Protein AF-0000000082329386 (afdb_homodimer)

Radius of gyration: 29.48 Å; Cα contacts (8 Å, |Δi|>4): 2049; chains: 2; bounding box: 59×84×79 Å

Organism: NCBI:txid2816475

Sequence (930 aa):
MNWPTAAGSDSRPDPDSEYWDERQETRPPGERRDEIIEKIGEQVRYAYDNSEFYREFYSDVDVDPRNITSFEEFEQLPILSSDDIKQEQKEHPPFGRFLCIDEEDIARIYGTSGTTGRPKVFGIGQDDWDRIGEWHAQILWSVGLRPDDRVIITSPFIQYLGSWGALAGVDHLGCTTFPFGAGMEGQTEQAVEWIADLQPDALYGTPSYALYLGETAEERGHDPAEDFDFKVMFFSGEPGASVPSTRRQIETMFDCEVVDQGSMAEMTPWMSNSGCRHLENGMHVWNDIVYTELLDPDTEESLEYGAEGVPTYTHLERTSQPMIRYWSGDITTWERHDETDCECGRTYPTLPKGIYGRADDMLVIRGKNIFPSQIEDQLHALDDYGDEFRIVVEREGALDSLQLVVEVADDAETGPDEFHDLVRQEIKSEVGVTPDVTVVKQGELDRTQFKADRVKDKRELAIDVMNWPTAAGSDSRPDPDSEYWDERQETRPPGERRDEIIEKIGEQVRYAYDNSEFYREFYSDVDVDPRNITSFEEFEQLPILSSDDIKQEQKEHPPFGRFLCIDEEDIARIYGTSGTTGRPKVFGIGQDDWDRIGEWHAQILWSVGLRPDDRVIITSPFIQYLGSWGALAGVDHLGCTTFPFGAGMEGQTEQAVEWIADLQPDALYGTPSYALYLGETAEERGHDPAEDFDFKVMFFSGEPGASVPSTRRQIETMFDCEVVDQGSMAEMTPWMSNSGCRHLENGMHVWNDIVYTELLDPDTEESLEYGAEGVPTYTHLERTSQPMIRYWSGDITTWERHDETDCECGRTYPTLPKGIYGRADDMLVIRGKNIFPSQIEDQLHALDDYGDEFRIVVEREGALDSLQLVVEVADDAETGPDEFHDLVRQEIKSEVGVTPDVTVVKQGELDRTQFKADRVKDKRELAIDV

InterPro domains:
  IPR000873 AMP-dependent synthetase/ligase domain [PF00501] (84-309)
  IPR020845 AMP-binding, conserved site [PS00455] (109-120)
  IPR028154 AMP-dependent ligase, C-terminal [PF14535] (367-459)
  IPR042099 ANL, N-terminal domain [G3DSA:3.40.50.12780] (14-358)
  IPR045851 AMP-binding enzyme domain superfamily [G3DSA:3.30.300.30] (359-461)

Secondary structure (DSSP, 8-state):
--SSPP--------TT-S-SSHHHHHS-HHHHHHHHHHHHHHHHHHHHHH-HHHHHHTTT-SS-GGG--SHHHHTTSPPB-HHHHHHHHHHSTTTGGG--S-GGGEEEEEE---TTSSPPEEEEEHHHHHHHHHHHHHHHHHHT--TT-EEEE-S-SSS-HHHHHHHHHHHHHT-EEE-----STTHHHHHHHHHHHH--SEEEE-HHHHHHHHHHHHHTT--HHHH---SEEEE-SSTTTTSHHHHHHHHHHHTSEEEEB---TTSSSGGGEE--SS-SSSEEE-TTTEEEEEE-TTT--B--TT-EEEEEEEESS-SSS---SEE--EEEE-B-GGGS--TT-----EETT---EETTT-EEETTEEE-HHHHHHHHHTSTTEEEEEEEEEEEETTEEEEEEEEEEPTT-SS-HHHHHHHHHHHHHHHHSS--EEEEEETT-SPP-SSS---EEE--------/--SSPP--------TT-S-SSHHHHHS-HHHHHHHHHHHHHHHHHHHHHH-HHHHHHTTT-SS-GGG--SHHHHTTSPPB-HHHHHHHHHHSTTTGGG--S-GGGEEEEEE---TTSSPPEEEEEHHHHHHHHHHHHHHHHHHT--TT-EEEE-S-SSS-HHHHHHHHHHHHHT-EEE-----STTHHHHHHHHHHHH--SEEEE-HHHHHHHHHHHHHTT--HHHH---SEEEE-SSTTTTSHHHHHHHHHHHTSEEEEB---TTSSSGGGEE--SS-SSSEEE-TTTEEEEEE-TTT--B--TT-EEEEEEEESS-SSS---SEE--EEEE-B-GGGS--TT-----EETT---EETTT-EEETTEEE-HHHHHHHHHTSTTEEEEEEEEEEEETTEEEEEEEEEEPTT-SS-HHHHHHHHHHHHHHHHSS--EEEEEETT-SPP-SSS---EEE--------

pLDDT: mean 89.54, std 12.19, range [17.88, 98.75]

Structure (mmCIF, N/CA/C/O backbone):
data_AF-0000000082329386-model_v1
#
loop_
_entity.id
_entity.type
_entity.pdbx_description
1 polymer 'AMP-binding protein'
#
loop_
_atom_site.group_PDB
_atom_site.id
_atom_site.type_symbol
_atom_site.label_atom_id
_atom_site.label_alt_id
_atom_site.label_comp_id
_atom_site.label_asym_id
_atom_site.label_entity_id
_atom_site.label_seq_id
_atom_site.pdbx_PDB_ins_code
_atom_site.Cartn_x
_atom_site.Cartn_y
_atom_site.Cartn_z
_atom_site.occupancy
_atom_site.B_iso_or_equiv
_atom_site.auth_seq_id
_atom_site.auth_comp_id
_atom_site.auth_asym_id
_atom_site.auth_atom_id
_atom_site.pdbx_PDB_model_num
ATOM 1 N N . MET A 1 1 ? 6.578 -8.07 -35.188 1 68.69 1 MET A N 1
ATOM 2 C CA . MET A 1 1 ? 5.805 -7.992 -33.969 1 68.69 1 MET A CA 1
ATOM 3 C C . MET A 1 1 ? 6.309 -6.863 -33.062 1 68.69 1 MET A C 1
ATOM 5 O O . MET A 1 1 ? 7.508 -6.594 -33 1 68.69 1 MET A O 1
ATOM 9 N N . ASN A 1 2 ? 5.383 -6.09 -32.531 1 82.06 2 ASN A N 1
ATOM 10 C CA . ASN A 1 2 ? 5.727 -5.051 -31.578 1 82.06 2 ASN A CA 1
ATOM 11 C C . ASN A 1 2 ? 6.004 -5.637 -30.188 1 82.06 2 ASN A C 1
ATOM 13 O O . ASN A 1 2 ? 5.105 -6.191 -29.547 1 82.06 2 ASN A O 1
ATOM 17 N N . TRP A 1 3 ? 7.273 -5.797 -29.938 1 91.94 3 TRP A N 1
ATOM 18 C CA . TRP A 1 3 ? 7.699 -6.312 -28.625 1 91.94 3 TRP A CA 1
ATOM 19 C C . TRP A 1 3 ? 8.516 -5.273 -27.875 1 91.94 3 TRP A C 1
ATOM 21 O O . TRP A 1 3 ? 9.453 -4.691 -28.422 1 91.94 3 TRP A O 1
ATOM 31 N N . PRO A 1 4 ? 8.234 -5.027 -26.578 1 94 4 PRO A N 1
ATOM 32 C CA . PRO A 1 4 ? 7.043 -5.496 -25.859 1 94 4 PRO A CA 1
ATOM 33 C C . PRO A 1 4 ? 5.781 -4.734 -26.25 1 94 4 PRO A C 1
ATOM 35 O O . PRO A 1 4 ? 5.863 -3.684 -26.891 1 94 4 PRO A O 1
ATOM 38 N N . THR A 1 5 ? 4.691 -5.316 -25.922 1 86.25 5 THR A N 1
ATOM 39 C CA . THR A 1 5 ? 3.422 -4.637 -26.172 1 86.25 5 THR A CA 1
ATOM 40 C C . THR A 1 5 ? 3.381 -3.291 -25.453 1 86.25 5 THR A C 1
ATOM 42 O O . THR A 1 5 ? 3.842 -3.172 -24.312 1 86.25 5 THR A O 1
ATOM 45 N N . ALA A 1 6 ? 2.773 -2.311 -26.141 1 83.75 6 ALA A N 1
ATOM 46 C CA . ALA A 1 6 ? 2.65 -0.979 -25.547 1 83.75 6 ALA A CA 1
ATOM 47 C C . ALA A 1 6 ? 1.8 -1.014 -24.281 1 83.75 6 ALA A C 1
ATOM 49 O O . ALA A 1 6 ? 0.788 -1.716 -24.234 1 83.75 6 ALA A O 1
ATOM 50 N N . ALA A 1 7 ? 2.23 -0.249 -23.328 1 81 7 ALA A N 1
ATOM 51 C CA . ALA A 1 7 ? 1.56 -0.233 -22.031 1 81 7 ALA A CA 1
ATOM 52 C C . ALA A 1 7 ? 0.839 1.093 -21.797 1 81 7 ALA A C 1
ATOM 54 O O . ALA A 1 7 ? 1.077 2.066 -22.516 1 81 7 ALA A O 1
ATOM 55 N N . GLY A 1 8 ? -0.124 1.106 -20.875 1 75.5 8 GLY A N 1
ATOM 56 C CA . GLY A 1 8 ? -0.735 2.332 -20.391 1 75.5 8 GLY A CA 1
ATOM 57 C C . GLY A 1 8 ? -2.031 2.678 -21.094 1 75.5 8 GLY A C 1
ATOM 58 O O . GLY A 1 8 ? -2.461 3.832 -21.094 1 75.5 8 GLY A O 1
ATOM 59 N N . SER A 1 9 ? -2.607 1.682 -21.781 1 77.19 9 SER A N 1
ATOM 60 C CA . SER A 1 9 ? -3.904 1.929 -22.406 1 77.19 9 SER A CA 1
ATOM 61 C C . SER A 1 9 ? -5.008 2.037 -21.359 1 77.19 9 SER A C 1
ATOM 63 O O . SER A 1 9 ? -5.023 1.279 -20.391 1 77.19 9 SER A O 1
ATOM 65 N N . ASP A 1 10 ? -5.848 3.01 -21.5 1 78 10 ASP A N 1
ATOM 66 C CA . ASP A 1 10 ? -6.98 3.17 -20.594 1 78 10 ASP A CA 1
ATOM 67 C C . ASP A 1 10 ? -8.25 2.568 -21.188 1 78 10 ASP A C 1
ATOM 69 O O . ASP A 1 10 ? -9.344 2.744 -20.641 1 78 10 ASP A O 1
ATOM 73 N N . SER A 1 11 ? -8.047 1.836 -22.234 1 84.88 11 SER A N 1
ATOM 74 C CA . SER A 1 11 ? -9.219 1.261 -22.891 1 84.88 11 SER A CA 1
ATOM 75 C C . SER A 1 11 ? -9.703 0.019 -22.156 1 84.88 11 SER A C 1
ATOM 77 O O . SER A 1 11 ? -8.906 -0.787 -21.688 1 84.88 11 SER A O 1
ATOM 79 N N . ARG A 1 12 ? -11.016 -0.027 -22.016 1 91.38 12 ARG A N 1
ATOM 80 C CA . ARG A 1 12 ? -11.672 -1.176 -21.391 1 91.38 12 ARG A CA 1
ATOM 81 C C . ARG A 1 12 ? -12.781 -1.716 -22.297 1 91.38 12 ARG A C 1
ATOM 83 O O . ARG A 1 12 ? -13.398 -0.963 -23.047 1 91.38 12 ARG A O 1
ATOM 90 N N . PRO A 1 13 ? -13.008 -3 -22.156 1 95.06 13 PRO A N 1
ATOM 91 C CA . PRO A 1 13 ? -14.086 -3.568 -22.953 1 95.06 13 PRO A CA 1
ATOM 92 C C . PRO A 1 13 ? -15.477 -3.16 -22.453 1 95.06 13 PRO A C 1
ATOM 94 O O . PRO A 1 13 ? -15.594 -2.537 -21.406 1 95.06 13 PRO A O 1
ATOM 97 N N . ASP A 1 14 ? -16.484 -3.488 -23.359 1 95.25 14 ASP A N 1
ATOM 98 C CA . ASP A 1 14 ? -17.859 -3.404 -22.891 1 95.25 14 ASP A CA 1
ATOM 99 C C . ASP A 1 14 ? -18.062 -4.227 -21.625 1 95.25 14 ASP A C 1
ATOM 101 O O . ASP A 1 14 ? -17.656 -5.387 -21.562 1 95.25 14 ASP A O 1
ATOM 105 N N . PRO A 1 15 ? -18.641 -3.574 -20.656 1 94.31 15 PRO A N 1
ATOM 106 C CA . PRO A 1 15 ? -18.812 -4.266 -19.375 1 94.31 15 PRO A CA 1
ATOM 107 C C . PRO A 1 15 ? -19.578 -5.578 -19.516 1 94.31 15 PRO A C 1
ATOM 109 O O . PRO A 1 15 ? -19.438 -6.469 -18.672 1 94.31 15 PRO A O 1
ATOM 112 N N . ASP A 1 16 ? -20.344 -5.773 -20.531 1 96.06 16 ASP A N 1
ATOM 113 C CA . ASP A 1 16 ? -21.125 -6.984 -20.719 1 96.06 16 ASP A CA 1
ATOM 114 C C . ASP A 1 16 ? -20.328 -8.062 -21.438 1 96.06 16 ASP A C 1
ATOM 116 O O . ASP A 1 16 ? -20.766 -9.211 -21.531 1 96.06 16 ASP A O 1
ATOM 120 N N . SER A 1 17 ? -19.188 -7.688 -21.875 1 97.19 17 SER A N 1
ATOM 121 C CA . SER A 1 17 ? -18.359 -8.664 -22.578 1 97.19 17 SER A CA 1
ATOM 122 C C . SER A 1 17 ? -17.781 -9.695 -21.609 1 97.19 17 SER A C 1
ATOM 124 O O . SER A 1 17 ? -17.375 -9.359 -20.5 1 97.19 17 SER A O 1
ATOM 126 N N . GLU A 1 18 ? -17.766 -10.914 -22.078 1 97.06 18 GLU A N 1
ATOM 127 C CA . GLU A 1 18 ? -17.156 -11.992 -21.297 1 97.06 18 GLU A CA 1
ATOM 128 C C . GLU A 1 18 ? -15.633 -11.875 -21.266 1 97.06 18 GLU A C 1
ATOM 130 O O . GLU A 1 18 ? -14.984 -12.32 -20.328 1 97.06 18 GLU A O 1
ATOM 135 N N . TYR A 1 19 ? -15.156 -11.25 -22.344 1 97.88 19 TYR A N 1
ATOM 136 C CA . TYR A 1 19 ? -13.711 -11.234 -22.547 1 97.88 19 TYR A CA 1
ATOM 137 C C . TYR A 1 19 ? -13.18 -9.805 -22.547 1 97.88 19 TYR A C 1
ATOM 139 O O . TYR A 1 19 ? -13.883 -8.875 -22.938 1 97.88 19 TYR A O 1
ATOM 147 N N . TRP A 1 20 ? -11.961 -9.656 -22 1 97.12 20 TRP A N 1
ATOM 148 C CA . TRP A 1 20 ? -11.203 -8.422 -22.188 1 97.12 20 TRP A CA 1
ATOM 149 C C . TRP A 1 20 ? -10.727 -8.281 -23.625 1 97.12 20 TRP A C 1
ATOM 151 O O . TRP A 1 20 ? -10.906 -7.23 -24.25 1 97.12 20 TRP A O 1
ATOM 161 N N . ASP A 1 21 ? -10.141 -9.312 -24.125 1 95.94 21 ASP A N 1
ATOM 162 C CA . ASP A 1 21 ? -9.719 -9.5 -25.516 1 95.94 21 ASP A CA 1
ATOM 163 C C . ASP A 1 21 ? -10.117 -10.875 -26.031 1 95.94 21 ASP A C 1
ATOM 165 O O . ASP A 1 21 ? -9.367 -11.844 -25.875 1 95.94 21 ASP A O 1
ATOM 169 N N . GLU A 1 22 ? -11.211 -10.953 -26.688 1 96.94 22 GLU A N 1
ATOM 170 C CA . GLU A 1 22 ? -11.789 -12.227 -27.094 1 96.94 22 GLU A CA 1
ATOM 171 C C . GLU A 1 22 ? -10.844 -13 -28.016 1 96.94 22 GLU A C 1
ATOM 173 O O . GLU A 1 22 ? -10.664 -14.203 -27.859 1 96.94 22 GLU A O 1
ATOM 178 N N . ARG A 1 23 ? -10.258 -12.297 -28.953 1 96.25 23 ARG A N 1
ATOM 179 C CA . ARG A 1 23 ? -9.367 -12.961 -29.891 1 96.25 23 ARG A CA 1
ATOM 180 C C . ARG A 1 23 ? -8.195 -13.609 -29.172 1 96.25 23 ARG A C 1
ATOM 182 O O . ARG A 1 23 ? -7.852 -14.766 -29.438 1 96.25 23 ARG A O 1
ATOM 189 N N . GLN A 1 24 ? -7.617 -12.945 -28.281 1 96 24 GLN A N 1
ATOM 190 C CA . GLN A 1 24 ? -6.473 -13.461 -27.531 1 96 24 GLN A CA 1
ATOM 191 C C . GLN A 1 24 ? -6.887 -14.625 -26.625 1 96 24 GLN A C 1
ATOM 193 O O . GLN A 1 24 ? -6.207 -15.648 -26.578 1 96 24 GLN A O 1
ATOM 198 N N . GLU A 1 25 ? -7.965 -14.469 -25.953 1 97.56 25 GLU A N 1
ATOM 199 C CA . GLU A 1 25 ? -8.352 -15.391 -24.891 1 97.56 25 GLU A CA 1
ATOM 200 C C . GLU A 1 25 ? -8.93 -16.688 -25.453 1 97.56 25 GLU A C 1
ATOM 202 O O . GLU A 1 25 ? -8.883 -17.734 -24.797 1 97.56 25 GLU A O 1
ATOM 207 N N . THR A 1 26 ? -9.414 -16.656 -26.688 1 97 26 THR A N 1
ATOM 208 C CA . THR A 1 26 ? -10.125 -17.812 -27.203 1 97 26 THR A CA 1
ATOM 209 C C . THR A 1 26 ? -9.445 -18.375 -28.453 1 97 26 THR A C 1
ATOM 211 O O . THR A 1 26 ? -9.938 -19.312 -29.062 1 97 26 THR A O 1
ATOM 214 N N . ARG A 1 27 ? -8.336 -17.828 -28.828 1 96.75 27 ARG A N 1
ATOM 215 C CA . ARG A 1 27 ? -7.664 -18.312 -30.031 1 96.75 27 ARG A CA 1
ATOM 216 C C . ARG A 1 27 ? -7.285 -19.781 -29.891 1 96.75 27 ARG A C 1
ATOM 218 O O . ARG A 1 27 ? -7.105 -20.281 -28.781 1 96.75 27 ARG A O 1
ATOM 225 N N . PRO A 1 28 ? -7.133 -20.453 -31.078 1 95.81 28 PRO A N 1
ATOM 226 C CA . PRO A 1 28 ? -6.68 -21.844 -31.031 1 95.81 28 PRO A CA 1
ATOM 227 C C . PRO A 1 28 ? -5.293 -22 -30.406 1 95.81 28 PRO A C 1
ATOM 229 O O . PRO A 1 28 ? -4.414 -21.172 -30.656 1 95.81 28 PRO A O 1
ATOM 232 N N . PRO A 1 29 ? -5.105 -23.031 -29.609 1 95.44 29 PRO A N 1
ATOM 233 C CA . PRO A 1 29 ? -3.826 -23.234 -28.922 1 95.44 29 PRO A CA 1
ATOM 234 C C . PRO A 1 29 ? -2.633 -23.188 -29.875 1 95.44 29 PRO A C 1
ATOM 236 O O . PRO A 1 29 ? -1.564 -22.688 -29.5 1 95.44 29 PRO A O 1
ATOM 239 N N . GLY A 1 30 ? -2.793 -23.734 -31.062 1 95.88 30 GLY A N 1
ATOM 240 C CA . GLY A 1 30 ? -1.705 -23.703 -32.031 1 95.88 30 GLY A CA 1
ATOM 241 C C . GLY A 1 30 ? -1.262 -22.297 -32.375 1 95.88 30 GLY A C 1
ATOM 242 O O . GLY A 1 30 ? -0.063 -22.016 -32.438 1 95.88 30 GLY A O 1
ATOM 243 N N . GLU A 1 31 ? -2.205 -21.406 -32.688 1 96.88 31 GLU A N 1
ATOM 244 C CA . GLU A 1 31 ? -1.9 -20 -32.969 1 96.88 31 GLU A CA 1
ATOM 245 C C . GLU A 1 31 ? -1.211 -19.344 -31.781 1 96.88 31 GLU A C 1
ATOM 247 O O . GLU A 1 31 ? -0.285 -18.547 -31.969 1 96.88 31 GLU A O 1
ATOM 252 N N . ARG A 1 32 ? -1.668 -19.609 -30.609 1 97 32 ARG A N 1
ATOM 253 C CA . ARG A 1 32 ? -1.053 -19.078 -29.406 1 97 32 ARG A CA 1
ATOM 254 C C . ARG A 1 32 ? 0.399 -19.531 -29.281 1 97 32 ARG A C 1
ATOM 256 O O . ARG A 1 32 ? 1.274 -18.734 -28.938 1 97 32 ARG A O 1
ATOM 263 N N . ARG A 1 33 ? 0.634 -20.781 -29.547 1 96.81 33 ARG A N 1
ATOM 264 C CA . ARG A 1 33 ? 1.979 -21.344 -29.469 1 96.81 33 ARG A CA 1
ATOM 265 C C . ARG A 1 33 ? 2.932 -20.609 -30.422 1 96.81 33 ARG A C 1
ATOM 267 O O . ARG A 1 33 ? 4.086 -20.359 -30.062 1 96.81 33 ARG A O 1
ATOM 274 N N . ASP A 1 34 ? 2.426 -20.297 -31.578 1 97.19 34 ASP A N 1
ATOM 275 C CA . ASP A 1 34 ? 3.236 -19.562 -32.531 1 97.19 34 ASP A CA 1
ATOM 276 C C . ASP A 1 34 ? 3.635 -18.203 -32 1 97.19 34 ASP A C 1
ATOM 278 O O . ASP A 1 34 ? 4.781 -17.781 -32.156 1 97.19 34 ASP A O 1
ATOM 282 N N . GLU A 1 35 ? 2.709 -17.578 -31.406 1 96.5 35 GLU A N 1
ATOM 283 C CA . GLU A 1 35 ? 2.994 -16.266 -30.828 1 96.5 35 GLU A CA 1
ATOM 284 C C . GLU A 1 35 ? 3.941 -16.375 -29.641 1 96.5 35 GLU A C 1
ATOM 286 O O . GLU A 1 35 ? 4.824 -15.523 -29.469 1 96.5 35 GLU A O 1
ATOM 291 N N . ILE A 1 36 ? 3.748 -17.344 -28.844 1 98.12 36 ILE A N 1
ATOM 292 C CA . ILE A 1 36 ? 4.551 -17.547 -27.641 1 98.12 36 ILE A CA 1
ATOM 293 C C . ILE A 1 36 ? 6.02 -17.719 -28.031 1 98.12 36 ILE A C 1
ATOM 295 O O . ILE A 1 36 ? 6.902 -17.109 -27.438 1 98.12 36 ILE A O 1
ATOM 299 N N . ILE A 1 37 ? 6.289 -18.547 -29 1 98.38 37 ILE A N 1
ATOM 300 C CA . ILE A 1 37 ? 7.676 -18.812 -29.359 1 98.38 37 ILE A CA 1
ATOM 301 C C . ILE A 1 37 ? 8.32 -17.562 -29.922 1 98.38 37 ILE A C 1
ATOM 303 O O . ILE A 1 37 ? 9.508 -17.312 -29.719 1 98.38 37 ILE A O 1
ATOM 307 N N . GLU A 1 38 ? 7.543 -16.75 -30.656 1 98 38 GLU A N 1
ATOM 308 C CA . GLU A 1 38 ? 8.047 -15.469 -31.125 1 98 38 GLU A CA 1
ATOM 309 C C . GLU A 1 38 ? 8.422 -14.562 -29.953 1 98 38 GLU A C 1
ATOM 311 O O . GLU A 1 38 ? 9.5 -13.953 -29.953 1 98 38 GLU A O 1
ATOM 316 N N . LYS A 1 39 ? 7.574 -14.477 -28.984 1 98.19 39 LYS A N 1
ATOM 317 C CA . LYS A 1 39 ? 7.824 -13.656 -27.812 1 98.19 39 LYS A CA 1
ATOM 318 C C . LYS A 1 39 ? 9.008 -14.188 -27 1 98.19 39 LYS A C 1
ATOM 320 O O . LYS A 1 39 ? 9.797 -13.406 -26.453 1 98.19 39 LYS A O 1
ATOM 325 N N . ILE A 1 40 ? 9.102 -15.508 -26.922 1 98.56 40 ILE A N 1
ATOM 326 C CA . ILE A 1 40 ? 10.234 -16.125 -26.234 1 98.56 40 ILE A CA 1
ATOM 327 C C . ILE A 1 40 ? 11.531 -15.703 -26.906 1 98.56 40 ILE A C 1
ATOM 329 O O . ILE A 1 40 ? 12.484 -15.297 -26.234 1 98.56 40 ILE A O 1
ATOM 333 N N . GLY A 1 41 ? 11.539 -15.836 -28.203 1 98.62 41 GLY A N 1
ATOM 334 C CA . GLY A 1 41 ? 12.727 -15.422 -28.938 1 98.62 41 GLY A CA 1
ATOM 335 C C . GLY A 1 41 ? 13.125 -13.984 -28.656 1 98.62 41 GLY A C 1
ATOM 336 O O . GLY A 1 41 ? 14.305 -13.703 -28.406 1 98.62 41 GLY A O 1
ATOM 337 N N . GLU A 1 42 ? 12.164 -13.078 -28.672 1 98.5 42 GLU A N 1
ATOM 338 C CA . GLU A 1 42 ? 12.422 -11.672 -28.391 1 98.5 42 GLU A CA 1
ATOM 339 C C . GLU A 1 42 ? 12.914 -11.469 -26.969 1 98.5 42 GLU A C 1
ATOM 341 O O . GLU A 1 42 ? 13.867 -10.719 -26.734 1 98.5 42 GLU A O 1
ATOM 346 N N . GLN A 1 43 ? 12.305 -12.133 -26.031 1 98.5 43 GLN A N 1
ATOM 347 C CA . GLN A 1 43 ? 12.656 -12 -24.625 1 98.5 43 GLN A CA 1
ATOM 348 C C . GLN A 1 43 ? 14.07 -12.484 -24.359 1 98.5 43 GLN A C 1
ATOM 350 O O . GLN A 1 43 ? 14.852 -11.82 -23.672 1 98.5 43 GLN A O 1
ATOM 355 N N . VAL A 1 44 ? 14.391 -13.656 -24.859 1 98.69 44 VAL A N 1
ATOM 356 C CA . VAL A 1 44 ? 15.719 -14.234 -24.672 1 98.69 44 VAL A CA 1
ATOM 357 C C . VAL A 1 44 ? 16.766 -13.328 -25.312 1 98.69 44 VAL A C 1
ATOM 359 O O . VAL A 1 44 ? 17.797 -13.031 -24.688 1 98.69 44 VAL A O 1
ATOM 362 N N . ARG A 1 45 ? 16.516 -12.859 -26.5 1 98.44 45 ARG A N 1
ATOM 363 C CA . ARG A 1 45 ? 17.438 -11.961 -27.188 1 98.44 45 ARG A CA 1
ATOM 364 C C . ARG A 1 45 ? 17.656 -10.688 -26.375 1 98.44 45 ARG A C 1
ATOM 366 O O . ARG A 1 45 ? 18.797 -10.25 -26.172 1 98.44 45 ARG A O 1
ATOM 373 N N . TYR A 1 46 ? 16.562 -10.133 -25.953 1 98.31 46 TYR A N 1
ATOM 374 C CA . TYR A 1 46 ? 16.641 -8.891 -25.188 1 98.31 46 TYR A CA 1
ATOM 375 C C . TYR A 1 46 ? 17.469 -9.086 -23.922 1 98.31 46 TYR A C 1
ATOM 377 O O . TYR A 1 46 ? 18.344 -8.273 -23.609 1 98.31 46 TYR A O 1
ATOM 385 N N . ALA A 1 47 ? 17.156 -10.148 -23.156 1 98.25 47 ALA A N 1
ATOM 386 C CA . ALA A 1 47 ? 17.891 -10.43 -21.922 1 98.25 47 ALA A CA 1
ATOM 387 C C . ALA A 1 47 ? 19.375 -10.641 -22.203 1 98.25 47 ALA A C 1
ATOM 389 O O . ALA A 1 47 ? 20.234 -10.109 -21.5 1 98.25 47 ALA A O 1
ATOM 390 N N . TYR A 1 48 ? 19.656 -11.383 -23.219 1 98.25 48 TYR A N 1
ATOM 391 C CA . TYR A 1 48 ? 21.047 -11.656 -23.594 1 98.25 48 TYR A CA 1
ATOM 392 C C . TYR A 1 48 ? 21.781 -10.375 -23.953 1 98.25 48 TYR A C 1
ATOM 394 O O . TYR A 1 48 ? 22.938 -10.18 -23.547 1 98.25 48 TYR A O 1
ATOM 402 N N . ASP A 1 49 ? 21.172 -9.484 -24.641 1 98 49 ASP A N 1
ATOM 403 C CA . ASP A 1 49 ? 21.797 -8.258 -25.125 1 98 49 ASP A CA 1
ATOM 404 C C . ASP A 1 49 ? 21.984 -7.246 -24 1 98 49 ASP A C 1
ATOM 406 O O . ASP A 1 49 ? 22.875 -6.402 -24.047 1 98 49 ASP A O 1
ATOM 410 N N . ASN A 1 50 ? 21.172 -7.332 -22.953 1 97.88 50 ASN A N 1
ATOM 411 C CA . ASN A 1 50 ? 21.125 -6.207 -22.031 1 97.88 50 ASN A CA 1
ATOM 412 C C . ASN A 1 50 ? 21.547 -6.621 -20.625 1 97.88 50 ASN A C 1
ATOM 414 O O . ASN A 1 50 ? 21.672 -5.777 -19.734 1 97.88 50 ASN A O 1
ATOM 418 N N . SER A 1 51 ? 21.766 -7.883 -20.375 1 97.25 51 SER A N 1
ATOM 419 C CA . SER A 1 51 ? 22.141 -8.367 -19.047 1 97.25 51 SER A CA 1
ATOM 420 C C . SER A 1 51 ? 23.453 -9.156 -19.094 1 97.25 51 SER A C 1
ATOM 422 O O . SER A 1 51 ? 23.547 -10.148 -19.812 1 97.25 51 SER A O 1
ATOM 424 N N . GLU A 1 52 ? 24.422 -8.773 -18.25 1 97.06 52 GLU A N 1
ATOM 425 C CA . GLU A 1 52 ? 25.688 -9.5 -18.156 1 97.06 52 GLU A CA 1
ATOM 426 C C . GLU A 1 52 ? 25.469 -10.898 -17.562 1 97.06 52 GLU A C 1
ATOM 428 O O . GLU A 1 52 ? 26.172 -11.844 -17.922 1 97.06 52 GLU A O 1
ATOM 433 N N . PHE A 1 53 ? 24.5 -10.984 -16.734 1 97.69 53 PHE A N 1
ATOM 434 C CA . PHE A 1 53 ? 24.203 -12.281 -16.125 1 97.69 53 PHE A CA 1
ATOM 435 C C . PHE A 1 53 ? 23.812 -13.289 -17.203 1 97.69 53 PHE A C 1
ATOM 437 O O . PHE A 1 53 ? 24.391 -14.383 -17.266 1 97.69 53 PHE A O 1
ATOM 444 N N . TYR A 1 54 ? 22.875 -12.945 -18.062 1 98.06 54 TYR A N 1
ATOM 445 C CA . TYR A 1 54 ? 22.359 -13.891 -19.047 1 98.06 54 TYR A CA 1
ATOM 446 C C . TYR A 1 54 ? 23.406 -14.195 -20.109 1 98.06 54 TYR A C 1
ATOM 448 O O . TYR A 1 54 ? 23.469 -15.305 -20.641 1 98.06 54 TYR A O 1
ATOM 456 N N . ARG A 1 55 ? 24.25 -13.203 -20.375 1 97.88 55 ARG A N 1
ATOM 457 C CA . ARG A 1 55 ? 25.359 -13.484 -21.297 1 97.88 55 ARG A CA 1
ATOM 458 C C . ARG A 1 55 ? 26.25 -14.586 -20.75 1 97.88 55 ARG A C 1
ATOM 460 O O . ARG A 1 55 ? 26.656 -15.492 -21.469 1 97.88 55 ARG A O 1
ATOM 467 N N . GLU A 1 56 ? 26.562 -14.477 -19.469 1 97.5 56 GLU A N 1
ATOM 468 C CA . GLU A 1 56 ? 27.375 -15.5 -18.828 1 97.5 56 GLU A CA 1
ATOM 469 C C . GLU A 1 56 ? 26.594 -16.797 -18.641 1 97.5 56 GLU A C 1
ATOM 471 O O . GLU A 1 56 ? 27.125 -17.891 -18.891 1 97.5 56 GLU A O 1
ATOM 476 N N . PHE A 1 57 ? 25.344 -16.703 -18.266 1 97 57 PHE A N 1
ATOM 477 C CA . PHE A 1 57 ? 24.484 -17.844 -17.953 1 97 57 PHE A CA 1
ATOM 478 C C . PHE A 1 57 ? 24.297 -18.734 -19.188 1 97 57 PHE A C 1
ATOM 480 O O . PHE A 1 57 ? 24.172 -19.953 -19.062 1 97 57 PHE A O 1
ATOM 487 N N . TYR A 1 58 ? 24.328 -18.078 -20.391 1 97.62 58 TYR A N 1
ATOM 488 C CA . TYR A 1 58 ? 24.094 -18.797 -21.641 1 97.62 58 TYR A CA 1
ATOM 489 C C . TYR A 1 58 ? 25.391 -19.031 -22.406 1 97.62 58 TYR A C 1
ATOM 491 O O . TYR A 1 58 ? 25.375 -19.344 -23.594 1 97.62 58 TYR A O 1
ATOM 499 N N . SER A 1 59 ? 26.5 -18.906 -21.766 1 95.12 59 SER A N 1
ATOM 500 C CA . SER A 1 59 ? 27.797 -18.953 -22.422 1 95.12 59 SER A CA 1
ATOM 501 C C . SER A 1 59 ? 28.109 -20.359 -22.938 1 95.12 59 SER A C 1
ATOM 503 O O . SER A 1 59 ? 28.797 -20.516 -23.953 1 95.12 59 SER A O 1
ATOM 505 N N . ASP A 1 60 ? 27.609 -21.375 -22.25 1 93.44 60 ASP A N 1
ATOM 506 C CA . ASP A 1 60 ? 28.016 -22.75 -22.578 1 93.44 60 ASP A CA 1
ATOM 507 C C . ASP A 1 60 ? 26.859 -23.516 -23.203 1 93.44 60 ASP A C 1
ATOM 509 O O . ASP A 1 60 ? 26.844 -24.75 -23.172 1 93.44 60 ASP A O 1
ATOM 513 N N . VAL A 1 61 ? 25.922 -22.812 -23.781 1 95.69 61 VAL A N 1
ATOM 514 C CA . VAL A 1 61 ? 24.797 -23.516 -24.359 1 95.69 61 VAL A CA 1
ATOM 515 C C . VAL A 1 61 ? 25.047 -23.781 -25.844 1 95.69 61 VAL A C 1
ATOM 517 O O . VAL A 1 61 ? 25.797 -23.047 -26.5 1 95.69 61 VAL A O 1
ATOM 520 N N . ASP A 1 62 ? 24.406 -24.781 -26.438 1 95.38 62 ASP A N 1
ATOM 521 C CA . ASP A 1 62 ? 24.609 -25.203 -27.828 1 95.38 62 ASP A CA 1
ATOM 522 C C . ASP A 1 62 ? 23.734 -24.422 -28.781 1 95.38 62 ASP A C 1
ATOM 524 O O . ASP A 1 62 ? 23.859 -24.547 -30 1 95.38 62 ASP A O 1
ATOM 528 N N . VAL A 1 63 ? 22.859 -23.609 -28.328 1 97.69 63 VAL A N 1
ATOM 529 C CA . VAL A 1 63 ? 21.969 -22.828 -29.172 1 97.69 63 VAL A CA 1
ATOM 530 C C . VAL A 1 63 ? 22.359 -21.344 -29.109 1 97.69 63 VAL A C 1
ATOM 532 O O . VAL A 1 63 ? 23.094 -20.938 -28.203 1 97.69 63 VAL A O 1
ATOM 535 N N . ASP A 1 64 ? 21.891 -20.578 -30.141 1 97.88 64 ASP A N 1
ATOM 536 C CA . ASP A 1 64 ? 22.141 -19.141 -30.156 1 97.88 64 ASP A CA 1
ATOM 537 C C . ASP A 1 64 ? 21.031 -18.391 -29.406 1 97.88 64 ASP A C 1
ATOM 539 O O . ASP A 1 64 ? 19.922 -18.234 -29.922 1 97.88 64 ASP A O 1
ATOM 543 N N . PRO A 1 65 ? 21.344 -17.875 -28.25 1 98 65 PRO A N 1
ATOM 544 C CA . PRO A 1 65 ? 20.328 -17.172 -27.469 1 98 65 PRO A CA 1
ATOM 545 C C . PRO A 1 65 ? 19.719 -15.992 -28.219 1 98 65 PRO A C 1
ATOM 547 O O . PRO A 1 65 ? 18.594 -15.57 -27.922 1 98 65 PRO A O 1
ATOM 550 N N . ARG A 1 66 ? 20.328 -15.461 -29.234 1 97.69 66 ARG A N 1
ATOM 551 C CA . ARG A 1 66 ? 19.828 -14.305 -29.969 1 97.69 66 ARG A CA 1
ATOM 552 C C . ARG A 1 66 ? 18.859 -14.734 -31.062 1 97.69 66 ARG A C 1
ATOM 554 O O . ARG A 1 66 ? 18.203 -13.898 -31.688 1 97.69 66 ARG A O 1
ATOM 561 N N . ASN A 1 67 ? 18.766 -16.047 -31.203 1 97.38 67 ASN A N 1
ATOM 562 C CA . ASN A 1 67 ? 17.953 -16.531 -32.312 1 97.38 67 ASN A CA 1
ATOM 563 C C . ASN A 1 67 ? 17.234 -17.828 -31.938 1 97.38 67 ASN A C 1
ATOM 565 O O . ASN A 1 67 ? 17.359 -18.828 -32.656 1 97.38 67 ASN A O 1
ATOM 569 N N . ILE A 1 68 ? 16.5 -17.812 -30.891 1 98.5 68 ILE A N 1
ATOM 570 C CA . ILE A 1 68 ? 15.672 -18.938 -30.5 1 98.5 68 ILE A CA 1
ATOM 571 C C . ILE A 1 68 ? 14.375 -18.922 -31.312 1 98.5 68 ILE A C 1
ATOM 573 O O . ILE A 1 68 ? 13.586 -17.984 -31.219 1 98.5 68 ILE A O 1
ATOM 577 N N . THR A 1 69 ? 14.102 -20 -32.094 1 97.81 69 THR A N 1
ATOM 578 C CA . THR A 1 69 ? 12.953 -19.984 -33 1 97.81 69 THR A CA 1
ATOM 579 C C . THR A 1 69 ? 12.062 -21.203 -32.781 1 97.81 69 THR A C 1
ATOM 581 O O . THR A 1 69 ? 11.047 -21.375 -33.469 1 97.81 69 THR A O 1
ATOM 584 N N . SER A 1 70 ? 12.492 -22.062 -31.844 1 98.12 70 SER A N 1
ATOM 585 C CA . SER A 1 70 ? 11.695 -23.25 -31.547 1 98.12 70 SER A CA 1
ATOM 586 C C . SER A 1 70 ? 11.703 -23.562 -30.062 1 98.12 70 SER A C 1
ATOM 588 O O . SER A 1 70 ? 12.602 -23.141 -29.328 1 98.12 70 SER A O 1
ATOM 590 N N . PHE A 1 71 ? 10.672 -24.312 -29.688 1 97.81 71 PHE A N 1
ATOM 591 C CA . PHE A 1 71 ? 10.594 -24.719 -28.297 1 97.81 71 PHE A CA 1
ATOM 592 C C . PHE A 1 71 ? 11.711 -25.703 -27.953 1 97.81 71 PHE A C 1
ATOM 594 O O . PHE A 1 71 ? 12.219 -25.703 -26.828 1 97.81 71 PHE A O 1
ATOM 601 N N . GLU A 1 72 ? 12.125 -26.516 -28.891 1 96.94 72 GLU A N 1
ATOM 602 C CA . GLU A 1 72 ? 13.227 -27.453 -28.672 1 96.94 72 GLU A CA 1
ATOM 603 C C . GLU A 1 72 ? 14.523 -26.703 -28.344 1 96.94 72 GLU A C 1
ATOM 605 O O . GLU A 1 72 ? 15.266 -27.125 -27.453 1 96.94 72 GLU A O 1
ATOM 610 N N . GLU A 1 73 ? 14.797 -25.719 -29.094 1 98 73 GLU A N 1
ATOM 611 C CA . GLU A 1 73 ? 15.969 -24.891 -28.812 1 98 73 GLU A CA 1
ATOM 612 C C . GLU A 1 73 ? 15.852 -24.219 -27.453 1 98 73 GLU A C 1
ATOM 614 O O . GLU A 1 73 ? 16.812 -24.172 -26.688 1 98 73 GLU A O 1
ATOM 619 N N . PHE A 1 74 ? 14.664 -23.688 -27.25 1 98.25 74 PHE A N 1
ATOM 620 C CA . PHE A 1 74 ? 14.422 -22.984 -25.984 1 98.25 74 PHE A CA 1
ATOM 621 C C . PHE A 1 74 ? 14.695 -23.891 -24.797 1 98.25 74 PHE A C 1
ATOM 623 O O . PHE A 1 74 ? 15.289 -23.469 -23.797 1 98.25 74 PHE A O 1
ATOM 630 N N . GLU A 1 75 ? 14.273 -25.141 -24.859 1 97.38 75 GLU A N 1
ATOM 631 C CA . GLU A 1 75 ? 14.383 -26.094 -23.766 1 97.38 75 GLU A CA 1
ATOM 632 C C . GLU A 1 75 ? 15.836 -26.453 -23.484 1 97.38 75 GLU A C 1
ATOM 634 O O . GLU A 1 75 ? 16.141 -27.047 -22.453 1 97.38 75 GLU A O 1
ATOM 639 N N . GLN A 1 76 ? 16.734 -26.047 -24.344 1 96.75 76 GLN A N 1
ATOM 640 C CA . GLN A 1 76 ? 18.156 -26.297 -24.141 1 96.75 76 GLN A CA 1
ATOM 641 C C . GLN A 1 76 ? 18.797 -25.234 -23.25 1 96.75 76 GLN A C 1
ATOM 643 O O . GLN A 1 76 ? 19.922 -25.406 -22.781 1 96.75 76 GLN A O 1
ATOM 648 N N . LEU A 1 77 ? 18.109 -24.156 -23.094 1 98.25 77 LEU A N 1
ATOM 649 C CA . LEU A 1 77 ? 18.609 -23.125 -22.203 1 98.25 77 LEU A CA 1
ATOM 650 C C . LEU A 1 77 ? 18.578 -23.594 -20.75 1 98.25 77 LEU A C 1
ATOM 652 O O . LEU A 1 77 ? 17.688 -24.359 -20.359 1 98.25 77 LEU A O 1
ATOM 656 N N . PRO A 1 78 ? 19.531 -23.188 -19.969 1 97.5 78 PRO A N 1
ATOM 657 C CA . PRO A 1 78 ? 19.562 -23.609 -18.562 1 97.5 78 PRO A CA 1
ATOM 658 C C . PRO A 1 78 ? 18.375 -23.062 -17.766 1 97.5 78 PRO A C 1
ATOM 660 O O . PRO A 1 78 ? 17.781 -22.047 -18.141 1 97.5 78 PRO A O 1
ATOM 663 N N . ILE A 1 79 ? 18.047 -23.734 -16.688 1 97.88 79 ILE A N 1
ATOM 664 C CA . ILE A 1 79 ? 16.984 -23.359 -15.773 1 97.88 79 ILE A CA 1
ATOM 665 C C . ILE A 1 79 ? 17.516 -22.406 -14.711 1 97.88 79 ILE A C 1
ATOM 667 O O . ILE A 1 79 ? 18.578 -22.641 -14.141 1 97.88 79 ILE A O 1
ATOM 671 N N . LEU A 1 80 ? 16.812 -21.328 -14.57 1 97.75 80 LEU A N 1
ATOM 672 C CA . LEU A 1 80 ? 17.141 -20.344 -13.547 1 97.75 80 LEU A CA 1
ATOM 673 C C . LEU A 1 80 ? 16.531 -20.719 -12.203 1 97.75 80 LEU A C 1
ATOM 675 O O . LEU A 1 80 ? 15.344 -21.047 -12.125 1 97.75 80 LEU A O 1
ATOM 679 N N . SER A 1 81 ? 17.328 -20.688 -11.109 1 94.06 81 SER A N 1
ATOM 680 C CA . SER A 1 81 ? 16.844 -21.062 -9.781 1 94.06 81 SER A CA 1
ATOM 681 C C . SER A 1 81 ? 16.859 -19.859 -8.844 1 94.06 81 SER A C 1
ATOM 683 O O . SER A 1 81 ? 17.484 -18.828 -9.141 1 94.06 81 SER A O 1
ATOM 685 N N . SER A 1 82 ? 16.141 -20.031 -7.742 1 91.19 82 SER A N 1
ATOM 686 C CA . SER A 1 82 ? 16.156 -19.016 -6.688 1 91.19 82 SER A CA 1
ATOM 687 C C . SER A 1 82 ? 17.578 -18.781 -6.172 1 91.19 82 SER A C 1
ATOM 689 O O . SER A 1 82 ? 17.953 -17.656 -5.871 1 91.19 82 SER A O 1
ATOM 691 N N . ASP A 1 83 ? 18.344 -19.797 -6.078 1 88.56 83 ASP A N 1
ATOM 692 C CA . ASP A 1 83 ? 19.719 -19.703 -5.594 1 88.56 83 ASP A CA 1
ATOM 693 C C . ASP A 1 83 ? 20.578 -18.875 -6.551 1 88.56 83 ASP A C 1
ATOM 695 O O . ASP A 1 83 ? 21.484 -18.156 -6.121 1 88.56 83 ASP A O 1
ATOM 699 N N . ASP A 1 84 ? 20.328 -19.047 -7.805 1 93.38 84 ASP A N 1
ATOM 700 C CA . ASP A 1 84 ? 21.047 -18.25 -8.789 1 93.38 84 ASP A CA 1
ATOM 701 C C . ASP A 1 84 ? 20.828 -16.75 -8.547 1 93.38 84 ASP A C 1
ATOM 703 O O . ASP A 1 84 ? 21.766 -15.961 -8.602 1 93.38 84 ASP A O 1
ATOM 707 N N . ILE A 1 85 ? 19.594 -16.406 -8.266 1 93.38 85 ILE A N 1
ATOM 708 C CA . ILE A 1 85 ? 19.234 -15 -8.055 1 93.38 85 ILE A CA 1
ATOM 709 C C . ILE A 1 85 ? 19.906 -14.484 -6.781 1 93.38 85 ILE A C 1
ATOM 711 O O . ILE A 1 85 ? 20.547 -13.422 -6.793 1 93.38 85 ILE A O 1
ATOM 715 N N . LYS A 1 86 ? 19.766 -15.25 -5.75 1 89.88 86 LYS A N 1
ATOM 716 C CA . LYS A 1 86 ? 20.328 -14.852 -4.465 1 89.88 86 LYS A CA 1
ATOM 717 C C . LYS A 1 86 ? 21.844 -14.68 -4.555 1 89.88 86 LYS A C 1
ATOM 719 O O . LYS A 1 86 ? 22.391 -13.695 -4.059 1 89.88 86 LYS A O 1
ATOM 724 N N . GLN A 1 87 ? 22.516 -15.625 -5.176 1 91.06 87 GLN A N 1
ATOM 725 C CA . GLN A 1 87 ? 23.969 -15.57 -5.32 1 91.06 87 GLN A CA 1
ATOM 726 C C . GLN A 1 87 ? 24.391 -14.367 -6.164 1 91.06 87 GLN A C 1
ATOM 728 O O . GLN A 1 87 ? 25.328 -13.664 -5.816 1 91.06 87 GLN A O 1
ATOM 733 N N . GLU A 1 88 ? 23.688 -14.211 -7.211 1 93.81 88 GLU A N 1
ATOM 734 C CA . GLU A 1 88 ? 24.016 -13.094 -8.102 1 93.81 88 GLU A CA 1
ATOM 735 C C . GLU A 1 88 ? 23.859 -11.758 -7.375 1 93.81 88 GLU A C 1
ATOM 737 O O . GLU A 1 88 ? 24.703 -10.867 -7.535 1 93.81 88 GLU A O 1
ATOM 742 N N . GLN A 1 89 ? 22.828 -11.602 -6.613 1 93 89 GLN A N 1
ATOM 743 C CA . GLN A 1 89 ? 22.578 -10.344 -5.926 1 93 89 GLN A CA 1
ATOM 744 C C . GLN A 1 89 ? 23.516 -10.156 -4.738 1 93 89 GLN A C 1
ATOM 746 O O . GLN A 1 89 ? 23.812 -9.031 -4.344 1 93 89 GLN A O 1
ATOM 751 N N . LYS A 1 90 ? 23.922 -11.211 -4.207 1 89.38 90 LYS A N 1
ATOM 752 C CA . LYS A 1 90 ? 24.953 -11.141 -3.16 1 89.38 90 LYS A CA 1
ATOM 753 C C . LYS A 1 90 ? 26.266 -10.633 -3.717 1 89.38 90 LYS A C 1
ATOM 755 O O . LYS A 1 90 ? 26.938 -9.797 -3.094 1 89.38 90 LYS A O 1
ATOM 760 N N . GLU A 1 91 ? 26.609 -11.117 -4.871 1 93.12 91 GLU A N 1
ATOM 761 C CA . GLU A 1 91 ? 27.891 -10.789 -5.48 1 93.12 91 GLU A CA 1
ATOM 762 C C . GLU A 1 91 ? 27.859 -9.406 -6.129 1 93.12 91 GLU A C 1
ATOM 764 O O . GLU A 1 91 ? 28.875 -8.711 -6.184 1 93.12 91 GLU A O 1
ATOM 769 N N . HIS A 1 92 ? 26.688 -9.062 -6.594 1 94.38 92 HIS A N 1
ATOM 770 C CA . HIS A 1 92 ? 26.5 -7.793 -7.281 1 94.38 92 HIS A CA 1
ATOM 771 C C . HIS A 1 92 ? 25.266 -7.055 -6.758 1 94.38 92 HIS A C 1
ATOM 773 O O . HIS A 1 92 ? 24.312 -6.832 -7.496 1 94.38 92 HIS A O 1
ATOM 779 N N . PRO A 1 93 ? 25.375 -6.539 -5.547 1 90.62 93 PRO A N 1
ATOM 780 C CA . PRO A 1 93 ? 24.203 -5.875 -4.957 1 90.62 93 PRO A CA 1
ATOM 781 C C . PRO A 1 93 ? 23.875 -4.543 -5.625 1 90.62 93 PRO A C 1
ATOM 783 O O . PRO A 1 93 ? 24.766 -3.895 -6.184 1 90.62 93 PRO A O 1
ATOM 786 N N . PRO A 1 94 ? 22.641 -4.086 -5.617 1 91.5 94 PRO A N 1
ATOM 787 C CA . PRO A 1 94 ? 21.516 -4.75 -4.953 1 91.5 94 PRO A CA 1
ATOM 788 C C . PRO A 1 94 ? 20.719 -5.652 -5.898 1 91.5 94 PRO A C 1
ATOM 790 O O . PRO A 1 94 ? 20.016 -6.566 -5.445 1 91.5 94 PRO A O 1
ATOM 793 N N . PHE A 1 95 ? 20.766 -5.48 -7.203 1 93.75 95 PHE A N 1
ATOM 794 C CA . PHE A 1 95 ? 19.828 -6.117 -8.125 1 93.75 95 PHE A CA 1
ATOM 795 C C . PHE A 1 95 ? 20.5 -7.277 -8.859 1 93.75 95 PHE A C 1
ATOM 797 O O . PHE A 1 95 ? 19.844 -8.023 -9.586 1 93.75 95 PHE A O 1
ATOM 804 N N . GLY A 1 96 ? 21.812 -7.445 -8.664 1 92.19 96 GLY A N 1
ATOM 805 C CA . GLY A 1 96 ? 22.531 -8.375 -9.531 1 92.19 96 GLY A CA 1
ATOM 806 C C . GLY A 1 96 ? 22.719 -7.852 -10.938 1 92.19 96 GLY A C 1
ATOM 807 O O . GLY A 1 96 ? 22.391 -6.699 -11.227 1 92.19 96 GLY A O 1
ATOM 808 N N . ARG A 1 97 ? 23.328 -8.672 -11.773 1 94.88 97 ARG A N 1
ATOM 809 C CA . ARG A 1 97 ? 23.516 -8.289 -13.164 1 94.88 97 ARG A CA 1
ATOM 810 C C . ARG A 1 97 ? 22.344 -8.719 -14.023 1 94.88 97 ARG A C 1
ATOM 812 O O . ARG A 1 97 ? 22.484 -8.977 -15.219 1 94.88 97 ARG A O 1
ATOM 819 N N . PHE A 1 98 ? 21.031 -8.805 -13.281 1 90.94 98 PHE A N 1
ATOM 820 C CA . PHE A 1 98 ? 19.797 -9.219 -13.93 1 90.94 98 PHE A CA 1
ATOM 821 C C . PHE A 1 98 ? 19.125 -8.031 -14.602 1 90.94 98 PHE A C 1
ATOM 823 O O . PHE A 1 98 ? 18.25 -8.211 -15.469 1 90.94 98 PHE A O 1
ATOM 830 N N . LEU A 1 99 ? 19.422 -6.875 -14.07 1 94.25 99 LEU A N 1
ATOM 831 C CA . LEU A 1 99 ? 18.75 -5.688 -14.586 1 94.25 99 LEU A CA 1
ATOM 832 C C . LEU A 1 99 ? 19.094 -5.469 -16.062 1 94.25 99 LEU A C 1
ATOM 834 O O . LEU A 1 99 ? 20.266 -5.539 -16.438 1 94.25 99 LEU A O 1
ATOM 838 N N . CYS A 1 100 ? 18.078 -5.219 -16.828 1 97.25 100 CYS A N 1
ATOM 839 C CA . CYS A 1 100 ? 18.25 -4.977 -18.266 1 97.25 100 CYS A CA 1
ATOM 840 C C . CYS A 1 100 ? 17.984 -3.518 -18.609 1 97.25 100 CYS A C 1
ATOM 842 O O . CYS A 1 100 ? 17.906 -3.158 -19.781 1 97.25 100 CYS A O 1
ATOM 844 N N . ILE A 1 101 ? 17.75 -2.662 -17.625 1 96.44 101 ILE A N 1
ATOM 845 C CA . ILE A 1 101 ? 17.578 -1.221 -17.766 1 96.44 101 ILE A CA 1
ATOM 846 C C . ILE A 1 101 ? 18.531 -0.49 -16.828 1 96.44 101 ILE A C 1
ATOM 848 O O . ILE A 1 101 ? 19.156 -1.106 -15.969 1 96.44 101 ILE A O 1
ATOM 852 N N . ASP A 1 102 ? 18.688 0.757 -17.062 1 94.56 102 ASP A N 1
ATOM 853 C CA . ASP A 1 102 ? 19.484 1.549 -16.141 1 94.56 102 ASP A CA 1
ATOM 854 C C . ASP A 1 102 ? 18.797 1.671 -14.781 1 94.56 102 ASP A C 1
ATOM 856 O O . ASP A 1 102 ? 17.578 1.744 -14.711 1 94.56 102 ASP A O 1
ATOM 860 N N . GLU A 1 103 ? 19.578 1.656 -13.766 1 92.75 103 GLU A N 1
ATOM 861 C CA . GLU A 1 103 ? 19.016 1.735 -12.422 1 92.75 103 GLU A CA 1
ATOM 862 C C . GLU A 1 103 ? 18.141 2.973 -12.258 1 92.75 103 GLU A C 1
ATOM 864 O O . GLU A 1 103 ? 17.156 2.945 -11.523 1 92.75 103 GLU A O 1
ATOM 869 N N . GLU A 1 104 ? 18.438 4.051 -12.945 1 91.31 104 GLU A N 1
ATOM 870 C CA . GLU A 1 104 ? 17.688 5.297 -12.859 1 91.31 104 GLU A CA 1
ATOM 871 C C . GLU A 1 104 ? 16.312 5.152 -13.484 1 91.31 104 GLU A C 1
ATOM 873 O O . GLU A 1 104 ? 15.43 5.992 -13.266 1 91.31 104 GLU A O 1
ATOM 878 N N . ASP A 1 105 ? 16.141 4.055 -14.219 1 94.75 105 ASP A N 1
ATOM 879 C CA . ASP A 1 105 ? 14.883 3.844 -14.922 1 94.75 105 ASP A CA 1
ATOM 880 C C . ASP A 1 105 ? 13.961 2.922 -14.125 1 94.75 105 ASP A C 1
ATOM 882 O O . ASP A 1 105 ? 12.867 2.594 -14.578 1 94.75 105 ASP A O 1
ATOM 886 N N . ILE A 1 106 ? 14.414 2.549 -12.914 1 97.25 106 ILE A N 1
ATOM 887 C CA . ILE A 1 106 ? 13.57 1.74 -12.047 1 97.25 106 ILE A CA 1
ATOM 888 C C . ILE A 1 106 ? 12.484 2.615 -11.43 1 97.25 106 ILE A C 1
ATOM 890 O O . ILE A 1 106 ? 12.773 3.678 -10.875 1 97.25 106 ILE A O 1
ATOM 894 N N . ALA A 1 107 ? 11.25 2.203 -11.562 1 97.31 107 ALA A N 1
ATOM 895 C CA . ALA A 1 107 ? 10.125 2.92 -10.969 1 97.31 107 ALA A CA 1
ATOM 896 C C . ALA A 1 107 ? 9.773 2.363 -9.594 1 97.31 107 ALA A C 1
ATOM 898 O O . ALA A 1 107 ? 9.453 3.121 -8.68 1 97.31 107 ALA A O 1
ATOM 899 N N . ARG A 1 108 ? 9.828 1 -9.516 1 97.56 108 ARG A N 1
ATOM 900 C CA . ARG A 1 108 ? 9.438 0.32 -8.281 1 97.56 108 ARG A CA 1
ATOM 901 C C . ARG A 1 108 ? 10.492 -0.694 -7.855 1 97.56 108 ARG A C 1
ATOM 903 O O . ARG A 1 108 ? 11.047 -1.407 -8.695 1 97.56 108 ARG A O 1
ATOM 910 N N . ILE A 1 109 ? 10.695 -0.668 -6.574 1 97.12 109 ILE A N 1
ATOM 911 C CA . ILE A 1 109 ? 11.492 -1.732 -5.973 1 97.12 109 ILE A CA 1
ATOM 912 C C . ILE A 1 109 ? 10.609 -2.588 -5.066 1 97.12 109 ILE A C 1
ATOM 914 O O . ILE A 1 109 ? 9.812 -2.059 -4.289 1 97.12 109 ILE A O 1
ATOM 918 N N . TYR A 1 110 ? 10.664 -3.844 -5.219 1 94.81 110 TYR A N 1
ATOM 919 C CA . TYR A 1 110 ? 10.031 -4.824 -4.34 1 94.81 110 TYR A CA 1
ATOM 920 C C . TYR A 1 110 ? 11.016 -5.938 -3.979 1 94.81 110 TYR A C 1
ATOM 922 O O . TYR A 1 110 ? 12.156 -5.945 -4.449 1 94.81 110 TYR A O 1
ATOM 930 N N . GLY A 1 111 ? 10.547 -6.801 -3.131 1 89.88 111 GLY A N 1
ATOM 931 C CA . GLY A 1 111 ? 11.398 -7.922 -2.762 1 89.88 111 GLY A CA 1
ATOM 932 C C . GLY A 1 111 ? 10.672 -8.977 -1.945 1 89.88 111 GLY A C 1
ATOM 933 O O . GLY A 1 111 ? 9.469 -8.859 -1.695 1 89.88 111 GLY A O 1
ATOM 934 N N . THR A 1 112 ? 11.453 -9.977 -1.669 1 83 112 THR A N 1
ATOM 935 C CA . THR A 1 112 ? 10.914 -11.023 -0.812 1 83 112 THR A CA 1
ATOM 936 C C . THR A 1 112 ? 11.305 -10.789 0.645 1 83 112 THR A C 1
ATOM 938 O O . THR A 1 112 ? 12.164 -9.953 0.935 1 83 112 THR A O 1
ATOM 941 N N . SER A 1 113 ? 10.656 -11.305 1.635 1 67.69 113 SER A N 1
ATOM 942 C CA . SER A 1 113 ? 10.875 -11.07 3.059 1 67.69 113 SER A CA 1
ATOM 943 C C . SER A 1 113 ? 12.133 -11.773 3.551 1 67.69 113 SER A C 1
ATOM 945 O O . SER A 1 113 ? 12.656 -11.453 4.617 1 67.69 113 SER A O 1
ATOM 947 N N . GLY A 1 114 ? 12.82 -12.531 2.9 1 59.5 114 GLY A N 1
ATOM 948 C CA . GLY A 1 114 ? 14.086 -13.172 3.221 1 59.5 114 GLY A CA 1
ATOM 949 C C . GLY A 1 114 ? 14 -14.078 4.434 1 59.5 114 GLY A C 1
ATOM 950 O O . GLY A 1 114 ? 14.945 -14.156 5.223 1 59.5 114 GLY A O 1
ATOM 951 N N . THR A 1 115 ? 12.953 -14.742 4.84 1 49.22 115 THR A N 1
ATOM 952 C CA . THR A 1 115 ? 12.852 -15.602 6.016 1 49.22 115 THR A CA 1
ATOM 953 C C . THR A 1 115 ? 14.008 -16.594 6.055 1 49.22 115 THR A C 1
ATOM 955 O O . THR A 1 115 ? 14.469 -16.969 7.137 1 49.22 115 THR A O 1
ATOM 958 N N . THR A 1 116 ? 14.469 -17.047 4.922 1 45.56 116 THR A N 1
ATOM 959 C CA . THR A 1 116 ? 15.469 -18.094 4.883 1 45.56 116 THR A CA 1
ATOM 960 C C . THR A 1 116 ? 16.828 -17.547 4.473 1 45.56 116 THR A C 1
ATOM 962 O O . THR A 1 116 ? 17.766 -18.297 4.207 1 45.56 116 THR A O 1
ATOM 965 N N . GLY A 1 117 ? 16.969 -16.219 4.488 1 58.06 117 GLY A N 1
ATOM 966 C CA . GLY A 1 117 ? 18.219 -15.688 3.975 1 58.06 117 GLY A CA 1
ATOM 967 C C . GLY A 1 117 ? 18.109 -14.266 3.463 1 58.06 117 GLY A C 1
ATOM 968 O O . GLY A 1 117 ? 17.328 -13.469 3.994 1 58.06 117 GLY A O 1
ATOM 969 N N . ARG A 1 118 ? 19 -14.016 2.539 1 71.25 118 ARG A N 1
ATOM 970 C CA . ARG A 1 118 ? 19.016 -12.688 1.932 1 71.25 118 ARG A CA 1
ATOM 971 C C . ARG A 1 118 ? 17.781 -12.461 1.061 1 71.25 118 ARG A C 1
ATOM 973 O O . ARG A 1 118 ? 17.422 -13.328 0.261 1 71.25 118 ARG A O 1
ATOM 980 N N . PRO A 1 119 ? 17.125 -11.453 1.268 1 80.94 119 PRO A N 1
ATOM 981 C CA . PRO A 1 119 ? 15.953 -11.164 0.43 1 80.94 119 PRO A CA 1
ATOM 982 C C . PRO A 1 119 ? 16.328 -10.945 -1.036 1 80.94 119 PRO A C 1
ATOM 984 O O . PRO A 1 119 ? 17.438 -10.523 -1.341 1 80.94 119 PRO A O 1
ATOM 987 N N . LYS A 1 120 ? 15.461 -11.406 -1.957 1 90.25 120 LYS A N 1
ATOM 988 C CA . LYS A 1 120 ? 15.602 -11.078 -3.373 1 90.25 120 LYS A CA 1
ATOM 989 C C . LYS A 1 120 ? 15.086 -9.672 -3.664 1 90.25 120 LYS A C 1
ATOM 991 O O . LYS A 1 120 ? 14.07 -9.25 -3.111 1 90.25 120 LYS A O 1
ATOM 996 N N . VAL A 1 121 ? 15.758 -8.984 -4.504 1 93.88 121 VAL A N 1
ATOM 997 C CA . VAL A 1 121 ? 15.414 -7.609 -4.84 1 93.88 121 VAL A CA 1
ATOM 998 C C . VAL A 1 121 ? 14.914 -7.535 -6.277 1 93.88 121 VAL A C 1
ATOM 1000 O O . VAL A 1 121 ? 15.531 -8.086 -7.191 1 93.88 121 VAL A O 1
ATOM 1003 N N . PHE A 1 122 ? 13.789 -6.895 -6.484 1 94.62 122 PHE A N 1
ATOM 1004 C CA . PHE A 1 122 ? 13.211 -6.715 -7.809 1 94.62 122 PHE A CA 1
ATOM 1005 C C . PHE A 1 122 ? 13.203 -5.242 -8.203 1 94.62 122 PHE A C 1
ATOM 1007 O O . PHE A 1 122 ? 12.688 -4.398 -7.457 1 94.62 122 PHE A O 1
ATOM 1014 N N . GLY A 1 123 ? 13.844 -4.871 -9.312 1 96.81 123 GLY A N 1
ATOM 1015 C CA . GLY A 1 123 ? 13.727 -3.559 -9.93 1 96.81 123 GLY A CA 1
ATOM 1016 C C . GLY A 1 123 ? 12.82 -3.547 -11.141 1 96.81 123 GLY A C 1
ATOM 1017 O O . GLY A 1 123 ? 13.125 -4.172 -12.156 1 96.81 123 GLY A O 1
ATOM 1018 N N . ILE A 1 124 ? 11.727 -2.814 -11.039 1 97.38 124 ILE A N 1
ATOM 1019 C CA . ILE A 1 124 ? 10.711 -2.822 -12.086 1 97.38 124 ILE A CA 1
ATOM 1020 C C . ILE A 1 124 ? 10.586 -1.428 -12.695 1 97.38 124 ILE A C 1
ATOM 1022 O O . ILE A 1 124 ? 10.383 -0.446 -11.977 1 97.38 124 ILE A O 1
ATOM 1026 N N . GLY A 1 125 ? 10.688 -1.364 -14.023 1 96.94 125 GLY A N 1
ATOM 1027 C CA . GLY A 1 125 ? 10.5 -0.1 -14.711 1 96.94 125 GLY A CA 1
ATOM 1028 C C . GLY A 1 125 ? 9.039 0.295 -14.844 1 96.94 125 GLY A C 1
ATOM 1029 O O . GLY A 1 125 ? 8.148 -0.527 -14.625 1 96.94 125 GLY A O 1
ATOM 1030 N N . GLN A 1 126 ? 8.789 1.513 -15.195 1 95.19 126 GLN A N 1
ATOM 1031 C CA . GLN A 1 126 ? 7.43 2.039 -15.258 1 95.19 126 GLN A CA 1
ATOM 1032 C C . GLN A 1 126 ? 6.602 1.298 -16.297 1 95.19 126 GLN A C 1
ATOM 1034 O O . GLN A 1 126 ? 5.449 0.939 -16.047 1 95.19 126 GLN A O 1
ATOM 1039 N N . ASP A 1 127 ? 7.191 1.105 -17.453 1 95 127 ASP A N 1
ATOM 1040 C CA . ASP A 1 127 ? 6.457 0.414 -18.516 1 95 127 ASP A CA 1
ATOM 1041 C C . ASP A 1 127 ? 6.055 -0.99 -18.062 1 95 127 ASP A C 1
ATOM 1043 O O . ASP A 1 127 ? 4.941 -1.44 -18.359 1 95 127 ASP A O 1
ATOM 1047 N N . ASP A 1 128 ? 6.988 -1.653 -17.484 1 96.94 128 ASP A N 1
ATOM 1048 C CA . ASP A 1 128 ? 6.691 -2.99 -16.969 1 96.94 128 ASP A CA 1
ATOM 1049 C C . ASP A 1 128 ? 5.598 -2.947 -15.914 1 96.94 128 ASP A C 1
ATOM 1051 O O . ASP A 1 128 ? 4.699 -3.789 -15.906 1 96.94 128 ASP A O 1
ATOM 1055 N N . TRP A 1 129 ? 5.645 -1.956 -15.023 1 96.62 129 TRP A N 1
ATOM 1056 C CA . TRP A 1 129 ? 4.633 -1.847 -13.977 1 96.62 129 TRP A CA 1
ATOM 1057 C C . TRP A 1 129 ? 3.254 -1.588 -14.57 1 96.62 129 TRP A C 1
ATOM 1059 O O . TRP A 1 129 ? 2.258 -2.162 -14.125 1 96.62 129 TRP A O 1
ATOM 1069 N N . ASP A 1 130 ? 3.223 -0.77 -15.578 1 95.62 130 ASP A N 1
ATOM 1070 C CA . ASP A 1 130 ? 1.964 -0.505 -16.266 1 95.62 130 ASP A CA 1
ATOM 1071 C C . ASP A 1 130 ? 1.428 -1.771 -16.938 1 95.62 130 ASP A C 1
ATOM 1073 O O . ASP A 1 130 ? 0.231 -2.055 -16.875 1 95.62 130 ASP A O 1
ATOM 1077 N N . ARG A 1 131 ? 2.281 -2.514 -17.516 1 95.94 131 ARG A N 1
ATOM 1078 C CA . ARG A 1 131 ? 1.88 -3.75 -18.188 1 95.94 131 ARG A CA 1
ATOM 1079 C C . ARG A 1 131 ? 1.374 -4.773 -17.172 1 95.94 131 ARG A C 1
ATOM 1081 O O . ARG A 1 131 ? 0.422 -5.508 -17.453 1 95.94 131 ARG A O 1
ATOM 1088 N N . ILE A 1 132 ? 2.041 -4.816 -16.078 1 96.5 132 ILE A N 1
ATOM 1089 C CA . ILE A 1 132 ? 1.617 -5.715 -15.008 1 96.5 132 ILE A CA 1
ATOM 1090 C C . ILE A 1 132 ? 0.182 -5.395 -14.594 1 96.5 132 ILE A C 1
ATOM 1092 O O . ILE A 1 132 ? -0.658 -6.289 -14.492 1 96.5 132 ILE A O 1
ATOM 1096 N N . GLY A 1 133 ? -0.106 -4.117 -14.391 1 96.5 133 GLY A N 1
ATOM 1097 C CA . GLY A 1 133 ? -1.459 -3.709 -14.055 1 96.5 133 GLY A CA 1
ATOM 1098 C C . GLY A 1 133 ? -2.477 -4.066 -15.117 1 96.5 133 GLY A C 1
ATOM 1099 O O . GLY A 1 133 ? -3.572 -4.535 -14.805 1 96.5 133 GLY A O 1
ATOM 1100 N N . GLU A 1 134 ? -2.125 -3.914 -16.328 1 96.69 134 GLU A N 1
ATOM 1101 C CA . GLU A 1 134 ? -3.02 -4.195 -17.453 1 96.69 134 GLU A CA 1
ATOM 1102 C C . GLU A 1 134 ? -3.328 -5.688 -17.547 1 96.69 134 GLU A C 1
ATOM 1104 O O . GLU A 1 134 ? -4.48 -6.074 -17.75 1 96.69 134 GLU A O 1
ATOM 1109 N N . TRP A 1 135 ? -2.285 -6.477 -17.438 1 96.81 135 TRP A N 1
ATOM 1110 C CA . TRP A 1 135 ? -2.484 -7.922 -17.5 1 96.81 135 TRP A CA 1
ATOM 1111 C C . TRP A 1 135 ? -3.336 -8.398 -16.328 1 96.81 135 TRP A C 1
ATOM 1113 O O . TRP A 1 135 ? -4.23 -9.234 -16.5 1 96.81 135 TRP A O 1
ATOM 1123 N N . HIS A 1 136 ? -3.047 -7.898 -15.148 1 97.81 136 HIS A N 1
ATOM 1124 C CA . HIS A 1 136 ? -3.879 -8.258 -14.008 1 97.81 136 HIS A CA 1
ATOM 1125 C C . HIS A 1 136 ? -5.332 -7.852 -14.234 1 97.81 136 HIS A C 1
ATOM 1127 O O . HIS A 1 136 ? -6.25 -8.594 -13.891 1 97.81 136 HIS A O 1
ATOM 1133 N N . ALA A 1 137 ? -5.535 -6.676 -14.805 1 97.69 137 ALA A N 1
ATOM 1134 C CA . ALA A 1 137 ? -6.895 -6.223 -15.102 1 97.69 137 ALA A CA 1
ATOM 1135 C C . ALA A 1 137 ? -7.605 -7.191 -16.047 1 97.69 137 ALA A C 1
ATOM 1137 O O . ALA A 1 137 ? -8.766 -7.547 -15.812 1 97.69 137 ALA A O 1
ATOM 1138 N N . GLN A 1 138 ? -6.898 -7.621 -17.078 1 96.88 138 GLN A N 1
ATOM 1139 C CA . GLN A 1 138 ? -7.473 -8.57 -18.016 1 96.88 138 GLN A CA 1
ATOM 1140 C C . GLN A 1 138 ? -7.859 -9.875 -17.328 1 96.88 138 GLN A C 1
ATOM 1142 O O . GLN A 1 138 ? -8.945 -10.406 -17.562 1 96.88 138 GLN A O 1
ATOM 1147 N N . ILE A 1 139 ? -6.988 -10.344 -16.562 1 98.25 139 ILE A N 1
ATOM 1148 C CA . ILE A 1 139 ? -7.227 -11.609 -15.859 1 98.25 139 ILE A CA 1
ATOM 1149 C C . ILE A 1 139 ? -8.375 -11.438 -14.875 1 98.25 139 ILE A C 1
ATOM 1151 O O . ILE A 1 139 ? -9.25 -12.305 -14.773 1 98.25 139 ILE A O 1
ATOM 1155 N N . LEU A 1 140 ? -8.43 -10.312 -14.172 1 98.56 140 LEU A N 1
ATOM 1156 C CA . LEU A 1 140 ? -9.492 -10.047 -13.211 1 98.56 140 LEU A CA 1
ATOM 1157 C C . LEU A 1 140 ? -10.844 -9.906 -13.906 1 98.56 140 LEU A C 1
ATOM 1159 O O . LEU A 1 140 ? -11.883 -10.203 -13.32 1 98.56 140 LEU A O 1
ATOM 1163 N N . TRP A 1 141 ? -10.828 -9.461 -15.141 1 98.5 141 TRP A N 1
ATOM 1164 C CA . TRP A 1 141 ? -12.047 -9.445 -15.938 1 98.5 141 TRP A CA 1
ATOM 1165 C C . TRP A 1 141 ? -12.641 -10.844 -16.047 1 98.5 141 TRP A C 1
ATOM 1167 O O . TRP A 1 141 ? -13.859 -11.016 -15.961 1 98.5 141 TRP A O 1
ATOM 1177 N N . SER A 1 142 ? -11.82 -11.844 -16.234 1 98.25 142 SER A N 1
ATOM 1178 C CA . SER A 1 142 ? -12.281 -13.227 -16.328 1 98.25 142 SER A CA 1
ATOM 1179 C C . SER A 1 142 ? -12.852 -13.711 -14.992 1 98.25 142 SER A C 1
ATOM 1181 O O . SER A 1 142 ? -13.641 -14.656 -14.961 1 98.25 142 SER A O 1
ATOM 1183 N N . VAL A 1 143 ? -12.406 -13.133 -13.883 1 98 143 VAL A N 1
ATOM 1184 C CA . VAL A 1 143 ? -12.867 -13.453 -12.539 1 98 143 VAL A CA 1
ATOM 1185 C C . VAL A 1 143 ? -14.281 -12.898 -12.344 1 98 143 VAL A C 1
ATOM 1187 O O . VAL A 1 143 ? -15.008 -13.352 -11.453 1 98 143 VAL A O 1
ATOM 1190 N N . GLY A 1 144 ? -14.641 -11.906 -13.18 1 97.62 144 GLY A N 1
ATOM 1191 C CA . GLY A 1 144 ? -15.984 -11.344 -13.109 1 97.62 144 GLY A CA 1
ATOM 1192 C C . GLY A 1 144 ? -16 -9.898 -12.641 1 97.62 144 GLY A C 1
ATOM 1193 O O . GLY A 1 144 ? -17.062 -9.289 -12.531 1 97.62 144 GLY A O 1
ATOM 1194 N N . LEU A 1 145 ? -14.867 -9.32 -12.375 1 98.31 145 LEU A N 1
ATOM 1195 C CA . LEU A 1 145 ? -14.812 -7.926 -11.945 1 98.31 145 LEU A CA 1
ATOM 1196 C C . LEU A 1 145 ? -15.117 -6.984 -13.109 1 98.31 145 LEU A C 1
ATOM 1198 O O . LEU A 1 145 ? -14.797 -7.293 -14.258 1 98.31 145 LEU A O 1
ATOM 1202 N N . ARG A 1 146 ? -15.719 -5.926 -12.812 1 98.12 146 ARG A N 1
ATOM 1203 C CA . ARG A 1 146 ? -16.062 -4.852 -13.742 1 98.12 146 ARG A CA 1
ATOM 1204 C C . ARG A 1 146 ? -15.773 -3.486 -13.125 1 98.12 146 ARG A C 1
ATOM 1206 O O . ARG A 1 146 ? -15.594 -3.371 -11.906 1 98.12 146 ARG A O 1
ATOM 1213 N N . PRO A 1 147 ? -15.734 -2.434 -13.945 1 96.5 147 PRO A N 1
ATOM 1214 C CA . PRO A 1 147 ? -15.336 -1.109 -13.469 1 96.5 147 PRO A CA 1
ATOM 1215 C C . PRO A 1 147 ? -16.234 -0.595 -12.344 1 96.5 147 PRO A C 1
ATOM 1217 O O . PRO A 1 147 ? -15.781 0.167 -11.484 1 96.5 147 PRO A O 1
ATOM 1220 N N . ASP A 1 148 ? -17.422 -0.997 -12.242 1 96.25 148 ASP A N 1
ATOM 1221 C CA . ASP A 1 148 ? -18.359 -0.461 -11.258 1 96.25 148 ASP A CA 1
ATOM 1222 C C . ASP A 1 148 ? -18.297 -1.242 -9.953 1 96.25 148 ASP A C 1
ATOM 1224 O O . ASP A 1 148 ? -19.016 -0.931 -9 1 96.25 148 ASP A O 1
ATOM 1228 N N . ASP A 1 149 ? -17.438 -2.24 -9.883 1 97.75 149 ASP A N 1
ATOM 1229 C CA . ASP A 1 149 ? -17.312 -3.023 -8.656 1 97.75 149 ASP A CA 1
ATOM 1230 C C . ASP A 1 149 ? -16.469 -2.283 -7.621 1 97.75 149 ASP A C 1
ATOM 1232 O O . ASP A 1 149 ? -15.562 -1.524 -7.977 1 97.75 149 ASP A O 1
ATOM 1236 N N . ARG A 1 150 ? -16.781 -2.49 -6.344 1 98 150 ARG A N 1
ATOM 1237 C CA . ARG A 1 150 ? -15.969 -2.078 -5.203 1 98 150 ARG A CA 1
ATOM 1238 C C . ARG A 1 150 ? -15.125 -3.236 -4.676 1 98 150 ARG A C 1
ATOM 1240 O O . ARG A 1 150 ? -15.656 -4.309 -4.371 1 98 150 ARG A O 1
ATOM 1247 N N . VAL A 1 151 ? -13.828 -3.004 -4.59 1 98.69 151 VAL A N 1
ATOM 1248 C CA . VAL A 1 151 ? -12.93 -4.082 -4.191 1 98.69 151 VAL A CA 1
ATOM 1249 C C . VAL A 1 151 ? -12.172 -3.686 -2.926 1 98.69 151 VAL A C 1
ATOM 1251 O O . VAL A 1 151 ? -11.617 -2.59 -2.846 1 98.69 151 VAL A O 1
ATOM 1254 N N . ILE A 1 152 ? -12.18 -4.535 -1.911 1 98.56 152 ILE A N 1
ATOM 1255 C CA . ILE A 1 152 ? -11.375 -4.328 -0.712 1 98.56 152 ILE A CA 1
ATOM 1256 C C . ILE A 1 152 ? -10.18 -5.277 -0.726 1 98.56 152 ILE A C 1
ATOM 1258 O O . ILE A 1 152 ? -10.328 -6.473 -0.99 1 98.56 152 ILE A O 1
ATOM 1262 N N . ILE A 1 153 ? -9.008 -4.762 -0.538 1 98.25 153 ILE A N 1
ATOM 1263 C CA . ILE A 1 153 ? -7.789 -5.559 -0.447 1 98.25 153 ILE A CA 1
ATOM 1264 C C . ILE A 1 153 ? -7.375 -5.703 1.016 1 98.25 153 ILE A C 1
ATOM 1266 O O . ILE A 1 153 ? -7 -4.723 1.663 1 98.25 153 ILE A O 1
ATOM 1270 N N . THR A 1 154 ? -7.383 -6.93 1.518 1 96.44 154 THR A N 1
ATOM 1271 C CA . THR A 1 154 ? -7.227 -7.16 2.949 1 96.44 154 THR A CA 1
ATOM 1272 C C . THR A 1 154 ? -5.93 -7.914 3.236 1 96.44 154 THR A C 1
ATOM 1274 O O . THR A 1 154 ? -5.844 -8.664 4.211 1 96.44 154 THR A O 1
ATOM 1277 N N . SER A 1 155 ? -4.965 -7.801 2.391 1 93.5 155 SER A N 1
ATOM 1278 C CA . SER A 1 155 ? -3.623 -8.336 2.582 1 93.5 155 SER A CA 1
ATOM 1279 C C . SER A 1 155 ? -2.607 -7.227 2.811 1 93.5 155 SER A C 1
ATOM 1281 O O . SER A 1 155 ? -2.816 -6.09 2.377 1 93.5 155 SER A O 1
ATOM 1283 N N . PRO A 1 156 ? -1.518 -7.547 3.5 1 89.88 156 PRO A N 1
ATOM 1284 C CA . PRO A 1 156 ? -0.583 -6.48 3.861 1 89.88 156 PRO A CA 1
ATOM 1285 C C . PRO A 1 156 ? 0.11 -5.867 2.648 1 89.88 156 PRO A C 1
ATOM 1287 O O . PRO A 1 156 ? 0.433 -6.574 1.691 1 89.88 156 PRO A O 1
ATOM 1290 N N . PHE A 1 157 ? 0.288 -4.559 2.723 1 94.44 157 PHE A N 1
ATOM 1291 C CA . PHE A 1 157 ? 1.085 -3.834 1.74 1 94.44 157 PHE A CA 1
ATOM 1292 C C . PHE A 1 157 ? 2.504 -3.615 2.252 1 94.44 157 PHE A C 1
ATOM 1294 O O . PHE A 1 157 ? 2.855 -2.508 2.666 1 94.44 157 PHE A O 1
ATOM 1301 N N . ILE A 1 158 ? 3.326 -4.645 2.158 1 91.38 158 ILE A N 1
ATOM 1302 C CA . ILE A 1 158 ? 4.75 -4.688 2.479 1 91.38 158 ILE A CA 1
ATOM 1303 C C . ILE A 1 158 ? 5.512 -5.363 1.342 1 91.38 158 ILE A C 1
ATOM 1305 O O . ILE A 1 158 ? 5.25 -5.098 0.166 1 91.38 158 ILE A O 1
ATOM 1309 N N . GLN A 1 159 ? 6.484 -6.25 1.678 1 87.12 159 GLN A N 1
ATOM 1310 C CA . GLN A 1 159 ? 7.211 -6.969 0.638 1 87.12 159 GLN A CA 1
ATOM 1311 C C . GLN A 1 159 ? 6.395 -8.148 0.114 1 87.12 159 GLN A C 1
ATOM 1313 O O . GLN A 1 159 ? 6.934 -9.242 -0.089 1 87.12 159 GLN A O 1
ATOM 1318 N N . TYR A 1 160 ? 5.121 -8.062 0.147 1 85.75 160 TYR A N 1
ATOM 1319 C CA . TYR A 1 160 ? 4.168 -9 -0.434 1 85.75 160 TYR A CA 1
ATOM 1320 C C . TYR A 1 160 ? 3.58 -8.453 -1.729 1 85.75 160 TYR A C 1
ATOM 1322 O O . TYR A 1 160 ? 2.576 -7.738 -1.707 1 85.75 160 TYR A O 1
ATOM 1330 N N . LEU A 1 161 ? 4.117 -8.93 -2.846 1 93.19 161 LEU A N 1
ATOM 1331 C CA . LEU A 1 161 ? 3.766 -8.391 -4.156 1 93.19 161 LEU A CA 1
ATOM 1332 C C . LEU A 1 161 ? 2.316 -8.719 -4.504 1 93.19 161 LEU A C 1
ATOM 1334 O O . LEU A 1 161 ? 1.727 -8.086 -5.383 1 93.19 161 LEU A O 1
ATOM 1338 N N . GLY A 1 162 ? 1.779 -9.719 -3.846 1 94 162 GLY A N 1
ATOM 1339 C CA . GLY A 1 162 ? 0.383 -10.055 -4.07 1 94 162 GLY A CA 1
ATOM 1340 C C . GLY A 1 162 ? -0.546 -8.859 -3.945 1 94 162 GLY A C 1
ATOM 1341 O O . GLY A 1 162 ? -1.331 -8.578 -4.852 1 94 162 GLY A O 1
ATOM 1342 N N . SER A 1 163 ? -0.407 -8.125 -2.893 1 95.81 163 SER A N 1
ATOM 1343 C CA . SER A 1 163 ? -1.283 -6.988 -2.629 1 95.81 163 SER A CA 1
ATOM 1344 C C . SER A 1 163 ? -1.055 -5.871 -3.639 1 95.81 163 SER A C 1
ATOM 1346 O O . SER A 1 163 ? -2.008 -5.246 -4.109 1 95.81 163 SER A O 1
ATOM 1348 N N . TRP A 1 164 ? 0.177 -5.629 -3.947 1 97.25 164 TRP A N 1
ATOM 1349 C CA . TRP A 1 164 ? 0.523 -4.539 -4.855 1 97.25 164 TRP A CA 1
ATOM 1350 C C . TRP A 1 164 ? 0.044 -4.836 -6.27 1 97.25 164 TRP A C 1
ATOM 1352 O O . TRP A 1 164 ? -0.442 -3.943 -6.969 1 97.25 164 TRP A O 1
ATOM 1362 N N . GLY A 1 165 ? 0.239 -6.094 -6.68 1 97.25 165 GLY A N 1
ATOM 1363 C CA . GLY A 1 165 ? -0.282 -6.48 -7.98 1 97.25 165 GLY A CA 1
ATOM 1364 C C . GLY A 1 165 ? -1.796 -6.414 -8.062 1 97.25 165 GLY A C 1
ATOM 1365 O O . GLY A 1 165 ? -2.35 -5.977 -9.07 1 97.25 165 GLY A O 1
ATOM 1366 N N . ALA A 1 166 ? -2.447 -6.875 -6.973 1 98.19 166 ALA A N 1
ATOM 1367 C CA . ALA A 1 166 ? -3.904 -6.789 -6.926 1 98.19 166 ALA A CA 1
ATOM 1368 C C . ALA A 1 166 ? -4.371 -5.34 -7.043 1 98.19 166 ALA A C 1
ATOM 1370 O O . ALA A 1 166 ? -5.289 -5.035 -7.809 1 98.19 166 ALA A O 1
ATOM 1371 N N . LEU A 1 167 ? -3.711 -4.504 -6.328 1 98.44 167 LEU A N 1
ATOM 1372 C CA . LEU A 1 167 ? -4.055 -3.086 -6.371 1 98.44 167 LEU A CA 1
ATOM 1373 C C . LEU A 1 167 ? -3.857 -2.521 -7.773 1 98.44 167 LEU A C 1
ATOM 1375 O O . LEU A 1 167 ? -4.727 -1.817 -8.289 1 98.44 167 LEU A O 1
ATOM 1379 N N . ALA A 1 168 ? -2.723 -2.83 -8.398 1 97.25 168 ALA A N 1
ATOM 1380 C CA . ALA A 1 168 ? -2.432 -2.334 -9.742 1 97.25 168 ALA A CA 1
ATOM 1381 C C . ALA A 1 168 ? -3.486 -2.799 -10.742 1 97.25 168 ALA A C 1
ATOM 1383 O O . ALA A 1 168 ? -3.91 -2.031 -11.609 1 97.25 168 ALA A O 1
ATOM 1384 N N . GLY A 1 169 ? -3.879 -4.051 -10.617 1 97.62 169 GLY A N 1
ATOM 1385 C CA . GLY A 1 169 ? -4.879 -4.602 -11.523 1 97.62 169 GLY A CA 1
ATOM 1386 C C . GLY A 1 169 ? -6.25 -3.979 -11.344 1 97.62 169 GLY A C 1
ATOM 1387 O O . GLY A 1 169 ? -6.902 -3.607 -12.32 1 97.62 169 GLY A O 1
ATOM 1388 N N . VAL A 1 170 ? -6.707 -3.865 -10.094 1 98.12 170 VAL A N 1
ATOM 1389 C CA . VAL A 1 170 ? -8.023 -3.324 -9.789 1 98.12 170 VAL A CA 1
ATOM 1390 C C . VAL A 1 170 ? -8.094 -1.854 -10.195 1 98.12 170 VAL A C 1
ATOM 1392 O O . VAL A 1 170 ? -9.109 -1.394 -10.719 1 98.12 170 VAL A O 1
ATOM 1395 N N . ASP A 1 171 ? -7.016 -1.115 -9.953 1 96.38 171 ASP A N 1
ATOM 1396 C CA . ASP A 1 171 ? -6.949 0.283 -10.367 1 96.38 171 ASP A CA 1
ATOM 1397 C C . ASP A 1 171 ? -7.07 0.413 -11.883 1 96.38 171 ASP A C 1
ATOM 1399 O O . ASP A 1 171 ? -7.812 1.265 -12.383 1 96.38 171 ASP A O 1
ATOM 1403 N N . HIS A 1 172 ? -6.328 -0.432 -12.594 1 96.5 172 HIS A N 1
ATOM 1404 C CA . HIS A 1 172 ? -6.363 -0.366 -14.047 1 96.5 172 HIS A CA 1
ATOM 1405 C C . HIS A 1 172 ? -7.746 -0.737 -14.578 1 96.5 172 HIS A C 1
ATOM 1407 O O . HIS A 1 172 ? -8.188 -0.201 -15.602 1 96.5 172 HIS A O 1
ATOM 1413 N N . LEU A 1 173 ? -8.359 -1.648 -13.93 1 96.5 173 LEU A N 1
ATOM 1414 C CA . LEU A 1 173 ? -9.703 -2.072 -14.328 1 96.5 173 LEU A CA 1
ATOM 1415 C C . LEU A 1 173 ? -10.703 -0.939 -14.148 1 96.5 173 LEU A C 1
ATOM 1417 O O . LEU A 1 173 ? -11.758 -0.933 -14.781 1 96.5 173 LEU A O 1
ATOM 1421 N N . GLY A 1 174 ? -10.398 0.014 -13.258 1 95.31 174 GLY A N 1
ATOM 1422 C CA . GLY A 1 174 ? -11.266 1.159 -13.023 1 95.31 174 GLY A CA 1
ATOM 1423 C C . GLY A 1 174 ? -12.242 0.952 -11.875 1 95.31 174 GLY A C 1
ATOM 1424 O O . GLY A 1 174 ? -13.211 1.699 -11.734 1 95.31 174 GLY A O 1
ATOM 1425 N N . CYS A 1 175 ? -11.992 -0.064 -11.062 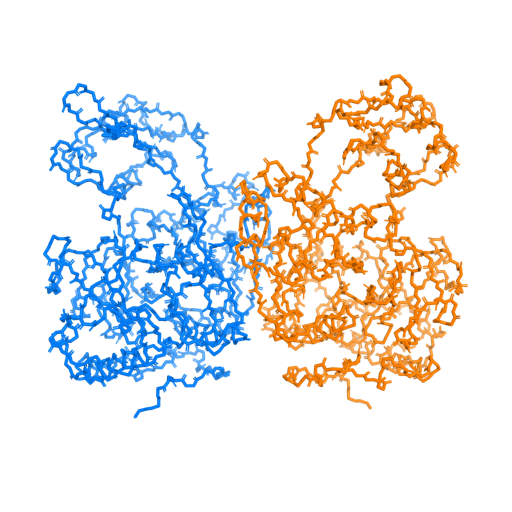1 97.56 175 CYS A N 1
ATOM 1426 C CA . CYS A 1 175 ? -12.836 -0.336 -9.906 1 97.56 175 CYS A CA 1
ATOM 1427 C C . CYS A 1 175 ? -12.648 0.726 -8.828 1 97.56 175 CYS A C 1
ATOM 1429 O O . CYS A 1 175 ? -11.68 1.482 -8.859 1 97.56 175 CYS A O 1
ATOM 1431 N N . THR A 1 176 ? -13.672 0.828 -7.953 1 98.06 176 THR A N 1
ATOM 1432 C CA . THR A 1 176 ? -13.453 1.48 -6.664 1 98.06 176 THR A CA 1
ATOM 1433 C C . THR A 1 176 ? -12.625 0.586 -5.742 1 98.06 176 THR A C 1
ATOM 1435 O O . THR A 1 176 ? -13.023 -0.546 -5.453 1 98.06 176 THR A O 1
ATOM 1438 N N . THR A 1 177 ? -11.523 1.093 -5.332 1 98.06 177 THR A N 1
ATOM 1439 C CA . THR A 1 177 ? -10.625 0.238 -4.559 1 98.06 177 THR A CA 1
ATOM 1440 C C . THR A 1 177 ? -10.469 0.77 -3.139 1 98.06 177 THR A C 1
ATOM 1442 O O . THR A 1 177 ? -10.32 1.977 -2.936 1 98.06 177 THR A O 1
ATOM 1445 N N . PHE A 1 178 ? -10.547 -0.084 -2.176 1 97.56 178 PHE A N 1
ATOM 1446 C CA . PHE A 1 178 ? -10.203 0.176 -0.782 1 97.56 178 PHE A CA 1
ATOM 1447 C C . PHE A 1 178 ? -8.992 -0.641 -0.363 1 97.56 178 PHE A C 1
ATOM 1449 O O . PHE A 1 178 ? -9.133 -1.745 0.167 1 97.56 178 PHE A O 1
ATOM 1456 N N . PRO A 1 179 ? -7.777 -0.075 -0.556 1 97.81 179 PRO A N 1
ATOM 1457 C CA . PRO A 1 179 ? -6.578 -0.774 -0.084 1 97.81 179 PRO A CA 1
ATOM 1458 C C . PRO A 1 179 ? -6.461 -0.778 1.438 1 97.81 179 PRO A C 1
ATOM 1460 O O . PRO A 1 179 ? -5.613 -0.073 1.996 1 97.81 179 PRO A O 1
ATOM 1463 N N . PHE A 1 180 ? -7.156 -1.664 2.045 1 95.81 180 PHE A N 1
ATOM 1464 C CA . PHE A 1 180 ? -7.348 -1.684 3.49 1 95.81 180 PHE A CA 1
ATOM 1465 C C . PHE A 1 180 ? -6.074 -2.139 4.195 1 95.81 180 PHE A C 1
ATOM 1467 O O . PHE A 1 180 ? -5.73 -1.619 5.262 1 95.81 180 PHE A O 1
ATOM 1474 N N . GLY A 1 181 ? -5.422 -3.143 3.664 1 92.06 181 GLY A N 1
ATOM 1475 C CA . GLY A 1 181 ? -4.199 -3.662 4.258 1 92.06 181 GLY A CA 1
ATOM 1476 C C . GLY A 1 181 ? -4.453 -4.633 5.395 1 92.06 181 GLY A C 1
ATOM 1477 O O . GLY A 1 181 ? -5.59 -5.066 5.605 1 92.06 181 GLY A O 1
ATOM 1478 N N . ALA A 1 182 ? -3.365 -5.125 6.062 1 85.38 182 ALA A N 1
ATOM 1479 C CA . ALA A 1 182 ? -3.42 -6.07 7.172 1 85.38 182 ALA A CA 1
ATOM 1480 C C . ALA A 1 182 ? -2.172 -5.969 8.039 1 85.38 182 ALA A C 1
ATOM 1482 O O . ALA A 1 182 ? -1.215 -5.273 7.688 1 85.38 182 ALA A O 1
ATOM 1483 N N . GLY A 1 183 ? -2.256 -6.617 9.195 1 71.5 183 GLY A N 1
ATOM 1484 C CA . GLY A 1 183 ? -1.041 -6.816 9.969 1 71.5 183 GLY A CA 1
ATOM 1485 C C . GLY A 1 183 ? -1.039 -6.066 11.281 1 71.5 183 GLY A C 1
ATOM 1486 O O . GLY A 1 183 ? -0.149 -6.262 12.117 1 71.5 183 GLY A O 1
ATOM 1487 N N . MET A 1 184 ? -2 -5.223 11.414 1 72.75 184 MET A N 1
ATOM 1488 C CA . MET A 1 184 ? -2.027 -4.449 12.648 1 72.75 184 MET A CA 1
ATOM 1489 C C . MET A 1 184 ? -3.061 -5.012 13.617 1 72.75 184 MET A C 1
ATOM 1491 O O . MET A 1 184 ? -4.043 -5.625 13.203 1 72.75 184 MET A O 1
ATOM 1495 N N . GLU A 1 185 ? -2.789 -4.805 14.805 1 69.31 185 GLU A N 1
ATOM 1496 C CA . GLU A 1 185 ? -3.734 -5.246 15.828 1 69.31 185 GLU A CA 1
ATOM 1497 C C . GLU A 1 185 ? -5.098 -4.59 15.641 1 69.31 185 GLU A C 1
ATOM 1499 O O . GLU A 1 185 ? -5.184 -3.391 15.375 1 69.31 185 GLU A O 1
ATOM 1504 N N . GLY A 1 186 ? -6.109 -5.43 15.781 1 75.62 186 GLY A N 1
ATOM 1505 C CA . GLY A 1 186 ? -7.461 -4.906 15.695 1 75.62 186 GLY A CA 1
ATOM 1506 C C . GLY A 1 186 ? -7.926 -4.672 14.273 1 75.62 186 GLY A C 1
ATOM 1507 O O . GLY A 1 186 ? -9.094 -4.348 14.039 1 75.62 186 GLY A O 1
ATOM 1508 N N . GLN A 1 187 ? -7.062 -4.898 13.398 1 82.38 187 GLN A N 1
ATOM 1509 C CA . GLN A 1 187 ? -7.352 -4.574 12.008 1 82.38 187 GLN A CA 1
ATOM 1510 C C . GLN A 1 187 ? -8.445 -5.477 11.453 1 82.38 187 GLN A C 1
ATOM 1512 O O . GLN A 1 187 ? -9.242 -5.051 10.609 1 82.38 187 GLN A O 1
ATOM 1517 N N . THR A 1 188 ? -8.484 -6.754 11.859 1 88 188 THR A N 1
ATOM 1518 C CA . THR A 1 188 ? -9.508 -7.656 11.344 1 88 188 THR A CA 1
ATOM 1519 C C . THR A 1 188 ? -10.898 -7.219 11.805 1 88 188 THR A C 1
ATOM 1521 O O . THR A 1 188 ? -11.852 -7.23 11.023 1 88 188 THR A O 1
ATOM 1524 N N . GLU A 1 189 ? -11.008 -6.867 13.086 1 86.94 189 GLU A N 1
ATOM 1525 C CA . GLU A 1 189 ? -12.281 -6.355 13.602 1 86.94 189 GLU A CA 1
ATOM 1526 C C . GLU A 1 189 ? -12.727 -5.113 12.836 1 86.94 189 GLU A C 1
ATOM 1528 O O . GLU A 1 189 ? -13.906 -4.961 12.516 1 86.94 189 GLU A O 1
ATOM 1533 N N . GLN A 1 190 ? -11.781 -4.285 12.578 1 88.69 190 GLN A N 1
ATOM 1534 C CA . GLN A 1 190 ? -12.078 -3.092 11.789 1 88.69 190 GLN A CA 1
ATOM 1535 C C . GLN A 1 190 ? -12.547 -3.465 10.383 1 88.69 190 GLN A C 1
ATOM 1537 O O . GLN A 1 190 ? -13.461 -2.838 9.844 1 88.69 190 GLN A O 1
ATOM 1542 N N . ALA A 1 191 ? -11.898 -4.457 9.797 1 93.44 191 ALA A N 1
ATOM 1543 C CA . ALA A 1 191 ? -12.281 -4.91 8.469 1 93.44 191 ALA A CA 1
ATOM 1544 C C . ALA A 1 191 ? -13.742 -5.352 8.438 1 93.44 191 ALA A C 1
ATOM 1546 O O . ALA A 1 191 ? -14.477 -5.027 7.5 1 93.44 191 ALA A O 1
ATOM 1547 N N . VAL A 1 192 ? -14.156 -6.07 9.453 1 93.31 192 VAL A N 1
ATOM 1548 C CA . VAL A 1 192 ? -15.531 -6.555 9.539 1 93.31 192 VAL A CA 1
ATOM 1549 C C . VAL A 1 192 ? -16.5 -5.375 9.508 1 93.31 192 VAL A C 1
ATOM 1551 O O . VAL A 1 192 ? -17.469 -5.379 8.75 1 93.31 192 VAL A O 1
ATOM 1554 N N . GLU A 1 193 ? -16.188 -4.359 10.266 1 89.62 193 GLU A N 1
ATOM 1555 C CA . GLU A 1 193 ? -17.062 -3.199 10.352 1 89.62 193 GLU A CA 1
ATOM 1556 C C . GLU A 1 193 ? -17.078 -2.426 9.039 1 89.62 193 GLU A C 1
ATOM 1558 O O . GLU A 1 193 ? -18.141 -1.986 8.586 1 89.62 193 GLU A O 1
ATOM 1563 N N . TRP A 1 194 ? -15.953 -2.219 8.477 1 93.56 194 TRP A N 1
ATOM 1564 C CA . TRP A 1 194 ? -15.859 -1.525 7.191 1 93.56 194 TRP A CA 1
ATOM 1565 C C . TRP A 1 194 ? -16.625 -2.277 6.113 1 93.56 194 TRP A C 1
ATOM 1567 O O . TRP A 1 194 ? -17.344 -1.666 5.305 1 93.56 194 TRP A O 1
ATOM 1577 N N . ILE A 1 195 ? -16.453 -3.574 6.074 1 96.38 195 ILE A N 1
ATOM 1578 C CA . ILE A 1 195 ? -17.125 -4.395 5.066 1 96.38 195 ILE A CA 1
ATOM 1579 C C . ILE A 1 195 ? -18.641 -4.301 5.238 1 96.38 195 ILE A C 1
ATOM 1581 O O . ILE A 1 195 ? -19.375 -4.164 4.258 1 96.38 195 ILE A O 1
ATOM 1585 N N . ALA A 1 196 ? -19.078 -4.375 6.461 1 93.62 196 ALA A N 1
ATOM 1586 C CA . ALA A 1 196 ? -20.5 -4.266 6.742 1 93.62 196 ALA A CA 1
ATOM 1587 C C . ALA A 1 196 ? -21.062 -2.922 6.266 1 93.62 196 ALA A C 1
ATOM 1589 O O . ALA A 1 196 ? -22.188 -2.846 5.777 1 93.62 196 ALA A O 1
ATOM 1590 N N . ASP A 1 197 ? -20.281 -1.876 6.379 1 90.81 197 ASP A N 1
ATOM 1591 C CA . ASP A 1 197 ? -20.719 -0.523 6.055 1 90.81 197 ASP A CA 1
ATOM 1592 C C . ASP A 1 197 ? -20.594 -0.251 4.555 1 90.81 197 ASP A C 1
ATOM 1594 O O . ASP A 1 197 ? -21.516 0.305 3.943 1 90.81 197 ASP A O 1
ATOM 1598 N N . LEU A 1 198 ? -19.5 -0.659 3.947 1 94.56 198 LEU A N 1
ATOM 1599 C CA . LEU A 1 198 ? -19.172 -0.28 2.578 1 94.56 198 LEU A CA 1
ATOM 1600 C C . LEU A 1 198 ? -19.766 -1.267 1.58 1 94.56 198 LEU A C 1
ATOM 1602 O O . LEU A 1 198 ? -19.922 -0.947 0.399 1 94.56 198 LEU A O 1
ATOM 1606 N N . GLN A 1 199 ? -19.953 -2.488 2.029 1 95.75 199 GLN A N 1
ATOM 1607 C CA . GLN A 1 199 ? -20.531 -3.541 1.205 1 95.75 199 GLN A CA 1
ATOM 1608 C C . GLN A 1 199 ? -19.75 -3.719 -0.093 1 95.75 199 GLN A C 1
ATOM 1610 O O . GLN A 1 199 ? -20.312 -3.611 -1.184 1 95.75 199 GLN A O 1
ATOM 1615 N N . PRO A 1 200 ? -18.469 -4.027 0.01 1 98 200 PRO A N 1
ATOM 1616 C CA . PRO A 1 200 ? -17.719 -4.27 -1.216 1 98 200 PRO A CA 1
ATOM 1617 C C . PRO A 1 200 ? -18.219 -5.48 -1.995 1 98 200 PRO A C 1
ATOM 1619 O O . PRO A 1 200 ? -18.766 -6.414 -1.404 1 98 200 PRO A O 1
ATOM 1622 N N . ASP A 1 201 ? -17.984 -5.445 -3.322 1 98.25 201 ASP A N 1
ATOM 1623 C CA . ASP A 1 201 ? -18.391 -6.52 -4.223 1 98.25 201 ASP A CA 1
ATOM 1624 C C . ASP A 1 201 ? -17.375 -7.656 -4.219 1 98.25 201 ASP A C 1
ATOM 1626 O O . ASP A 1 201 ? -17.719 -8.805 -4.5 1 98.25 201 ASP A O 1
ATOM 1630 N N . ALA A 1 202 ? -16.141 -7.336 -3.949 1 98.75 202 ALA A N 1
ATOM 1631 C CA . ALA A 1 202 ? -15.078 -8.336 -4.027 1 98.75 202 ALA A CA 1
ATOM 1632 C C . ALA A 1 202 ? -14.023 -8.102 -2.947 1 98.75 202 ALA A C 1
ATOM 1634 O O . ALA A 1 202 ? -13.859 -6.977 -2.471 1 98.75 202 ALA A O 1
ATOM 1635 N N . LEU A 1 203 ? -13.344 -9.18 -2.568 1 98.69 203 LEU A N 1
ATOM 1636 C CA . LEU A 1 203 ? -12.281 -9.148 -1.572 1 98.69 203 LEU A CA 1
ATOM 1637 C C . LEU A 1 203 ? -11.055 -9.906 -2.066 1 98.69 203 LEU A C 1
ATOM 1639 O O . LEU A 1 203 ? -11.172 -11.023 -2.576 1 98.69 203 LEU A O 1
ATOM 1643 N N . TYR A 1 204 ? -9.867 -9.258 -1.951 1 98.38 204 TYR A N 1
ATOM 1644 C CA . TYR A 1 204 ? -8.594 -9.938 -2.16 1 98.38 204 TYR A CA 1
ATOM 1645 C C . TYR A 1 204 ? -7.906 -10.227 -0.831 1 98.38 204 TYR A C 1
ATOM 1647 O O . TYR A 1 204 ? -7.859 -9.367 0.051 1 98.38 204 TYR A O 1
ATOM 1655 N N . GLY A 1 205 ? -7.336 -11.406 -0.725 1 95.44 205 GLY A N 1
ATOM 1656 C CA . GLY A 1 205 ? -6.578 -11.828 0.443 1 95.44 205 GLY A CA 1
ATOM 1657 C C . GLY A 1 205 ? -6.062 -13.25 0.338 1 95.44 205 GLY A C 1
ATOM 1658 O O . GLY A 1 205 ? -5.676 -13.695 -0.743 1 95.44 205 GLY A O 1
ATOM 1659 N N . THR A 1 206 ? -5.934 -13.883 1.495 1 90.81 206 THR A N 1
ATOM 1660 C CA . THR A 1 206 ? -5.582 -15.297 1.551 1 90.81 206 THR A CA 1
ATOM 1661 C C . THR A 1 206 ? -6.766 -16.125 2.039 1 90.81 206 THR A C 1
ATOM 1663 O O . THR A 1 206 ? -7.625 -15.633 2.77 1 90.81 206 THR A O 1
ATOM 1666 N N . PRO A 1 207 ? -6.793 -17.375 1.618 1 89 207 PRO A N 1
ATOM 1667 C CA . PRO A 1 207 ? -7.895 -18.219 2.08 1 89 207 PRO A CA 1
ATOM 1668 C C . PRO A 1 207 ? -7.969 -18.312 3.602 1 89 207 PRO A C 1
ATOM 1670 O O . PRO A 1 207 ? -9.055 -18.219 4.18 1 89 207 PRO A O 1
ATOM 1673 N N . SER A 1 208 ? -6.848 -18.484 4.254 1 81.75 208 SER A N 1
ATOM 1674 C CA . SER A 1 208 ? -6.832 -18.594 5.711 1 81.75 208 SER A CA 1
ATOM 1675 C C . SER A 1 208 ? -7.379 -17.328 6.363 1 81.75 208 SER A C 1
ATOM 1677 O O . SER A 1 208 ? -8.094 -17.406 7.363 1 81.75 208 SER A O 1
ATOM 1679 N N . TYR A 1 209 ? -7.043 -16.188 5.816 1 89.06 209 TYR A N 1
ATOM 1680 C CA . TYR A 1 209 ? -7.547 -14.938 6.379 1 89.06 209 TYR A CA 1
ATOM 1681 C C . TYR A 1 209 ? -9.047 -14.812 6.172 1 89.06 209 TYR A C 1
ATOM 1683 O O . TYR A 1 209 ? -9.758 -14.289 7.031 1 89.06 209 TYR A O 1
ATOM 1691 N N . ALA A 1 210 ? -9.5 -15.188 4.984 1 93 210 ALA A N 1
ATOM 1692 C CA . ALA A 1 210 ? -10.938 -15.117 4.715 1 93 210 ALA A CA 1
ATOM 1693 C C . ALA A 1 210 ? -11.727 -15.898 5.762 1 93 210 ALA A C 1
ATOM 1695 O O . ALA A 1 210 ? -12.758 -15.43 6.246 1 93 210 ALA A O 1
ATOM 1696 N N . LEU A 1 211 ? -11.219 -17.094 6.055 1 88.44 211 LEU A N 1
ATOM 1697 C CA . LEU A 1 211 ? -11.891 -17.906 7.07 1 88.44 211 LEU A CA 1
ATOM 1698 C C . LEU A 1 211 ? -11.844 -17.219 8.43 1 88.44 211 LEU A C 1
ATOM 1700 O O . LEU A 1 211 ? -12.852 -17.156 9.141 1 88.44 211 LEU A O 1
ATOM 1704 N N . TYR A 1 212 ? -10.719 -16.656 8.766 1 86.31 212 TYR A N 1
ATOM 1705 C CA . TYR A 1 212 ? -10.578 -15.93 10.023 1 86.31 212 TYR A CA 1
ATOM 1706 C C . TYR A 1 212 ? -11.492 -14.719 10.055 1 86.31 212 TYR A C 1
ATOM 1708 O O . TYR A 1 212 ? -12.102 -14.422 11.086 1 86.31 212 TYR A O 1
ATOM 1716 N N . LEU A 1 213 ? -11.57 -13.992 8.977 1 93.38 213 LEU A N 1
ATOM 1717 C CA . LEU A 1 213 ? -12.453 -12.836 8.844 1 93.38 213 LEU A CA 1
ATOM 1718 C C . LEU A 1 213 ? -13.906 -13.227 9.094 1 93.38 213 LEU A C 1
ATOM 1720 O O . LEU A 1 213 ? -14.633 -12.516 9.797 1 93.38 213 LEU A O 1
ATOM 1724 N N . GLY A 1 214 ? -14.359 -14.289 8.492 1 94.62 214 GLY A N 1
ATOM 1725 C CA . GLY A 1 214 ? -15.711 -14.781 8.695 1 94.62 214 GLY A CA 1
ATOM 1726 C C . GLY A 1 214 ? -16.016 -15.117 10.141 1 94.62 214 GLY A C 1
ATOM 1727 O O . GLY A 1 214 ? -17.078 -14.75 10.664 1 94.62 214 GLY A O 1
ATOM 1728 N N . GLU A 1 215 ? -15.062 -15.812 10.75 1 87.5 215 GLU A N 1
ATOM 1729 C CA . GLU A 1 215 ? -15.219 -16.156 12.156 1 87.5 215 GLU A CA 1
ATOM 1730 C C . GLU A 1 215 ? -15.328 -14.906 13.023 1 87.5 215 GLU A C 1
ATOM 1732 O O . GLU A 1 215 ? -16.172 -14.836 13.922 1 87.5 215 GLU A O 1
ATOM 1737 N N . THR A 1 216 ? -14.438 -13.984 12.719 1 89.69 216 THR A N 1
ATOM 1738 C CA . THR A 1 216 ? -14.461 -12.719 13.453 1 89.69 216 THR A CA 1
ATOM 1739 C C . THR A 1 216 ? -15.797 -12 13.25 1 89.69 216 THR A C 1
ATOM 1741 O O . THR A 1 216 ? -16.344 -11.414 14.18 1 89.69 216 THR A O 1
ATOM 1744 N N . ALA A 1 217 ? -16.312 -12.008 12.07 1 95.56 217 ALA A N 1
ATOM 1745 C CA . ALA A 1 217 ? -17.609 -11.398 11.766 1 95.56 217 ALA A CA 1
ATOM 1746 C C . ALA A 1 217 ? -18.719 -12.031 12.594 1 95.56 217 ALA A C 1
ATOM 1748 O O . ALA A 1 217 ? -19.547 -11.32 13.18 1 95.56 217 ALA A O 1
ATOM 1749 N N . GLU A 1 218 ? -18.719 -13.312 12.68 1 92.88 218 GLU A N 1
ATOM 1750 C CA . GLU A 1 218 ? -19.719 -14.016 13.477 1 92.88 218 GLU A CA 1
ATOM 1751 C C . GLU A 1 218 ? -19.625 -13.648 14.953 1 92.88 218 GLU A C 1
ATOM 1753 O O . GLU A 1 218 ? -20.641 -13.43 15.617 1 92.88 218 GLU A O 1
ATOM 1758 N N . GLU A 1 219 ? -18.422 -13.602 15.367 1 88 219 GLU A N 1
ATOM 1759 C CA . GLU A 1 219 ? -18.188 -13.211 16.75 1 88 219 GLU A CA 1
ATOM 1760 C C . GLU A 1 219 ? -18.719 -11.812 17.031 1 88 219 GLU A C 1
ATOM 1762 O O . GLU A 1 219 ? -19.141 -11.508 18.156 1 88 219 GLU A O 1
ATOM 1767 N N . ARG A 1 220 ? -18.75 -11.016 16.031 1 91.25 220 ARG A N 1
ATOM 1768 C CA . ARG A 1 220 ? -19.172 -9.633 16.172 1 91.25 220 ARG A CA 1
ATOM 1769 C C . ARG A 1 220 ? -20.656 -9.477 15.852 1 91.25 220 ARG A C 1
ATOM 1771 O O . ARG A 1 220 ? -21.156 -8.359 15.758 1 91.25 220 ARG A O 1
ATOM 1778 N N . GLY A 1 221 ? -21.297 -10.586 15.602 1 94.31 221 GLY A N 1
ATOM 1779 C CA . GLY A 1 221 ? -22.75 -10.586 15.461 1 94.31 221 GLY A CA 1
ATOM 1780 C C . GLY A 1 221 ? -23.219 -10.453 14.023 1 94.31 221 GLY A C 1
ATOM 1781 O O . GLY A 1 221 ? -24.391 -10.172 13.773 1 94.31 221 GLY A O 1
ATOM 1782 N N . HIS A 1 222 ? -22.297 -10.609 13.109 1 96.25 222 HIS A N 1
ATOM 1783 C CA . HIS A 1 222 ? -22.656 -10.57 11.695 1 96.25 222 HIS A CA 1
ATOM 1784 C C . HIS A 1 222 ? -22.797 -11.977 11.117 1 96.25 222 HIS A C 1
ATOM 1786 O O . HIS A 1 222 ? -22.078 -12.891 11.547 1 96.25 222 HIS A O 1
ATOM 1792 N N . ASP A 1 223 ? -23.719 -12.133 10.273 1 97.31 223 ASP A N 1
ATOM 1793 C CA . ASP A 1 223 ? -23.734 -13.273 9.367 1 97.31 223 ASP A CA 1
ATOM 1794 C C . ASP A 1 223 ? -23.078 -12.922 8.031 1 97.31 223 ASP A C 1
ATOM 1796 O O . ASP A 1 223 ? -23.656 -12.203 7.223 1 97.31 223 ASP A O 1
ATOM 1800 N N . PRO A 1 224 ? -21.922 -13.422 7.777 1 97.5 224 PRO A N 1
ATOM 1801 C CA . PRO A 1 224 ? -21.172 -13 6.59 1 97.5 224 PRO A CA 1
ATOM 1802 C C . PRO A 1 224 ? -21.953 -13.227 5.293 1 97.5 224 PRO A C 1
ATOM 1804 O O . PRO A 1 224 ? -21.875 -12.414 4.371 1 97.5 224 PRO A O 1
ATOM 1807 N N . ALA A 1 225 ? -22.703 -14.32 5.203 1 96.88 225 ALA A N 1
ATOM 1808 C CA . ALA A 1 225 ? -23.453 -14.648 3.99 1 96.88 225 ALA A CA 1
ATOM 1809 C C . ALA A 1 225 ? -24.594 -13.664 3.77 1 96.88 225 ALA A C 1
ATOM 1811 O O . ALA A 1 225 ? -24.953 -13.367 2.627 1 96.88 225 ALA A O 1
ATOM 1812 N N . GLU A 1 226 ? -25.109 -13.133 4.801 1 96.56 226 GLU A N 1
ATOM 1813 C CA . GLU A 1 226 ? -26.281 -12.273 4.715 1 96.56 226 GLU A CA 1
ATOM 1814 C C . GLU A 1 226 ? -25.891 -10.797 4.789 1 96.56 226 GLU A C 1
ATOM 1816 O O . GLU A 1 226 ? -26.484 -9.961 4.105 1 96.56 226 GLU A O 1
ATOM 1821 N N . ASP A 1 227 ? -24.938 -10.625 5.672 1 96.56 227 ASP A N 1
ATOM 1822 C CA . ASP A 1 227 ? -24.641 -9.227 5.988 1 96.56 227 ASP A CA 1
ATOM 1823 C C . ASP A 1 227 ? -23.609 -8.656 5.027 1 96.56 227 ASP A C 1
ATOM 1825 O O . ASP A 1 227 ? -23.453 -7.434 4.922 1 96.56 227 ASP A O 1
ATOM 1829 N N . PHE A 1 228 ? -22.906 -9.617 4.438 1 96.19 228 PHE A N 1
ATOM 1830 C CA . PHE A 1 228 ? -21.891 -9.18 3.479 1 96.19 228 PHE A CA 1
ATOM 1831 C C . PHE A 1 228 ? -22.344 -9.469 2.051 1 96.19 228 PHE A C 1
ATOM 1833 O O . PHE A 1 228 ? -23.125 -10.391 1.815 1 96.19 228 PHE A O 1
ATOM 1840 N N . ASP A 1 229 ? -22.188 -8.656 1.038 1 93.38 229 ASP A N 1
ATOM 1841 C CA . ASP A 1 229 ? -22.688 -8.773 -0.33 1 93.38 229 ASP A CA 1
ATOM 1842 C C . ASP A 1 229 ? -21.531 -8.945 -1.317 1 93.38 229 ASP A C 1
ATOM 1844 O O . ASP A 1 229 ? -21.469 -8.25 -2.332 1 93.38 229 ASP A O 1
ATOM 1848 N N . PHE A 1 230 ? -20.672 -9.953 -0.939 1 98.06 230 PHE A N 1
ATOM 1849 C CA . PHE A 1 230 ? -19.562 -10.219 -1.857 1 98.06 230 PHE A CA 1
ATOM 1850 C C . PHE A 1 230 ? -20.047 -11.023 -3.062 1 98.06 230 PHE A C 1
ATOM 1852 O O . PHE A 1 230 ? -20.781 -11.992 -2.91 1 98.06 230 PHE A O 1
ATOM 1859 N N . LYS A 1 231 ? -19.641 -10.625 -4.238 1 98.06 231 LYS A N 1
ATOM 1860 C CA . LYS A 1 231 ? -19.828 -11.438 -5.441 1 98.06 231 LYS A CA 1
ATOM 1861 C C . LYS A 1 231 ? -18.703 -12.469 -5.578 1 98.06 231 LYS A C 1
ATOM 1863 O O . LYS A 1 231 ? -18.969 -13.617 -5.953 1 98.06 231 LYS A O 1
ATOM 1868 N N . VAL A 1 232 ? -17.516 -12.062 -5.277 1 98.38 232 VAL A N 1
ATOM 1869 C CA . VAL A 1 232 ? -16.359 -12.938 -5.504 1 98.38 232 VAL A CA 1
ATOM 1870 C C . VAL A 1 232 ? -15.25 -12.594 -4.516 1 98.38 232 VAL A C 1
ATOM 1872 O O . VAL A 1 232 ? -15.07 -11.43 -4.156 1 98.38 232 VAL A O 1
ATOM 1875 N N . MET A 1 233 ? -14.594 -13.586 -4.039 1 98.19 233 MET A N 1
ATOM 1876 C CA . MET A 1 233 ? -13.312 -13.461 -3.346 1 98.19 233 MET A CA 1
ATOM 1877 C C . MET A 1 233 ? -12.195 -14.117 -4.145 1 98.19 233 MET A C 1
ATOM 1879 O O . MET A 1 233 ? -12.359 -15.219 -4.668 1 98.19 233 MET A O 1
ATOM 1883 N N . PHE A 1 234 ? -11.109 -13.406 -4.352 1 98.06 234 PHE A N 1
ATOM 1884 C CA . PHE A 1 234 ? -9.984 -13.969 -5.086 1 98.06 234 PHE A CA 1
ATOM 1885 C C . PHE A 1 234 ? -8.719 -13.945 -4.238 1 98.06 234 PHE A C 1
ATOM 1887 O O . PHE A 1 234 ? -8.5 -13.008 -3.469 1 98.06 234 PHE A O 1
ATOM 1894 N N . PHE A 1 235 ? -7.953 -15.039 -4.305 1 95.81 235 PHE A N 1
ATOM 1895 C CA . PHE A 1 235 ? -6.938 -15.312 -3.295 1 95.81 235 PHE A CA 1
ATOM 1896 C C . PHE A 1 235 ? -5.602 -15.648 -3.947 1 95.81 235 PHE A C 1
ATOM 1898 O O . PHE A 1 235 ? -5.562 -16.156 -5.07 1 95.81 235 PHE A O 1
ATOM 1905 N N . SER A 1 236 ? -4.527 -15.336 -3.262 1 93.38 236 SER A N 1
ATOM 1906 C CA . SER A 1 236 ? -3.17 -15.781 -3.561 1 93.38 236 SER A CA 1
ATOM 1907 C C . SER A 1 236 ? -2.357 -15.969 -2.285 1 93.38 236 SER A C 1
ATOM 1909 O O . SER A 1 236 ? -2.885 -15.828 -1.18 1 93.38 236 SER A O 1
ATOM 1911 N N . GLY A 1 237 ? -1.139 -16.359 -2.408 1 84.94 237 GLY A N 1
ATOM 1912 C CA . GLY A 1 237 ? -0.188 -16.344 -1.309 1 84.94 237 GLY A CA 1
ATOM 1913 C C . GLY A 1 237 ? -0.068 -17.688 -0.604 1 84.94 237 GLY A C 1
ATOM 1914 O O . GLY A 1 237 ? 0.922 -17.938 0.082 1 84.94 237 GLY A O 1
ATOM 1915 N N . GLU A 1 238 ? -1.08 -18.5 -0.668 1 78.56 238 GLU A N 1
ATOM 1916 C CA . GLU A 1 238 ? -1.047 -19.844 -0.089 1 78.56 238 GLU A CA 1
ATOM 1917 C C . GLU A 1 238 ? -2.008 -20.781 -0.812 1 78.56 238 GLU A C 1
ATOM 1919 O O . GLU A 1 238 ? -2.963 -20.328 -1.449 1 78.56 238 GLU A O 1
ATOM 1924 N N . PRO A 1 239 ? -1.58 -22.047 -0.623 1 76 239 PRO A N 1
ATOM 1925 C CA . PRO A 1 239 ? -2.588 -22.984 -1.13 1 76 239 PRO A CA 1
ATOM 1926 C C . PRO A 1 239 ? -3.896 -22.922 -0.346 1 76 239 PRO A C 1
ATOM 1928 O O . PRO A 1 239 ? -3.904 -22.516 0.823 1 76 239 PRO A O 1
ATOM 1931 N N . GLY A 1 240 ? -5.086 -23.234 -0.991 1 68.44 240 GLY A N 1
ATOM 1932 C CA . GLY A 1 240 ? -6.336 -23.266 -0.255 1 68.44 240 GLY A CA 1
ATOM 1933 C C . GLY A 1 240 ? -7.551 -23.031 -1.132 1 68.44 240 GLY A C 1
ATOM 1934 O O . GLY A 1 240 ? -8.539 -23.766 -1.058 1 68.44 240 GLY A O 1
ATOM 1935 N N . ALA A 1 241 ? -7.375 -22.062 -1.896 1 83.94 241 ALA A N 1
ATOM 1936 C CA . ALA A 1 241 ? -8.539 -21.688 -2.686 1 83.94 241 ALA A CA 1
ATOM 1937 C C . ALA A 1 241 ? -8.844 -22.734 -3.754 1 83.94 241 ALA A C 1
ATOM 1939 O O . ALA A 1 241 ? -9.953 -22.797 -4.285 1 83.94 241 ALA A O 1
ATOM 1940 N N . SER A 1 242 ? -7.844 -23.516 -4.031 1 86.44 242 SER A N 1
ATOM 1941 C CA . SER A 1 242 ? -8.078 -24.625 -4.953 1 86.44 242 SER A CA 1
ATOM 1942 C C . SER A 1 242 ? -8.234 -25.938 -4.203 1 86.44 242 SER A C 1
ATOM 1944 O O . SER A 1 242 ? -8.359 -27 -4.82 1 86.44 242 SER A O 1
ATOM 1946 N N . VAL A 1 243 ? -8.086 -25.969 -2.914 1 80.5 243 VAL A N 1
ATOM 1947 C CA . VAL A 1 243 ? -8.461 -27.109 -2.09 1 80.5 243 VAL A CA 1
ATOM 1948 C C . VAL A 1 243 ? -9.977 -27.156 -1.944 1 80.5 243 VAL A C 1
ATOM 1950 O O . VAL A 1 243 ? -10.578 -26.281 -1.334 1 80.5 243 VAL A O 1
ATOM 1953 N N . PRO A 1 244 ? -10.562 -28.188 -2.434 1 84.69 244 PRO A N 1
ATOM 1954 C CA . PRO A 1 244 ? -12.023 -28.203 -2.547 1 84.69 244 PRO A CA 1
ATOM 1955 C C . PRO A 1 244 ? -12.719 -27.953 -1.213 1 84.69 244 PRO A C 1
ATOM 1957 O O . PRO A 1 244 ? -13.68 -27.188 -1.155 1 84.69 244 PRO A O 1
ATOM 1960 N N . SER A 1 245 ? -12.25 -28.562 -0.136 1 81.25 245 SER A N 1
ATOM 1961 C CA . SER A 1 245 ? -12.898 -28.391 1.162 1 81.25 245 SER A CA 1
ATOM 1962 C C . SER A 1 245 ? -12.797 -26.953 1.646 1 81.25 245 SER A C 1
ATOM 1964 O O . SER A 1 245 ? -13.781 -26.375 2.127 1 81.25 245 SER A O 1
ATOM 1966 N N . THR A 1 246 ? -11.641 -26.375 1.542 1 82.38 246 THR A N 1
ATOM 1967 C CA . THR A 1 246 ? -11.438 -25 1.95 1 82.38 246 THR A CA 1
ATOM 1968 C C . THR A 1 246 ? -12.266 -24.047 1.088 1 82.38 246 THR A C 1
ATOM 1970 O O . THR A 1 246 ? -12.891 -23.125 1.603 1 82.38 246 THR A O 1
ATOM 1973 N N . ARG A 1 247 ? -12.234 -24.266 -0.176 1 91.12 247 ARG A N 1
ATOM 1974 C CA . ARG A 1 247 ? -13.023 -23.469 -1.11 1 91.12 247 ARG A CA 1
ATOM 1975 C C . ARG A 1 247 ? -14.5 -23.484 -0.732 1 91.12 247 ARG A C 1
ATOM 1977 O O . ARG A 1 247 ? -15.133 -22.422 -0.642 1 91.12 247 ARG A O 1
ATOM 1984 N N . ARG A 1 248 ? -15.031 -24.641 -0.503 1 90.75 248 ARG A N 1
ATOM 1985 C CA . ARG A 1 248 ? -16.438 -24.781 -0.159 1 90.75 248 ARG A CA 1
ATOM 1986 C C . ARG A 1 248 ? -16.766 -24.062 1.147 1 90.75 248 ARG A C 1
ATOM 1988 O O . ARG A 1 248 ? -17.828 -23.469 1.287 1 90.75 248 ARG A O 1
ATOM 1995 N N . GLN A 1 249 ? -15.852 -24.203 2.098 1 88.38 249 GLN A N 1
ATOM 1996 C CA . GLN A 1 249 ? -16.047 -23.531 3.377 1 88.38 249 GLN A CA 1
ATOM 1997 C C . GLN A 1 249 ? -16.172 -22.016 3.191 1 88.38 249 GLN A C 1
ATOM 1999 O O . GLN A 1 249 ? -17.047 -21.391 3.783 1 88.38 249 GLN A O 1
ATOM 2004 N N . ILE A 1 250 ? -15.328 -21.453 2.381 1 93.75 250 ILE A N 1
ATOM 2005 C CA . ILE A 1 250 ? -15.344 -20.016 2.146 1 93.75 250 ILE A CA 1
ATOM 2006 C C . ILE A 1 250 ? -16.609 -19.641 1.376 1 93.75 250 ILE A C 1
ATOM 2008 O O . ILE A 1 250 ? -17.297 -18.672 1.728 1 93.75 250 ILE A O 1
ATOM 2012 N N . GLU A 1 251 ? -16.953 -20.391 0.344 1 96.5 251 GLU A N 1
ATOM 2013 C CA . GLU A 1 251 ? -18.141 -20.125 -0.458 1 96.5 251 GLU A CA 1
ATOM 2014 C C . GLU A 1 251 ? -19.406 -20.156 0.405 1 96.5 251 GLU A C 1
ATOM 2016 O O . GLU A 1 251 ? -20.297 -19.312 0.239 1 96.5 251 GLU A O 1
ATOM 2021 N N . THR A 1 252 ? -19.453 -21.094 1.303 1 95.69 252 THR A N 1
ATOM 2022 C CA . THR A 1 252 ? -20.609 -21.203 2.178 1 95.69 252 THR A CA 1
ATOM 2023 C C . THR A 1 252 ? -20.656 -20.078 3.191 1 95.69 252 THR A C 1
ATOM 2025 O O . THR A 1 252 ? -21.703 -19.484 3.432 1 95.69 252 THR A O 1
ATOM 2028 N N . MET A 1 253 ? -19.531 -19.797 3.764 1 95.38 253 MET A N 1
ATOM 2029 C CA . MET A 1 253 ? -19.422 -18.781 4.812 1 95.38 253 MET A CA 1
ATOM 2030 C C . MET A 1 253 ? -19.828 -17.406 4.289 1 95.38 253 MET A C 1
ATOM 2032 O O . MET A 1 253 ? -20.484 -16.641 4.996 1 95.38 253 MET A O 1
ATOM 2036 N N . PHE A 1 254 ? -19.5 -17.078 3.066 1 98.06 254 PHE A N 1
ATOM 2037 C CA . PHE A 1 254 ? -19.688 -15.719 2.559 1 98.06 254 PHE A CA 1
ATOM 2038 C C . PHE A 1 254 ? -20.719 -15.703 1.438 1 98.06 254 PHE A C 1
ATOM 2040 O O . PHE A 1 254 ? -21.094 -14.633 0.946 1 98.06 254 PHE A O 1
ATOM 2047 N N . ASP A 1 255 ? -21.203 -16.906 0.995 1 97.62 255 ASP A N 1
ATOM 2048 C CA . ASP A 1 255 ? -22.141 -17.016 -0.13 1 97.62 255 ASP A CA 1
ATOM 2049 C C . ASP A 1 255 ? -21.625 -16.25 -1.344 1 97.62 255 ASP A C 1
ATOM 2051 O O . ASP A 1 255 ? -22.312 -15.383 -1.876 1 97.62 255 ASP A O 1
ATOM 2055 N N . CYS A 1 256 ? -20.422 -16.578 -1.775 1 97.38 256 CYS A N 1
ATOM 2056 C CA . CYS A 1 256 ? -19.781 -15.891 -2.889 1 97.38 256 CYS A CA 1
ATOM 2057 C C . CYS A 1 256 ? -18.953 -16.875 -3.727 1 97.38 256 CYS A C 1
ATOM 2059 O O . CYS A 1 256 ? -18.812 -18.031 -3.357 1 97.38 256 CYS A O 1
ATOM 2061 N N . GLU A 1 257 ? -18.547 -16.438 -4.891 1 96.75 257 GLU A N 1
ATOM 2062 C CA . GLU A 1 257 ? -17.609 -17.219 -5.699 1 96.75 257 GLU A CA 1
ATOM 2063 C C . GLU A 1 257 ? -16.172 -17.078 -5.18 1 96.75 257 GLU A C 1
ATOM 2065 O O . GLU A 1 257 ? -15.82 -16.062 -4.586 1 96.75 257 GLU A O 1
ATOM 2070 N N . VAL A 1 258 ? -15.383 -18.109 -5.352 1 96.81 258 VAL A N 1
ATOM 2071 C CA . VAL A 1 258 ? -13.992 -18.141 -4.902 1 96.81 258 VAL A CA 1
ATOM 2072 C C . VAL A 1 258 ? -13.07 -18.406 -6.094 1 96.81 258 VAL A C 1
ATOM 2074 O O . VAL A 1 258 ? -13.32 -19.312 -6.887 1 96.81 258 VAL A O 1
ATOM 2077 N N . VAL A 1 259 ? -12.039 -17.609 -6.238 1 97.75 259 VAL A N 1
ATOM 2078 C CA . VAL A 1 259 ? -11.086 -17.766 -7.332 1 97.75 259 VAL A CA 1
ATOM 2079 C C . VAL A 1 259 ? -9.672 -17.875 -6.773 1 97.75 259 VAL A C 1
ATOM 2081 O O . VAL A 1 259 ? -9.258 -17.047 -5.957 1 97.75 259 VAL A O 1
ATOM 2084 N N . ASP A 1 260 ? -8.953 -18.859 -7.219 1 96.25 260 ASP A N 1
ATOM 2085 C CA . ASP A 1 260 ? -7.551 -19.062 -6.871 1 96.25 260 ASP A CA 1
ATOM 2086 C C . ASP A 1 260 ? -6.633 -18.453 -7.938 1 96.25 260 ASP A C 1
ATOM 2088 O O . ASP A 1 260 ? -6.906 -18.578 -9.133 1 96.25 260 ASP A O 1
ATOM 2092 N N . GLN A 1 261 ? -5.617 -17.797 -7.422 1 97 261 GLN A N 1
ATOM 2093 C CA . GLN A 1 261 ? -4.637 -17.188 -8.312 1 97 261 GLN A CA 1
ATOM 2094 C C . GLN A 1 261 ? -3.223 -17.328 -7.766 1 97 261 GLN A C 1
ATOM 2096 O O . GLN A 1 261 ? -3.033 -17.484 -6.555 1 97 261 GLN A O 1
ATOM 2101 N N . GLY A 1 262 ? -2.266 -17.312 -8.695 1 94 262 GLY A N 1
ATOM 2102 C CA . GLY A 1 262 ? -0.915 -17.172 -8.18 1 94 262 GLY A CA 1
ATOM 2103 C C . GLY A 1 262 ? 0.127 -17.875 -9.023 1 94 262 GLY A C 1
ATOM 2104 O O . GLY A 1 262 ? -0.166 -18.906 -9.648 1 94 262 GLY A O 1
ATOM 2105 N N . SER A 1 263 ? 1.288 -17.391 -8.992 1 93.5 263 SER A N 1
ATOM 2106 C CA . SER A 1 263 ? 2.521 -17.984 -9.492 1 93.5 263 SER A CA 1
ATOM 2107 C C . SER A 1 263 ? 3.676 -17.766 -8.523 1 93.5 263 SER A C 1
ATOM 2109 O O . SER A 1 263 ? 3.783 -18.469 -7.512 1 93.5 263 SER A O 1
ATOM 2111 N N . MET A 1 264 ? 4.477 -16.703 -8.836 1 90.56 264 MET A N 1
ATOM 2112 C CA . MET A 1 264 ? 5.594 -16.312 -7.98 1 90.56 264 MET A CA 1
ATOM 2113 C C . MET A 1 264 ? 5.754 -14.797 -7.941 1 90.56 264 MET A C 1
ATOM 2115 O O . MET A 1 264 ? 5.387 -14.102 -8.891 1 90.56 264 MET A O 1
ATOM 2119 N N . ALA A 1 265 ? 6.281 -14.383 -6.754 1 89.25 265 ALA A N 1
ATOM 2120 C CA . ALA A 1 265 ? 6.59 -12.953 -6.66 1 89.25 265 ALA A CA 1
ATOM 2121 C C . ALA A 1 265 ? 7.559 -12.531 -7.758 1 89.25 265 ALA A C 1
ATOM 2123 O O . ALA A 1 265 ? 7.461 -11.422 -8.281 1 89.25 265 ALA A O 1
ATOM 2124 N N . GLU A 1 266 ? 8.461 -13.43 -8.117 1 92 266 GLU A N 1
ATOM 2125 C CA . GLU A 1 266 ? 9.477 -13.156 -9.133 1 92 266 GLU A CA 1
ATOM 2126 C C . GLU A 1 266 ? 8.844 -12.992 -10.516 1 92 266 GLU A C 1
ATOM 2128 O O . GLU A 1 266 ? 9.43 -12.375 -11.406 1 92 266 GLU A O 1
ATOM 2133 N N . MET A 1 267 ? 7.629 -13.578 -10.539 1 92.38 267 MET A N 1
ATOM 2134 C CA . MET A 1 267 ? 6.957 -13.594 -11.836 1 92.38 267 MET A CA 1
ATOM 2135 C C . MET A 1 267 ? 5.789 -12.617 -11.859 1 92.38 267 MET A C 1
ATOM 2137 O O . MET A 1 267 ? 4.645 -13 -11.617 1 92.38 267 MET A O 1
ATOM 2141 N N . THR A 1 268 ? 5.992 -11.367 -12.07 1 86.12 268 THR A N 1
ATOM 2142 C CA . THR A 1 268 ? 4.914 -10.398 -12.234 1 86.12 268 THR A CA 1
ATOM 2143 C C . THR A 1 268 ? 4.656 -10.133 -13.719 1 86.12 268 THR A C 1
ATOM 2145 O O . THR A 1 268 ? 5.578 -9.805 -14.461 1 86.12 268 THR A O 1
ATOM 2148 N N . PRO A 1 269 ? 3.24 -10.211 -14.18 1 95.38 269 PRO A N 1
ATOM 2149 C CA . PRO A 1 269 ? 2.031 -10.398 -13.375 1 95.38 269 PRO A CA 1
ATOM 2150 C C . PRO A 1 269 ? 1.954 -11.781 -12.742 1 95.38 269 PRO A C 1
ATOM 2152 O O . PRO A 1 269 ? 2.008 -12.797 -13.445 1 95.38 269 PRO A O 1
ATOM 2155 N N . TRP A 1 270 ? 1.754 -11.727 -11.398 1 94.31 270 TRP A N 1
ATOM 2156 C CA . TRP A 1 270 ? 1.752 -12.977 -10.656 1 94.31 270 TRP A CA 1
ATOM 2157 C C . TRP A 1 270 ? 0.412 -13.695 -10.789 1 94.31 270 TRP A C 1
ATOM 2159 O O . TRP A 1 270 ? 0.293 -14.875 -10.453 1 94.31 270 TRP A O 1
ATOM 2169 N N . MET A 1 271 ? -0.603 -13.062 -11.344 1 96.94 271 MET A N 1
ATOM 2170 C CA . MET A 1 271 ? -1.923 -13.656 -11.539 1 96.94 271 MET A CA 1
ATOM 2171 C C . MET A 1 271 ? -1.94 -14.547 -12.773 1 96.94 271 MET A C 1
ATOM 2173 O O . MET A 1 271 ? -2.992 -15.062 -13.164 1 96.94 271 MET A O 1
ATOM 2177 N N . SER A 1 272 ? -0.858 -14.812 -13.414 1 97.19 272 SER A N 1
ATOM 2178 C CA . SER A 1 272 ? -0.823 -15.523 -14.688 1 97.19 272 SER A CA 1
ATOM 2179 C C . SER A 1 272 ? -1.412 -16.922 -14.562 1 97.19 272 SER A C 1
ATOM 2181 O O . SER A 1 272 ? -1.718 -17.562 -15.562 1 97.19 272 SER A O 1
ATOM 2183 N N . ASN A 1 273 ? -1.474 -17.484 -13.422 1 97.81 273 ASN A N 1
ATOM 2184 C CA . ASN A 1 273 ? -2.363 -18.594 -13.102 1 97.81 273 ASN A CA 1
ATOM 2185 C C . ASN A 1 273 ? -3.594 -18.125 -12.336 1 97.81 273 ASN A C 1
ATOM 2187 O O . ASN A 1 273 ? -3.471 -17.5 -11.273 1 97.81 273 ASN A O 1
ATOM 2191 N N . SER A 1 274 ? -4.727 -18.391 -12.922 1 98.25 274 SER A N 1
ATOM 2192 C CA . SER A 1 274 ? -5.922 -17.828 -12.289 1 98.25 274 SER A CA 1
ATOM 2193 C C . SER A 1 274 ? -7.16 -18.656 -12.641 1 98.25 274 SER A C 1
ATOM 2195 O O . SER A 1 274 ? -7.324 -19.094 -13.781 1 98.25 274 SER A O 1
ATOM 2197 N N . GLY A 1 275 ? -7.988 -18.859 -11.602 1 97.38 275 GLY A N 1
ATOM 2198 C CA . GLY A 1 275 ? -9.336 -19.281 -11.938 1 97.38 275 GLY A CA 1
ATOM 2199 C C . GLY A 1 275 ? -10.141 -18.219 -12.656 1 97.38 275 GLY A C 1
ATOM 2200 O O . GLY A 1 275 ? -9.617 -17.141 -12.953 1 97.38 275 GLY A O 1
ATOM 2201 N N . CYS A 1 276 ? -11.305 -18.531 -13.133 1 97.31 276 CYS A N 1
ATOM 2202 C CA . CYS A 1 276 ? -12.281 -17.594 -13.672 1 97.31 276 CYS A CA 1
ATOM 2203 C C . CYS A 1 276 ? -13.648 -17.797 -13.023 1 97.31 276 CYS A C 1
ATOM 2205 O O . CYS A 1 276 ? -13.812 -18.688 -12.188 1 97.31 276 CYS A O 1
ATOM 2207 N N . ARG A 1 277 ? -14.57 -17.016 -13.398 1 95.25 277 ARG A N 1
ATOM 2208 C CA . ARG A 1 277 ? -15.875 -17.047 -12.742 1 95.25 277 ARG A CA 1
ATOM 2209 C C . ARG A 1 277 ? -16.609 -18.344 -13.07 1 95.25 277 ARG A C 1
ATOM 2211 O O . ARG A 1 277 ? -17.594 -18.703 -12.406 1 95.25 277 ARG A O 1
ATOM 2218 N N . HIS A 1 278 ? -16.141 -19.078 -14.031 1 95.19 278 HIS A N 1
ATOM 2219 C CA . HIS A 1 278 ? -16.844 -20.266 -14.484 1 95.19 278 HIS A CA 1
ATOM 2220 C C . HIS A 1 278 ? -16.125 -21.547 -14.055 1 95.19 278 HIS A C 1
ATOM 2222 O O . HIS A 1 278 ? -16.703 -22.625 -14.07 1 95.19 278 HIS A O 1
ATOM 2228 N N . LEU A 1 279 ? -14.867 -21.422 -13.75 1 93.31 279 LEU A N 1
ATOM 2229 C CA . LEU A 1 279 ? -14.055 -22.594 -13.445 1 93.31 279 LEU A CA 1
ATOM 2230 C C . LEU A 1 279 ? -14.336 -23.094 -12.031 1 93.31 279 LEU A C 1
ATOM 2232 O O . LEU A 1 279 ? -14.164 -22.344 -11.062 1 93.31 279 LEU A O 1
ATOM 2236 N N . GLU A 1 280 ? -14.742 -24.266 -11.828 1 87.06 280 GLU A N 1
ATOM 2237 C CA . GLU A 1 280 ? -15.141 -24.812 -10.539 1 87.06 280 GLU A CA 1
ATOM 2238 C C . GLU A 1 280 ? -13.938 -25.016 -9.625 1 87.06 280 GLU A C 1
ATOM 2240 O O . GLU A 1 280 ? -14.047 -24.891 -8.406 1 87.06 280 GLU A O 1
ATOM 2245 N N . ASN A 1 281 ? -12.836 -25.422 -10.242 1 88.94 281 ASN A N 1
ATOM 2246 C CA . ASN A 1 281 ? -11.617 -25.641 -9.477 1 88.94 281 ASN A CA 1
ATOM 2247 C C . ASN A 1 281 ? -10.375 -25.406 -10.328 1 88.94 281 ASN A C 1
ATOM 2249 O O . ASN A 1 281 ? -10.414 -25.562 -11.555 1 88.94 281 ASN A O 1
ATOM 2253 N N . GLY A 1 282 ? -9.383 -24.984 -9.57 1 93.75 282 GLY A N 1
ATOM 2254 C CA . GLY A 1 282 ? -8.109 -24.859 -10.266 1 93.75 282 GLY A CA 1
ATOM 2255 C C . GLY A 1 282 ? -7.906 -23.5 -10.898 1 93.75 282 GLY A C 1
ATOM 2256 O O . GLY A 1 282 ? -8.422 -22.484 -10.406 1 93.75 282 GLY A O 1
ATOM 2257 N N . MET A 1 283 ? -7 -23.484 -11.93 1 96.88 283 MET A N 1
ATOM 2258 C CA . MET A 1 283 ? -6.562 -22.234 -12.539 1 96.88 283 MET A CA 1
ATOM 2259 C C . MET A 1 283 ? -6.34 -22.406 -14.031 1 96.88 283 MET A C 1
ATOM 2261 O O . MET A 1 283 ? -5.902 -23.469 -14.484 1 96.88 283 MET A O 1
ATOM 2265 N N . HIS A 1 284 ? -6.734 -21.422 -14.828 1 98 284 HIS A N 1
ATOM 2266 C CA . HIS A 1 284 ? -6.207 -21.297 -16.188 1 98 284 HIS A CA 1
ATOM 2267 C C . HIS A 1 284 ? -4.75 -20.844 -16.172 1 98 284 HIS A C 1
ATOM 2269 O O . HIS A 1 284 ? -4.352 -20.062 -15.312 1 98 284 HIS A O 1
ATOM 2275 N N . VAL A 1 285 ? -3.969 -21.344 -17.094 1 98.12 285 VAL A N 1
ATOM 2276 C CA . VAL A 1 285 ? -2.588 -20.906 -17.266 1 98.12 285 VAL A CA 1
ATOM 2277 C C . VAL A 1 285 ? -2.508 -19.922 -18.438 1 98.12 285 VAL A C 1
ATOM 2279 O O . VAL A 1 285 ? -2.545 -20.328 -19.594 1 98.12 285 VAL A O 1
ATOM 2282 N N . TRP A 1 286 ? -2.387 -18.656 -18.141 1 98 286 TRP A N 1
ATOM 2283 C CA . TRP A 1 286 ? -2.287 -17.641 -19.172 1 98 286 TRP A CA 1
ATOM 2284 C C . TRP A 1 286 ? -0.893 -17.625 -19.797 1 98 286 TRP A C 1
ATOM 2286 O O . TRP A 1 286 ? -0.134 -16.672 -19.609 1 98 286 TRP A O 1
ATOM 2296 N N . ASN A 1 287 ? -0.617 -18.578 -20.625 1 97.06 287 ASN A N 1
ATOM 2297 C CA . ASN A 1 287 ? 0.717 -18.922 -21.109 1 97.06 287 ASN A CA 1
ATOM 2298 C C . ASN A 1 287 ? 1.237 -17.891 -22.094 1 97.06 287 ASN A C 1
ATOM 2300 O O . ASN A 1 287 ? 2.438 -17.828 -22.375 1 97.06 287 ASN A O 1
ATOM 2304 N N . ASP A 1 288 ? 0.406 -17.078 -22.641 1 97.06 288 ASP A N 1
ATOM 2305 C CA . ASP A 1 288 ? 0.857 -16.047 -23.578 1 97.06 288 ASP A CA 1
ATOM 2306 C C . ASP A 1 288 ? 1.214 -14.758 -22.844 1 97.06 288 ASP A C 1
ATOM 2308 O O . ASP A 1 288 ? 1.675 -13.789 -23.453 1 97.06 288 ASP A O 1
ATOM 2312 N N . ILE A 1 289 ? 0.962 -14.711 -21.531 1 96.75 289 ILE A N 1
ATOM 2313 C CA . ILE A 1 289 ? 1.387 -13.609 -20.672 1 96.75 289 ILE A CA 1
ATOM 2314 C C . ILE A 1 289 ? 2.68 -13.984 -19.953 1 96.75 289 ILE A C 1
ATOM 2316 O O . ILE A 1 289 ? 3.686 -13.281 -20.062 1 96.75 289 ILE A O 1
ATOM 2320 N N . VAL A 1 290 ? 2.637 -15.078 -19.25 1 98.31 290 VAL A N 1
ATOM 2321 C CA . VAL A 1 290 ? 3.793 -15.766 -18.688 1 98.31 290 VAL A CA 1
ATOM 2322 C C . VAL A 1 290 ? 3.82 -17.219 -19.156 1 98.31 290 VAL A C 1
ATOM 2324 O O . VAL A 1 290 ? 2.891 -17.984 -18.891 1 98.31 290 VAL A O 1
ATOM 2327 N N . TYR A 1 291 ? 4.871 -17.5 -19.844 1 98.56 291 TYR A N 1
ATOM 2328 C CA . TYR A 1 291 ? 4.945 -18.859 -20.391 1 98.56 291 TYR A CA 1
ATOM 2329 C C . TYR A 1 291 ? 5.289 -19.859 -19.281 1 98.56 291 TYR A C 1
ATOM 2331 O O . TYR A 1 291 ? 6.176 -19.609 -18.469 1 98.56 291 TYR A O 1
ATOM 2339 N N . THR A 1 292 ? 4.586 -21 -19.297 1 98.12 292 THR A N 1
ATOM 2340 C CA . THR A 1 292 ? 4.762 -22.016 -18.266 1 98.12 292 THR A CA 1
ATOM 2341 C C . THR A 1 292 ? 5.172 -23.344 -18.891 1 98.12 292 THR A C 1
ATOM 2343 O O . THR A 1 292 ? 4.516 -23.828 -19.812 1 98.12 292 THR A O 1
ATOM 2346 N N . GLU A 1 293 ? 6.258 -23.875 -18.453 1 97.75 293 GLU A N 1
ATOM 2347 C CA . GLU A 1 293 ? 6.648 -25.266 -18.641 1 97.75 293 GLU A CA 1
ATOM 2348 C C . GLU A 1 293 ? 6.355 -26.094 -17.406 1 97.75 293 GLU A C 1
ATOM 2350 O O . GLU A 1 293 ? 6.438 -25.609 -16.281 1 97.75 293 GLU A O 1
ATOM 2355 N N . LEU A 1 294 ? 5.914 -27.25 -17.672 1 97.75 294 LEU A N 1
ATOM 2356 C CA . LEU A 1 294 ? 5.91 -28.203 -16.578 1 97.75 294 LEU A CA 1
ATOM 2357 C C . LEU A 1 294 ? 7.07 -29.188 -16.703 1 97.75 294 LEU A C 1
ATOM 2359 O O . LEU A 1 294 ? 7.16 -29.922 -17.688 1 97.75 294 LEU A O 1
ATOM 2363 N N . LEU A 1 295 ? 7.91 -29.203 -15.656 1 97.44 295 LEU A N 1
ATOM 2364 C CA . LEU A 1 295 ? 9.133 -29.984 -15.758 1 97.44 295 LEU A CA 1
ATOM 2365 C C . LEU A 1 295 ? 9.164 -31.078 -14.695 1 97.44 295 LEU A C 1
ATOM 2367 O O . LEU A 1 295 ? 8.609 -30.906 -13.609 1 97.44 295 LEU A O 1
ATOM 2371 N N . ASP A 1 296 ? 9.82 -32.094 -15.039 1 95.12 296 ASP A N 1
ATOM 2372 C CA . ASP A 1 296 ? 10.07 -33.156 -14.086 1 95.12 296 ASP A CA 1
ATOM 2373 C C . ASP A 1 296 ? 11.023 -32.719 -12.984 1 95.12 296 ASP A C 1
ATOM 2375 O O . ASP A 1 296 ? 12.062 -32.125 -13.258 1 95.12 296 ASP A O 1
ATOM 2379 N N . PRO A 1 297 ? 10.672 -32.938 -11.766 1 90.81 297 PRO A N 1
ATOM 2380 C CA . PRO A 1 297 ? 11.484 -32.438 -10.664 1 90.81 297 PRO A CA 1
ATOM 2381 C C . PRO A 1 297 ? 12.883 -33.062 -10.625 1 90.81 297 PRO A C 1
ATOM 2383 O O . PRO A 1 297 ? 13.82 -32.438 -10.094 1 90.81 297 PRO A O 1
ATOM 2386 N N . ASP A 1 298 ? 13.07 -34.25 -11.203 1 87.94 298 ASP A N 1
ATOM 2387 C CA . ASP A 1 298 ? 14.352 -34.938 -11.141 1 87.94 298 ASP A CA 1
ATOM 2388 C C . ASP A 1 298 ? 15.172 -34.719 -12.406 1 87.94 298 ASP A C 1
ATOM 2390 O O . ASP A 1 298 ? 16.359 -34.375 -12.336 1 87.94 298 ASP A O 1
ATOM 2394 N N . THR A 1 299 ? 14.5 -34.844 -13.539 1 93.5 299 THR A N 1
ATOM 2395 C CA . THR A 1 299 ? 15.242 -34.812 -14.797 1 93.5 299 THR A CA 1
ATOM 2396 C C . THR A 1 299 ? 15.203 -33.406 -15.406 1 93.5 299 THR A C 1
ATOM 2398 O O . THR A 1 299 ? 15.969 -33.094 -16.328 1 93.5 299 THR A O 1
ATOM 2401 N N . GLU A 1 300 ? 14.203 -32.562 -14.945 1 94.56 300 GLU A N 1
ATOM 2402 C CA . GLU A 1 300 ? 14 -31.219 -15.445 1 94.56 300 GLU A CA 1
ATOM 2403 C C . GLU A 1 300 ? 13.586 -31.234 -16.922 1 94.56 300 GLU A C 1
ATOM 2405 O O . GLU A 1 300 ? 13.773 -30.234 -17.625 1 94.56 300 GLU A O 1
ATOM 2410 N N . GLU A 1 301 ? 13.117 -32.375 -17.344 1 94.88 301 GLU A N 1
ATOM 2411 C CA . GLU A 1 301 ? 12.594 -32.469 -18.703 1 94.88 301 GLU A CA 1
ATOM 2412 C C . GLU A 1 301 ? 11.117 -32.094 -18.75 1 94.88 301 GLU A C 1
ATOM 2414 O O . GLU A 1 301 ? 10.398 -32.219 -17.766 1 94.88 301 GLU A O 1
ATOM 2419 N N . SER A 1 302 ? 10.75 -31.594 -19.922 1 96.25 302 SER A N 1
ATOM 2420 C CA . SER A 1 302 ? 9.359 -31.188 -20.125 1 96.25 302 SER A CA 1
ATOM 2421 C C . SER A 1 302 ? 8.414 -32.375 -19.969 1 96.25 302 SER A C 1
ATOM 2423 O O . SER A 1 302 ? 8.711 -33.469 -20.422 1 96.25 302 SER A O 1
ATOM 2425 N N . LEU A 1 303 ? 7.293 -32.094 -19.359 1 96.81 303 LEU A N 1
ATOM 2426 C CA . LEU A 1 303 ? 6.27 -33.094 -19.125 1 96.81 303 LEU A CA 1
ATOM 2427 C C . LEU A 1 303 ? 5.027 -32.812 -19.969 1 96.81 303 LEU A C 1
ATOM 2429 O O . LEU A 1 303 ? 4.68 -31.672 -20.188 1 96.81 303 LEU A O 1
ATOM 2433 N N . GLU A 1 304 ? 4.406 -33.875 -20.375 1 94.69 304 GLU A N 1
ATOM 2434 C CA . GLU A 1 304 ? 3.168 -33.75 -21.141 1 94.69 304 GLU A CA 1
ATOM 2435 C C . GLU A 1 304 ? 1.991 -33.438 -20.219 1 94.69 304 GLU A C 1
ATOM 2437 O O . GLU A 1 304 ? 2.09 -33.562 -19 1 94.69 304 GLU A O 1
ATOM 2442 N N . TYR A 1 305 ? 0.919 -32.906 -20.812 1 95.06 305 TYR A N 1
ATOM 2443 C CA . TYR A 1 305 ? -0.308 -32.688 -20.062 1 95.06 305 TYR A CA 1
ATOM 2444 C C . TYR A 1 305 ? -0.737 -33.969 -19.328 1 95.06 305 TYR A C 1
ATOM 2446 O O . TYR A 1 305 ? -0.583 -35.062 -19.859 1 95.06 305 TYR A O 1
ATOM 2454 N N . GLY A 1 306 ? -1.243 -33.781 -18.203 1 94.31 306 GLY A N 1
ATOM 2455 C CA . GLY A 1 306 ? -1.649 -34.875 -17.359 1 94.31 306 GLY A CA 1
ATOM 2456 C C . GLY A 1 306 ? -0.611 -35.25 -16.312 1 94.31 306 GLY A C 1
ATOM 2457 O O . GLY A 1 306 ? -0.925 -35.906 -15.32 1 94.31 306 GLY A O 1
ATOM 2458 N N . ALA A 1 307 ? 0.595 -34.812 -16.5 1 94.38 307 ALA A N 1
ATOM 2459 C CA . ALA A 1 307 ? 1.693 -35.156 -15.594 1 94.38 307 ALA A CA 1
ATOM 2460 C C . ALA A 1 307 ? 1.735 -34.188 -14.398 1 94.38 307 ALA A C 1
ATOM 2462 O O . ALA A 1 307 ? 1.112 -33.125 -14.43 1 94.38 307 ALA A O 1
ATOM 2463 N N . GLU A 1 308 ? 2.354 -34.656 -13.344 1 93.31 308 GLU A N 1
ATOM 2464 C CA . GLU A 1 308 ? 2.691 -33.844 -12.172 1 93.31 308 GLU A CA 1
ATOM 2465 C C . GLU A 1 308 ? 4.141 -33.375 -12.227 1 93.31 308 GLU A C 1
ATOM 2467 O O . GLU A 1 308 ? 5.039 -34.156 -12.547 1 93.31 308 GLU A O 1
ATOM 2472 N N . GLY A 1 309 ? 4.371 -32.156 -11.984 1 95.44 309 GLY A N 1
ATOM 2473 C CA . GLY A 1 309 ? 5.727 -31.625 -12.031 1 95.44 309 GLY A CA 1
ATOM 2474 C C . GLY A 1 309 ? 5.844 -30.219 -11.477 1 95.44 309 GLY A C 1
ATOM 2475 O O . GLY A 1 309 ? 5.027 -29.797 -10.656 1 95.44 309 GLY A O 1
ATOM 2476 N N . VAL A 1 310 ? 6.926 -29.562 -11.82 1 95.81 310 VAL A N 1
ATOM 2477 C CA . VAL A 1 310 ? 7.262 -28.25 -11.305 1 95.81 310 VAL A CA 1
ATOM 2478 C C . VAL A 1 310 ? 7.035 -27.188 -12.391 1 95.81 310 VAL A C 1
ATOM 2480 O O . VAL A 1 310 ? 7.727 -27.188 -13.414 1 95.81 310 VAL A O 1
ATOM 2483 N N . PRO A 1 311 ? 6.039 -26.328 -12.156 1 97.25 311 PRO A N 1
ATOM 2484 C CA . PRO A 1 311 ? 5.922 -25.234 -13.125 1 97.25 311 PRO A CA 1
ATOM 2485 C C . PRO A 1 311 ? 7.172 -24.359 -13.18 1 97.25 311 PRO A C 1
ATOM 2487 O O . PRO A 1 311 ? 7.719 -24 -12.141 1 97.25 311 PRO A O 1
ATOM 2490 N N . THR A 1 312 ? 7.648 -24.125 -14.305 1 98.12 312 THR A N 1
ATOM 2491 C CA . THR A 1 312 ? 8.789 -23.266 -14.617 1 98.12 312 THR A CA 1
ATOM 2492 C C . THR A 1 312 ? 8.367 -22.125 -15.547 1 98.12 312 THR A C 1
ATOM 2494 O O . THR A 1 312 ? 7.801 -22.375 -16.609 1 98.12 312 THR A O 1
ATOM 2497 N N . TYR A 1 313 ? 8.648 -20.922 -15.141 1 98.56 313 TYR A N 1
ATOM 2498 C CA . TYR A 1 313 ? 7.992 -19.766 -15.758 1 98.56 313 TYR A CA 1
ATOM 2499 C C . TYR A 1 313 ? 8.992 -18.938 -16.547 1 98.56 313 TYR A C 1
ATOM 2501 O O . TYR A 1 313 ? 10.156 -18.828 -16.172 1 98.56 313 TYR A O 1
ATOM 2509 N N . THR A 1 314 ? 8.539 -18.328 -17.609 1 98.75 314 THR A N 1
ATOM 2510 C CA . THR A 1 314 ? 9.305 -17.375 -18.422 1 98.75 314 THR A CA 1
ATOM 2511 C C . THR A 1 314 ? 8.492 -16.109 -18.672 1 98.75 314 THR A C 1
ATOM 2513 O O . THR A 1 314 ? 7.375 -16.188 -19.188 1 98.75 314 THR A O 1
ATOM 2516 N N . HIS A 1 315 ? 9.023 -14.969 -18.25 1 98.19 315 HIS A N 1
ATOM 2517 C CA . HIS A 1 315 ? 8.438 -13.719 -18.719 1 98.19 315 HIS A CA 1
ATOM 2518 C C . HIS A 1 315 ? 8.484 -13.625 -20.25 1 98.19 315 HIS A C 1
ATOM 2520 O O . HIS A 1 315 ? 9.5 -13.977 -20.859 1 98.19 315 HIS A O 1
ATOM 2526 N N . LEU A 1 316 ? 7.426 -13.07 -20.797 1 98.19 316 LEU A N 1
ATOM 2527 C CA . LEU A 1 316 ? 7.398 -12.938 -22.25 1 98.19 316 LEU A CA 1
ATOM 2528 C C . LEU A 1 316 ? 7.605 -11.484 -22.672 1 98.19 316 LEU A C 1
ATOM 2530 O O . LEU A 1 316 ? 7.988 -11.211 -23.812 1 98.19 316 LEU A O 1
ATOM 2534 N N . GLU A 1 317 ? 7.34 -10.57 -21.766 1 97 317 GLU A N 1
ATOM 2535 C CA . GLU A 1 317 ? 7.422 -9.156 -22.125 1 97 317 GLU A CA 1
ATOM 2536 C C . GLU A 1 317 ? 7.969 -8.32 -20.969 1 97 317 GLU A C 1
ATOM 2538 O O . GLU A 1 317 ? 7.445 -7.25 -20.672 1 97 317 GLU A O 1
ATOM 2543 N N . ARG A 1 318 ? 8.922 -8.789 -20.281 1 97.56 318 ARG A N 1
ATOM 2544 C CA . ARG A 1 318 ? 9.578 -8.07 -19.188 1 97.56 318 ARG A CA 1
ATOM 2545 C C . ARG A 1 318 ? 10.875 -7.426 -19.672 1 97.56 318 ARG A C 1
ATOM 2547 O O . ARG A 1 318 ? 11.781 -8.117 -20.141 1 97.56 318 ARG A O 1
ATOM 2554 N N . THR A 1 319 ? 11.008 -6.117 -19.469 1 97.31 319 THR A N 1
ATOM 2555 C CA . THR A 1 319 ? 12.188 -5.422 -19.953 1 97.31 319 THR A CA 1
ATOM 2556 C C . THR A 1 319 ? 13.109 -5.039 -18.797 1 97.31 319 THR A C 1
ATOM 2558 O O . THR A 1 319 ? 14.32 -4.879 -19 1 97.31 319 THR A O 1
ATOM 2561 N N . SER A 1 320 ? 12.609 -4.926 -17.578 1 97.44 320 SER A N 1
ATOM 2562 C CA . SER A 1 320 ? 13.43 -4.438 -16.469 1 97.44 320 SER A CA 1
ATOM 2563 C C . SER A 1 320 ? 14.305 -5.547 -15.898 1 97.44 320 SER A C 1
ATOM 2565 O O . SER A 1 320 ? 15.531 -5.465 -15.953 1 97.44 320 SER A O 1
ATOM 2567 N N . GLN A 1 321 ? 13.695 -6.551 -15.43 1 96.88 321 GLN A N 1
ATOM 2568 C CA . GLN A 1 321 ? 14.359 -7.684 -14.797 1 96.88 321 GLN A CA 1
ATOM 2569 C C . GLN A 1 321 ? 13.688 -9 -15.164 1 96.88 321 GLN A C 1
ATOM 2571 O O . GLN A 1 321 ? 13.016 -9.617 -14.336 1 96.88 321 GLN A O 1
ATOM 2576 N N . PRO A 1 322 ? 14.016 -9.547 -16.312 1 97.38 322 PRO A N 1
ATOM 2577 C CA . PRO A 1 322 ? 13.312 -10.734 -16.797 1 97.38 322 PRO A CA 1
ATOM 2578 C C . PRO A 1 322 ? 13.766 -12.016 -16.094 1 97.38 322 PRO A C 1
ATOM 2580 O O . PRO A 1 322 ? 14.953 -12.164 -15.781 1 97.38 322 PRO A O 1
ATOM 2583 N N . MET A 1 323 ? 12.898 -12.852 -15.844 1 97.62 323 MET A N 1
ATOM 2584 C CA . MET A 1 323 ? 13.125 -14.234 -15.43 1 97.62 323 MET A CA 1
ATOM 2585 C C . MET A 1 323 ? 12.773 -15.203 -16.562 1 97.62 323 MET A C 1
ATOM 2587 O O . MET A 1 323 ? 11.656 -15.172 -17.078 1 97.62 323 MET A O 1
ATOM 2591 N N . ILE A 1 324 ? 13.758 -15.984 -16.938 1 98.5 324 ILE A N 1
ATOM 2592 C CA . ILE A 1 324 ? 13.594 -16.922 -18.047 1 98.5 324 ILE A CA 1
ATOM 2593 C C . ILE A 1 324 ? 13.844 -18.344 -17.562 1 98.5 324 ILE A C 1
ATOM 2595 O O . ILE A 1 324 ? 14.914 -18.641 -17.031 1 98.5 324 ILE A O 1
ATOM 2599 N N . ARG A 1 325 ? 12.82 -19.188 -17.766 1 98.56 325 ARG A N 1
ATOM 2600 C CA . ARG A 1 325 ? 12.812 -20.562 -17.281 1 98.56 325 ARG A CA 1
ATOM 2601 C C . ARG A 1 325 ? 13.117 -20.609 -15.781 1 98.56 325 ARG A C 1
ATOM 2603 O O . ARG A 1 325 ? 14.023 -21.328 -15.352 1 98.56 325 ARG A O 1
ATOM 2610 N N . TYR A 1 326 ? 12.391 -19.875 -15.047 1 97.94 326 TYR A N 1
ATOM 2611 C CA . TYR A 1 326 ? 12.562 -19.766 -13.602 1 97.94 326 TYR A CA 1
ATOM 2612 C C . TYR A 1 326 ? 11.859 -20.922 -12.891 1 97.94 326 TYR A C 1
ATOM 2614 O O . TYR A 1 326 ? 10.641 -21.062 -12.977 1 97.94 326 TYR A O 1
ATOM 2622 N N . TRP A 1 327 ? 12.648 -21.656 -12.156 1 96.88 327 TRP A N 1
ATOM 2623 C CA . TRP A 1 327 ? 12.172 -22.797 -11.398 1 96.88 327 TRP A CA 1
ATOM 2624 C C . TRP A 1 327 ? 11.359 -22.344 -10.18 1 96.88 327 TRP A C 1
ATOM 2626 O O . TRP A 1 327 ? 11.883 -21.656 -9.305 1 96.88 327 TRP A O 1
ATOM 2636 N N . SER A 1 328 ? 10.094 -22.75 -10.141 1 94.88 328 SER A N 1
ATOM 2637 C CA . SER A 1 328 ? 9.234 -22.234 -9.07 1 94.88 328 SER A CA 1
ATOM 2638 C C . SER A 1 328 ? 9.438 -23.031 -7.781 1 94.88 328 SER A C 1
ATOM 2640 O O . SER A 1 328 ? 9.25 -22.5 -6.684 1 94.88 328 SER A O 1
ATOM 2642 N N . GLY A 1 329 ? 9.75 -24.281 -7.977 1 90.94 329 GLY A N 1
ATOM 2643 C CA . GLY A 1 329 ? 9.781 -25.188 -6.836 1 90.94 329 GLY A CA 1
ATOM 2644 C C . GLY A 1 329 ? 8.398 -25.594 -6.367 1 90.94 329 GLY A C 1
ATOM 2645 O O . GLY A 1 329 ? 8.266 -26.375 -5.422 1 90.94 329 GLY A O 1
ATOM 2646 N N . ASP A 1 330 ? 7.367 -25.188 -7.02 1 90.69 330 ASP A N 1
ATOM 2647 C CA . ASP A 1 330 ? 5.988 -25.562 -6.734 1 90.69 330 ASP A CA 1
ATOM 2648 C C . ASP A 1 330 ? 5.637 -26.891 -7.398 1 90.69 330 ASP A C 1
ATOM 2650 O O . ASP A 1 330 ? 6.34 -27.344 -8.305 1 90.69 330 ASP A O 1
ATOM 2654 N N . ILE A 1 331 ? 4.602 -27.484 -6.918 1 90.38 331 ILE A N 1
ATOM 2655 C CA . ILE A 1 331 ? 4.125 -28.734 -7.52 1 90.38 331 ILE A CA 1
ATOM 2656 C C . ILE A 1 331 ? 2.682 -28.562 -7.984 1 90.38 331 ILE A C 1
ATOM 2658 O O . ILE A 1 331 ? 1.856 -27.984 -7.262 1 90.38 331 ILE A O 1
ATOM 2662 N N . THR A 1 332 ? 2.422 -29.016 -9.188 1 93.62 332 THR A N 1
ATOM 2663 C CA . THR A 1 332 ? 1.071 -28.984 -9.742 1 93.62 332 THR A CA 1
ATOM 2664 C C . THR A 1 332 ? 0.892 -30.047 -10.812 1 93.62 332 THR A C 1
ATOM 2666 O O . THR A 1 332 ? 1.815 -30.812 -11.094 1 93.62 332 THR A O 1
ATOM 2669 N N . THR A 1 333 ? -0.295 -30.266 -11.266 1 94 333 THR A N 1
ATOM 2670 C CA . THR A 1 333 ? -0.636 -30.984 -12.484 1 94 333 THR A CA 1
ATOM 2671 C C . THR A 1 333 ? -1.26 -30.031 -13.516 1 94 333 THR A C 1
ATOM 2673 O O . THR A 1 333 ? -1.81 -29 -13.148 1 94 333 THR A O 1
ATOM 2676 N N . TRP A 1 334 ? -1.102 -30.312 -14.742 1 96.19 334 TRP A N 1
ATOM 2677 C CA . TRP A 1 334 ? -1.738 -29.453 -15.742 1 96.19 334 TRP A CA 1
ATOM 2678 C C . TRP A 1 334 ? -2.475 -30.297 -16.781 1 96.19 334 TRP A C 1
ATOM 2680 O O . TRP A 1 334 ? -2.199 -31.5 -16.938 1 96.19 334 TRP A O 1
ATOM 2690 N N . GLU A 1 335 ? -3.434 -29.734 -17.391 1 95.81 335 GLU A N 1
ATOM 2691 C CA . GLU A 1 335 ? -4.266 -30.359 -18.406 1 95.81 335 GLU A CA 1
ATOM 2692 C C . GLU A 1 335 ? -4.477 -29.422 -19.594 1 95.81 335 GLU A C 1
ATOM 2694 O O . GLU A 1 335 ? -4.363 -28.203 -19.453 1 95.81 335 GLU A O 1
ATOM 2699 N N . ARG A 1 336 ? -4.785 -30.062 -20.703 1 93.44 336 ARG A N 1
ATOM 2700 C CA . ARG A 1 336 ? -5.156 -29.281 -21.875 1 93.44 336 ARG A CA 1
ATOM 2701 C C . ARG A 1 336 ? -6.504 -28.594 -21.672 1 93.44 336 ARG A C 1
ATOM 2703 O O . ARG A 1 336 ? -7.324 -29.047 -20.875 1 93.44 336 ARG A O 1
ATOM 2710 N N . HIS A 1 337 ? -6.68 -27.5 -22.5 1 88 337 HIS A N 1
ATOM 2711 C CA . HIS A 1 337 ? -7.898 -26.719 -22.344 1 88 337 HIS A CA 1
ATOM 2712 C C . HIS A 1 337 ? -9.141 -27.578 -22.594 1 88 337 HIS A C 1
ATOM 2714 O O . HIS A 1 337 ? -10.195 -27.344 -22 1 88 337 HIS A O 1
ATOM 2720 N N . ASP A 1 338 ? -9.039 -28.547 -23.484 1 87.5 338 ASP A N 1
ATOM 2721 C CA . ASP A 1 338 ? -10.195 -29.344 -23.875 1 87.5 338 ASP A CA 1
ATOM 2722 C C . ASP A 1 338 ? -10.422 -30.5 -22.906 1 87.5 338 ASP A C 1
ATOM 2724 O O . ASP A 1 338 ? -11.367 -31.281 -23.062 1 87.5 338 ASP A O 1
ATOM 2728 N N . GLU A 1 339 ? -9.523 -30.562 -21.969 1 84.25 339 GLU A N 1
ATOM 2729 C CA . GLU A 1 339 ? -9.664 -31.609 -20.953 1 84.25 339 GLU A CA 1
ATOM 2730 C C . GLU A 1 339 ? -10.312 -31.078 -19.688 1 84.25 339 GLU A C 1
ATOM 2732 O O . GLU A 1 339 ? -10.648 -31.844 -18.781 1 84.25 339 GLU A O 1
ATOM 2737 N N . THR A 1 340 ? -10.367 -29.828 -19.562 1 80.88 340 THR A N 1
ATOM 2738 C CA . THR A 1 340 ? -11.031 -29.203 -18.438 1 80.88 340 THR A CA 1
ATOM 2739 C C . THR A 1 340 ? -12.344 -28.562 -18.875 1 80.88 340 THR A C 1
ATOM 2741 O O . THR A 1 340 ? -12.391 -27.844 -19.891 1 80.88 340 THR A O 1
ATOM 2744 N N . ASP A 1 341 ? -13.297 -28.844 -18.109 1 82.81 341 ASP A N 1
ATOM 2745 C CA . ASP A 1 341 ? -14.609 -28.297 -18.406 1 82.81 341 ASP A CA 1
ATOM 2746 C C . ASP A 1 341 ? -14.766 -26.891 -17.812 1 82.81 341 ASP A C 1
ATOM 2748 O O . ASP A 1 341 ? -14.836 -26.75 -16.578 1 82.81 341 ASP A O 1
ATOM 2752 N N . CYS A 1 342 ? -14.727 -25.906 -18.547 1 93.06 342 CYS A N 1
ATOM 2753 C CA . CYS A 1 342 ? -15.016 -24.531 -18.172 1 93.06 342 CYS A CA 1
ATOM 2754 C C . CYS A 1 342 ? -15.906 -23.859 -19.203 1 93.06 342 CYS A C 1
ATOM 2756 O O . CYS A 1 342 ? -15.609 -23.891 -20.406 1 93.06 342 CYS A O 1
ATOM 2758 N N . GLU A 1 343 ? -16.922 -23.219 -18.781 1 93.94 343 GLU A N 1
ATOM 2759 C CA . GLU A 1 343 ? -17.922 -22.641 -19.672 1 93.94 343 GLU A CA 1
ATOM 2760 C C . GLU A 1 343 ? -17.422 -21.328 -20.266 1 93.94 343 GLU A C 1
ATOM 2762 O O . GLU A 1 343 ? -18.062 -20.75 -21.141 1 93.94 343 GLU A O 1
ATOM 2767 N N . CYS A 1 344 ? -16.25 -20.906 -19.891 1 95.19 344 CYS A N 1
ATOM 2768 C CA . CYS A 1 344 ? -15.828 -19.562 -20.234 1 95.19 344 CYS A CA 1
ATOM 2769 C C . CYS A 1 344 ? -15.375 -19.484 -21.688 1 95.19 344 CYS A C 1
ATOM 2771 O O . CYS A 1 344 ? -15.297 -18.406 -22.266 1 95.19 344 CYS A O 1
ATOM 2773 N N . GLY A 1 345 ? -15.031 -20.578 -22.297 1 95.62 345 GLY A N 1
ATOM 2774 C CA . GLY A 1 345 ? -14.641 -20.578 -23.703 1 95.62 345 GLY A CA 1
ATOM 2775 C C . GLY A 1 345 ? -13.172 -20.281 -23.922 1 95.62 345 GLY A C 1
ATOM 2776 O O . GLY A 1 345 ? -12.68 -20.344 -25.047 1 95.62 345 GLY A O 1
ATOM 2777 N N . ARG A 1 346 ? -12.414 -20.016 -22.875 1 97.12 346 ARG A N 1
ATOM 2778 C CA . ARG A 1 346 ? -10.984 -19.734 -23.016 1 97.12 346 ARG A CA 1
ATOM 2779 C C . ARG A 1 346 ? -10.219 -21.016 -23.344 1 97.12 346 ARG A C 1
ATOM 2781 O O . ARG A 1 346 ? -10.547 -22.094 -22.844 1 97.12 346 ARG A O 1
ATOM 2788 N N . THR A 1 347 ? -9.117 -20.859 -24.109 1 97.38 347 THR A N 1
ATOM 2789 C CA . THR A 1 347 ? -8.438 -22.031 -24.641 1 97.38 347 THR A CA 1
ATOM 2790 C C . THR A 1 347 ? -7.078 -22.219 -23.969 1 97.38 347 THR A C 1
ATOM 2792 O O . THR A 1 347 ? -6.145 -22.734 -24.594 1 97.38 347 THR A O 1
ATOM 2795 N N . TYR A 1 348 ? -6.926 -21.75 -22.766 1 97.88 348 TYR A N 1
ATOM 2796 C CA . TYR A 1 348 ? -5.699 -21.922 -22 1 97.88 348 TYR A CA 1
ATOM 2797 C C . TYR A 1 348 ? -5.637 -23.297 -21.359 1 97.88 348 TYR A C 1
ATOM 2799 O O . TYR A 1 348 ? -6.668 -23.844 -20.953 1 97.88 348 TYR A O 1
ATOM 2807 N N . PRO A 1 349 ? -4.41 -23.891 -21.234 1 97.31 349 PRO A N 1
ATOM 2808 C CA . PRO A 1 349 ? -4.301 -25.047 -20.328 1 97.31 349 PRO A CA 1
ATOM 2809 C C . PRO A 1 349 ? -4.723 -24.719 -18.906 1 97.31 349 PRO A C 1
ATOM 2811 O O . PRO A 1 349 ? -4.91 -23.547 -18.562 1 97.31 349 PRO A O 1
ATOM 2814 N N . THR A 1 350 ? -4.895 -25.75 -18.109 1 97.12 350 THR A N 1
ATOM 2815 C CA . THR A 1 350 ? -5.363 -25.531 -16.75 1 97.12 350 THR A CA 1
ATOM 2816 C C . THR A 1 350 ? -4.504 -26.297 -15.742 1 97.12 350 THR A C 1
ATOM 2818 O O . THR A 1 350 ? -3.795 -27.234 -16.109 1 97.12 350 THR A O 1
ATOM 2821 N N . LEU A 1 351 ? -4.426 -25.781 -14.586 1 96.81 351 LEU A N 1
ATOM 2822 C CA . LEU A 1 351 ? -3.994 -26.484 -13.383 1 96.81 351 LEU A CA 1
ATOM 2823 C C . LEU A 1 351 ? -5.195 -26.906 -12.547 1 96.81 351 LEU A C 1
ATOM 2825 O O . LEU A 1 351 ? -5.613 -26.188 -11.633 1 96.81 351 LEU A O 1
ATOM 2829 N N . PRO A 1 352 ? -5.715 -28.078 -12.789 1 93.81 352 PRO A N 1
ATOM 2830 C CA . PRO A 1 352 ? -7.012 -28.453 -12.219 1 93.81 352 PRO A CA 1
ATOM 2831 C C . PRO A 1 352 ? -6.992 -28.5 -10.695 1 93.81 352 PRO A C 1
ATOM 2833 O O . PRO A 1 352 ? -8.031 -28.297 -10.055 1 93.81 352 PRO A O 1
ATOM 2836 N N . LYS A 1 353 ? -5.812 -28.703 -10.109 1 89.69 353 LYS A N 1
ATOM 2837 C CA . LYS A 1 353 ? -5.695 -28.781 -8.656 1 89.69 353 LYS A CA 1
ATOM 2838 C C . LYS A 1 353 ? -4.988 -27.531 -8.102 1 89.69 353 LYS A C 1
ATOM 2840 O O . LYS A 1 353 ? -4.594 -27.516 -6.934 1 89.69 353 LYS A O 1
ATOM 2845 N N . GLY A 1 354 ? -4.805 -26.547 -8.945 1 93.25 354 GLY A N 1
ATOM 2846 C CA . GLY A 1 354 ? -4 -25.406 -8.516 1 93.25 354 GLY A CA 1
ATOM 2847 C C . GLY A 1 354 ? -2.574 -25.797 -8.164 1 93.25 354 GLY A C 1
ATOM 2848 O O . GLY A 1 354 ? -2.051 -26.781 -8.664 1 93.25 354 GLY A O 1
ATOM 2849 N N . ILE A 1 355 ? -1.904 -24.891 -7.527 1 90.06 355 ILE A N 1
ATOM 2850 C CA . ILE A 1 355 ? -0.603 -25.172 -6.926 1 90.06 355 ILE A CA 1
ATOM 2851 C C . ILE A 1 355 ? -0.791 -25.734 -5.523 1 90.06 355 ILE A C 1
ATOM 2853 O O . ILE A 1 355 ? -1.352 -25.078 -4.648 1 90.06 355 ILE A O 1
ATOM 2857 N N . TYR A 1 356 ? -0.399 -26.891 -5.262 1 81.06 356 TYR A N 1
ATOM 2858 C CA . TYR A 1 356 ? -0.842 -27.5 -4.016 1 81.06 356 TYR A CA 1
ATOM 2859 C C . TYR A 1 356 ? 0.348 -27.875 -3.143 1 81.06 356 TYR A C 1
ATOM 2861 O O . TYR A 1 356 ? 0.174 -28.422 -2.045 1 81.06 356 TYR A O 1
ATOM 2869 N N . GLY A 1 357 ? 1.544 -27.531 -3.576 1 77 357 GLY A N 1
ATOM 2870 C CA . GLY A 1 357 ? 2.689 -27.781 -2.721 1 77 357 GLY A CA 1
ATOM 2871 C C . GLY A 1 357 ? 3.992 -27.25 -3.287 1 77 357 GLY A C 1
ATOM 2872 O O . GLY A 1 357 ? 4.016 -26.703 -4.391 1 77 357 GLY A O 1
ATOM 2873 N N . ARG A 1 358 ? 4.98 -27.25 -2.391 1 75.62 358 ARG A N 1
ATOM 2874 C CA . ARG A 1 358 ? 6.348 -26.938 -2.795 1 75.62 358 ARG A CA 1
ATOM 2875 C C . ARG A 1 358 ? 7.207 -28.203 -2.842 1 75.62 358 ARG A C 1
ATOM 2877 O O . ARG A 1 358 ? 7.062 -29.094 -1.999 1 75.62 358 ARG A O 1
ATOM 2884 N N . ALA A 1 359 ? 7.984 -28.125 -3.803 1 67.12 359 ALA A N 1
ATOM 2885 C CA . ALA A 1 359 ? 8.883 -29.266 -3.926 1 67.12 359 ALA A CA 1
ATOM 2886 C C . ALA A 1 359 ? 9.75 -29.422 -2.682 1 67.12 359 ALA A C 1
ATOM 2888 O O . ALA A 1 359 ? 10.008 -30.531 -2.227 1 67.12 359 ALA A O 1
ATOM 2889 N N . ASP A 1 360 ? 10.023 -28.156 -2.152 1 62.41 360 ASP A N 1
ATOM 2890 C CA . ASP A 1 360 ? 10.906 -28.156 -0.989 1 62.41 360 ASP A CA 1
ATOM 2891 C C . ASP A 1 360 ? 10.125 -28.422 0.295 1 62.41 360 ASP A C 1
ATOM 2893 O O . ASP A 1 360 ? 10.703 -28.797 1.316 1 62.41 360 ASP A O 1
ATOM 2897 N N . ASP A 1 361 ? 8.82 -28.141 0.216 1 62.44 361 ASP A N 1
ATOM 2898 C CA . ASP A 1 361 ? 8 -28.281 1.414 1 62.44 361 ASP A CA 1
ATOM 2899 C C . ASP A 1 361 ? 7.414 -29.688 1.511 1 62.44 361 ASP A C 1
ATOM 2901 O O . ASP A 1 361 ? 6.734 -30.016 2.486 1 62.44 361 ASP A O 1
ATOM 2905 N N . MET A 1 362 ? 7.609 -30.312 0.532 1 61.69 362 MET A N 1
ATOM 2906 C CA . MET A 1 362 ? 7.16 -31.703 0.52 1 61.69 362 MET A CA 1
ATOM 2907 C C . MET A 1 362 ? 7.836 -32.5 1.628 1 61.69 362 MET A C 1
ATOM 2909 O O . MET A 1 362 ? 9.055 -32.406 1.812 1 61.69 362 MET A O 1
ATOM 2913 N N . LEU A 1 363 ? 7.004 -32.906 2.533 1 67.69 363 LEU A N 1
ATOM 2914 C CA . LEU A 1 363 ? 7.523 -33.719 3.627 1 67.69 363 LEU A CA 1
ATOM 2915 C C . LEU A 1 363 ? 7.703 -35.188 3.188 1 67.69 363 LEU A C 1
ATOM 2917 O O . LEU A 1 363 ? 6.777 -35.781 2.643 1 67.69 363 LEU A O 1
ATOM 2921 N N . VAL A 1 364 ? 8.93 -35.625 3.156 1 64.19 364 VAL A N 1
ATOM 2922 C CA . VAL A 1 364 ? 9.172 -37.062 2.926 1 64.19 364 VAL A CA 1
ATOM 2923 C C . VAL A 1 364 ? 9.18 -37.812 4.258 1 64.19 364 VAL A C 1
ATOM 2925 O O . VAL A 1 364 ? 10.102 -37.625 5.066 1 64.19 364 VAL A O 1
ATOM 2928 N N . ILE A 1 365 ? 8.094 -38.438 4.496 1 73.06 365 ILE A N 1
ATOM 2929 C CA . ILE A 1 365 ? 7.961 -39.219 5.719 1 73.06 365 ILE A CA 1
ATOM 2930 C C . ILE A 1 365 ? 7.836 -40.688 5.375 1 73.06 365 ILE A C 1
ATOM 2932 O O . ILE A 1 365 ? 6.871 -41.094 4.73 1 73.06 365 ILE A O 1
ATOM 2936 N N . ARG A 1 366 ? 8.836 -41.469 5.871 1 70.62 366 ARG A N 1
ATOM 2937 C CA . ARG A 1 366 ? 8.867 -42.906 5.66 1 70.62 366 ARG A CA 1
ATOM 2938 C C . ARG A 1 366 ? 8.742 -43.25 4.176 1 70.62 366 ARG A C 1
ATOM 2940 O O . ARG A 1 366 ? 7.941 -44.125 3.795 1 70.62 366 ARG A O 1
ATOM 2947 N N . GLY A 1 367 ? 9.406 -42.5 3.369 1 63.84 367 GLY A N 1
ATOM 2948 C CA . GLY A 1 367 ? 9.484 -42.781 1.94 1 63.84 367 GLY A CA 1
ATOM 2949 C C . GLY A 1 367 ? 8.297 -42.219 1.169 1 63.84 367 GLY A C 1
ATOM 2950 O O . GLY A 1 367 ? 8.203 -42.406 -0.047 1 63.84 367 GLY A O 1
ATOM 2951 N N . LYS A 1 368 ? 7.391 -41.625 1.856 1 73.25 368 LYS A N 1
ATOM 2952 C CA . LYS A 1 368 ? 6.215 -41.062 1.204 1 73.25 368 LYS A CA 1
ATOM 2953 C C . LYS A 1 368 ? 6.305 -39.531 1.13 1 73.25 368 LYS A C 1
ATOM 2955 O O . LYS A 1 368 ? 6.75 -38.875 2.08 1 73.25 368 LYS A O 1
ATOM 2960 N N . ASN A 1 369 ? 5.945 -39.031 -0.064 1 71.44 369 ASN A N 1
ATOM 2961 C CA . ASN A 1 369 ? 5.871 -37.562 -0.259 1 71.44 369 ASN A CA 1
ATOM 2962 C C . ASN A 1 369 ? 4.527 -37 0.2 1 71.44 369 ASN A C 1
ATOM 2964 O O . ASN A 1 369 ? 3.48 -37.406 -0.323 1 71.44 369 ASN A O 1
ATOM 2968 N N . ILE A 1 370 ? 4.598 -36.219 1.173 1 76.81 370 ILE A N 1
ATOM 2969 C CA . ILE A 1 370 ? 3.383 -35.656 1.758 1 76.81 370 ILE A CA 1
ATOM 2970 C C . ILE A 1 370 ? 3.406 -34.125 1.645 1 76.81 370 ILE A C 1
ATOM 2972 O O . ILE A 1 370 ? 4.348 -33.5 2.105 1 76.81 370 ILE A O 1
ATOM 2976 N N . PHE A 1 371 ? 2.434 -33.656 0.954 1 76.62 371 PHE A N 1
ATOM 2977 C CA . PHE A 1 371 ? 2.291 -32.219 0.928 1 76.62 371 PHE A CA 1
ATOM 2978 C C . PHE A 1 371 ? 1.362 -31.734 2.039 1 76.62 371 PHE A C 1
ATOM 2980 O O . PHE A 1 371 ? 0.299 -32.312 2.258 1 76.62 371 PHE A O 1
ATOM 2987 N N . PRO A 1 372 ? 1.743 -30.625 2.707 1 79.69 372 PRO A N 1
ATOM 2988 C CA . PRO A 1 372 ? 0.889 -30.094 3.771 1 79.69 372 PRO A CA 1
ATOM 2989 C C . PRO A 1 372 ? -0.539 -29.828 3.303 1 79.69 372 PRO A C 1
ATOM 2991 O O . PRO A 1 372 ? -1.491 -30.031 4.062 1 79.69 372 PRO A O 1
ATOM 2994 N N . SER A 1 373 ? -0.776 -29.484 2.072 1 76.56 373 SER A N 1
ATOM 2995 C CA . SER A 1 373 ? -2.098 -29.172 1.537 1 76.56 373 SER A CA 1
ATOM 2996 C C . SER A 1 373 ? -2.986 -30.406 1.515 1 76.56 373 SER A C 1
ATOM 2998 O O . SER A 1 373 ? -4.211 -30.312 1.609 1 76.56 373 SER A O 1
ATOM 3000 N N . GLN A 1 374 ? -2.42 -31.531 1.308 1 78.12 374 GLN A N 1
ATOM 3001 C CA . GLN A 1 374 ? -3.166 -32.781 1.352 1 78.12 374 GLN A CA 1
ATOM 3002 C C . GLN A 1 374 ? -3.756 -33.031 2.738 1 78.12 374 GLN A C 1
ATOM 3004 O O . GLN A 1 374 ? -4.902 -33.469 2.865 1 78.12 374 GLN A O 1
ATOM 3009 N N . ILE A 1 375 ? -2.936 -32.656 3.721 1 83.06 375 ILE A N 1
ATOM 3010 C CA . ILE A 1 375 ? -3.385 -32.781 5.102 1 83.06 375 ILE A CA 1
ATOM 3011 C C . ILE A 1 375 ? -4.488 -31.766 5.375 1 83.06 375 ILE A C 1
ATOM 3013 O O . ILE A 1 375 ? -5.527 -32.094 5.953 1 83.06 375 ILE A O 1
ATOM 3017 N N . GLU A 1 376 ? -4.219 -30.625 4.898 1 81.44 376 GLU A N 1
ATOM 3018 C CA . GLU A 1 376 ? -5.191 -29.547 5.066 1 81.44 376 GLU A CA 1
ATOM 3019 C C . GLU A 1 376 ? -6.543 -29.938 4.473 1 81.44 376 GLU A C 1
ATOM 3021 O O . GLU A 1 376 ? -7.582 -29.75 5.109 1 81.44 376 GLU A O 1
ATOM 3026 N N . ASP A 1 377 ? -6.582 -30.453 3.293 1 81.5 377 ASP A N 1
ATOM 3027 C CA . ASP A 1 377 ? -7.801 -30.859 2.598 1 81.5 377 ASP A CA 1
ATOM 3028 C C . ASP A 1 377 ? -8.57 -31.906 3.393 1 81.5 377 ASP A C 1
ATOM 3030 O O . ASP A 1 377 ? -9.797 -31.828 3.527 1 81.5 377 ASP A O 1
ATOM 3034 N N . GLN A 1 378 ? -7.879 -32.875 3.898 1 84.31 378 GLN A N 1
ATOM 3035 C CA . GLN A 1 378 ? -8.516 -33.938 4.664 1 84.31 378 GLN A CA 1
ATOM 3036 C C . GLN A 1 378 ? -9.109 -33.406 5.961 1 84.31 378 GLN A C 1
ATOM 3038 O O . GLN A 1 378 ? -10.211 -33.812 6.359 1 84.31 378 GLN A O 1
ATOM 3043 N N . LEU A 1 379 ? -8.391 -32.531 6.609 1 88.88 379 LEU A N 1
ATOM 3044 C CA . LEU A 1 379 ? -8.867 -31.969 7.875 1 88.88 379 LEU A CA 1
ATOM 3045 C C . LEU A 1 379 ? -10.102 -31.094 7.652 1 88.88 379 LEU A C 1
ATOM 3047 O O . LEU A 1 379 ? -11.086 -31.203 8.398 1 88.88 379 LEU A O 1
ATOM 3051 N N . HIS A 1 380 ? -10.062 -30.328 6.652 1 86.31 380 HIS A N 1
ATOM 3052 C CA . HIS A 1 380 ? -11.172 -29.422 6.363 1 86.31 380 HIS A CA 1
ATOM 3053 C C . HIS A 1 380 ? -12.414 -30.188 5.93 1 86.31 380 HIS A C 1
ATOM 3055 O O . HIS A 1 380 ? -13.531 -29.656 6.004 1 86.31 380 HIS A O 1
ATOM 3061 N N . ALA A 1 381 ? -12.273 -31.375 5.477 1 84.62 381 ALA A N 1
ATOM 3062 C CA . ALA A 1 381 ? -13.398 -32.219 5.059 1 84.62 381 ALA A CA 1
ATOM 3063 C C . ALA A 1 381 ? -14.102 -32.844 6.266 1 84.62 381 ALA A C 1
ATOM 3065 O O . ALA A 1 381 ? -15.195 -33.406 6.137 1 84.62 381 ALA A O 1
ATOM 3066 N N . LEU A 1 382 ? -13.492 -32.719 7.43 1 88.31 382 LEU A N 1
ATOM 3067 C CA . LEU A 1 382 ? -14.07 -33.281 8.641 1 88.31 382 LEU A CA 1
ATOM 3068 C C . LEU A 1 382 ? -15.008 -32.312 9.32 1 88.31 382 LEU A C 1
ATOM 3070 O O . LEU A 1 382 ? -14.617 -31.156 9.594 1 88.31 382 LEU A O 1
ATOM 3074 N N . ASP A 1 383 ? -16.109 -32.719 9.641 1 86 383 ASP A N 1
ATOM 3075 C CA . ASP A 1 383 ? -17.141 -31.875 10.211 1 86 383 ASP A CA 1
ATOM 3076 C C . ASP A 1 383 ? -16.703 -31.297 11.555 1 86 383 ASP A C 1
ATOM 3078 O O . ASP A 1 383 ? -17 -30.141 11.867 1 86 383 ASP A O 1
ATOM 3082 N N . ASP A 1 384 ? -16 -32.031 12.32 1 90.44 384 ASP A N 1
ATOM 3083 C CA . ASP A 1 384 ? -15.68 -31.656 13.688 1 90.44 384 ASP A CA 1
ATOM 3084 C C . ASP A 1 384 ? -14.328 -30.953 13.766 1 90.44 384 ASP A C 1
ATOM 3086 O O . ASP A 1 384 ? -13.82 -30.688 14.859 1 90.44 384 ASP A O 1
ATOM 3090 N N . TYR A 1 385 ? -13.836 -30.688 12.555 1 90.62 385 TYR A N 1
ATOM 3091 C CA . TYR A 1 385 ? -12.57 -29.984 12.523 1 90.62 385 TYR A CA 1
ATOM 3092 C C . TYR A 1 385 ? -12.734 -28.547 13 1 90.62 385 TYR A C 1
ATOM 3094 O O . TYR A 1 385 ? -13.664 -27.844 12.578 1 90.62 385 TYR A O 1
ATOM 3102 N N . GLY A 1 386 ? -11.977 -28.109 13.875 1 83.62 386 GLY A N 1
ATOM 3103 C CA . GLY A 1 386 ? -12.062 -26.75 14.383 1 83.62 386 GLY A CA 1
ATOM 3104 C C . GLY A 1 386 ? -11.641 -25.703 13.367 1 83.62 386 GLY A C 1
ATOM 3105 O O . GLY A 1 386 ? -12.367 -25.438 12.406 1 83.62 386 GLY A O 1
ATOM 3106 N N . ASP A 1 387 ? -10.391 -25.156 13.258 1 78 387 ASP A N 1
ATOM 3107 C CA . ASP A 1 387 ? -10.039 -24.141 12.273 1 78 387 ASP A CA 1
ATOM 3108 C C . ASP A 1 387 ? -8.531 -24.125 12.016 1 78 387 ASP A C 1
ATOM 3110 O O . ASP A 1 387 ? -8.078 -23.562 11.016 1 78 387 ASP A O 1
ATOM 3114 N N . GLU A 1 388 ? -7.93 -24.703 12.953 1 85.75 388 GLU A N 1
ATOM 3115 C CA . GLU A 1 388 ? -6.48 -24.578 12.836 1 85.75 388 GLU A CA 1
ATOM 3116 C C . GLU A 1 388 ? -5.781 -25.906 13.094 1 85.75 388 GLU A C 1
ATOM 3118 O O . GLU A 1 388 ? -6.297 -26.75 13.828 1 85.75 388 GLU A O 1
ATOM 3123 N N . PHE A 1 389 ? -4.621 -26.156 12.469 1 88.12 389 PHE A N 1
ATOM 3124 C CA . PHE A 1 389 ? -3.762 -27.328 12.688 1 88.12 389 PHE A CA 1
ATOM 3125 C C . PHE A 1 389 ? -2.295 -26.938 12.516 1 88.12 389 PHE A C 1
ATOM 3127 O O . PHE A 1 389 ? -1.98 -25.859 12.016 1 88.12 389 PHE A O 1
ATOM 3134 N N . ARG A 1 390 ? -1.447 -27.766 13.078 1 89.62 390 ARG A N 1
ATOM 3135 C CA . ARG A 1 390 ? -0.002 -27.656 12.898 1 89.62 390 ARG A CA 1
ATOM 3136 C C . ARG A 1 390 ? 0.597 -29.016 12.523 1 89.62 390 ARG A C 1
ATOM 3138 O O . ARG A 1 390 ? 0.159 -30.047 13.023 1 89.62 390 ARG A O 1
ATOM 3145 N N . ILE A 1 391 ? 1.531 -28.922 11.625 1 86.94 391 ILE A N 1
ATOM 3146 C CA . ILE A 1 391 ? 2.291 -30.094 11.25 1 86.94 391 ILE A CA 1
ATOM 3147 C C . ILE A 1 391 ? 3.697 -30.016 11.836 1 86.94 391 ILE A C 1
ATOM 3149 O O . ILE A 1 391 ? 4.418 -29.047 11.617 1 86.94 391 ILE A O 1
ATOM 3153 N N . VAL A 1 392 ? 3.936 -30.938 12.617 1 83.88 392 VAL A N 1
ATOM 3154 C CA . VAL A 1 392 ? 5.285 -31.031 13.164 1 83.88 392 VAL A CA 1
ATOM 3155 C C . VAL A 1 392 ? 5.957 -32.312 12.664 1 83.88 392 VAL A C 1
ATOM 3157 O O . VAL A 1 392 ? 5.395 -33.406 12.781 1 83.88 392 VAL A O 1
ATOM 3160 N N . VAL A 1 393 ? 7.004 -32.125 12.039 1 79.69 393 VAL A N 1
ATOM 3161 C CA . VAL A 1 393 ? 7.77 -33.281 11.586 1 79.69 393 VAL A CA 1
ATOM 3162 C C . VAL A 1 393 ? 8.992 -33.469 12.477 1 79.69 393 VAL A C 1
ATOM 3164 O O . VAL A 1 393 ? 9.75 -32.531 12.719 1 79.69 393 VAL A O 1
ATOM 3167 N N . GLU A 1 394 ? 9.039 -34.562 13.078 1 76.25 394 GLU A N 1
ATOM 3168 C CA . GLU A 1 394 ? 10.156 -34.875 13.969 1 76.25 394 GLU A CA 1
ATOM 3169 C C . GLU A 1 394 ? 10.75 -36.25 13.656 1 76.25 394 GLU A C 1
ATOM 3171 O O . GLU A 1 394 ? 10.109 -37.094 13.016 1 76.25 394 GLU A O 1
ATOM 3176 N N . ARG A 1 395 ? 12.062 -36.375 13.914 1 67.62 395 ARG A N 1
ATOM 3177 C CA . ARG A 1 395 ? 12.742 -37.656 13.781 1 67.62 395 ARG A CA 1
ATOM 3178 C C . ARG A 1 395 ? 12.695 -38.438 15.094 1 67.62 395 ARG A C 1
ATOM 3180 O O . ARG A 1 395 ? 13.047 -37.938 16.141 1 67.62 395 ARG A O 1
ATOM 3187 N N . GLU A 1 396 ? 11.922 -39.469 15.156 1 59.25 396 GLU A N 1
ATOM 3188 C CA . GLU A 1 396 ? 11.906 -40.406 16.281 1 59.25 396 GLU A CA 1
ATOM 3189 C C . GLU A 1 396 ? 12.766 -41.625 16.016 1 59.25 396 GLU A C 1
ATOM 3191 O O . GLU A 1 396 ? 12.352 -42.531 15.289 1 59.25 396 GLU A O 1
ATOM 3196 N N . GLY A 1 397 ? 13.961 -41.719 16.578 1 57.28 397 GLY A N 1
ATOM 3197 C CA . GLY A 1 397 ? 14.914 -42.75 16.234 1 57.28 397 GLY A CA 1
ATOM 3198 C C . GLY A 1 397 ? 15.383 -42.688 14.797 1 57.28 397 GLY A C 1
ATOM 3199 O O . GLY A 1 397 ? 15.938 -41.656 14.367 1 57.28 397 GLY A O 1
ATOM 3200 N N . ALA A 1 398 ? 15.18 -43.875 13.992 1 56.91 398 ALA A N 1
ATOM 3201 C CA . ALA A 1 398 ? 15.625 -43.938 12.602 1 56.91 398 ALA A CA 1
ATOM 3202 C C . ALA A 1 398 ? 14.508 -43.5 11.656 1 56.91 398 ALA A C 1
ATOM 3204 O O . ALA A 1 398 ? 14.734 -43.344 10.453 1 56.91 398 ALA A O 1
ATOM 3205 N N . LEU A 1 399 ? 13.258 -43.219 12.258 1 63 399 LEU A N 1
ATOM 3206 C CA . LEU A 1 399 ? 12.133 -42.969 11.367 1 63 399 LEU A CA 1
ATOM 3207 C C . LEU A 1 399 ? 11.57 -41.562 11.57 1 63 399 LEU A C 1
ATOM 3209 O O . LEU A 1 399 ? 11.5 -41.094 12.703 1 63 399 LEU A O 1
ATOM 3213 N N . ASP A 1 400 ? 11.273 -40.906 10.539 1 75.12 400 ASP A N 1
ATOM 3214 C CA . ASP A 1 400 ? 10.57 -39.625 10.578 1 75.12 400 ASP A CA 1
ATOM 3215 C C . ASP A 1 400 ? 9.109 -39.812 10.984 1 75.12 400 ASP A C 1
ATOM 3217 O O . ASP A 1 400 ? 8.469 -40.781 10.578 1 75.12 400 ASP A O 1
ATOM 3221 N N . SER A 1 401 ? 8.734 -38.969 11.945 1 80.94 401 SER A N 1
ATOM 3222 C CA . SER A 1 401 ? 7.344 -39.031 12.383 1 80.94 401 SER A CA 1
ATOM 3223 C C . SER A 1 401 ? 6.594 -37.75 12.062 1 80.94 401 SER A C 1
ATOM 3225 O O . SER A 1 401 ? 7.188 -36.656 12.031 1 80.94 401 SER A O 1
ATOM 3227 N N . LEU A 1 402 ? 5.359 -37.906 11.695 1 85.75 402 LEU A N 1
ATOM 3228 C CA . LEU A 1 402 ? 4.438 -36.781 11.422 1 85.75 402 LEU A CA 1
ATOM 3229 C C . LEU A 1 402 ? 3.527 -36.531 12.617 1 85.75 402 LEU A C 1
ATOM 3231 O O . LEU A 1 402 ? 2.699 -37.375 12.969 1 85.75 402 LEU A O 1
ATOM 3235 N N . GLN A 1 403 ? 3.824 -35.406 13.25 1 88.69 403 GLN A N 1
ATOM 3236 C CA . GLN A 1 403 ? 2.934 -34.969 14.32 1 88.69 403 GLN A CA 1
ATOM 3237 C C . GLN A 1 403 ? 1.943 -33.938 13.828 1 88.69 403 GLN A C 1
ATOM 3239 O O . GLN A 1 403 ? 2.316 -33.031 13.086 1 88.69 403 GLN A O 1
ATOM 3244 N N . LEU A 1 404 ? 0.76 -34.219 14.141 1 92.12 404 LEU A N 1
ATOM 3245 C CA . LEU A 1 404 ? -0.313 -33.312 13.75 1 92.12 404 LEU A CA 1
ATOM 3246 C C . LEU A 1 404 ? -1.062 -32.812 14.984 1 92.12 404 LEU A C 1
ATOM 3248 O O . LEU A 1 404 ? -1.617 -33.594 15.75 1 92.12 404 LEU A O 1
ATOM 3252 N N . VAL A 1 405 ? -0.926 -31.531 15.172 1 92.06 405 VAL A N 1
ATOM 3253 C CA . VAL A 1 405 ? -1.741 -30.906 16.203 1 92.06 405 VAL A CA 1
ATOM 3254 C C . VAL A 1 405 ? -2.979 -30.266 15.57 1 92.06 405 VAL A C 1
ATOM 3256 O O . VAL A 1 405 ? -2.863 -29.391 14.711 1 92.06 405 VAL A O 1
ATOM 3259 N N . VAL A 1 406 ? -4.148 -30.734 15.984 1 93.81 406 VAL A N 1
ATOM 3260 C CA . VAL A 1 406 ? -5.367 -30.328 15.281 1 93.81 406 VAL A CA 1
ATOM 3261 C C . VAL A 1 406 ? -6.398 -29.828 16.297 1 93.81 406 VAL A C 1
ATOM 3263 O O . VAL A 1 406 ? -6.594 -30.438 17.344 1 93.81 406 VAL A O 1
ATOM 3266 N N . GLU A 1 407 ? -7.043 -28.781 15.891 1 91.81 407 GLU A N 1
ATOM 3267 C CA . GLU A 1 407 ? -8.133 -28.266 16.719 1 91.81 407 GLU A CA 1
ATOM 3268 C C . GLU A 1 407 ? -9.438 -29 16.438 1 91.81 407 GLU A C 1
ATOM 3270 O O . GLU A 1 407 ? -9.75 -29.297 15.281 1 91.81 407 GLU A O 1
ATOM 3275 N N . VAL A 1 408 ? -10.141 -29.328 17.516 1 92.88 408 VAL A N 1
ATOM 3276 C CA . VAL A 1 408 ? -11.5 -29.844 17.391 1 92.88 408 VAL A CA 1
ATOM 3277 C C . VAL A 1 408 ? -12.508 -28.734 17.703 1 92.88 408 VAL A C 1
ATOM 3279 O O . VAL A 1 408 ? -12.281 -27.906 18.594 1 92.88 408 VAL A O 1
ATOM 3282 N N . ALA A 1 409 ? -13.562 -28.75 16.922 1 91.5 409 ALA A N 1
ATOM 3283 C CA . ALA A 1 409 ? -14.586 -27.719 17.078 1 91.5 409 ALA A CA 1
ATOM 3284 C C . ALA A 1 409 ? -15.227 -27.781 18.453 1 91.5 409 ALA A C 1
ATOM 3286 O O . ALA A 1 409 ? -15.406 -28.859 19.016 1 91.5 409 ALA A O 1
ATOM 3287 N N . ASP A 1 410 ? -15.617 -26.641 19 1 87.94 410 ASP A N 1
ATOM 3288 C CA . ASP A 1 410 ? -16.25 -26.578 20.312 1 87.94 410 ASP A CA 1
ATOM 3289 C C . ASP A 1 410 ? -17.562 -27.328 20.344 1 87.94 410 ASP A C 1
ATOM 3291 O O . ASP A 1 410 ? -17.938 -27.922 21.359 1 87.94 410 ASP A O 1
ATOM 3295 N N . ASP A 1 411 ? -18.172 -27.328 19.266 1 86.31 411 ASP A N 1
ATOM 3296 C CA . ASP A 1 411 ? -19.484 -27.953 19.188 1 86.31 411 ASP A CA 1
ATOM 3297 C C . ASP A 1 411 ? -19.406 -29.328 18.531 1 86.31 411 ASP A C 1
ATOM 3299 O O . ASP A 1 411 ? -20.391 -29.812 17.953 1 86.31 411 ASP A O 1
ATOM 3303 N N . ALA A 1 412 ? -18.234 -29.891 18.562 1 89.38 412 ALA A N 1
ATOM 3304 C CA . ALA A 1 412 ? -18.031 -31.188 17.922 1 89.38 412 ALA A CA 1
ATOM 3305 C C . ALA A 1 412 ? -18.969 -32.25 18.531 1 89.38 412 ALA A C 1
ATOM 3307 O O . ALA A 1 412 ? -19.203 -32.25 19.75 1 89.38 412 ALA A O 1
ATOM 3308 N N . GLU A 1 413 ? -19.5 -33.031 17.719 1 85.25 413 GLU A N 1
ATOM 3309 C CA . GLU A 1 413 ? -20.375 -34.125 18.156 1 85.25 413 GLU A CA 1
ATOM 3310 C C . GLU A 1 413 ? -19.562 -35.312 18.656 1 85.25 413 GLU A C 1
ATOM 3312 O O . GLU A 1 413 ? -20.031 -36.062 19.516 1 85.25 413 GLU A O 1
ATOM 3317 N N . THR A 1 414 ? -18.422 -35.344 18.094 1 84.38 414 THR A N 1
ATOM 3318 C CA . THR A 1 414 ? -17.578 -36.469 18.484 1 84.38 414 THR A CA 1
ATOM 3319 C C . THR A 1 414 ? -16.625 -36.062 19.609 1 84.38 414 THR A C 1
ATOM 3321 O O . THR A 1 414 ? -16.188 -34.906 19.672 1 84.38 414 THR A O 1
ATOM 3324 N N . GLY A 1 415 ? -16.359 -36.969 20.547 1 86 415 GLY A N 1
ATOM 3325 C CA . GLY A 1 415 ? -15.367 -36.719 21.594 1 86 415 GLY A CA 1
ATOM 3326 C C . GLY A 1 415 ? -13.953 -36.594 21.047 1 86 415 GLY A C 1
ATOM 3327 O O . GLY A 1 415 ? -13.672 -37 19.938 1 86 415 GLY A O 1
ATOM 3328 N N . PRO A 1 416 ? -13.055 -35.969 21.828 1 89.44 416 PRO A N 1
ATOM 3329 C CA . PRO A 1 416 ? -11.68 -35.719 21.391 1 89.44 416 PRO A CA 1
ATOM 3330 C C . PRO A 1 416 ? -10.977 -37.031 20.969 1 89.44 416 PRO A C 1
ATOM 3332 O O . PRO A 1 416 ? -10.188 -37.031 20.016 1 89.44 416 PRO A O 1
ATOM 3335 N N . ASP A 1 417 ? -11.258 -38.156 21.672 1 90.56 417 ASP A N 1
ATOM 3336 C CA . ASP A 1 417 ? -10.625 -39.438 21.359 1 90.56 417 ASP A CA 1
ATOM 3337 C C . ASP A 1 417 ? -11.117 -39.969 20.016 1 90.56 417 ASP A C 1
ATOM 3339 O O . ASP A 1 417 ? -10.32 -40.469 19.219 1 90.56 417 ASP A O 1
ATOM 3343 N N . GLU A 1 418 ? -12.391 -39.844 19.859 1 91.19 418 GLU A N 1
ATOM 3344 C CA . GLU A 1 418 ? -12.961 -40.281 18.594 1 91.19 418 GLU A CA 1
ATOM 3345 C C . GLU A 1 418 ? -12.469 -39.406 17.438 1 91.19 418 GLU A C 1
ATOM 3347 O O . GLU A 1 418 ? -12.188 -39.938 16.344 1 91.19 418 GLU A O 1
ATOM 3352 N N . PHE A 1 419 ? -12.469 -38.156 17.641 1 94.06 419 PHE A N 1
ATOM 3353 C CA . PHE A 1 419 ? -11.961 -37.25 16.625 1 94.06 419 PHE A CA 1
ATOM 3354 C C . PHE A 1 419 ? -10.5 -37.531 16.312 1 94.06 419 PHE A C 1
ATOM 3356 O O . PHE A 1 419 ? -10.094 -37.531 15.148 1 94.06 419 PHE A O 1
ATOM 3363 N N . HIS A 1 420 ? -9.758 -37.812 17.344 1 94.12 420 HIS A N 1
ATOM 3364 C CA . HIS A 1 420 ? -8.375 -38.219 17.203 1 94.12 420 HIS A CA 1
ATOM 3365 C C . HIS A 1 420 ? -8.25 -39.406 16.25 1 94.12 420 HIS A C 1
ATOM 3367 O O . HIS A 1 420 ? -7.449 -39.375 15.312 1 94.12 420 HIS A O 1
ATOM 3373 N N . ASP A 1 421 ? -9 -40.406 16.484 1 92.44 421 ASP A N 1
ATOM 3374 C CA . ASP A 1 421 ? -8.938 -41.625 15.68 1 92.44 421 ASP A CA 1
ATOM 3375 C C . ASP A 1 421 ? -9.398 -41.344 14.242 1 92.44 421 ASP A C 1
ATOM 3377 O O . ASP A 1 421 ? -8.836 -41.906 13.297 1 92.44 421 ASP A O 1
ATOM 3381 N N . LEU A 1 422 ? -10.375 -40.531 14.18 1 92.56 422 LEU A N 1
ATOM 3382 C CA . LEU A 1 422 ? -10.891 -40.188 12.867 1 92.56 422 LEU A CA 1
ATOM 3383 C C . LEU A 1 422 ? -9.82 -39.469 12.047 1 92.56 422 LEU A C 1
ATOM 3385 O O . LEU A 1 422 ? -9.594 -39.812 10.883 1 92.56 422 LEU A O 1
ATOM 3389 N N . VAL A 1 423 ? -9.18 -38.469 12.57 1 94.44 423 VAL A N 1
ATOM 3390 C CA . VAL A 1 423 ? -8.125 -37.719 11.898 1 94.44 423 VAL A CA 1
ATOM 3391 C C . VAL A 1 423 ? -7 -38.656 11.492 1 94.44 423 VAL A C 1
ATOM 3393 O O . VAL A 1 423 ? -6.531 -38.625 10.352 1 94.44 423 VAL A O 1
ATOM 3396 N N . ARG A 1 424 ? -6.629 -39.469 12.445 1 93.06 424 ARG A N 1
ATOM 3397 C CA . ARG A 1 424 ? -5.551 -40.406 12.219 1 93.06 424 ARG A CA 1
ATOM 3398 C C . ARG A 1 424 ? -5.863 -41.312 11.031 1 93.06 424 ARG A C 1
ATOM 3400 O O . ARG A 1 424 ? -5.012 -41.562 10.164 1 93.06 424 ARG A O 1
ATOM 3407 N N . GLN A 1 425 ? -7.035 -41.812 10.938 1 90.38 425 GLN A N 1
ATOM 3408 C CA . GLN A 1 425 ? -7.461 -42.719 9.875 1 90.38 425 GLN A CA 1
ATOM 3409 C C . GLN A 1 425 ? -7.531 -42 8.531 1 90.38 425 GLN A C 1
ATOM 3411 O O . GLN A 1 425 ? -7.047 -42.531 7.523 1 90.38 425 GLN A O 1
ATOM 3416 N N . GLU A 1 426 ? -8.141 -40.875 8.508 1 91.12 426 GLU A N 1
ATOM 3417 C CA . GLU A 1 426 ? -8.328 -40.125 7.27 1 91.12 426 GLU A CA 1
ATOM 3418 C C . GLU A 1 426 ? -6.992 -39.719 6.672 1 91.12 426 GLU A C 1
ATOM 3420 O O . GLU A 1 426 ? -6.793 -39.781 5.461 1 91.12 426 GLU A O 1
ATOM 3425 N N . ILE A 1 427 ? -6.133 -39.281 7.523 1 90.88 427 ILE A N 1
ATOM 3426 C CA . ILE A 1 427 ? -4.828 -38.812 7.047 1 90.88 427 ILE A CA 1
ATOM 3427 C C . ILE A 1 427 ? -4.023 -40.031 6.559 1 90.88 427 ILE A C 1
ATOM 3429 O O . ILE A 1 427 ? -3.375 -39.969 5.508 1 90.88 427 ILE A O 1
ATOM 3433 N N . LYS A 1 428 ? -4.055 -41.125 7.277 1 87.25 428 LYS A N 1
ATOM 3434 C CA . LYS A 1 428 ? -3.381 -42.344 6.844 1 87.25 428 LYS A CA 1
ATOM 3435 C C . LYS A 1 428 ? -3.879 -42.781 5.469 1 87.25 428 LYS A C 1
ATOM 3437 O O . LYS A 1 428 ? -3.082 -43.156 4.605 1 87.25 428 LYS A O 1
ATOM 3442 N N . SER A 1 429 ? -5.117 -42.719 5.297 1 87.56 429 SER A N 1
ATOM 3443 C CA . SER A 1 429 ? -5.723 -43.125 4.035 1 87.56 429 SER A CA 1
ATOM 3444 C C . SER A 1 429 ? -5.285 -42.219 2.887 1 87.56 429 SER A C 1
ATOM 3446 O O . SER A 1 429 ? -5.082 -42.688 1.766 1 87.56 429 SER A O 1
ATOM 3448 N N . GLU A 1 430 ? -5.18 -41 3.207 1 84.75 430 GLU A N 1
ATOM 3449 C CA . GLU A 1 430 ? -4.879 -40.031 2.168 1 84.75 430 GLU A CA 1
ATOM 3450 C C . GLU A 1 430 ? -3.391 -40 1.835 1 84.75 430 GLU A C 1
ATOM 3452 O O . GLU A 1 430 ? -3.01 -40.031 0.663 1 84.75 430 GLU A O 1
ATOM 3457 N N . VAL A 1 431 ? -2.584 -40 2.93 1 82.06 431 VAL A N 1
ATOM 3458 C CA . VAL A 1 431 ? -1.176 -39.719 2.666 1 82.06 431 VAL A CA 1
ATOM 3459 C C . VAL A 1 431 ? -0.347 -41 2.887 1 82.06 431 VAL A C 1
ATOM 3461 O O . VAL A 1 431 ? 0.848 -41.031 2.58 1 82.06 431 VAL A O 1
ATOM 3464 N N . GLY A 1 432 ? -0.841 -42.031 3.41 1 77.19 432 GLY A N 1
ATOM 3465 C CA . GLY A 1 432 ? -0.186 -43.312 3.527 1 77.19 432 GLY A CA 1
ATOM 3466 C C . GLY A 1 432 ? 0.712 -43.406 4.746 1 77.19 432 GLY A C 1
ATOM 3467 O O . GLY A 1 432 ? 1.435 -44.406 4.906 1 77.19 432 GLY A O 1
ATOM 3468 N N . VAL A 1 433 ? 0.789 -42.344 5.539 1 82.25 433 VAL A N 1
ATOM 3469 C CA . VAL A 1 433 ? 1.561 -42.344 6.777 1 82.25 433 VAL A CA 1
ATOM 3470 C C . VAL A 1 433 ? 0.637 -42.094 7.965 1 82.25 433 VAL A C 1
ATOM 3472 O O . VAL A 1 433 ? -0.24 -41.219 7.895 1 82.25 433 VAL A O 1
ATOM 3475 N N . THR A 1 434 ? 0.756 -42.906 8.984 1 86.5 434 THR A N 1
ATOM 3476 C CA . THR A 1 434 ? -0.041 -42.688 10.188 1 86.5 434 THR A CA 1
ATOM 3477 C C . THR A 1 434 ? 0.514 -41.531 11.016 1 86.5 434 THR A C 1
ATOM 3479 O O . THR A 1 434 ? 1.628 -41.625 11.531 1 86.5 434 THR A O 1
ATOM 3482 N N . PRO A 1 435 ? -0.186 -40.469 11.133 1 90.69 435 PRO A N 1
ATOM 3483 C CA . PRO A 1 435 ? 0.302 -39.344 11.945 1 90.69 435 PRO A CA 1
ATOM 3484 C C . PRO A 1 435 ? 0.091 -39.562 13.438 1 90.69 435 PRO A C 1
ATOM 3486 O O . PRO A 1 435 ? -0.792 -40.312 13.836 1 90.69 435 PRO A O 1
ATOM 3489 N N . ASP A 1 436 ? 1.001 -39.031 14.25 1 90.81 436 ASP A N 1
ATOM 3490 C CA . ASP A 1 436 ? 0.719 -38.844 15.672 1 90.81 436 ASP A CA 1
ATOM 3491 C C . ASP A 1 436 ? -0.134 -37.594 15.898 1 90.81 436 ASP A C 1
ATOM 3493 O O . ASP A 1 436 ? 0.345 -36.469 15.742 1 90.81 436 ASP A O 1
ATOM 3497 N N . VAL A 1 437 ? -1.377 -37.812 16.297 1 94.19 437 VAL A N 1
ATOM 3498 C CA . VAL A 1 437 ? -2.336 -36.719 16.328 1 94.19 437 VAL A CA 1
ATOM 3499 C C . VAL A 1 437 ? -2.533 -36.25 17.766 1 94.19 437 VAL A C 1
ATOM 3501 O O . VAL A 1 437 ? -2.717 -37.062 18.672 1 94.19 437 VAL A O 1
ATOM 3504 N N . THR A 1 438 ? -2.395 -34.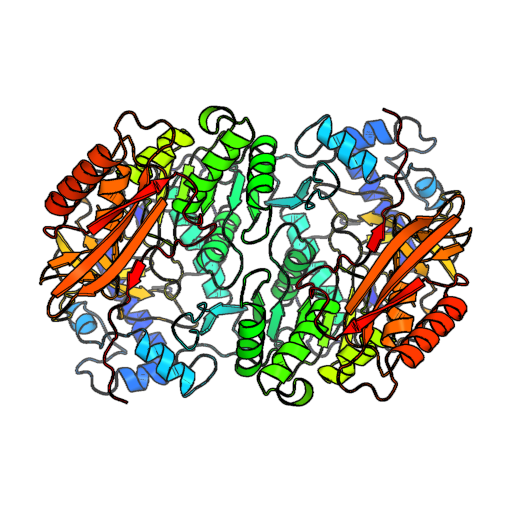969 17.984 1 93.12 438 THR A N 1
ATOM 3505 C CA . THR A 1 438 ? -2.785 -34.312 19.219 1 93.12 438 THR A CA 1
ATOM 3506 C C . THR A 1 438 ? -3.979 -33.406 18.984 1 93.12 438 THR A C 1
ATOM 3508 O O . THR A 1 438 ? -3.91 -32.469 18.172 1 93.12 438 THR A O 1
ATOM 3511 N N . VAL A 1 439 ? -5.055 -33.719 19.719 1 94.38 439 VAL A N 1
ATOM 3512 C CA . VAL A 1 439 ? -6.258 -32.906 19.578 1 94.38 439 VAL A CA 1
ATOM 3513 C C . VAL A 1 439 ? -6.281 -31.844 20.672 1 94.38 439 VAL A C 1
ATOM 3515 O O . VAL A 1 439 ? -6.102 -32.156 21.844 1 94.38 439 VAL A O 1
ATOM 3518 N N . VAL A 1 440 ? -6.402 -30.609 20.203 1 92.88 440 VAL A N 1
ATOM 3519 C CA . VAL A 1 440 ? -6.48 -29.5 21.141 1 92.88 440 VAL A CA 1
ATOM 3520 C C . VAL A 1 440 ? -7.805 -28.75 20.969 1 92.88 440 VAL A C 1
ATOM 3522 O O . VAL A 1 440 ? -8.539 -29.016 20 1 92.88 440 VAL A O 1
ATOM 3525 N N . LYS A 1 441 ? -8.086 -27.891 21.938 1 90.38 441 LYS A N 1
ATOM 3526 C CA . LYS A 1 441 ? -9.344 -27.141 21.891 1 90.38 441 LYS A CA 1
ATOM 3527 C C . LYS A 1 441 ? -9.305 -26.062 20.797 1 90.38 441 LYS A C 1
ATOM 3529 O O . LYS A 1 441 ? -8.227 -25.562 20.453 1 90.38 441 LYS A O 1
ATOM 3534 N N . GLN A 1 442 ? -10.445 -25.828 20.25 1 88.94 442 GLN A N 1
ATOM 3535 C CA . GLN A 1 442 ? -10.562 -24.75 19.281 1 88.94 442 GLN A CA 1
ATOM 3536 C C . GLN A 1 442 ? -10.031 -23.438 19.859 1 88.94 442 GLN A C 1
ATOM 3538 O O . GLN A 1 442 ? -10.328 -23.094 21.016 1 88.94 442 GLN A O 1
ATOM 3543 N N . GLY A 1 443 ? -9.172 -22.719 19.109 1 84.31 443 GLY A N 1
ATOM 3544 C CA . GLY A 1 443 ? -8.633 -21.453 19.547 1 84.31 443 GLY A CA 1
ATOM 3545 C C . GLY A 1 443 ? -7.285 -21.578 20.234 1 84.31 443 GLY A C 1
ATOM 3546 O O . GLY A 1 443 ? -6.641 -20.562 20.547 1 84.31 443 GLY A O 1
ATOM 3547 N N . GLU A 1 444 ? -6.875 -22.75 20.594 1 83.5 444 GLU A N 1
ATOM 3548 C CA . GLU A 1 444 ? -5.609 -22.969 21.281 1 83.5 444 GLU A CA 1
ATOM 3549 C C . GLU A 1 444 ? -4.422 -22.656 20.391 1 83.5 444 GLU A C 1
ATOM 3551 O O . GLU A 1 444 ? -3.381 -22.188 20.859 1 83.5 444 GLU A O 1
ATOM 3556 N N . LEU A 1 445 ? -4.605 -22.8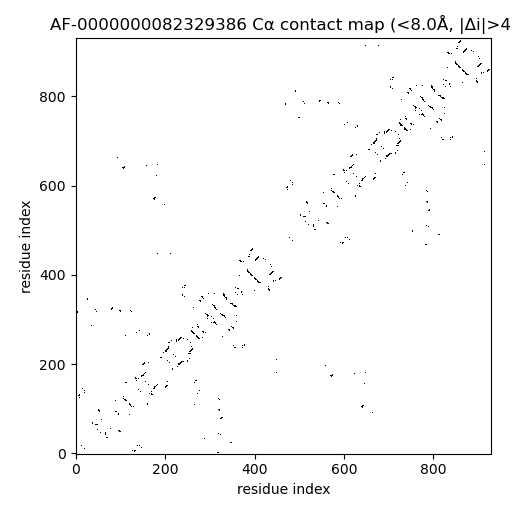91 19.109 1 84.62 445 LEU A N 1
ATOM 3557 C CA . LEU A 1 445 ? -3.531 -22.594 18.156 1 84.62 445 LEU A CA 1
ATOM 3558 C C . LEU A 1 445 ? -3.658 -21.172 17.625 1 84.62 445 LEU A C 1
ATOM 3560 O O . LEU A 1 445 ? -4.77 -20.703 17.359 1 84.62 445 LEU A O 1
ATOM 3564 N N . ASP A 1 446 ? -2.518 -20.516 17.516 1 75.62 446 ASP A N 1
ATOM 3565 C CA . ASP A 1 446 ? -2.498 -19.141 17.016 1 75.62 446 ASP A CA 1
ATOM 3566 C C . ASP A 1 446 ? -3.068 -19.062 15.609 1 75.62 446 ASP A C 1
ATOM 3568 O O . ASP A 1 446 ? -2.738 -19.891 14.75 1 75.62 446 ASP A O 1
ATOM 3572 N N . ARG A 1 447 ? -4.016 -18.25 15.516 1 66.5 447 ARG A N 1
ATOM 3573 C CA . ARG A 1 447 ? -4.566 -18 14.188 1 66.5 447 ARG A CA 1
ATOM 3574 C C . ARG A 1 447 ? -3.646 -17.094 13.375 1 66.5 447 ARG A C 1
ATOM 3576 O O . ARG A 1 447 ? -3.008 -16.188 13.914 1 66.5 447 ARG A O 1
ATOM 3583 N N . THR A 1 448 ? -3.385 -17.469 12.234 1 61.28 448 THR A N 1
ATOM 3584 C CA . THR A 1 448 ? -2.477 -16.688 11.406 1 61.28 448 THR A CA 1
ATOM 3585 C C . THR A 1 448 ? -3.24 -15.617 10.633 1 61.28 448 THR A C 1
ATOM 3587 O O . THR A 1 448 ? -4.238 -15.914 9.969 1 61.28 448 THR A O 1
ATOM 3590 N N . GLN A 1 449 ? -3.006 -14.383 10.875 1 54.31 449 GLN A N 1
ATOM 3591 C CA . GLN A 1 449 ? -3.654 -13.258 10.211 1 54.31 449 GLN A CA 1
ATOM 3592 C C . GLN A 1 449 ? -3.074 -13.031 8.82 1 54.31 449 GLN A C 1
ATOM 3594 O O . GLN A 1 449 ? -3.527 -12.148 8.094 1 54.31 449 GLN A O 1
ATOM 3599 N N . PHE A 1 450 ? -2.076 -13.727 8.43 1 59.5 450 PHE A N 1
ATOM 3600 C CA . PHE A 1 450 ? -1.471 -13.695 7.102 1 59.5 450 PHE A CA 1
ATOM 3601 C C . PHE A 1 450 ? -1.11 -15.109 6.645 1 59.5 450 PHE A C 1
ATOM 3603 O O . PHE A 1 450 ? -1.791 -16.078 6.992 1 59.5 450 PHE A O 1
ATOM 3610 N N . LYS A 1 451 ? -0.065 -15.203 5.816 1 56.72 451 LYS A N 1
ATOM 3611 C CA . LYS A 1 451 ? 0.318 -16.516 5.297 1 56.72 451 LYS A CA 1
ATOM 3612 C C . LYS A 1 451 ? 0.559 -17.5 6.434 1 56.72 451 LYS A C 1
ATOM 3614 O O . LYS A 1 451 ? 1.338 -17.219 7.348 1 56.72 451 LYS A O 1
ATOM 3619 N N . ALA A 1 452 ? -0.258 -18.562 6.598 1 53.19 452 ALA A N 1
ATOM 3620 C CA . ALA A 1 452 ? -0.165 -19.562 7.66 1 53.19 452 ALA A CA 1
ATOM 3621 C C . ALA A 1 452 ? 1.138 -20.359 7.559 1 53.19 452 ALA A C 1
ATOM 3623 O O . ALA A 1 452 ? 1.499 -20.828 6.48 1 53.19 452 ALA A O 1
ATOM 3624 N N . ASP A 1 453 ? 1.91 -20.203 8.695 1 64.94 453 ASP A N 1
ATOM 3625 C CA . ASP A 1 453 ? 3.023 -21.141 8.852 1 64.94 453 ASP A CA 1
ATOM 3626 C C . ASP A 1 453 ? 2.602 -22.359 9.656 1 64.94 453 ASP A C 1
ATOM 3628 O O . ASP A 1 453 ? 2.688 -22.375 10.891 1 64.94 453 ASP A O 1
ATOM 3632 N N . ARG A 1 454 ? 2.211 -23.438 8.898 1 76.19 454 ARG A N 1
ATOM 3633 C CA . ARG A 1 454 ? 1.595 -24.562 9.586 1 76.19 454 ARG A CA 1
ATOM 3634 C C . ARG A 1 454 ? 2.582 -25.719 9.742 1 76.19 454 ARG A C 1
ATOM 3636 O O . ARG A 1 454 ? 2.275 -26.719 10.383 1 76.19 454 ARG A O 1
ATOM 3643 N N . VAL A 1 455 ? 3.732 -25.656 9.25 1 75.88 455 VAL A N 1
ATOM 3644 C CA . VAL A 1 455 ? 4.66 -26.781 9.266 1 75.88 455 VAL A CA 1
ATOM 3645 C C . VAL A 1 455 ? 5.895 -26.422 10.086 1 75.88 455 VAL A C 1
ATOM 3647 O O . VAL A 1 455 ? 6.508 -25.375 9.875 1 75.88 455 VAL A O 1
ATOM 3650 N N . LYS A 1 456 ? 6.09 -27.109 11.086 1 76.5 456 LYS A N 1
ATOM 3651 C CA . LYS A 1 456 ? 7.352 -27.062 11.828 1 76.5 456 LYS A CA 1
ATOM 3652 C C . LYS A 1 456 ? 8.156 -28.344 11.609 1 76.5 456 LYS A C 1
ATOM 3654 O O . LYS A 1 456 ? 7.805 -29.406 12.125 1 76.5 456 LYS A O 1
ATOM 3659 N N . ASP A 1 457 ? 9.117 -28.219 10.828 1 65.06 457 ASP A N 1
ATOM 3660 C CA . ASP A 1 457 ? 9.992 -29.375 10.586 1 65.06 457 ASP A CA 1
ATOM 3661 C C . ASP A 1 457 ? 11.156 -29.375 11.57 1 65.06 457 ASP A C 1
ATOM 3663 O O . ASP A 1 457 ? 12.094 -28.578 11.453 1 65.06 457 ASP A O 1
ATOM 3667 N N . LYS A 1 458 ? 11.078 -30.109 12.625 1 63.97 458 LYS A N 1
ATOM 3668 C CA . LYS A 1 458 ? 12.062 -30.172 13.695 1 63.97 458 LYS A CA 1
ATOM 3669 C C . LYS A 1 458 ? 13.156 -31.188 13.383 1 63.97 458 LYS A C 1
ATOM 3671 O O . LYS A 1 458 ? 13.953 -31.531 14.25 1 63.97 458 LYS A O 1
ATOM 3676 N N . ARG A 1 459 ? 13.227 -31.844 12.234 1 57.62 459 ARG A N 1
ATOM 3677 C CA . ARG A 1 459 ? 14.258 -32.812 11.906 1 57.62 459 ARG A CA 1
ATOM 3678 C C . ARG A 1 459 ? 15.625 -32.156 11.805 1 57.62 459 ARG A C 1
ATOM 3680 O O . ARG A 1 459 ? 15.734 -31.016 11.398 1 57.62 459 ARG A O 1
ATOM 3687 N N . GLU A 1 460 ? 16.469 -32.094 12.836 1 47.16 460 GLU A N 1
ATOM 3688 C CA . GLU A 1 460 ? 17.859 -31.656 12.836 1 47.16 460 GLU A CA 1
ATOM 3689 C C . GLU A 1 460 ? 18.469 -31.75 11.445 1 47.16 460 GLU A C 1
ATOM 3691 O O . GLU A 1 460 ? 18.469 -32.812 10.828 1 47.16 460 GLU A O 1
ATOM 3696 N N . LEU A 1 461 ? 18.297 -30.938 10.508 1 39.41 461 LEU A N 1
ATOM 3697 C CA . LEU A 1 461 ? 19.359 -31.172 9.531 1 39.41 461 LEU A CA 1
ATOM 3698 C C . LEU A 1 461 ? 20.719 -31.312 10.219 1 39.41 461 LEU A C 1
ATOM 3700 O O . LEU A 1 461 ? 21.109 -30.438 10.984 1 39.41 461 LEU A O 1
ATOM 3704 N N . ALA A 1 462 ? 21.125 -32.469 10.523 1 31.27 462 ALA A N 1
ATOM 3705 C CA . ALA A 1 462 ? 22.531 -32.781 10.797 1 31.27 462 ALA A CA 1
ATOM 3706 C C . ALA A 1 462 ? 23.453 -32.031 9.836 1 31.27 462 ALA A C 1
ATOM 3708 O O . ALA A 1 462 ? 23.703 -32.469 8.719 1 31.27 462 ALA A O 1
ATOM 3709 N N . ILE A 1 463 ? 23.266 -30.812 9.477 1 27.02 463 ILE A N 1
ATOM 3710 C CA . ILE A 1 463 ? 24.5 -30.328 8.875 1 27.02 463 ILE A CA 1
ATOM 3711 C C . ILE A 1 463 ? 25.625 -30.375 9.914 1 27.02 463 ILE A C 1
ATOM 3713 O O . ILE A 1 463 ? 25.422 -30 11.07 1 27.02 463 ILE A O 1
ATOM 3717 N N . ASP A 1 464 ? 26.719 -31.219 9.562 1 22.95 464 ASP A N 1
ATOM 3718 C CA . ASP A 1 464 ? 28.094 -31.047 10.023 1 22.95 464 ASP A CA 1
ATOM 3719 C C . ASP A 1 464 ? 28.438 -29.578 10.172 1 22.95 464 ASP A C 1
ATOM 3721 O O . ASP A 1 464 ? 28.25 -28.797 9.234 1 22.95 464 ASP A O 1
ATOM 3725 N N . VAL A 1 465 ? 28.734 -29.25 11.266 1 17.88 465 VAL A N 1
ATOM 3726 C CA . VAL A 1 465 ? 29.719 -28.188 11.422 1 17.88 465 VAL A CA 1
ATOM 3727 C C . VAL A 1 465 ? 31.062 -28.641 10.836 1 17.88 465 VAL A C 1
ATOM 3729 O O . VAL A 1 465 ? 31.547 -29.734 11.156 1 17.88 465 VAL A O 1
ATOM 3732 N N . MET B 1 1 ? -11.57 31.109 -15.328 1 68.25 1 MET B N 1
ATOM 3733 C CA . MET B 1 1 ? -10.594 30.203 -14.742 1 68.25 1 MET B CA 1
ATOM 3734 C C . MET B 1 1 ? -11.016 28.75 -14.922 1 68.25 1 MET B C 1
ATOM 3736 O O . MET B 1 1 ? -12.211 28.438 -14.867 1 68.25 1 MET B O 1
ATOM 3740 N N . ASN B 1 2 ? -10.086 27.922 -15.328 1 82.31 2 ASN B N 1
ATOM 3741 C CA . ASN B 1 2 ? -10.336 26.484 -15.43 1 82.31 2 ASN B CA 1
ATOM 3742 C C . ASN B 1 2 ? -10.305 25.812 -14.062 1 82.31 2 ASN B C 1
ATOM 3744 O O . ASN B 1 2 ? -9.266 25.781 -13.406 1 82.31 2 ASN B O 1
ATOM 3748 N N . TRP B 1 3 ? -11.492 25.625 -13.547 1 91.94 3 TRP B N 1
ATOM 3749 C CA . TRP B 1 3 ? -11.633 24.969 -12.25 1 91.94 3 TRP B CA 1
ATOM 3750 C C . TRP B 1 3 ? -12.383 23.641 -12.398 1 91.94 3 TRP B C 1
ATOM 3752 O O . TRP B 1 3 ? -13.445 23.594 -13.016 1 91.94 3 TRP B O 1
ATOM 3762 N N . PRO B 1 4 ? -11.906 22.531 -11.805 1 93.94 4 PRO B N 1
ATOM 3763 C CA . PRO B 1 4 ? -10.57 22.406 -11.203 1 93.94 4 PRO B CA 1
ATOM 3764 C C . PRO B 1 4 ? -9.461 22.312 -12.25 1 93.94 4 PRO B C 1
ATOM 3766 O O . PRO B 1 4 ? -9.742 22.094 -13.43 1 93.94 4 PRO B O 1
ATOM 3769 N N . THR B 1 5 ? -8.281 22.531 -11.789 1 86.25 5 THR B N 1
ATOM 3770 C CA . THR B 1 5 ? -7.137 22.375 -12.68 1 86.25 5 THR B CA 1
ATOM 3771 C C . THR B 1 5 ? -7.082 20.969 -13.242 1 86.25 5 THR B C 1
ATOM 3773 O O . THR B 1 5 ? -7.348 19.984 -12.531 1 86.25 5 THR B O 1
ATOM 3776 N N . ALA B 1 6 ? -6.672 20.891 -14.523 1 83.62 6 ALA B N 1
ATOM 3777 C CA . ALA B 1 6 ? -6.559 19.594 -15.172 1 83.62 6 ALA B CA 1
ATOM 3778 C C . ALA B 1 6 ? -5.508 18.719 -14.484 1 83.62 6 ALA B C 1
ATOM 3780 O O . ALA B 1 6 ? -4.445 19.219 -14.094 1 83.62 6 ALA B O 1
ATOM 3781 N N . ALA B 1 7 ? -5.828 17.453 -14.375 1 81.31 7 ALA B N 1
ATOM 3782 C CA . ALA B 1 7 ? -4.949 16.516 -13.68 1 81.31 7 ALA B CA 1
ATOM 3783 C C . ALA B 1 7 ? -4.316 15.531 -14.656 1 81.31 7 ALA B C 1
ATOM 3785 O O . ALA B 1 7 ? -4.766 15.406 -15.797 1 81.31 7 ALA B O 1
ATOM 3786 N N . GLY B 1 8 ? -3.221 14.898 -14.25 1 75.69 8 GLY B N 1
ATOM 3787 C CA . GLY B 1 8 ? -2.637 13.781 -14.969 1 75.69 8 GLY B CA 1
ATOM 3788 C C . GLY B 1 8 ? -1.518 14.188 -15.906 1 75.69 8 GLY B C 1
ATOM 3789 O O . GLY B 1 8 ? -1.191 13.461 -16.844 1 75.69 8 GLY B O 1
ATOM 3790 N N . SER B 1 9 ? -0.987 15.398 -15.688 1 77.75 9 SER B N 1
ATOM 3791 C CA . SER B 1 9 ? 0.158 15.805 -16.5 1 77.75 9 SER B CA 1
ATOM 3792 C C . SER B 1 9 ? 1.415 15.039 -16.094 1 77.75 9 SER B C 1
ATOM 3794 O O . SER B 1 9 ? 1.66 14.805 -14.914 1 77.75 9 SER B O 1
ATOM 3796 N N . ASP B 1 10 ? 2.135 14.562 -17.062 1 78.44 10 ASP B N 1
ATOM 3797 C CA . ASP B 1 10 ? 3.393 13.875 -16.797 1 78.44 10 ASP B CA 1
ATOM 3798 C C . ASP B 1 10 ? 4.582 14.812 -16.953 1 78.44 10 ASP B C 1
ATOM 3800 O O . ASP B 1 10 ? 5.734 14.383 -16.922 1 78.44 10 ASP B O 1
ATOM 3804 N N . SER B 1 11 ? 4.262 16.078 -17.047 1 84.94 11 SER B N 1
ATOM 3805 C CA . SER B 1 11 ? 5.34 17.031 -17.234 1 84.94 11 SER B CA 1
ATOM 3806 C C . SER B 1 11 ? 6.051 17.344 -15.922 1 84.94 11 SER B C 1
ATOM 3808 O O . SER B 1 11 ? 5.41 17.453 -14.875 1 84.94 11 SER B O 1
ATOM 3810 N N . ARG B 1 12 ? 7.359 17.375 -16.031 1 91.44 12 ARG B N 1
ATOM 3811 C CA . ARG B 1 12 ? 8.203 17.719 -14.898 1 91.44 12 ARG B CA 1
ATOM 3812 C C . ARG B 1 12 ? 9.18 18.828 -15.258 1 91.44 12 ARG B C 1
ATOM 3814 O O . ARG B 1 12 ? 9.594 18.953 -16.406 1 91.44 12 ARG B O 1
ATOM 3821 N N . PRO B 1 13 ? 9.523 19.609 -14.25 1 95.12 13 PRO B N 1
ATOM 3822 C CA . PRO B 1 13 ? 10.492 20.672 -14.531 1 95.12 13 PRO B CA 1
ATOM 3823 C C . PRO B 1 13 ? 11.906 20.141 -14.758 1 95.12 13 PRO B C 1
ATOM 3825 O O . PRO B 1 13 ? 12.156 18.938 -14.562 1 95.12 13 PRO B O 1
ATOM 3828 N N . ASP B 1 14 ? 12.758 21.109 -15.273 1 95.25 14 ASP B N 1
ATOM 3829 C CA . ASP B 1 14 ? 14.188 20.812 -15.289 1 95.25 14 ASP B CA 1
ATOM 3830 C C . ASP B 1 14 ? 14.68 20.422 -13.898 1 95.25 14 ASP B C 1
ATOM 3832 O O . ASP B 1 14 ? 14.391 21.094 -12.914 1 95.25 14 ASP B O 1
ATOM 3836 N N . PRO B 1 15 ? 15.367 19.312 -13.859 1 94.31 15 PRO B N 1
ATOM 3837 C CA . PRO B 1 15 ? 15.82 18.812 -12.562 1 94.31 15 PRO B CA 1
ATOM 3838 C C . PRO B 1 15 ? 16.656 19.844 -11.805 1 94.31 15 PRO B C 1
ATOM 3840 O O . PRO B 1 15 ? 16.75 19.797 -10.57 1 94.31 15 PRO B O 1
ATOM 3843 N N . ASP B 1 16 ? 17.234 20.797 -12.445 1 96.12 16 ASP B N 1
ATOM 3844 C CA . ASP B 1 16 ? 18.078 21.797 -11.797 1 96.12 16 ASP B CA 1
ATOM 3845 C C . ASP B 1 16 ? 17.266 22.984 -11.312 1 96.12 16 ASP B C 1
ATOM 3847 O O . ASP B 1 16 ? 17.766 23.844 -10.578 1 96.12 16 ASP B O 1
ATOM 3851 N N . SER B 1 17 ? 16.031 22.969 -11.664 1 97.19 17 SER B N 1
ATOM 3852 C CA . SER B 1 17 ? 15.172 24.078 -11.242 1 97.19 17 SER B CA 1
ATOM 3853 C C . SER B 1 17 ? 14.867 23.984 -9.75 1 97.19 17 SER B C 1
ATOM 3855 O O . SER B 1 17 ? 14.633 22.906 -9.219 1 97.19 17 SER B O 1
ATOM 3857 N N . GLU B 1 18 ? 14.859 25.141 -9.133 1 97 18 GLU B N 1
ATOM 3858 C CA . GLU B 1 18 ? 14.492 25.219 -7.723 1 97 18 GLU B CA 1
ATOM 3859 C C . GLU B 1 18 ? 12.992 25 -7.531 1 97 18 GLU B C 1
ATOM 3861 O O . GLU B 1 18 ? 12.555 24.531 -6.477 1 97 18 GLU B O 1
ATOM 3866 N N . TYR B 1 19 ? 12.281 25.359 -8.602 1 97.88 19 TYR B N 1
ATOM 3867 C CA . TYR B 1 19 ? 10.828 25.375 -8.492 1 97.88 19 TYR B CA 1
ATOM 3868 C C . TYR B 1 19 ? 10.188 24.391 -9.461 1 97.88 19 TYR B C 1
ATOM 3870 O O . TYR B 1 19 ? 10.727 24.141 -10.539 1 97.88 19 TYR B O 1
ATOM 3878 N N . TRP B 1 20 ? 9.07 23.797 -9.008 1 97.12 20 TRP B N 1
ATOM 3879 C CA . TRP B 1 20 ? 8.195 23.062 -9.914 1 97.12 20 TRP B CA 1
ATOM 3880 C C . TRP B 1 20 ? 7.457 24 -10.852 1 97.12 20 TRP B C 1
ATOM 3882 O O . TRP B 1 20 ? 7.426 23.797 -12.062 1 97.12 20 TRP B O 1
ATOM 3892 N N . ASP B 1 21 ? 6.887 25.016 -10.289 1 96 21 ASP B N 1
ATOM 3893 C CA . ASP B 1 21 ? 6.234 26.125 -10.953 1 96 21 ASP B CA 1
ATOM 3894 C C . ASP B 1 21 ? 6.648 27.453 -10.328 1 96 21 ASP B C 1
ATOM 3896 O O . ASP B 1 21 ? 6.02 27.922 -9.367 1 96 21 ASP B O 1
ATOM 3900 N N . GLU B 1 22 ? 7.613 28.078 -10.891 1 97 22 GLU B N 1
ATOM 3901 C CA . GLU B 1 22 ? 8.211 29.281 -10.305 1 97 22 GLU B CA 1
ATOM 3902 C C . GLU B 1 22 ? 7.184 30.391 -10.148 1 97 22 GLU B C 1
ATOM 3904 O O . GLU B 1 22 ? 7.137 31.062 -9.117 1 97 22 GLU B O 1
ATOM 3909 N N . ARG B 1 23 ? 6.383 30.578 -11.156 1 96.38 23 ARG B N 1
ATOM 3910 C CA . ARG B 1 23 ? 5.391 31.656 -11.109 1 96.38 23 ARG B CA 1
ATOM 3911 C C . ARG B 1 23 ? 4.426 31.453 -9.945 1 96.38 23 ARG B C 1
ATOM 3913 O O . ARG B 1 23 ? 4.141 32.375 -9.203 1 96.38 23 ARG B O 1
ATOM 3920 N N . GLN B 1 24 ? 3.957 30.297 -9.781 1 96.12 24 GLN B N 1
ATOM 3921 C CA . GLN B 1 24 ? 3.014 30 -8.711 1 96.12 24 GLN B CA 1
ATOM 3922 C C . GLN B 1 24 ? 3.676 30.109 -7.34 1 96.12 24 GLN B C 1
ATOM 3924 O O . GLN B 1 24 ? 3.104 30.703 -6.418 1 96.12 24 GLN B O 1
ATOM 3929 N N . GLU B 1 25 ? 4.848 29.609 -7.211 1 97.56 25 GLU B N 1
ATOM 3930 C CA . GLU B 1 25 ? 5.488 29.438 -5.91 1 97.56 25 GLU B CA 1
ATOM 3931 C C . GLU B 1 25 ? 6.062 30.766 -5.41 1 97.56 25 GLU B C 1
ATOM 3933 O O . GLU B 1 25 ? 6.227 30.953 -4.203 1 97.56 25 GLU B O 1
ATOM 3938 N N . THR B 1 26 ? 6.32 31.703 -6.309 1 97.06 26 THR B N 1
ATOM 3939 C CA . THR B 1 26 ? 7.02 32.906 -5.891 1 97.06 26 THR B CA 1
ATOM 3940 C C . THR B 1 26 ? 6.168 34.156 -6.152 1 97.06 26 THR B C 1
ATOM 3942 O O . THR B 1 26 ? 6.613 35.281 -5.93 1 97.06 26 THR B O 1
ATOM 3945 N N . ARG B 1 27 ? 4.969 33.969 -6.605 1 96.81 27 ARG B N 1
ATOM 3946 C CA . ARG B 1 27 ? 4.133 35.156 -6.895 1 96.81 27 ARG B CA 1
ATOM 3947 C C . ARG B 1 27 ? 3.904 35.969 -5.641 1 96.81 27 ARG B C 1
ATOM 3949 O O . ARG B 1 27 ? 3.961 35.469 -4.523 1 96.81 27 ARG B O 1
ATOM 3956 N N . PRO B 1 28 ? 3.6 37.312 -5.867 1 95.94 28 PRO B N 1
ATOM 3957 C CA . PRO B 1 28 ? 3.281 38.156 -4.707 1 95.94 28 PRO B CA 1
ATOM 3958 C C . PRO B 1 28 ? 2.041 37.688 -3.955 1 95.94 28 PRO B C 1
ATOM 3960 O O . PRO B 1 28 ? 1.066 37.25 -4.574 1 95.94 28 PRO B O 1
ATOM 3963 N N . PRO B 1 29 ? 2.082 37.75 -2.637 1 95.5 29 PRO B N 1
ATOM 3964 C CA . PRO B 1 29 ? 0.968 37.25 -1.82 1 95.5 29 PRO B CA 1
ATOM 3965 C C . PRO B 1 29 ? -0.376 37.844 -2.25 1 95.5 29 PRO B C 1
ATOM 3967 O O . PRO B 1 29 ? -1.398 37.156 -2.193 1 95.5 29 PRO B O 1
ATOM 3970 N N . GLY B 1 30 ? -0.384 39.125 -2.627 1 95.94 30 GLY B N 1
ATOM 3971 C CA . GLY B 1 30 ? -1.627 39.719 -3.074 1 95.94 30 GLY B CA 1
ATOM 3972 C C . GLY B 1 30 ? -2.238 39.031 -4.273 1 95.94 30 GLY B C 1
ATOM 3973 O O . GLY B 1 30 ? -3.449 38.781 -4.312 1 95.94 30 GLY B O 1
ATOM 3974 N N . GLU B 1 31 ? -1.438 38.75 -5.289 1 97 31 GLU B N 1
ATOM 3975 C CA . GLU B 1 31 ? -1.901 38 -6.461 1 97 31 GLU B CA 1
ATOM 3976 C C . GLU B 1 31 ? -2.418 36.625 -6.078 1 97 31 GLU B C 1
ATOM 3978 O O . GLU B 1 31 ? -3.42 36.156 -6.625 1 97 31 GLU B O 1
ATOM 3983 N N . ARG B 1 32 ? -1.737 35.969 -5.23 1 97.12 32 ARG B N 1
ATOM 3984 C CA . ARG B 1 32 ? -2.166 34.656 -4.746 1 97.12 32 ARG B CA 1
ATOM 3985 C C . ARG B 1 32 ? -3.531 34.719 -4.074 1 97.12 32 ARG B C 1
ATOM 3987 O O . ARG B 1 32 ? -4.391 33.875 -4.289 1 97.12 32 ARG B O 1
ATOM 3994 N N . ARG B 1 33 ? -3.713 35.75 -3.26 1 96.88 33 ARG B N 1
ATOM 3995 C CA . ARG B 1 33 ? -4.973 35.938 -2.553 1 96.88 33 ARG B CA 1
ATOM 3996 C C . ARG B 1 33 ? -6.133 36.094 -3.533 1 96.88 33 ARG B C 1
ATOM 3998 O O . ARG B 1 33 ? -7.223 35.562 -3.297 1 96.88 33 ARG B O 1
ATOM 4005 N N . ASP B 1 34 ? -5.867 36.781 -4.602 1 97.19 34 ASP B N 1
ATOM 4006 C CA . ASP B 1 34 ? -6.891 36.969 -5.629 1 97.19 34 ASP B CA 1
ATOM 4007 C C . ASP B 1 34 ? -7.297 35.625 -6.238 1 97.19 34 ASP B C 1
ATOM 4009 O O . ASP B 1 34 ? -8.484 35.375 -6.449 1 97.19 34 ASP B O 1
ATOM 4013 N N . GLU B 1 35 ? -6.328 34.844 -6.477 1 96.5 35 GLU B N 1
ATOM 4014 C CA . GLU B 1 35 ? -6.613 33.531 -7.043 1 96.5 35 GLU B CA 1
ATOM 4015 C C . GLU B 1 35 ? -7.324 32.625 -6.031 1 96.5 35 GLU B C 1
ATOM 4017 O O . GLU B 1 35 ? -8.227 31.875 -6.395 1 96.5 35 GLU B O 1
ATOM 4022 N N . ILE B 1 36 ? -6.914 32.719 -4.836 1 98.12 36 ILE B N 1
ATOM 4023 C CA . ILE B 1 36 ? -7.477 31.875 -3.779 1 98.12 36 ILE B CA 1
ATOM 4024 C C . ILE B 1 36 ? -8.969 32.156 -3.629 1 98.12 36 ILE B C 1
ATOM 4026 O O . ILE B 1 36 ? -9.781 31.234 -3.553 1 98.12 36 ILE B O 1
ATOM 4030 N N . ILE B 1 37 ? -9.336 33.406 -3.576 1 98.38 37 ILE B N 1
ATOM 4031 C CA . ILE B 1 37 ? -10.742 33.75 -3.352 1 98.38 37 ILE B CA 1
ATOM 4032 C C . ILE B 1 37 ? -11.57 33.281 -4.551 1 98.38 37 ILE B C 1
ATOM 4034 O O . ILE B 1 37 ? -12.719 32.875 -4.395 1 98.38 37 ILE B O 1
ATOM 4038 N N . GLU B 1 38 ? -11 33.375 -5.75 1 98.06 38 GLU B N 1
ATOM 4039 C CA . GLU B 1 38 ? -11.688 32.812 -6.922 1 98.06 38 GLU B CA 1
ATOM 4040 C C . GLU B 1 38 ? -11.922 31.328 -6.789 1 98.06 38 GLU B C 1
ATOM 4042 O O . GLU B 1 38 ? -13.023 30.844 -7.055 1 98.06 38 GLU B O 1
ATOM 4047 N N . LYS B 1 39 ? -10.922 30.625 -6.383 1 98.19 39 LYS B N 1
ATOM 4048 C CA . LYS B 1 39 ? -11.031 29.172 -6.203 1 98.19 39 LYS B CA 1
ATOM 4049 C C . LYS B 1 39 ? -12.008 28.828 -5.082 1 98.19 39 LYS B C 1
ATOM 4051 O O . LYS B 1 39 ? -12.742 27.844 -5.176 1 98.19 39 LYS B O 1
ATOM 4056 N N . ILE B 1 40 ? -11.969 29.625 -4.023 1 98.56 40 ILE B N 1
ATOM 4057 C CA . ILE B 1 40 ? -12.906 29.422 -2.924 1 98.56 40 ILE B CA 1
ATOM 4058 C C . ILE B 1 40 ? -14.336 29.547 -3.439 1 98.56 40 ILE B C 1
ATOM 4060 O O . ILE B 1 40 ? -15.188 28.703 -3.146 1 98.56 40 ILE B O 1
ATOM 4064 N N . GLY B 1 41 ? -14.562 30.609 -4.168 1 98.62 41 GLY B N 1
ATOM 4065 C CA . GLY B 1 41 ? -15.891 30.781 -4.734 1 98.62 41 GLY B CA 1
ATOM 4066 C C . GLY B 1 41 ? -16.344 29.594 -5.562 1 98.62 41 GLY B C 1
ATOM 4067 O O . GLY B 1 41 ? -17.484 29.125 -5.414 1 98.62 41 GLY B O 1
ATOM 4068 N N . GLU B 1 42 ? -15.484 29.094 -6.43 1 98.5 42 GLU B N 1
ATOM 4069 C CA . GLU B 1 42 ? -15.805 27.938 -7.258 1 98.5 42 GLU B CA 1
ATOM 4070 C C . GLU B 1 42 ? -16.062 26.703 -6.406 1 98.5 42 GLU B C 1
ATOM 4072 O O . GLU B 1 42 ? -17 25.953 -6.652 1 98.5 42 GLU B O 1
ATOM 4077 N N . GLN B 1 43 ? -15.234 26.484 -5.422 1 98.5 43 GLN B N 1
ATOM 4078 C CA . GLN B 1 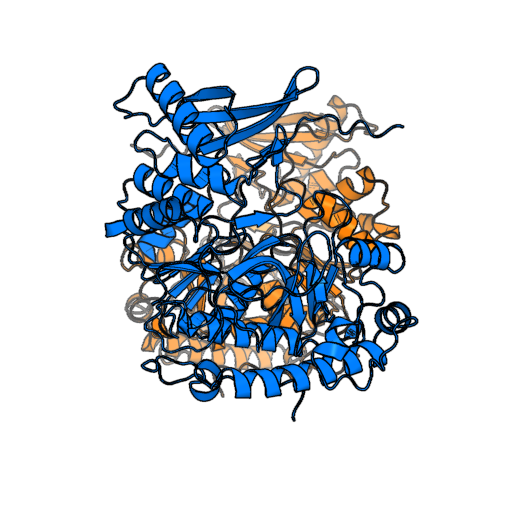43 ? -15.336 25.312 -4.562 1 98.5 43 GLN B CA 1
ATOM 4079 C C . GLN B 1 43 ? -16.641 25.312 -3.775 1 98.5 43 GLN B C 1
ATOM 4081 O O . GLN B 1 43 ? -17.344 24.297 -3.701 1 98.5 43 GLN B O 1
ATOM 4086 N N . VAL B 1 44 ? -16.953 26.438 -3.172 1 98.69 44 VAL B N 1
ATOM 4087 C CA . VAL B 1 44 ? -18.172 26.562 -2.381 1 98.69 44 VAL B CA 1
ATOM 4088 C C . VAL B 1 44 ? -19.391 26.359 -3.277 1 98.69 44 VAL B C 1
ATOM 4090 O O . VAL B 1 44 ? -20.312 25.625 -2.924 1 98.69 44 VAL B O 1
ATOM 4093 N N . ARG B 1 45 ? -19.391 26.984 -4.438 1 98.44 45 ARG B N 1
ATOM 4094 C CA . ARG B 1 45 ? -20.484 26.812 -5.387 1 98.44 45 ARG B CA 1
ATOM 4095 C C . ARG B 1 45 ? -20.656 25.359 -5.785 1 98.44 45 ARG B C 1
ATOM 4097 O O . ARG B 1 45 ? -21.781 24.828 -5.785 1 98.44 45 ARG B O 1
ATOM 4104 N N . TYR B 1 46 ? -19.562 24.766 -6.117 1 98.31 46 TYR B N 1
ATOM 4105 C CA . TYR B 1 46 ? -19.609 23.375 -6.547 1 98.31 46 TYR B CA 1
ATOM 4106 C C . TYR B 1 46 ? -20.172 22.484 -5.445 1 98.31 46 TYR B C 1
ATOM 4108 O O . TYR B 1 46 ? -21.047 21.641 -5.703 1 98.31 46 TYR B O 1
ATOM 4116 N N . ALA B 1 47 ? -19.656 22.625 -4.223 1 98.25 47 ALA B N 1
ATOM 4117 C CA . ALA B 1 47 ? -20.125 21.828 -3.098 1 98.25 47 ALA B CA 1
ATOM 4118 C C . ALA B 1 47 ? -21.609 22.062 -2.852 1 98.25 47 ALA B C 1
ATOM 4120 O O . ALA B 1 47 ? -22.375 21.125 -2.643 1 98.25 47 ALA B O 1
ATOM 4121 N N . TYR B 1 48 ? -22.016 23.281 -2.887 1 98.25 48 TYR B N 1
ATOM 4122 C CA . TYR B 1 48 ? -23.406 23.641 -2.676 1 98.25 48 TYR B CA 1
ATOM 4123 C C . TYR B 1 48 ? -24.297 23 -3.732 1 98.25 48 TYR B C 1
ATOM 4125 O O . TYR B 1 48 ? -25.375 22.469 -3.416 1 98.25 48 TYR B O 1
ATOM 4133 N N . ASP B 1 49 ? -23.891 22.969 -4.949 1 98 49 ASP B N 1
ATOM 4134 C CA . ASP B 1 49 ? -24.703 22.484 -6.066 1 98 49 ASP B CA 1
ATOM 4135 C C . ASP B 1 49 ? -24.766 20.953 -6.074 1 98 49 ASP B C 1
ATOM 4137 O O . ASP B 1 49 ? -25.719 20.375 -6.574 1 98 49 ASP B O 1
ATOM 4141 N N . ASN B 1 50 ? -23.766 20.312 -5.492 1 97.88 50 ASN B N 1
ATOM 4142 C CA . ASN B 1 50 ? -23.656 18.875 -5.754 1 97.88 50 ASN B CA 1
ATOM 4143 C C . ASN B 1 50 ? -23.781 18.062 -4.469 1 97.88 50 ASN B C 1
ATOM 4145 O O . ASN B 1 50 ? -23.828 16.828 -4.512 1 97.88 50 ASN B O 1
ATOM 4149 N N . SER B 1 51 ? -23.859 18.688 -3.322 1 97.31 51 SER B N 1
ATOM 4150 C CA . SER B 1 51 ? -23.953 17.984 -2.051 1 97.31 51 SER B CA 1
ATOM 4151 C C . SER B 1 51 ? -25.172 18.422 -1.258 1 97.31 51 SER B C 1
ATOM 4153 O O . SER B 1 51 ? -25.312 19.609 -0.959 1 97.31 51 SER B O 1
ATOM 4155 N N . GLU B 1 52 ? -26 17.469 -0.846 1 97.06 52 GLU B N 1
ATOM 4156 C CA . GLU B 1 52 ? -27.172 17.781 -0.013 1 97.06 52 GLU B CA 1
ATOM 4157 C C . GLU B 1 52 ? -26.734 18.266 1.367 1 97.06 52 GLU B C 1
ATOM 4159 O O . GLU B 1 52 ? -27.422 19.094 1.975 1 97.06 52 GLU B O 1
ATOM 4164 N N . PHE B 1 53 ? -25.641 17.781 1.804 1 97.62 53 PHE B N 1
ATOM 4165 C CA . PHE B 1 53 ? -25.141 18.203 3.102 1 97.62 53 PHE B CA 1
ATOM 4166 C C . PHE B 1 53 ? -24.859 19.703 3.109 1 97.62 53 PHE B C 1
ATOM 4168 O O . PHE B 1 53 ? -25.344 20.422 3.988 1 97.62 53 PHE B O 1
ATOM 4175 N N . TYR B 1 54 ? -24.125 20.188 2.127 1 98.06 54 TYR B N 1
ATOM 4176 C CA . TYR B 1 54 ? -23.719 21.594 2.113 1 98.06 54 TYR B CA 1
ATOM 4177 C C . TYR B 1 54 ? -24.906 22.5 1.847 1 98.06 54 TYR B C 1
ATOM 4179 O O . TYR B 1 54 ? -24.969 23.625 2.355 1 98.06 54 TYR B O 1
ATOM 4187 N N . ARG B 1 55 ? -25.875 21.984 1.086 1 97.88 55 ARG B N 1
ATOM 4188 C CA . ARG B 1 55 ? -27.094 22.766 0.911 1 97.88 55 ARG B CA 1
ATOM 4189 C C . ARG B 1 55 ? -27.781 23 2.248 1 97.88 55 ARG B C 1
ATOM 4191 O O . ARG B 1 55 ? -28.25 24.109 2.525 1 97.88 55 ARG B O 1
ATOM 4198 N N . GLU B 1 56 ? -27.859 21.953 3.027 1 97.44 56 GLU B N 1
ATOM 4199 C CA . GLU B 1 56 ? -28.469 22.078 4.348 1 97.44 56 GLU B CA 1
ATOM 4200 C C . GLU B 1 56 ? -27.578 22.859 5.301 1 97.44 56 GLU B C 1
ATOM 4202 O O . GLU B 1 56 ? -28.047 23.719 6.055 1 97.44 56 GLU B O 1
ATOM 4207 N N . PHE B 1 57 ? -26.281 22.609 5.266 1 96.94 57 PHE B N 1
ATOM 4208 C CA . PHE B 1 57 ? -25.281 23.188 6.164 1 96.94 57 PHE B CA 1
ATOM 4209 C C . PHE B 1 57 ? -25.25 24.703 6.004 1 96.94 57 PHE B C 1
ATOM 4211 O O . PHE B 1 57 ? -25 25.438 6.973 1 96.94 57 PHE B O 1
ATOM 4218 N N . TYR B 1 58 ? -25.547 25.203 4.754 1 97.62 58 TYR B N 1
ATOM 4219 C CA . TYR B 1 58 ? -25.469 26.625 4.449 1 97.62 58 TYR B CA 1
ATOM 4220 C C . TYR B 1 58 ? -26.875 27.234 4.367 1 97.62 58 TYR B C 1
ATOM 4222 O O . TYR B 1 58 ? -27.047 28.328 3.84 1 97.62 58 TYR B O 1
ATOM 4230 N N . SER B 1 59 ? -27.859 26.594 4.883 1 95.06 59 SER B N 1
ATOM 4231 C CA . SER B 1 59 ? -29.25 27.016 4.723 1 95.06 59 SER B CA 1
ATOM 4232 C C . SER B 1 59 ? -29.516 28.297 5.5 1 95.06 59 SER B C 1
ATOM 4234 O O . SER B 1 59 ? -30.359 29.094 5.098 1 95.06 59 SER B O 1
ATOM 4236 N N . ASP B 1 60 ? -28.828 28.469 6.613 1 93.31 60 ASP B N 1
ATOM 4237 C CA . ASP B 1 60 ? -29.172 29.594 7.484 1 93.31 60 ASP B CA 1
ATOM 4238 C C . ASP B 1 60 ? -28.078 30.656 7.465 1 93.31 60 ASP B C 1
ATOM 4240 O O . ASP B 1 60 ? -27.969 31.469 8.398 1 93.31 60 ASP B O 1
ATOM 4244 N N . VAL B 1 61 ? -27.328 30.703 6.406 1 95.69 61 VAL B N 1
ATOM 4245 C CA . VAL B 1 61 ? -26.25 31.688 6.367 1 95.69 61 VAL B CA 1
ATOM 4246 C C . VAL B 1 61 ? -26.75 32.969 5.664 1 95.69 61 VAL B C 1
ATOM 4248 O O . VAL B 1 61 ? -27.656 32.906 4.836 1 95.69 61 VAL B O 1
ATOM 4251 N N . ASP B 1 62 ? -26.141 34.125 5.922 1 95.38 62 ASP B N 1
ATOM 4252 C CA . ASP B 1 62 ? -26.562 35.406 5.402 1 95.38 62 ASP B CA 1
ATOM 4253 C C . ASP B 1 62 ? -25.922 35.688 4.039 1 95.38 62 ASP B C 1
ATOM 4255 O O . ASP B 1 62 ? -26.266 36.688 3.383 1 95.38 62 ASP B O 1
ATOM 4259 N N . VAL B 1 63 ? -25.078 34.875 3.564 1 97.69 63 VAL B N 1
ATOM 4260 C CA . VAL B 1 63 ? -24.406 35.062 2.281 1 97.69 63 VAL B CA 1
ATOM 4261 C C . VAL B 1 63 ? -24.906 34.031 1.282 1 97.69 63 VAL B C 1
ATOM 4263 O O . VAL B 1 63 ? -25.5 33.031 1.672 1 97.69 63 VAL B O 1
ATOM 4266 N N . ASP B 1 64 ? -24.688 34.344 -0.035 1 97.94 64 ASP B N 1
ATOM 4267 C CA . ASP B 1 64 ? -25.047 33.375 -1.082 1 97.94 64 ASP B CA 1
ATOM 4268 C C . ASP B 1 64 ? -23.891 32.406 -1.362 1 97.94 64 ASP B C 1
ATOM 4270 O O . ASP B 1 64 ? -22.906 32.781 -1.992 1 97.94 64 ASP B O 1
ATOM 4274 N N . PRO B 1 65 ? -24.047 31.172 -0.95 1 98 65 PRO B N 1
ATOM 4275 C CA . PRO B 1 65 ? -22.953 30.219 -1.156 1 98 65 PRO B CA 1
ATOM 4276 C C . PRO B 1 65 ? -22.578 30.047 -2.629 1 98 65 PRO B C 1
ATOM 4278 O O . PRO B 1 65 ? -21.469 29.641 -2.947 1 98 65 PRO B O 1
ATOM 4281 N N . ARG B 1 66 ? -23.406 30.406 -3.561 1 97.69 66 ARG B N 1
ATOM 4282 C CA . ARG B 1 66 ? -23.141 30.25 -4.988 1 97.69 66 ARG B CA 1
ATOM 4283 C C . ARG B 1 66 ? -22.344 31.422 -5.535 1 97.69 66 ARG B C 1
ATOM 4285 O O . ARG B 1 66 ? -21.875 31.391 -6.676 1 97.69 66 ARG B O 1
ATOM 4292 N N . ASN B 1 67 ? -22.156 32.375 -4.66 1 97.38 67 ASN B N 1
ATOM 4293 C CA . ASN B 1 67 ? -21.516 33.594 -5.148 1 97.38 67 ASN B CA 1
ATOM 4294 C C . ASN B 1 67 ? -20.641 34.25 -4.066 1 97.38 67 ASN B C 1
ATOM 4296 O O . ASN B 1 67 ? -20.812 35.438 -3.758 1 97.38 67 ASN B O 1
ATOM 4300 N N . ILE B 1 68 ? -19.75 33.5 -3.531 1 98.5 68 ILE B N 1
ATOM 4301 C CA . ILE B 1 68 ? -18.766 34.031 -2.586 1 98.5 68 ILE B CA 1
ATOM 4302 C C . ILE B 1 68 ? -17.656 34.719 -3.346 1 98.5 68 ILE B C 1
ATOM 4304 O O . ILE B 1 68 ? -16.938 34.094 -4.129 1 98.5 68 ILE B O 1
ATOM 4308 N N . THR B 1 69 ? -17.438 36.062 -3.096 1 97.81 69 THR B N 1
ATOM 4309 C CA . THR B 1 69 ? -16.469 36.812 -3.893 1 97.81 69 THR B CA 1
ATOM 4310 C C . THR B 1 69 ? -15.453 37.5 -2.994 1 97.81 69 THR B C 1
ATOM 4312 O O . THR B 1 69 ? -14.562 38.219 -3.48 1 97.81 69 THR B O 1
ATOM 4315 N N . SER B 1 70 ? -15.641 37.344 -1.674 1 98.12 70 SER B N 1
ATOM 4316 C CA . SER B 1 70 ? -14.711 37.969 -0.743 1 98.12 70 SER B CA 1
ATOM 4317 C C . SER B 1 70 ? -14.43 37.062 0.45 1 98.12 70 SER B C 1
ATOM 4319 O O . SER B 1 70 ? -15.219 36.156 0.761 1 98.12 70 SER B O 1
ATOM 4321 N N . PHE B 1 71 ? -13.289 37.344 1.061 1 97.81 71 PHE B N 1
ATOM 4322 C CA . PHE B 1 71 ? -12.93 36.594 2.248 1 97.81 71 PHE B CA 1
ATOM 4323 C C . PHE B 1 71 ? -13.891 36.875 3.395 1 97.81 71 PHE B C 1
ATOM 4325 O O . PHE B 1 71 ? -14.195 36 4.203 1 97.81 71 PHE B O 1
ATOM 4332 N N . GLU B 1 72 ? -14.398 38.094 3.479 1 96.94 72 GLU B N 1
ATOM 4333 C CA . GLU B 1 72 ? -15.367 38.469 4.508 1 96.94 72 GLU B CA 1
ATOM 4334 C C . GLU B 1 72 ? -16.641 37.625 4.391 1 96.94 72 GLU B C 1
ATOM 4336 O O . GLU B 1 72 ? -17.172 37.156 5.402 1 96.94 72 GLU B O 1
ATOM 4341 N N . GLU B 1 73 ? -17.125 37.5 3.227 1 98 73 GLU B N 1
ATOM 4342 C CA . GLU B 1 73 ? -18.297 36.656 2.994 1 98 73 GLU B CA 1
ATOM 4343 C C . GLU B 1 73 ? -18 35.188 3.34 1 98 73 GLU B C 1
ATOM 4345 O O . GLU B 1 73 ? -18.812 34.531 3.975 1 98 73 GLU B O 1
ATOM 4350 N N . PHE B 1 74 ? -16.828 34.781 2.867 1 98.25 74 PHE B N 1
ATOM 4351 C CA . PHE B 1 74 ? -16.422 33.406 3.104 1 98.25 74 PHE B CA 1
ATOM 4352 C C . PHE B 1 74 ? -16.406 33.094 4.594 1 98.25 74 PHE B C 1
ATOM 4354 O O . PHE B 1 74 ? -16.844 32.031 5.016 1 98.25 74 PHE B O 1
ATOM 4361 N N . GLU B 1 75 ? -15.906 34 5.41 1 97.38 75 GLU B N 1
ATOM 4362 C CA . GLU B 1 75 ? -15.742 33.812 6.848 1 97.38 75 GLU B CA 1
ATOM 4363 C C . GLU B 1 75 ? -17.094 33.719 7.547 1 97.38 75 GLU B C 1
ATOM 4365 O O . GLU B 1 75 ? -17.172 33.312 8.711 1 97.38 75 GLU B O 1
ATOM 4370 N N . GLN B 1 76 ? -18.156 34 6.852 1 96.69 76 GLN B N 1
ATOM 4371 C CA . GLN B 1 76 ? -19.5 33.906 7.43 1 96.69 76 GLN B CA 1
ATOM 4372 C C . GLN B 1 76 ? -20.047 32.5 7.297 1 96.69 76 GLN B C 1
ATOM 4374 O O . GLN B 1 76 ? -21.062 32.156 7.926 1 96.69 76 GLN B O 1
ATOM 4379 N N . LEU B 1 77 ? -19.438 31.719 6.477 1 98.25 77 LEU B N 1
ATOM 4380 C CA . LEU B 1 77 ? -19.859 30.328 6.363 1 98.25 77 LEU B CA 1
ATOM 4381 C C . LEU B 1 77 ? -19.516 29.562 7.633 1 98.25 77 LEU B C 1
ATOM 4383 O O . LEU B 1 77 ? -18.516 29.844 8.297 1 98.25 77 LEU B O 1
ATOM 4387 N N . PRO B 1 78 ? -20.359 28.609 7.996 1 97.44 78 PRO B N 1
ATOM 4388 C CA . PRO B 1 78 ? -20.094 27.844 9.219 1 97.44 78 PRO B CA 1
ATOM 4389 C C . PRO B 1 78 ? -18.844 26.984 9.109 1 97.44 78 PRO B C 1
ATOM 4391 O O . PRO B 1 78 ? -18.406 26.641 8.008 1 97.44 78 PRO B O 1
ATOM 4394 N N . ILE B 1 79 ? -18.281 26.656 10.234 1 97.81 79 ILE B N 1
ATOM 4395 C CA . ILE B 1 79 ? -17.094 25.812 10.352 1 97.81 79 ILE B CA 1
ATOM 4396 C C . ILE B 1 79 ? -17.5 24.344 10.406 1 97.81 79 ILE B C 1
ATOM 4398 O O . ILE B 1 79 ? -18.422 23.969 11.141 1 97.81 79 ILE B O 1
ATOM 4402 N N . LEU B 1 80 ? -16.891 23.594 9.578 1 97.69 80 LEU B N 1
ATOM 4403 C CA . LEU B 1 80 ? -17.109 22.156 9.547 1 97.69 80 LEU B CA 1
ATOM 4404 C C . LEU B 1 80 ? -16.234 21.438 10.578 1 97.69 80 LEU B C 1
ATOM 4406 O O . LEU B 1 80 ? -15.031 21.703 10.656 1 97.69 80 LEU B O 1
ATOM 4410 N N . SER B 1 81 ? -16.828 20.531 11.398 1 93.69 81 SER B N 1
ATOM 4411 C CA . SER B 1 81 ? -16.078 19.828 12.43 1 93.69 81 SER B CA 1
ATOM 4412 C C . SER B 1 81 ? -16.031 18.328 12.141 1 93.69 81 SER B C 1
ATOM 4414 O O . SER B 1 81 ? -16.766 17.828 11.289 1 93.69 81 SER B O 1
ATOM 4416 N N . SER B 1 82 ? -15.109 17.672 12.836 1 90.75 82 SER B N 1
ATOM 4417 C CA . SER B 1 82 ? -15.031 16.219 12.758 1 90.75 82 SER B CA 1
ATOM 4418 C C . SER B 1 82 ? -16.344 15.57 13.164 1 90.75 82 SER B C 1
ATOM 4420 O O . SER B 1 82 ? -16.75 14.57 12.578 1 90.75 82 SER B O 1
ATOM 4422 N N . ASP B 1 83 ? -17 16.109 14.125 1 87.75 83 ASP B N 1
ATOM 4423 C CA . ASP B 1 83 ? -18.281 15.57 14.602 1 87.75 83 ASP B CA 1
ATOM 4424 C C . ASP B 1 83 ? -19.359 15.68 13.531 1 87.75 83 ASP B C 1
ATOM 4426 O O . ASP B 1 83 ? -20.234 14.812 13.43 1 87.75 83 ASP B O 1
ATOM 4430 N N . ASP B 1 84 ? -19.312 16.75 12.812 1 93.06 84 ASP B N 1
ATOM 4431 C CA . ASP B 1 84 ? -20.25 16.906 11.711 1 93.06 84 ASP B CA 1
ATOM 4432 C C . ASP B 1 84 ? -20.125 15.758 10.711 1 93.06 84 ASP B C 1
ATOM 4434 O O . ASP B 1 84 ? -21.125 15.211 10.242 1 93.06 84 ASP B O 1
ATOM 4438 N N . ILE B 1 85 ? -18.891 15.406 10.398 1 93.12 85 ILE B N 1
ATOM 4439 C CA . ILE B 1 85 ? -18.625 14.359 9.422 1 93.12 85 ILE B CA 1
ATOM 4440 C C . ILE B 1 85 ? -19.109 13.016 9.961 1 93.12 85 ILE B C 1
ATOM 4442 O O . ILE B 1 85 ? -19.812 12.273 9.273 1 93.12 85 ILE B O 1
ATOM 4446 N N . LYS B 1 86 ? -18.719 12.766 11.18 1 89.38 86 LYS B N 1
ATOM 4447 C CA . LYS B 1 86 ? -19.078 11.492 11.797 1 89.38 86 LYS B CA 1
ATOM 4448 C C . LYS B 1 86 ? -20.594 11.328 11.875 1 89.38 86 LYS B C 1
ATOM 4450 O O . LYS B 1 86 ? -21.125 10.266 11.555 1 89.38 86 LYS B O 1
ATOM 4455 N N . GLN B 1 87 ? -21.281 12.359 12.305 1 90.56 87 GLN B N 1
ATOM 4456 C CA . GLN B 1 87 ? -22.734 12.32 12.422 1 90.56 87 GLN B CA 1
ATOM 4457 C C . GLN B 1 87 ? -23.391 12.125 11.062 1 90.56 87 GLN B C 1
ATOM 4459 O O . GLN B 1 87 ? -24.312 11.328 10.922 1 90.56 87 GLN B O 1
ATOM 4464 N N . GLU B 1 88 ? -22.906 12.859 10.156 1 93.62 88 GLU B N 1
ATOM 4465 C CA . GLU B 1 88 ? -23.453 12.758 8.812 1 93.62 88 GLU B CA 1
ATOM 4466 C C . GLU B 1 88 ? -23.297 11.352 8.25 1 93.62 88 GLU B C 1
ATOM 4468 O O . GLU B 1 88 ? -24.203 10.812 7.621 1 93.62 88 GLU B O 1
ATOM 4473 N N . GLN B 1 89 ? -22.172 10.75 8.438 1 92.94 89 GLN B N 1
ATOM 4474 C CA . GLN B 1 89 ? -21.891 9.422 7.887 1 92.94 89 GLN B CA 1
ATOM 4475 C C . GLN B 1 89 ? -22.625 8.344 8.68 1 92.94 89 GLN B C 1
ATOM 4477 O O . GLN B 1 89 ? -22.938 7.273 8.148 1 92.94 89 GLN B O 1
ATOM 4482 N N . LYS B 1 90 ? -22.859 8.625 9.891 1 88.81 90 LYS B N 1
ATOM 4483 C CA . LYS B 1 90 ? -23.688 7.711 10.68 1 88.81 90 LYS B CA 1
ATOM 4484 C C . LYS B 1 90 ? -25.125 7.688 10.172 1 88.81 90 LYS B C 1
ATOM 4486 O O . LYS B 1 90 ? -25.734 6.621 10.062 1 88.81 90 LYS B O 1
ATOM 4491 N N . GLU B 1 91 ? -25.625 8.836 9.867 1 92.81 91 GLU B N 1
ATOM 4492 C CA . GLU B 1 91 ? -27.016 8.977 9.445 1 92.81 91 GLU B CA 1
ATOM 4493 C C . GLU B 1 91 ? -27.203 8.555 7.996 1 92.81 91 GLU B C 1
ATOM 4495 O O . GLU B 1 91 ? -28.266 8.055 7.621 1 92.81 91 GLU B O 1
ATOM 4500 N N . HIS B 1 92 ? -26.156 8.773 7.234 1 94.31 92 HIS B N 1
ATOM 4501 C CA . HIS B 1 92 ? -26.203 8.461 5.809 1 94.31 92 HIS B CA 1
ATOM 4502 C C . HIS B 1 92 ? -24.953 7.676 5.383 1 94.31 92 HIS B C 1
ATOM 4504 O O . HIS B 1 92 ? -24.156 8.156 4.574 1 94.31 92 HIS B O 1
ATOM 4510 N N . PRO B 1 93 ? -24.891 6.414 5.781 1 90.5 93 PRO B N 1
ATOM 4511 C CA . PRO B 1 93 ? -23.688 5.629 5.461 1 90.5 93 PRO B CA 1
ATOM 4512 C C . PRO B 1 93 ? -23.594 5.273 3.979 1 90.5 93 PRO B C 1
ATOM 4514 O O . PRO B 1 93 ? -24.625 5.195 3.293 1 90.5 93 PRO B O 1
ATOM 4517 N N . PRO B 1 94 ? -22.406 5.062 3.422 1 91.44 94 PRO B N 1
ATOM 4518 C CA . PRO B 1 94 ? -21.141 5.094 4.148 1 91.44 94 PRO B CA 1
ATOM 4519 C C . PRO B 1 94 ? -20.453 6.457 4.078 1 91.44 94 PRO B C 1
ATOM 4521 O O . PRO B 1 94 ? -19.625 6.777 4.926 1 91.44 94 PRO B O 1
ATOM 4524 N N . PHE B 1 95 ? -20.75 7.32 3.121 1 93.69 95 PHE B N 1
ATOM 4525 C CA . PHE B 1 95 ? -19.938 8.5 2.842 1 93.69 95 PHE B CA 1
ATOM 4526 C C . PHE B 1 95 ? -20.625 9.758 3.355 1 93.69 95 PHE B C 1
ATOM 4528 O O . PHE B 1 95 ? -20.047 10.844 3.33 1 93.69 95 PHE B O 1
ATOM 4535 N N . GLY B 1 96 ? -21.859 9.625 3.832 1 92.06 96 GLY B N 1
ATOM 4536 C CA . GLY B 1 96 ? -22.625 10.828 4.102 1 92.06 96 GLY B CA 1
ATOM 4537 C C . GLY B 1 96 ? -23.109 11.523 2.842 1 92.06 96 GLY B C 1
ATOM 4538 O O . GLY B 1 96 ? -22.922 11.016 1.736 1 92.06 96 GLY B O 1
ATOM 4539 N N . ARG B 1 97 ? -23.781 12.648 3.035 1 94.94 97 ARG B N 1
ATOM 4540 C CA . ARG B 1 97 ? -24.25 13.414 1.889 1 94.94 97 ARG B CA 1
ATOM 4541 C C . ARG B 1 97 ? -23.219 14.445 1.457 1 94.94 97 ARG B C 1
ATOM 4543 O O . ARG B 1 97 ? -23.562 15.492 0.907 1 94.94 97 ARG B O 1
ATOM 4550 N N . PHE B 1 98 ? -21.812 14.055 1.766 1 90.94 98 PHE B N 1
ATOM 4551 C CA . PHE B 1 98 ? -20.672 14.914 1.443 1 90.94 98 PHE B CA 1
ATOM 4552 C C . PHE B 1 98 ? -20.219 14.695 0.005 1 90.94 98 PHE B C 1
ATOM 4554 O O . PHE B 1 98 ? -19.516 15.531 -0.563 1 90.94 98 PHE B O 1
ATOM 4561 N N . LEU B 1 99 ? -20.516 13.508 -0.468 1 94.31 99 LEU B N 1
ATOM 4562 C CA . LEU B 1 99 ? -20.047 13.164 -1.808 1 94.31 99 LEU B CA 1
ATOM 4563 C C . LEU B 1 99 ? -20.656 14.094 -2.85 1 94.31 99 LEU B C 1
ATOM 4565 O O . LEU B 1 99 ? -21.859 14.336 -2.838 1 94.31 99 LEU B O 1
ATOM 4569 N N . CYS B 1 100 ? -19.812 14.594 -3.711 1 97.25 100 CYS B N 1
ATOM 4570 C CA . CYS B 1 100 ? -20.266 15.484 -4.77 1 97.25 100 CYS B CA 1
ATOM 4571 C C . CYS B 1 100 ? -20.172 14.805 -6.133 1 97.25 100 CYS B C 1
ATOM 4573 O O . CYS B 1 100 ? -20.328 15.453 -7.168 1 97.25 100 CYS B O 1
ATOM 4575 N N . ILE B 1 101 ? -19.844 13.523 -6.191 1 96.5 101 ILE B N 1
ATOM 4576 C CA . ILE B 1 101 ? -19.828 12.695 -7.395 1 96.5 101 ILE B CA 1
ATOM 4577 C C . ILE B 1 101 ? -20.656 11.438 -7.176 1 96.5 101 ILE B C 1
ATOM 4579 O O . ILE B 1 101 ? -21.062 11.141 -6.047 1 96.5 101 ILE B O 1
ATOM 4583 N N . ASP B 1 102 ? -20.953 10.781 -8.234 1 94.62 102 ASP B N 1
ATOM 4584 C CA . ASP B 1 102 ? -21.641 9.5 -8.094 1 94.62 102 ASP B CA 1
ATOM 4585 C C . ASP B 1 102 ? -20.734 8.461 -7.434 1 94.62 102 ASP B C 1
ATOM 4587 O O . ASP B 1 102 ? -19.516 8.453 -7.656 1 94.62 102 ASP B O 1
ATOM 4591 N N . GLU B 1 103 ? -21.312 7.652 -6.645 1 92.88 103 GLU B N 1
ATOM 4592 C CA . GLU B 1 103 ? -20.547 6.637 -5.938 1 92.88 103 GLU B CA 1
ATOM 4593 C C . GLU B 1 103 ? -19.75 5.77 -6.91 1 92.88 103 GLU B C 1
ATOM 4595 O O . GLU B 1 103 ? -18.641 5.316 -6.594 1 92.88 103 GLU B O 1
ATOM 4600 N N . GLU B 1 104 ? -20.25 5.543 -8.102 1 91.44 104 GLU B N 1
ATOM 4601 C CA . GLU B 1 104 ? -19.594 4.719 -9.109 1 91.44 104 GLU B CA 1
ATOM 4602 C C . GLU B 1 104 ? -18.328 5.395 -9.641 1 91.44 104 GLU B C 1
ATOM 4604 O O . GLU B 1 104 ? -17.5 4.75 -10.281 1 91.44 104 GLU B O 1
ATOM 4609 N N . ASP B 1 105 ? -18.219 6.68 -9.328 1 94.81 105 ASP B N 1
ATOM 4610 C CA . ASP B 1 105 ? -17.078 7.445 -9.836 1 94.81 105 ASP B CA 1
ATOM 4611 C C . ASP B 1 105 ? -15.961 7.531 -8.797 1 94.81 105 ASP B C 1
ATOM 4613 O O . ASP B 1 105 ? -14.938 8.172 -9.031 1 94.81 105 ASP B O 1
ATOM 4617 N N . ILE B 1 106 ? -16.172 6.844 -7.664 1 97.31 106 ILE B N 1
ATOM 4618 C CA . ILE B 1 106 ? -15.125 6.789 -6.652 1 97.31 106 ILE B CA 1
ATOM 4619 C C . ILE B 1 106 ? -14.016 5.836 -7.102 1 97.31 106 ILE B C 1
ATOM 4621 O O . ILE B 1 106 ? -14.289 4.699 -7.488 1 97.31 106 ILE B O 1
ATOM 4625 N N . ALA B 1 107 ? -12.797 6.305 -7.094 1 97.38 107 ALA B N 1
ATOM 4626 C CA . ALA B 1 107 ? -11.648 5.484 -7.457 1 97.38 107 ALA B CA 1
ATOM 4627 C C . ALA B 1 107 ? -11.023 4.844 -6.219 1 97.38 107 ALA B C 1
ATOM 4629 O O . ALA B 1 107 ? -10.609 3.682 -6.258 1 97.38 107 ALA B O 1
ATOM 4630 N N . ARG B 1 108 ? -10.938 5.672 -5.141 1 97.62 108 ARG B N 1
ATOM 4631 C CA . ARG B 1 108 ? -10.281 5.23 -3.916 1 97.62 108 ARG B CA 1
ATOM 4632 C C . ARG B 1 108 ? -11.156 5.492 -2.697 1 97.62 108 ARG B C 1
ATOM 4634 O O . ARG B 1 108 ? -11.789 6.547 -2.598 1 97.62 108 ARG B O 1
ATOM 4641 N N . ILE B 1 109 ? -11.133 4.504 -1.862 1 97.12 109 ILE B N 1
ATOM 4642 C CA . ILE B 1 109 ? -11.727 4.688 -0.54 1 97.12 109 ILE B CA 1
ATOM 4643 C C . ILE B 1 109 ? -10.633 4.641 0.523 1 97.12 109 ILE B C 1
ATOM 4645 O O . ILE B 1 109 ? -9.75 3.777 0.481 1 97.12 109 ILE B O 1
ATOM 4649 N N . TYR B 1 110 ? -10.602 5.574 1.371 1 94.81 110 TYR B N 1
ATOM 4650 C CA . TYR B 1 110 ? -9.758 5.617 2.555 1 94.81 110 TYR B CA 1
ATOM 4651 C C . TYR B 1 110 ? -10.562 5.996 3.791 1 94.81 110 TYR B C 1
ATOM 4653 O O . TYR B 1 110 ? -11.758 6.262 3.701 1 94.81 110 TYR B O 1
ATOM 4661 N N . GLY B 1 111 ? -9.883 5.973 4.906 1 89.69 111 GLY B N 1
ATOM 4662 C CA . GLY B 1 111 ? -10.562 6.367 6.129 1 89.69 111 GLY B CA 1
ATOM 4663 C C . GLY B 1 111 ? -9.625 6.496 7.316 1 89.69 111 GLY B C 1
ATOM 4664 O O . GLY B 1 111 ? -8.414 6.316 7.184 1 89.69 111 GLY B O 1
ATOM 4665 N N . THR B 1 112 ? -10.266 6.875 8.383 1 82.62 112 THR B N 1
ATOM 4666 C CA . THR B 1 112 ? -9.5 6.957 9.625 1 82.62 112 THR B CA 1
ATOM 4667 C C . THR B 1 112 ? -9.656 5.68 10.445 1 82.62 112 THR B C 1
ATOM 4669 O O . THR B 1 112 ? -10.523 4.852 10.148 1 82.62 112 THR B O 1
ATOM 4672 N N . SER B 1 113 ? -8.812 5.312 11.344 1 67.44 113 SER B N 1
ATOM 4673 C CA . SER B 1 113 ? -8.805 4.07 12.109 1 67.44 113 SER B CA 1
ATOM 4674 C C . SER B 1 113 ? -9.891 4.074 13.18 1 67.44 113 SER B C 1
ATOM 4676 O O . SER B 1 113 ? -10.25 3.023 13.711 1 67.44 113 SER B O 1
ATOM 4678 N N . GLY B 1 114 ? -10.617 5.008 13.445 1 59.06 114 GLY B N 1
ATOM 4679 C CA . GLY B 1 114 ? -11.75 5.094 14.344 1 59.06 114 GLY B CA 1
ATOM 4680 C C . GLY B 1 114 ? -11.398 4.785 15.789 1 59.06 114 GLY B C 1
ATOM 4681 O O . GLY B 1 114 ? -12.188 4.172 16.516 1 59.06 114 GLY B O 1
ATOM 4682 N N . THR B 1 115 ? -10.25 4.984 16.359 1 48.59 115 THR B N 1
ATOM 4683 C CA . THR B 1 115 ? -9.875 4.664 17.734 1 48.59 115 THR B CA 1
ATOM 4684 C C . THR B 1 115 ? -10.922 5.195 18.719 1 48.59 115 THR B C 1
ATOM 4686 O O . THR B 1 115 ? -11.164 4.598 19.766 1 48.59 115 THR B O 1
ATOM 4689 N N . THR B 1 116 ? -11.531 6.297 18.406 1 45.12 116 THR B N 1
ATOM 4690 C CA . THR B 1 116 ? -12.438 6.938 19.359 1 45.12 116 THR B CA 1
ATOM 4691 C C . THR B 1 116 ? -13.891 6.777 18.922 1 45.12 116 THR B C 1
ATOM 4693 O O . THR B 1 116 ? -14.789 7.391 19.484 1 45.12 116 THR B O 1
ATOM 4696 N N . GLY B 1 117 ? -14.117 5.914 17.938 1 57.75 117 GLY B N 1
ATOM 4697 C CA . GLY B 1 117 ? -15.484 5.863 17.438 1 57.75 117 GLY B CA 1
ATOM 4698 C C . GLY B 1 117 ? -15.578 5.32 16.016 1 57.75 117 GLY B C 1
ATOM 4699 O O . GLY B 1 117 ? -14.797 4.453 15.633 1 57.75 117 GLY B O 1
ATOM 4700 N N . ARG B 1 118 ? -16.625 5.777 15.406 1 70.62 118 ARG B N 1
ATOM 4701 C CA . ARG B 1 118 ? -16.859 5.359 14.023 1 70.62 118 ARG B CA 1
ATOM 4702 C C . ARG B 1 118 ? -15.812 5.965 13.086 1 70.62 118 ARG B C 1
ATOM 4704 O O . ARG B 1 118 ? -15.523 7.16 13.164 1 70.62 118 ARG B O 1
ATOM 4711 N N . PRO B 1 119 ? -15.211 5.199 12.344 1 80.25 119 PRO B N 1
ATOM 4712 C CA . PRO B 1 119 ? -14.227 5.734 11.398 1 80.25 119 PRO B CA 1
ATOM 4713 C C . PRO B 1 119 ? -14.859 6.664 10.359 1 80.25 119 PRO B C 1
ATOM 4715 O O . PRO B 1 119 ? -16.047 6.527 10.039 1 80.25 119 PRO B O 1
ATOM 4718 N N . LYS B 1 120 ? -14.141 7.73 9.969 1 89.81 120 LYS B N 1
ATOM 4719 C CA . LYS B 1 120 ? -14.547 8.562 8.844 1 89.81 120 LYS B CA 1
ATOM 4720 C C . LYS B 1 120 ? -14.203 7.898 7.512 1 89.81 120 LYS B C 1
ATOM 4722 O O . LYS B 1 120 ? -13.141 7.289 7.371 1 89.81 120 LYS B O 1
ATOM 4727 N N . VAL B 1 121 ? -15.07 8.031 6.586 1 93.62 121 VAL B N 1
ATOM 4728 C CA . VAL B 1 121 ? -14.906 7.398 5.277 1 93.62 121 VAL B CA 1
ATOM 4729 C C . VAL B 1 121 ? -14.672 8.469 4.215 1 93.62 121 VAL B C 1
ATOM 4731 O O . VAL B 1 121 ? -15.398 9.461 4.148 1 93.62 121 VAL B O 1
ATOM 4734 N N . PHE B 1 122 ? -13.656 8.289 3.408 1 94.5 122 PHE B N 1
ATOM 4735 C CA . PHE B 1 122 ? -13.328 9.211 2.322 1 94.5 122 PHE B CA 1
ATOM 4736 C C . PHE B 1 122 ? -13.508 8.531 0.969 1 94.5 122 PHE B C 1
ATOM 4738 O O . PHE B 1 122 ? -12.953 7.461 0.727 1 94.5 122 PHE B O 1
ATOM 4745 N N . GLY B 1 123 ? -14.367 9.062 0.094 1 96.81 123 GLY B N 1
ATOM 4746 C CA . GLY B 1 123 ? -14.477 8.672 -1.303 1 96.81 123 GLY B CA 1
ATOM 4747 C C . GLY B 1 123 ? -13.797 9.641 -2.248 1 96.81 123 GLY B C 1
ATOM 4748 O O . GLY B 1 123 ? -14.227 10.789 -2.379 1 96.81 123 GLY B O 1
ATOM 4749 N N . ILE B 1 124 ? -12.766 9.18 -2.918 1 97.38 124 ILE B N 1
ATOM 4750 C CA . ILE B 1 124 ? -11.953 10.047 -3.762 1 97.38 124 ILE B CA 1
ATOM 4751 C C . ILE B 1 124 ? -12.047 9.594 -5.219 1 97.38 124 ILE B C 1
ATOM 4753 O O . ILE B 1 124 ? -11.805 8.43 -5.527 1 97.38 124 ILE B O 1
ATOM 4757 N N . GLY B 1 125 ? -12.391 10.547 -6.09 1 96.94 125 GLY B N 1
ATOM 4758 C CA . GLY B 1 125 ? -12.43 10.25 -7.516 1 96.94 125 GLY B CA 1
ATOM 4759 C C . GLY B 1 125 ? -11.055 10.203 -8.148 1 96.94 125 GLY B C 1
ATOM 4760 O O . GLY B 1 125 ? -10.07 10.648 -7.551 1 96.94 125 GLY B O 1
ATOM 4761 N N . GLN B 1 126 ? -10.969 9.68 -9.336 1 95.31 126 GLN B N 1
ATOM 4762 C CA . GLN B 1 126 ? -9.688 9.484 -10.016 1 95.31 126 GLN B CA 1
ATOM 4763 C C . GLN B 1 126 ? -8.992 10.82 -10.273 1 95.31 126 GLN B C 1
ATOM 4765 O O . GLN B 1 126 ? -7.789 10.961 -10.047 1 95.31 126 GLN B O 1
ATOM 4770 N N . ASP B 1 127 ? -9.758 11.766 -10.758 1 95.06 127 ASP B N 1
ATOM 4771 C CA . ASP B 1 127 ? -9.172 13.07 -11.047 1 95.06 127 ASP B CA 1
ATOM 4772 C C . ASP B 1 127 ? -8.586 13.695 -9.781 1 95.06 127 ASP B C 1
ATOM 4774 O O . ASP B 1 127 ? -7.508 14.297 -9.82 1 95.06 127 ASP B O 1
ATOM 4778 N N . ASP B 1 128 ? -9.352 13.617 -8.742 1 97 128 ASP B N 1
ATOM 4779 C CA . ASP B 1 128 ? -8.859 14.141 -7.469 1 97 128 ASP B CA 1
ATOM 4780 C C . ASP B 1 128 ? -7.602 13.406 -7.016 1 97 128 ASP B C 1
ATOM 4782 O O . ASP B 1 128 ? -6.652 14.031 -6.539 1 97 128 ASP B O 1
ATOM 4786 N N . TRP B 1 129 ? -7.574 12.086 -7.184 1 96.62 129 TRP B N 1
ATOM 4787 C CA . TRP B 1 129 ? -6.406 11.312 -6.773 1 96.62 129 TRP B CA 1
ATOM 4788 C C . TRP B 1 129 ? -5.18 11.695 -7.594 1 96.62 129 TRP B C 1
ATOM 4790 O O . TRP B 1 129 ? -4.078 11.828 -7.051 1 96.62 129 TRP B O 1
ATOM 4800 N N . ASP B 1 130 ? -5.387 11.914 -8.852 1 95.69 130 ASP B N 1
ATOM 4801 C CA . ASP B 1 130 ? -4.297 12.359 -9.711 1 95.69 130 ASP B CA 1
ATOM 4802 C C . ASP B 1 130 ? -3.789 13.734 -9.289 1 95.69 130 ASP B C 1
ATOM 4804 O O . ASP B 1 130 ? -2.58 13.969 -9.242 1 95.69 130 ASP B O 1
ATOM 4808 N N . ARG B 1 131 ? -4.664 14.594 -8.953 1 96 131 ARG B N 1
ATOM 4809 C CA . ARG B 1 131 ? -4.293 15.938 -8.516 1 96 131 ARG B CA 1
ATOM 4810 C C . ARG B 1 131 ? -3.535 15.898 -7.195 1 96 131 ARG B C 1
ATOM 4812 O O . ARG B 1 131 ? -2.59 16.656 -6.992 1 96 131 ARG B O 1
ATOM 4819 N N . ILE B 1 132 ? -3.996 15.047 -6.348 1 96.5 132 ILE B N 1
ATOM 4820 C CA . ILE B 1 132 ? -3.32 14.875 -5.066 1 96.5 132 ILE B CA 1
ATOM 4821 C C . ILE B 1 132 ? -1.866 14.469 -5.301 1 96.5 132 ILE B C 1
ATOM 4823 O O . ILE B 1 132 ? -0.953 15.055 -4.711 1 96.5 132 ILE B O 1
ATOM 4827 N N . GLY B 1 133 ? -1.65 13.492 -6.172 1 96.56 133 GLY B N 1
ATOM 4828 C CA . GLY B 1 133 ? -0.295 13.078 -6.504 1 96.56 133 GLY B CA 1
ATOM 4829 C C . GLY B 1 133 ? 0.542 14.195 -7.094 1 96.56 133 GLY B C 1
ATOM 4830 O O . GLY B 1 133 ? 1.713 14.359 -6.742 1 96.56 133 GLY B O 1
ATOM 4831 N N . GLU B 1 134 ? -0.029 14.984 -7.926 1 96.69 134 GLU B N 1
ATOM 4832 C CA . GLU B 1 134 ? 0.67 16.078 -8.586 1 96.69 134 GLU B CA 1
ATOM 4833 C C . GLU B 1 134 ? 1.076 17.156 -7.59 1 96.69 134 GLU B C 1
ATOM 4835 O O . GLU B 1 134 ? 2.201 17.656 -7.637 1 96.69 134 GLU B O 1
ATOM 4840 N N . TRP B 1 135 ? 0.135 17.516 -6.746 1 96.81 135 TRP B N 1
ATOM 4841 C CA . TRP B 1 135 ? 0.438 18.531 -5.734 1 96.81 135 TRP B CA 1
ATOM 4842 C C . TRP B 1 135 ? 1.519 18.031 -4.781 1 96.81 135 TRP B C 1
ATOM 4844 O O . TRP B 1 135 ? 2.432 18.781 -4.422 1 96.81 135 TRP B O 1
ATOM 4854 N N . HIS B 1 136 ? 1.41 16.797 -4.352 1 97.81 136 HIS B N 1
ATOM 4855 C CA . HIS B 1 136 ? 2.459 16.25 -3.502 1 97.81 136 HIS B CA 1
ATOM 4856 C C . HIS B 1 136 ? 3.809 16.25 -4.211 1 97.81 136 HIS B C 1
ATOM 4858 O O . HIS B 1 136 ? 4.832 16.562 -3.596 1 97.81 136 HIS B O 1
ATOM 4864 N N . ALA B 1 137 ? 3.807 15.938 -5.492 1 97.69 137 ALA B N 1
ATOM 4865 C CA . ALA B 1 137 ? 5.047 15.969 -6.258 1 97.69 137 ALA B CA 1
ATOM 4866 C C . ALA B 1 137 ? 5.656 17.359 -6.258 1 97.69 137 ALA B C 1
ATOM 4868 O O . ALA B 1 137 ? 6.863 17.531 -6.055 1 97.69 137 ALA B O 1
ATOM 4869 N N . GLN B 1 138 ? 4.82 18.359 -6.473 1 96.94 138 GLN B N 1
ATOM 4870 C CA . GLN B 1 138 ? 5.293 19.75 -6.465 1 96.94 138 GLN B CA 1
ATOM 4871 C C . GLN B 1 138 ? 5.902 20.109 -5.113 1 96.94 138 GLN B C 1
ATOM 4873 O O . GLN B 1 138 ? 6.965 20.734 -5.051 1 96.94 138 GLN B O 1
ATOM 4878 N N . ILE B 1 139 ? 5.223 19.766 -4.109 1 98.25 139 ILE B N 1
ATOM 4879 C CA . ILE B 1 139 ? 5.684 20.094 -2.768 1 98.25 139 ILE B CA 1
ATOM 4880 C C . ILE B 1 139 ? 6.977 19.344 -2.465 1 98.25 139 ILE B C 1
ATOM 4882 O O . ILE B 1 139 ? 7.918 19.906 -1.91 1 98.25 139 ILE B O 1
ATOM 4886 N N . LEU B 1 140 ? 7.055 18.094 -2.871 1 98.62 140 LEU B N 1
ATOM 4887 C CA . LEU B 1 140 ? 8.25 17.281 -2.641 1 98.62 140 LEU B CA 1
ATOM 4888 C C . LEU B 1 140 ? 9.43 17.812 -3.434 1 98.62 140 LEU B C 1
ATOM 4890 O O . LEU B 1 140 ? 10.586 17.656 -3.023 1 98.62 140 LEU B O 1
ATOM 4894 N N . TRP B 1 141 ? 9.164 18.438 -4.555 1 98.5 141 TRP B N 1
ATOM 4895 C CA . TRP B 1 141 ? 10.219 19.125 -5.297 1 98.5 141 TRP B CA 1
ATOM 4896 C C . TRP B 1 141 ? 10.898 20.188 -4.426 1 98.5 141 TRP B C 1
ATOM 4898 O O . TRP B 1 141 ? 12.117 20.328 -4.461 1 98.5 141 TRP B O 1
ATOM 4908 N N . SER B 1 142 ? 10.141 20.906 -3.639 1 98.25 142 SER B N 1
ATOM 4909 C CA . SER B 1 142 ? 10.688 21.922 -2.746 1 98.25 142 SER B CA 1
ATOM 4910 C C . SER B 1 142 ? 11.523 21.297 -1.637 1 98.25 142 SER B C 1
ATOM 4912 O O . SER B 1 142 ? 12.375 21.953 -1.046 1 98.25 142 SER B O 1
ATOM 4914 N N . VAL B 1 143 ? 11.234 20.047 -1.285 1 97.94 143 VAL B N 1
ATOM 4915 C CA . VAL B 1 143 ? 11.953 19.281 -0.27 1 97.94 143 VAL B CA 1
ATOM 4916 C C . VAL B 1 143 ? 13.328 18.875 -0.806 1 97.94 143 VAL B C 1
ATOM 4918 O O . VAL B 1 143 ? 14.234 18.562 -0.032 1 97.94 143 VAL B O 1
ATOM 4921 N N . GLY B 1 144 ? 13.461 18.891 -2.146 1 97.56 144 GLY B N 1
ATOM 4922 C CA . GLY B 1 144 ? 14.734 18.578 -2.762 1 97.56 144 GLY B CA 1
ATOM 4923 C C . GLY B 1 144 ? 14.719 17.281 -3.545 1 97.56 144 GLY B C 1
ATOM 4924 O O . GLY B 1 144 ? 15.734 16.875 -4.113 1 97.56 144 GLY B O 1
ATOM 4925 N N . LEU B 1 145 ? 13.602 16.594 -3.611 1 98.31 145 LEU B N 1
ATOM 4926 C CA . LEU B 1 145 ? 13.516 15.352 -4.367 1 98.31 145 LEU B CA 1
ATOM 4927 C C . LEU B 1 145 ? 13.523 15.625 -5.867 1 98.31 145 LEU B C 1
ATOM 4929 O O . LEU B 1 145 ? 13.031 16.672 -6.316 1 98.31 145 LEU B O 1
ATOM 4933 N N . ARG B 1 146 ? 14.086 14.766 -6.582 1 98.12 146 ARG B N 1
ATOM 4934 C CA . ARG B 1 146 ? 14.164 14.781 -8.039 1 98.12 146 ARG B CA 1
ATOM 4935 C C . ARG B 1 146 ? 13.883 13.398 -8.617 1 98.12 146 ARG B C 1
ATOM 4937 O O . ARG B 1 146 ? 13.914 12.398 -7.895 1 98.12 146 ARG B O 1
ATOM 4944 N N . PRO B 1 147 ? 13.617 13.312 -9.93 1 96.5 147 PRO B N 1
ATOM 4945 C CA . PRO B 1 147 ? 13.203 12.047 -10.547 1 96.5 147 PRO B CA 1
ATOM 4946 C C . PRO B 1 147 ? 14.242 10.938 -10.375 1 96.5 147 PRO B C 1
ATOM 4948 O O . PRO B 1 147 ? 13.883 9.758 -10.312 1 96.5 147 PRO B O 1
ATOM 4951 N N . ASP B 1 148 ? 15.461 11.227 -10.211 1 96.25 148 ASP B N 1
ATOM 4952 C CA . ASP B 1 148 ? 16.516 10.211 -10.148 1 96.25 148 ASP B CA 1
ATOM 4953 C C . ASP B 1 148 ? 16.734 9.742 -8.719 1 96.25 148 ASP B C 1
ATOM 4955 O O . ASP B 1 148 ? 17.594 8.891 -8.469 1 96.25 148 ASP B O 1
ATOM 4959 N N . ASP B 1 149 ? 15.992 10.281 -7.773 1 97.81 149 ASP B N 1
ATOM 4960 C CA . ASP B 1 149 ? 16.141 9.875 -6.383 1 97.81 149 ASP B CA 1
ATOM 4961 C C . ASP B 1 149 ? 15.445 8.539 -6.121 1 97.81 149 ASP B C 1
ATOM 4963 O O . ASP B 1 149 ? 14.43 8.234 -6.754 1 97.81 149 ASP B O 1
ATOM 4967 N N . ARG B 1 150 ? 16 7.742 -5.211 1 98 150 ARG B N 1
ATOM 4968 C CA . ARG B 1 150 ? 15.375 6.551 -4.641 1 98 150 ARG B CA 1
ATOM 4969 C C . ARG B 1 150 ? 14.742 6.855 -3.291 1 98 150 ARG B C 1
ATOM 4971 O O . ARG B 1 150 ? 15.398 7.371 -2.387 1 98 150 ARG B O 1
ATOM 4978 N N . VAL B 1 151 ? 13.461 6.535 -3.17 1 98.69 151 VAL B N 1
ATOM 4979 C CA . VAL B 1 151 ? 12.734 6.875 -1.95 1 98.69 151 VAL B CA 1
ATOM 4980 C C . VAL B 1 151 ? 12.188 5.605 -1.304 1 98.69 151 VAL B C 1
ATOM 4982 O O . VAL B 1 151 ? 11.562 4.781 -1.974 1 98.69 151 VAL B O 1
ATOM 4985 N N . ILE B 1 152 ? 12.445 5.406 -0.021 1 98.56 152 ILE B N 1
ATOM 4986 C CA . ILE B 1 152 ? 11.852 4.309 0.733 1 98.56 152 ILE B CA 1
ATOM 4987 C C . ILE B 1 152 ? 10.758 4.848 1.646 1 98.56 152 ILE B C 1
ATOM 4989 O O . ILE B 1 152 ? 10.953 5.844 2.342 1 98.56 152 ILE B O 1
ATOM 4993 N N . ILE B 1 153 ? 9.594 4.27 1.587 1 98.19 153 ILE B N 1
ATOM 4994 C CA . ILE B 1 153 ? 8.477 4.625 2.457 1 98.19 153 ILE B CA 1
ATOM 4995 C C . ILE B 1 153 ? 8.344 3.596 3.574 1 98.19 153 ILE B C 1
ATOM 4997 O O . ILE B 1 153 ? 8.016 2.434 3.32 1 98.19 153 ILE B O 1
ATOM 5001 N N . THR B 1 154 ? 8.539 4.031 4.82 1 96.44 154 THR B N 1
ATOM 5002 C CA . THR B 1 154 ? 8.656 3.1 5.938 1 96.44 154 THR B CA 1
ATOM 5003 C C . THR B 1 154 ? 7.496 3.27 6.91 1 96.44 154 THR B C 1
ATOM 5005 O O . THR B 1 154 ? 7.641 3.008 8.109 1 96.44 154 THR B O 1
ATOM 5008 N N . SER B 1 155 ? 6.398 3.762 6.449 1 93.31 155 SER B N 1
ATOM 5009 C CA . SER B 1 155 ? 5.16 3.861 7.215 1 93.31 155 SER B CA 1
ATOM 5010 C C . SER B 1 155 ? 4.113 2.875 6.703 1 93.31 155 SER B C 1
ATOM 5012 O O . SER B 1 155 ? 4.156 2.465 5.539 1 93.31 155 SER B O 1
ATOM 5014 N N . PRO B 1 156 ? 3.195 2.49 7.586 1 89.75 156 PRO B N 1
ATOM 5015 C CA . PRO B 1 156 ? 2.256 1.442 7.18 1 89.75 156 PRO B CA 1
ATOM 5016 C C . PRO B 1 156 ? 1.314 1.892 6.066 1 89.75 156 PRO B C 1
ATOM 5018 O O . PRO B 1 156 ? 0.884 3.047 6.043 1 89.75 156 PRO B O 1
ATOM 5021 N N . PHE B 1 157 ? 1.051 0.954 5.168 1 94.38 157 PHE B N 1
ATOM 5022 C CA . PHE B 1 157 ? 0.035 1.146 4.141 1 94.38 157 PHE B CA 1
ATOM 5023 C C . PHE B 1 157 ? -1.283 0.504 4.555 1 94.38 157 PHE B C 1
ATOM 5025 O O . PHE B 1 157 ? -1.641 -0.567 4.059 1 94.38 157 PHE B O 1
ATOM 5032 N N . ILE B 1 158 ? -2.033 1.188 5.402 1 91.38 158 ILE B N 1
ATOM 5033 C CA . ILE B 1 158 ? -3.367 0.861 5.891 1 91.38 158 ILE B CA 1
ATOM 5034 C C . ILE B 1 158 ? -4.266 2.094 5.812 1 91.38 158 ILE B C 1
ATOM 5036 O O . ILE B 1 158 ? -4.238 2.824 4.816 1 91.38 158 ILE B O 1
ATOM 5040 N N . GLN B 1 159 ? -5.074 2.35 6.863 1 87.12 159 GLN B N 1
ATOM 5041 C CA . GLN B 1 159 ? -5.914 3.543 6.871 1 87.12 159 GLN B CA 1
ATOM 5042 C C . GLN B 1 159 ? -5.109 4.777 7.277 1 87.12 159 GLN B C 1
ATOM 5044 O O . GLN B 1 159 ? -5.57 5.582 8.094 1 87.12 159 GLN B O 1
ATOM 5049 N N . TYR B 1 160 ? -3.855 4.816 6.984 1 85.75 160 TYR B N 1
ATOM 5050 C CA . TYR B 1 160 ? -2.949 5.949 7.148 1 85.75 160 TYR B CA 1
ATOM 5051 C C . TYR B 1 160 ? -2.648 6.602 5.805 1 85.75 160 TYR B C 1
ATOM 5053 O O . TYR B 1 160 ? -1.721 6.191 5.102 1 85.75 160 TYR B O 1
ATOM 5061 N N . LEU B 1 161 ? -3.344 7.699 5.543 1 93.19 161 LEU B N 1
ATOM 5062 C CA . LEU B 1 161 ? -3.273 8.352 4.242 1 93.19 161 LEU B CA 1
ATOM 5063 C C . LEU B 1 161 ? -1.887 8.945 4.008 1 93.19 161 LEU B C 1
ATOM 5065 O O . LEU B 1 161 ? -1.518 9.234 2.867 1 93.19 161 LEU B O 1
ATOM 5069 N N . GLY B 1 162 ? -1.164 9.148 5.094 1 93.88 162 GLY B N 1
ATOM 5070 C CA . GLY B 1 162 ? 0.194 9.656 4.953 1 93.88 162 GLY B CA 1
ATOM 5071 C C . GLY B 1 162 ? 1.03 8.844 3.979 1 93.88 162 GLY B C 1
ATOM 5072 O O . GLY B 1 162 ? 1.614 9.398 3.045 1 93.88 162 GLY B O 1
ATOM 5073 N N . SER B 1 163 ? 1.024 7.559 4.125 1 95.75 163 SER B N 1
ATOM 5074 C CA . SER B 1 163 ? 1.836 6.684 3.285 1 95.75 163 SER B CA 1
ATOM 5075 C C . SER B 1 163 ? 1.339 6.684 1.843 1 95.75 163 SER B C 1
ATOM 5077 O O . SER B 1 163 ? 2.139 6.699 0.905 1 95.75 163 SER B O 1
ATOM 5079 N N . TRP B 1 164 ? 0.056 6.664 1.685 1 97.19 164 TRP B N 1
ATOM 5080 C CA . TRP B 1 164 ? -0.534 6.598 0.352 1 97.19 164 TRP B CA 1
ATOM 5081 C C . TRP B 1 164 ? -0.289 7.891 -0.417 1 97.19 164 TRP B C 1
ATOM 5083 O O . TRP B 1 164 ? -0.011 7.863 -1.618 1 97.19 164 TRP B O 1
ATOM 5093 N N . GLY B 1 165 ? -0.452 9.008 0.299 1 97.25 165 GLY B N 1
ATOM 5094 C CA . GLY B 1 165 ? -0.14 10.273 -0.336 1 97.25 165 GLY B CA 1
ATOM 5095 C C . GLY B 1 165 ? 1.324 10.414 -0.708 1 97.25 165 GLY B C 1
ATOM 5096 O O . GLY B 1 165 ? 1.652 10.93 -1.78 1 97.25 165 GLY B O 1
ATOM 5097 N N . ALA B 1 166 ? 2.193 9.953 0.219 1 98.19 166 ALA B N 1
ATOM 5098 C CA . ALA B 1 166 ? 3.623 9.984 -0.075 1 98.19 166 ALA B CA 1
ATOM 5099 C C . ALA B 1 166 ? 3.943 9.148 -1.315 1 98.19 166 ALA B C 1
ATOM 5101 O O . ALA B 1 166 ? 4.68 9.602 -2.197 1 98.19 166 ALA B O 1
ATOM 5102 N N . LEU B 1 167 ? 3.355 8.016 -1.366 1 98.38 167 LEU B N 1
ATOM 5103 C CA . LEU B 1 167 ? 3.568 7.137 -2.514 1 98.38 167 LEU B CA 1
ATOM 5104 C C . LEU B 1 167 ? 3.082 7.797 -3.799 1 98.38 167 LEU B C 1
ATOM 5106 O O . LEU B 1 167 ? 3.783 7.789 -4.812 1 98.38 167 LEU B O 1
ATOM 5110 N N . ALA B 1 168 ? 1.884 8.383 -3.768 1 97.25 168 ALA B N 1
ATOM 5111 C CA . ALA B 1 168 ? 1.318 9.039 -4.945 1 97.25 168 ALA B CA 1
ATOM 5112 C C . ALA B 1 168 ? 2.215 10.172 -5.426 1 97.25 168 ALA B C 1
ATOM 5114 O O . ALA B 1 168 ? 2.414 10.352 -6.629 1 97.25 168 ALA B O 1
ATOM 5115 N N . GLY B 1 169 ? 2.723 10.938 -4.484 1 97.62 169 GLY B N 1
ATOM 5116 C CA . GLY B 1 169 ? 3.588 12.055 -4.828 1 97.62 169 GLY B CA 1
ATOM 5117 C C . GLY B 1 169 ? 4.914 11.625 -5.422 1 97.62 169 GLY B C 1
ATOM 5118 O O . GLY B 1 169 ? 5.348 12.164 -6.441 1 97.62 169 GLY B O 1
ATOM 5119 N N . VAL B 1 170 ? 5.566 10.648 -4.785 1 98.12 170 VAL B N 1
ATOM 5120 C CA . VAL B 1 170 ? 6.871 10.164 -5.227 1 98.12 170 VAL B CA 1
ATOM 5121 C C . VAL B 1 170 ? 6.738 9.516 -6.602 1 98.12 170 VAL B C 1
ATOM 5123 O O . VAL B 1 170 ? 7.609 9.68 -7.461 1 98.12 170 VAL B O 1
ATOM 5126 N N . ASP B 1 171 ? 5.676 8.758 -6.805 1 96.38 171 ASP B N 1
ATOM 5127 C CA . ASP B 1 171 ? 5.422 8.141 -8.102 1 96.38 171 ASP B CA 1
ATOM 5128 C C . ASP B 1 171 ? 5.262 9.195 -9.195 1 96.38 171 ASP B C 1
ATOM 5130 O O . ASP B 1 171 ? 5.828 9.07 -10.281 1 96.38 171 ASP B O 1
ATOM 5134 N N . HIS B 1 172 ? 4.477 10.227 -8.883 1 96.5 172 HIS B N 1
ATOM 5135 C CA . HIS B 1 172 ? 4.254 11.281 -9.875 1 96.5 172 HIS B CA 1
ATOM 5136 C C . HIS B 1 172 ? 5.543 12.031 -10.18 1 96.5 172 HIS B C 1
ATOM 5138 O O . HIS B 1 172 ? 5.754 12.477 -11.312 1 96.5 172 HIS B O 1
ATOM 5144 N N . LEU B 1 173 ? 6.336 12.195 -9.195 1 96.5 173 LEU B N 1
ATOM 5145 C CA . LEU B 1 173 ? 7.617 12.875 -9.359 1 96.5 173 LEU B CA 1
ATOM 5146 C C . LEU B 1 173 ? 8.539 12.07 -10.273 1 96.5 173 LEU B C 1
ATOM 5148 O O . LEU B 1 173 ? 9.461 12.625 -10.875 1 96.5 173 LEU B O 1
ATOM 5152 N N . GLY B 1 174 ? 8.32 10.75 -10.367 1 95.31 174 GLY B N 1
ATOM 5153 C CA . GLY B 1 174 ? 9.117 9.891 -11.234 1 95.31 174 GLY B CA 1
ATOM 5154 C C . GLY B 1 174 ? 10.289 9.25 -10.516 1 95.31 174 GLY B C 1
ATOM 5155 O O . GLY B 1 174 ? 11.203 8.734 -11.156 1 95.31 174 GLY B O 1
ATOM 5156 N N . CYS B 1 175 ? 10.273 9.289 -9.188 1 97.56 175 CYS B N 1
ATOM 5157 C CA . CYS B 1 175 ? 11.336 8.672 -8.398 1 97.56 175 CYS B CA 1
ATOM 5158 C C . CYS B 1 175 ? 11.258 7.152 -8.469 1 97.56 175 CYS B C 1
ATOM 5160 O O . CYS B 1 175 ? 10.234 6.598 -8.883 1 97.56 175 CYS B O 1
ATOM 5162 N N . THR B 1 176 ? 12.406 6.516 -8.172 1 98.06 176 THR B N 1
ATOM 5163 C CA . THR B 1 176 ? 12.367 5.105 -7.797 1 98.06 176 THR B CA 1
ATOM 5164 C C . THR B 1 176 ? 11.797 4.938 -6.391 1 98.06 176 THR B C 1
ATOM 5166 O O . THR B 1 176 ? 12.32 5.496 -5.43 1 98.06 176 THR B O 1
ATOM 5169 N N . THR B 1 177 ? 10.742 4.203 -6.312 1 98.06 177 THR B N 1
ATOM 5170 C CA . THR B 1 177 ? 10.062 4.117 -5.023 1 98.06 177 THR B CA 1
ATOM 5171 C C . THR B 1 177 ? 10.117 2.689 -4.48 1 98.06 177 THR B C 1
ATOM 5173 O O . THR B 1 177 ? 9.922 1.729 -5.23 1 98.06 177 THR B O 1
ATOM 5176 N N . PHE B 1 178 ? 10.43 2.545 -3.236 1 97.5 178 PHE B N 1
ATOM 5177 C CA . PHE B 1 178 ? 10.32 1.304 -2.479 1 97.5 178 PHE B CA 1
ATOM 5178 C C . PHE B 1 178 ? 9.273 1.426 -1.384 1 97.5 178 PHE B C 1
ATOM 5180 O O . PHE B 1 178 ? 9.594 1.766 -0.243 1 97.5 178 PHE B O 1
ATOM 5187 N N . PRO B 1 179 ? 8.008 1.099 -1.721 1 97.81 179 PRO B N 1
ATOM 5188 C CA . PRO B 1 179 ? 6.969 1.11 -0.685 1 97.81 179 PRO B CA 1
ATOM 5189 C C . PRO B 1 179 ? 7.117 -0.037 0.312 1 97.81 179 PRO B C 1
ATOM 5191 O O . PRO B 1 179 ? 6.328 -0.984 0.292 1 97.81 179 PRO B O 1
ATOM 5194 N N . PHE B 1 180 ? 7.988 0.155 1.253 1 95.81 180 PHE B N 1
ATOM 5195 C CA . PHE B 1 180 ? 8.43 -0.899 2.156 1 95.81 180 PHE B CA 1
ATOM 5196 C C . PHE B 1 180 ? 7.344 -1.233 3.172 1 95.81 180 PHE B C 1
ATOM 5198 O O . PHE B 1 180 ? 7.148 -2.4 3.52 1 95.81 180 PHE B O 1
ATOM 5205 N N . GLY B 1 181 ? 6.691 -0.226 3.697 1 91.94 181 GLY B N 1
ATOM 5206 C CA . GLY B 1 181 ? 5.641 -0.428 4.684 1 91.94 181 GLY B CA 1
ATOM 5207 C C . GLY B 1 181 ? 6.168 -0.615 6.09 1 91.94 181 GLY B C 1
ATOM 5208 O O . GLY B 1 181 ? 7.355 -0.392 6.348 1 91.94 181 GLY B O 1
ATOM 5209 N N . ALA B 1 182 ? 5.258 -0.884 7.078 1 85.31 182 ALA B N 1
ATOM 5210 C CA . ALA B 1 182 ? 5.59 -1.087 8.492 1 85.31 182 ALA B CA 1
ATOM 5211 C C . ALA B 1 182 ? 4.516 -1.914 9.188 1 85.31 182 ALA B C 1
ATOM 5213 O O . ALA B 1 182 ? 3.455 -2.18 8.617 1 85.31 182 ALA B O 1
ATOM 5214 N N . GLY B 1 183 ? 4.867 -2.348 10.391 1 70.94 183 GLY B N 1
ATOM 5215 C CA . GLY B 1 183 ? 3.834 -2.896 11.258 1 70.94 183 GLY B CA 1
ATOM 5216 C C . GLY B 1 183 ? 4.008 -4.379 11.523 1 70.94 183 GLY B C 1
ATOM 5217 O O . GLY B 1 183 ? 3.301 -4.949 12.359 1 70.94 183 GLY B O 1
ATOM 5218 N N . MET B 1 184 ? 4.898 -4.945 10.82 1 72.25 184 MET B N 1
ATOM 5219 C CA . MET B 1 184 ? 5.082 -6.383 11.023 1 72.25 184 MET B CA 1
ATOM 5220 C C . MET B 1 184 ? 6.312 -6.656 11.883 1 72.25 184 MET B C 1
ATOM 5222 O O . MET B 1 184 ? 7.254 -5.859 11.898 1 72.25 184 MET B O 1
ATOM 5226 N N . GLU B 1 185 ? 6.23 -7.703 12.523 1 69 185 GLU B N 1
ATOM 5227 C CA . GLU B 1 185 ? 7.375 -8.102 13.344 1 69 185 GLU B CA 1
ATOM 5228 C C . GLU B 1 185 ? 8.625 -8.281 12.492 1 69 185 GLU B C 1
ATOM 5230 O O . GLU B 1 185 ? 8.562 -8.859 11.406 1 69 185 GLU B O 1
ATOM 5235 N N . GLY B 1 186 ? 9.711 -7.746 13.023 1 75.75 186 GLY B N 1
ATOM 5236 C CA . GLY B 1 186 ? 10.984 -7.918 12.344 1 75.75 186 GLY B CA 1
ATOM 5237 C C . GLY B 1 186 ? 11.172 -6.973 11.172 1 75.75 186 GLY B C 1
ATOM 5238 O O . GLY B 1 186 ? 12.25 -6.914 10.578 1 75.75 186 GLY B O 1
ATOM 5239 N N . GLN B 1 187 ? 10.188 -6.242 10.938 1 82.5 187 GLN B N 1
ATOM 5240 C CA . GLN B 1 187 ? 10.195 -5.387 9.75 1 82.5 187 GLN B CA 1
ATOM 5241 C C . GLN B 1 187 ? 11.242 -4.285 9.875 1 82.5 187 GLN B C 1
ATOM 5243 O O . GLN B 1 187 ? 11.844 -3.875 8.883 1 82.5 187 GLN B O 1
ATOM 5248 N N . THR B 1 188 ? 11.453 -3.738 11.086 1 88.06 188 THR B N 1
ATOM 5249 C CA . THR B 1 188 ? 12.438 -2.676 11.258 1 88.06 188 THR B CA 1
ATOM 5250 C C . THR B 1 188 ? 13.844 -3.193 10.977 1 88.06 188 THR B C 1
ATOM 5252 O O . THR B 1 188 ? 14.641 -2.521 10.312 1 88.06 188 THR B O 1
ATOM 5255 N N . GLU B 1 189 ? 14.156 -4.383 11.508 1 87.31 189 GLU B N 1
ATOM 5256 C CA . GLU B 1 189 ? 15.453 -4.996 11.227 1 87.31 189 GLU B CA 1
ATOM 5257 C C . GLU B 1 189 ? 15.648 -5.203 9.727 1 87.31 189 GLU B C 1
ATOM 5259 O O . GLU B 1 189 ? 16.734 -4.973 9.203 1 87.31 189 GLU B O 1
ATOM 5264 N N . GLN B 1 190 ? 14.617 -5.629 9.109 1 88.94 190 GLN B N 1
ATOM 5265 C CA . GLN B 1 190 ? 14.672 -5.801 7.66 1 88.94 190 GLN B CA 1
ATOM 5266 C C . GLN B 1 190 ? 14.906 -4.469 6.957 1 88.94 190 GLN B C 1
ATOM 5268 O O . GLN B 1 190 ? 15.656 -4.398 5.98 1 88.94 190 GLN B O 1
ATOM 5273 N N . ALA B 1 191 ? 14.242 -3.43 7.445 1 93.44 191 ALA B N 1
ATOM 5274 C CA . ALA B 1 191 ? 14.422 -2.102 6.863 1 93.44 191 ALA B CA 1
ATOM 5275 C C . ALA B 1 191 ? 15.883 -1.668 6.914 1 93.44 191 ALA B C 1
ATOM 5277 O O . ALA B 1 191 ? 16.406 -1.12 5.945 1 93.44 191 ALA B O 1
ATOM 5278 N N . VAL B 1 192 ? 16.531 -1.929 8.031 1 93.5 192 VAL B N 1
ATOM 5279 C CA . VAL B 1 192 ? 17.938 -1.56 8.203 1 93.5 192 VAL B CA 1
ATOM 5280 C C . VAL B 1 192 ? 18.781 -2.234 7.129 1 93.5 192 VAL B C 1
ATOM 5282 O O . VAL B 1 192 ? 19.594 -1.582 6.473 1 93.5 192 VAL B O 1
ATOM 5285 N N . GLU B 1 193 ? 18.516 -3.496 6.906 1 90 193 GLU B N 1
ATOM 5286 C CA . GLU B 1 193 ? 19.312 -4.25 5.934 1 90 193 GLU B CA 1
ATOM 5287 C C . GLU B 1 193 ? 19.031 -3.773 4.508 1 90 193 GLU B C 1
ATOM 5289 O O . GLU B 1 193 ? 19.953 -3.639 3.703 1 90 193 GLU B O 1
ATOM 5294 N N . TRP B 1 194 ? 17.797 -3.578 4.199 1 93.69 194 TRP B N 1
ATOM 5295 C CA . TRP B 1 194 ? 17.422 -3.08 2.881 1 93.69 194 TRP B CA 1
ATOM 5296 C C . TRP B 1 194 ? 18.047 -1.715 2.615 1 93.69 194 TRP B C 1
ATOM 5298 O O . TRP B 1 194 ? 18.547 -1.455 1.517 1 93.69 194 TRP B O 1
ATOM 5308 N N . ILE B 1 195 ? 17.984 -0.847 3.596 1 96.44 195 ILE B N 1
ATOM 5309 C CA . ILE B 1 195 ? 18.516 0.501 3.447 1 96.44 195 ILE B CA 1
ATOM 5310 C C . ILE B 1 195 ? 20.031 0.432 3.217 1 96.44 195 ILE B C 1
ATOM 5312 O O . ILE B 1 195 ? 20.562 1.134 2.357 1 96.44 195 ILE B O 1
ATOM 5316 N N . ALA B 1 196 ? 20.688 -0.401 3.977 1 93.75 196 ALA B N 1
ATOM 5317 C CA . ALA B 1 196 ? 22.125 -0.569 3.82 1 93.75 196 ALA B CA 1
ATOM 5318 C C . ALA B 1 196 ? 22.469 -1.054 2.414 1 93.75 196 ALA B C 1
ATOM 5320 O O . ALA B 1 196 ? 23.484 -0.65 1.844 1 93.75 196 ALA B O 1
ATOM 5321 N N . ASP B 1 197 ? 21.641 -1.886 1.83 1 91 197 ASP B N 1
ATOM 5322 C CA . ASP B 1 197 ? 21.906 -2.498 0.531 1 91 197 ASP B CA 1
ATOM 5323 C C . ASP B 1 197 ? 21.5 -1.567 -0.607 1 91 197 ASP B C 1
ATOM 5325 O O . ASP B 1 197 ? 22.234 -1.402 -1.58 1 91 197 ASP B O 1
ATOM 5329 N N . LEU B 1 198 ? 20.344 -0.928 -0.487 1 94.56 198 LEU B N 1
ATOM 5330 C CA . LEU B 1 198 ? 19.75 -0.179 -1.584 1 94.56 198 LEU B CA 1
ATOM 5331 C C . LEU B 1 198 ? 20.234 1.265 -1.59 1 94.56 198 LEU B C 1
ATOM 5333 O O . LEU B 1 198 ? 20.141 1.953 -2.609 1 94.56 198 LEU B O 1
ATOM 5337 N N . GLN B 1 199 ? 20.594 1.745 -0.424 1 95.81 199 GLN B N 1
ATOM 5338 C CA . GLN B 1 199 ? 21.094 3.104 -0.267 1 95.81 199 GLN B CA 1
ATOM 5339 C C . GLN B 1 199 ? 20.125 4.129 -0.823 1 95.81 199 GLN B C 1
ATOM 5341 O O . GLN B 1 199 ? 20.469 4.922 -1.701 1 95.81 199 GLN B O 1
ATOM 5346 N N . PRO B 1 200 ? 18.906 4.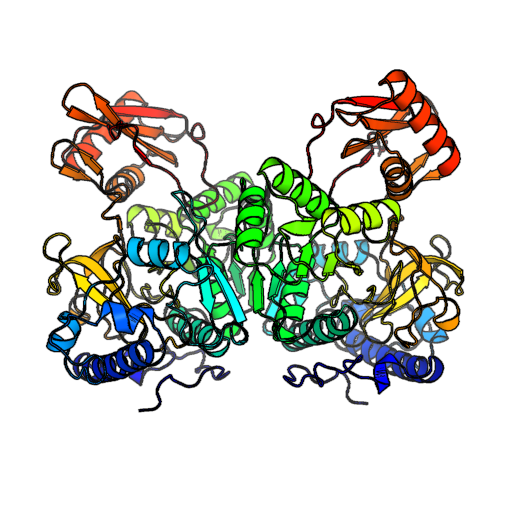148 -0.293 1 98 200 PRO B N 1
ATOM 5347 C CA . PRO B 1 200 ? 17.969 5.164 -0.758 1 98 200 PRO B CA 1
ATOM 5348 C C . PRO B 1 200 ? 18.422 6.586 -0.441 1 98 200 PRO B C 1
ATOM 5350 O O . PRO B 1 200 ? 19.156 6.801 0.533 1 98 200 PRO B O 1
ATOM 5353 N N . ASP B 1 201 ? 17.953 7.531 -1.268 1 98.25 201 ASP B N 1
ATOM 5354 C CA . ASP B 1 201 ? 18.281 8.945 -1.114 1 98.25 201 ASP B CA 1
ATOM 5355 C C . ASP B 1 201 ? 17.375 9.609 -0.077 1 98.25 201 ASP B C 1
ATOM 5357 O O . ASP B 1 201 ? 17.766 10.602 0.542 1 98.25 201 ASP B O 1
ATOM 5361 N N . ALA B 1 202 ? 16.188 9.102 0.062 1 98.75 202 ALA B N 1
ATOM 5362 C CA . ALA B 1 202 ? 15.211 9.727 0.948 1 98.75 202 ALA B CA 1
ATOM 5363 C C . ALA B 1 202 ? 14.352 8.68 1.649 1 98.75 202 ALA B C 1
ATOM 5365 O O . ALA B 1 202 ? 14.18 7.57 1.143 1 98.75 202 ALA B O 1
ATOM 5366 N N . LEU B 1 203 ? 13.844 9.055 2.816 1 98.62 203 LEU B N 1
ATOM 5367 C CA . LEU B 1 203 ? 12.977 8.203 3.619 1 98.62 203 LEU B CA 1
ATOM 5368 C C . LEU B 1 203 ? 11.75 8.969 4.09 1 98.62 203 LEU B C 1
ATOM 5370 O O . LEU B 1 203 ? 11.859 10.094 4.578 1 98.62 203 LEU B O 1
ATOM 5374 N N . TYR B 1 204 ? 10.547 8.359 3.898 1 98.38 204 TYR B N 1
ATOM 5375 C CA . TYR B 1 204 ? 9.32 8.859 4.508 1 98.38 204 TYR B CA 1
ATOM 5376 C C . TYR B 1 204 ? 8.914 8 5.695 1 98.38 204 TYR B C 1
ATOM 5378 O O . TYR B 1 204 ? 8.953 6.77 5.621 1 98.38 204 TYR B O 1
ATOM 5386 N N . GLY B 1 205 ? 8.469 8.656 6.746 1 95.19 205 GLY B N 1
ATOM 5387 C CA . GLY B 1 205 ? 7.969 8 7.945 1 95.19 205 GLY B CA 1
ATOM 5388 C C . GLY B 1 205 ? 7.555 8.977 9.031 1 95.19 205 GLY B C 1
ATOM 5389 O O . GLY B 1 205 ? 7.02 10.047 8.742 1 95.19 205 GLY B O 1
ATOM 5390 N N . THR B 1 206 ? 7.688 8.508 10.266 1 90.38 206 THR B N 1
ATOM 5391 C CA . THR B 1 206 ? 7.469 9.375 11.422 1 90.38 206 THR B CA 1
ATOM 5392 C C . THR B 1 206 ? 8.781 9.656 12.148 1 90.38 206 THR B C 1
ATOM 5394 O O . THR B 1 206 ? 9.711 8.844 12.086 1 90.38 206 THR B O 1
ATOM 5397 N N . PRO B 1 207 ? 8.836 10.789 12.797 1 88.81 207 PRO B N 1
ATOM 5398 C CA . PRO B 1 207 ? 10.07 11.094 13.523 1 88.81 207 PRO B CA 1
ATOM 5399 C C . PRO B 1 207 ? 10.414 10.023 14.555 1 88.81 207 PRO B C 1
ATOM 5401 O O . PRO B 1 207 ? 11.578 9.617 14.664 1 88.81 207 PRO B O 1
ATOM 5404 N N . SER B 1 208 ? 9.445 9.555 15.312 1 81.19 208 SER B N 1
ATOM 5405 C CA . SER B 1 208 ? 9.695 8.531 16.328 1 81.19 208 SER B CA 1
ATOM 5406 C C . SER B 1 208 ? 10.242 7.258 15.695 1 81.19 208 SER B C 1
ATOM 5408 O O . SER B 1 208 ? 11.125 6.609 16.266 1 81.19 208 SER B O 1
ATOM 5410 N N . TYR B 1 209 ? 9.727 6.891 14.555 1 88.56 209 TYR B N 1
ATOM 5411 C CA . TYR B 1 209 ? 10.211 5.688 13.891 1 88.56 209 TYR B CA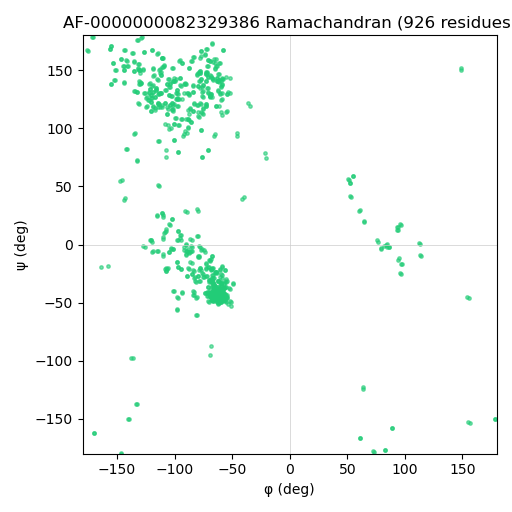 1
ATOM 5412 C C . TYR B 1 209 ? 11.641 5.883 13.391 1 88.56 209 TYR B C 1
ATOM 5414 O O . TYR B 1 209 ? 12.445 4.945 13.414 1 88.56 209 TYR B O 1
ATOM 5422 N N . ALA B 1 210 ? 11.898 7.055 12.828 1 92.94 210 ALA B N 1
ATOM 5423 C CA . ALA B 1 210 ? 13.258 7.324 12.352 1 92.94 210 ALA B CA 1
ATOM 5424 C C . ALA B 1 210 ? 14.281 7.121 13.469 1 92.94 210 ALA B C 1
ATOM 5426 O O . ALA B 1 210 ? 15.344 6.535 13.242 1 92.94 210 ALA B O 1
ATOM 5427 N N . LEU B 1 211 ? 13.945 7.648 14.641 1 88.19 211 LEU B N 1
ATOM 5428 C CA . LEU B 1 211 ? 14.844 7.473 15.773 1 88.19 211 LEU B CA 1
ATOM 5429 C C . LEU B 1 211 ? 14.984 6 16.141 1 88.19 211 LEU B C 1
ATOM 5431 O O . LEU B 1 211 ? 16.094 5.512 16.359 1 88.19 211 LEU B O 1
ATOM 5435 N N . TYR B 1 212 ? 13.898 5.285 16.141 1 85.81 212 TYR B N 1
ATOM 5436 C CA . TYR B 1 212 ? 13.922 3.855 16.422 1 85.81 212 TYR B CA 1
ATOM 5437 C C . TYR B 1 212 ? 14.727 3.104 15.367 1 85.81 212 TYR B C 1
ATOM 5439 O O . TYR B 1 212 ? 15.484 2.189 15.703 1 85.81 212 TYR B O 1
ATOM 5447 N N . LEU B 1 213 ? 14.555 3.445 14.117 1 93.25 213 LEU B N 1
ATOM 5448 C CA . LEU B 1 213 ? 15.297 2.85 13.016 1 93.25 213 LEU B CA 1
ATOM 5449 C C . LEU B 1 213 ? 16.797 3.041 13.203 1 93.25 213 LEU B C 1
ATOM 5451 O O . LEU B 1 213 ? 17.578 2.109 12.992 1 93.25 213 LEU B O 1
ATOM 5455 N N . GLY B 1 214 ? 17.234 4.23 13.539 1 94.56 214 GLY B N 1
ATOM 5456 C CA . GLY B 1 214 ? 18.641 4.508 13.797 1 94.56 214 GLY B CA 1
ATOM 5457 C C . GLY B 1 214 ? 19.219 3.67 14.914 1 94.56 214 GLY B C 1
ATOM 5458 O O . GLY B 1 214 ? 20.312 3.125 14.781 1 94.56 214 GLY B O 1
ATOM 5459 N N . GLU B 1 215 ? 18.438 3.596 15.992 1 87.31 215 GLU B N 1
ATOM 5460 C CA . GLU B 1 215 ? 18.875 2.781 17.125 1 87.31 215 GLU B CA 1
ATOM 5461 C C . GLU B 1 215 ? 19.031 1.317 16.719 1 87.31 215 GLU B C 1
ATOM 5463 O O . GLU B 1 215 ? 20.016 0.668 17.094 1 87.31 215 GLU B O 1
ATOM 5468 N N . THR B 1 216 ? 18.031 0.864 15.992 1 89.56 216 THR B N 1
ATOM 5469 C CA . THR B 1 216 ? 18.094 -0.511 15.508 1 89.56 216 THR B CA 1
ATOM 5470 C C . THR B 1 216 ? 19.297 -0.723 14.602 1 89.56 216 THR B C 1
ATOM 5472 O O . THR B 1 216 ? 19.953 -1.769 14.664 1 89.56 216 THR B O 1
ATOM 5475 N N . ALA B 1 217 ? 19.594 0.203 13.766 1 95.69 217 ALA B N 1
ATOM 5476 C CA . ALA B 1 217 ? 20.766 0.132 12.883 1 95.69 217 ALA B CA 1
ATOM 5477 C C . ALA B 1 217 ? 22.047 0.015 13.68 1 95.69 217 ALA B C 1
ATOM 5479 O O . ALA B 1 217 ? 22.906 -0.822 13.383 1 95.69 217 ALA B O 1
ATOM 5480 N N . GLU B 1 218 ? 22.172 0.799 14.703 1 93 218 GLU B N 1
ATOM 5481 C CA . GLU B 1 218 ? 23.344 0.75 15.555 1 93 218 GLU B CA 1
ATOM 5482 C C . GLU B 1 218 ? 23.484 -0.609 16.234 1 93 218 GLU B C 1
ATOM 5484 O O . GLU B 1 218 ? 24.578 -1.172 16.312 1 93 218 GLU B O 1
ATOM 5489 N N . GLU B 1 219 ? 22.375 -1.053 16.688 1 88.38 219 GLU B N 1
ATOM 5490 C CA . GLU B 1 219 ? 22.359 -2.367 17.312 1 88.38 219 GLU B CA 1
ATOM 5491 C C . GLU B 1 219 ? 22.828 -3.453 16.344 1 88.38 219 GLU B C 1
ATOM 5493 O O . GLU B 1 219 ? 23.406 -4.457 16.766 1 88.38 219 GLU B O 1
ATOM 5498 N N . ARG B 1 220 ? 22.609 -3.213 15.109 1 91.62 220 ARG B N 1
ATOM 5499 C CA . ARG B 1 220 ? 22.938 -4.203 14.094 1 91.62 220 ARG B CA 1
ATOM 5500 C C . ARG B 1 220 ? 24.312 -3.941 13.508 1 91.62 220 ARG B C 1
ATOM 5502 O O . ARG B 1 220 ? 24.703 -4.559 12.516 1 91.62 220 ARG B O 1
ATOM 5509 N N . GLY B 1 221 ? 25.016 -2.967 14.07 1 94.75 221 GLY B N 1
ATOM 5510 C CA . GLY B 1 221 ? 26.406 -2.746 13.719 1 94.75 221 GLY B CA 1
ATOM 5511 C C . GLY B 1 221 ? 26.594 -1.723 12.617 1 94.75 221 GLY B C 1
ATOM 5512 O O . GLY B 1 221 ? 27.672 -1.626 12.031 1 94.75 221 GLY B O 1
ATOM 5513 N N . HIS B 1 222 ? 25.531 -0.994 12.32 1 96.38 222 HIS B N 1
ATOM 5514 C CA . HIS B 1 222 ? 25.641 0.068 11.32 1 96.38 222 HIS B CA 1
ATOM 5515 C C . HIS B 1 222 ? 25.781 1.434 11.984 1 96.38 222 HIS B C 1
ATOM 5517 O O . HIS B 1 222 ? 25.234 1.66 13.07 1 96.38 222 HIS B O 1
ATOM 5523 N N . ASP B 1 223 ? 26.547 2.24 11.391 1 97.44 223 ASP B N 1
ATOM 5524 C CA . ASP B 1 223 ? 26.484 3.672 11.664 1 97.44 223 ASP B CA 1
ATOM 5525 C C . ASP B 1 223 ? 25.578 4.387 10.664 1 97.44 223 ASP B C 1
ATOM 5527 O O . ASP B 1 223 ? 25.938 4.566 9.5 1 97.44 223 ASP B O 1
ATOM 5531 N N . PRO B 1 224 ? 24.438 4.809 11.07 1 97.5 224 PRO B N 1
ATOM 5532 C CA . PRO B 1 224 ? 23.469 5.352 10.125 1 97.5 224 PRO B CA 1
ATOM 5533 C C . PRO B 1 224 ? 24.016 6.535 9.328 1 97.5 224 PRO B C 1
ATOM 5535 O O . PRO B 1 224 ? 23.703 6.68 8.141 1 97.5 224 PRO B O 1
ATOM 5538 N N . ALA B 1 225 ? 24.812 7.391 9.969 1 96.88 225 ALA B N 1
ATOM 5539 C CA . ALA B 1 225 ? 25.359 8.578 9.305 1 96.88 225 ALA B CA 1
ATOM 5540 C C . ALA B 1 225 ? 26.359 8.188 8.227 1 96.88 225 ALA B C 1
ATOM 5542 O O . ALA B 1 225 ? 26.484 8.867 7.207 1 96.88 225 ALA B O 1
ATOM 5543 N N . GLU B 1 226 ? 27 7.109 8.398 1 96.62 226 GLU B N 1
ATOM 5544 C CA . GLU B 1 226 ? 28.062 6.699 7.492 1 96.62 226 GLU B CA 1
ATOM 5545 C C . GLU B 1 226 ? 27.578 5.641 6.508 1 96.62 226 GLU B C 1
ATOM 5547 O O . GLU B 1 226 ? 27.969 5.648 5.336 1 96.62 226 GLU B O 1
ATOM 5552 N N . ASP B 1 227 ? 26.781 4.781 7.098 1 96.69 227 ASP B N 1
ATOM 5553 C CA . ASP B 1 227 ? 26.438 3.605 6.309 1 96.69 227 ASP B CA 1
ATOM 5554 C C . ASP B 1 227 ? 25.203 3.861 5.449 1 96.69 227 ASP B C 1
ATOM 5556 O O . ASP B 1 227 ? 24.938 3.123 4.496 1 96.69 227 ASP B O 1
ATOM 5560 N N . PHE B 1 228 ? 24.484 4.879 5.918 1 96.19 228 PHE B N 1
ATOM 5561 C CA . PHE B 1 228 ? 23.281 5.227 5.156 1 96.19 228 PHE B CA 1
ATOM 5562 C C . PHE B 1 228 ? 23.5 6.523 4.387 1 96.19 228 PHE B C 1
ATOM 5564 O O . PHE B 1 228 ? 24.297 7.367 4.785 1 96.19 228 PHE B O 1
ATOM 5571 N N . ASP B 1 229 ? 23.125 6.742 3.168 1 93.44 229 ASP B N 1
ATOM 5572 C CA . ASP B 1 229 ? 23.375 7.887 2.297 1 93.44 229 ASP B CA 1
ATOM 5573 C C . ASP B 1 229 ? 22.078 8.648 1.998 1 93.44 229 ASP B C 1
ATOM 5575 O O . ASP B 1 229 ? 21.781 8.945 0.839 1 93.44 229 ASP B O 1
ATOM 5579 N N . PHE B 1 230 ? 21.375 8.945 3.146 1 98.12 230 PHE B N 1
ATOM 5580 C CA . PHE B 1 230 ? 20.156 9.719 2.953 1 98.12 230 PHE B CA 1
ATOM 5581 C C . PHE B 1 230 ? 20.484 11.188 2.695 1 98.12 230 PHE B C 1
ATOM 5583 O O . PHE B 1 230 ? 21.312 11.773 3.389 1 98.12 230 PHE B O 1
ATOM 5590 N N . LYS B 1 231 ? 19.844 11.773 1.733 1 98.06 231 LYS B N 1
ATOM 5591 C CA . LYS B 1 231 ? 19.859 13.219 1.539 1 98.06 231 LYS B CA 1
ATOM 5592 C C . LYS B 1 231 ? 18.828 13.914 2.42 1 98.06 231 LYS B C 1
ATOM 5594 O O . LYS B 1 231 ? 19.109 14.969 2.998 1 98.06 231 LYS B O 1
ATOM 5599 N N . VAL B 1 232 ? 17.672 13.32 2.518 1 98.31 232 VAL B N 1
ATOM 5600 C CA . VAL B 1 232 ? 16.578 13.969 3.229 1 98.31 232 VAL B CA 1
ATOM 5601 C C . VAL B 1 232 ? 15.641 12.914 3.801 1 98.31 232 VAL B C 1
ATOM 5603 O O . VAL B 1 232 ? 15.422 11.867 3.188 1 98.31 232 VAL B O 1
ATOM 5606 N N . MET B 1 233 ? 15.156 13.148 4.961 1 98.19 233 MET B N 1
ATOM 5607 C CA . MET B 1 233 ? 14.016 12.445 5.535 1 98.19 233 MET B CA 1
ATOM 5608 C C . MET B 1 233 ? 12.828 13.383 5.719 1 98.19 233 MET B C 1
ATOM 5610 O O . MET B 1 233 ? 12.992 14.508 6.18 1 98.19 233 MET B O 1
ATOM 5614 N N . PHE B 1 234 ? 11.68 12.984 5.25 1 98.06 234 PHE B N 1
ATOM 5615 C CA . PHE B 1 234 ? 10.484 13.812 5.402 1 98.06 234 PHE B CA 1
ATOM 5616 C C . PHE B 1 234 ? 9.398 13.062 6.152 1 98.06 234 PHE B C 1
ATOM 5618 O O . PHE B 1 234 ? 9.242 11.852 5.98 1 98.06 234 PHE B O 1
ATOM 5625 N N . PHE B 1 235 ? 8.719 13.773 7.055 1 95.69 235 PHE B N 1
ATOM 5626 C CA . PHE B 1 235 ? 7.93 13.117 8.086 1 95.69 235 PHE B CA 1
ATOM 5627 C C . PHE B 1 235 ? 6.527 13.719 8.164 1 95.69 235 PHE B C 1
ATOM 5629 O O . PHE B 1 235 ? 6.332 14.891 7.824 1 95.69 235 PHE B O 1
ATOM 5636 N N . SER B 1 236 ? 5.574 12.906 8.562 1 93.19 236 SER B N 1
ATOM 5637 C CA . SER B 1 236 ? 4.227 13.312 8.945 1 93.19 236 SER B CA 1
ATOM 5638 C C . SER B 1 236 ? 3.674 12.414 10.047 1 93.19 236 SER B C 1
ATOM 5640 O O . SER B 1 236 ? 4.379 11.539 10.562 1 93.19 236 SER B O 1
ATOM 5642 N N . GLY B 1 237 ? 2.479 12.656 10.469 1 84.06 237 GLY B N 1
ATOM 5643 C CA . GLY B 1 237 ? 1.744 11.742 11.336 1 84.06 237 GLY B CA 1
ATOM 5644 C C . GLY B 1 237 ? 1.86 12.094 12.805 1 84.06 237 GLY B C 1
ATOM 5645 O O . GLY B 1 237 ? 1.034 11.664 13.617 1 84.06 237 GLY B O 1
ATOM 5646 N N . GLU B 1 238 ? 2.902 12.766 13.188 1 77.62 238 GLU B N 1
ATOM 5647 C CA . GLU B 1 238 ? 3.082 13.211 14.57 1 77.62 238 GLU B CA 1
ATOM 5648 C C . GLU B 1 238 ? 3.971 14.453 14.625 1 77.62 238 GLU B C 1
ATOM 5650 O O . GLU B 1 238 ? 4.75 14.711 13.711 1 77.62 238 GLU B O 1
ATOM 5655 N N . PRO B 1 239 ? 3.682 15.109 15.781 1 75.31 239 PRO B N 1
ATOM 5656 C CA . PRO B 1 239 ? 4.652 16.188 15.969 1 75.31 239 PRO B CA 1
ATOM 5657 C C . PRO B 1 239 ? 6.074 15.68 16.188 1 75.31 239 PRO B C 1
ATOM 5659 O O . PRO B 1 239 ? 6.262 14.539 16.625 1 75.31 239 PRO B O 1
ATOM 5662 N N . GLY B 1 240 ? 7.148 16.469 15.812 1 68.06 240 GLY B N 1
ATOM 5663 C CA . GLY B 1 240 ? 8.516 16.047 16.094 1 68.06 240 GLY B CA 1
ATOM 5664 C C . GLY B 1 240 ? 9.531 16.641 15.133 1 68.06 240 GLY B C 1
ATOM 5665 O O . GLY B 1 240 ? 10.57 17.141 15.562 1 68.06 240 GLY B O 1
ATOM 5666 N N . ALA B 1 241 ? 9.141 16.562 13.953 1 83.75 241 ALA B N 1
ATOM 5667 C CA . ALA B 1 241 ? 10.117 16.984 12.961 1 83.75 241 ALA B CA 1
ATOM 5668 C C . ALA B 1 241 ? 10.312 18.5 13.008 1 83.75 241 ALA B C 1
ATOM 5670 O O . ALA B 1 241 ? 11.32 19.016 12.516 1 83.75 241 ALA B O 1
ATOM 5671 N N . SER B 1 242 ? 9.352 19.156 13.594 1 86.25 242 SER B N 1
ATOM 5672 C CA . SER B 1 242 ? 9.516 20.594 13.781 1 86.25 242 SER B CA 1
ATOM 5673 C C . SER B 1 242 ? 9.922 20.906 15.219 1 86.25 242 SER B C 1
ATOM 5675 O O . SER B 1 242 ? 10.023 22.078 15.586 1 86.25 242 SER B O 1
ATOM 5677 N N . VAL B 1 243 ? 9.992 19.953 16.078 1 80.12 243 VAL B N 1
ATOM 5678 C CA . VAL B 1 243 ? 10.602 20.125 17.406 1 80.12 243 VAL B CA 1
ATOM 5679 C C . VAL B 1 243 ? 12.125 20.156 17.266 1 80.12 243 VAL B C 1
ATOM 5681 O O . VAL B 1 243 ? 12.75 19.172 16.891 1 80.12 243 VAL B O 1
ATOM 5684 N N . PRO B 1 244 ? 12.688 21.266 17.625 1 84.44 244 PRO B N 1
ATOM 5685 C CA . PRO B 1 244 ? 14.109 21.469 17.312 1 84.44 244 PRO B CA 1
ATOM 5686 C C . PRO B 1 244 ? 15 20.344 17.844 1 84.44 244 PRO B C 1
ATOM 5688 O O . PRO B 1 244 ? 15.898 19.875 17.141 1 84.44 244 PRO B O 1
ATOM 5691 N N . SER B 1 245 ? 14.773 19.906 19.078 1 80.75 245 SER B N 1
ATOM 5692 C CA . SER B 1 245 ? 15.617 18.875 19.672 1 80.75 245 SER B CA 1
ATOM 5693 C C . SER B 1 245 ? 15.492 17.547 18.906 1 80.75 245 SER B C 1
ATOM 5695 O O . SER B 1 245 ? 16.5 16.906 18.625 1 80.75 245 SER B O 1
ATOM 5697 N N . THR B 1 246 ? 14.289 17.156 18.625 1 81.94 246 THR B N 1
ATOM 5698 C CA . THR B 1 246 ? 14.047 15.922 17.875 1 81.94 246 THR B CA 1
ATOM 5699 C C . THR B 1 246 ? 14.633 16.016 16.469 1 81.94 246 THR B C 1
ATOM 5701 O O . THR B 1 246 ? 15.266 15.07 16 1 81.94 246 THR B O 1
ATOM 5704 N N . ARG B 1 247 ? 14.406 17.109 15.836 1 91 247 ARG B N 1
ATOM 5705 C CA . ARG B 1 247 ? 14.953 17.344 14.5 1 91 247 ARG B CA 1
ATOM 5706 C C . ARG B 1 247 ? 16.469 17.203 14.492 1 91 247 ARG B C 1
ATOM 5708 O O . ARG B 1 247 ? 17.016 16.5 13.641 1 91 247 ARG B O 1
ATOM 5715 N N . ARG B 1 248 ? 17.125 17.812 15.422 1 90.75 248 ARG B N 1
ATOM 5716 C CA . ARG B 1 248 ? 18.578 17.766 15.5 1 90.75 248 ARG B CA 1
ATOM 5717 C C . ARG B 1 248 ? 19.062 16.344 15.742 1 90.75 248 ARG B C 1
ATOM 5719 O O . ARG B 1 248 ? 20.094 15.938 15.195 1 90.75 248 ARG B O 1
ATOM 5726 N N . GLN B 1 249 ? 18.344 15.664 16.609 1 88.31 249 GLN B N 1
ATOM 5727 C CA . GLN B 1 249 ? 18.719 14.281 16.891 1 88.31 249 GLN B CA 1
ATOM 5728 C C . GLN B 1 249 ? 18.688 13.438 15.617 1 88.31 249 GLN B C 1
ATOM 5730 O O . GLN B 1 249 ? 19.594 12.641 15.367 1 88.31 249 GLN B O 1
ATOM 5735 N N . ILE B 1 250 ? 17.672 13.594 14.82 1 93.75 250 ILE B N 1
ATOM 5736 C CA . ILE B 1 250 ? 17.531 12.82 13.586 1 93.75 250 ILE B CA 1
ATOM 5737 C C . ILE B 1 250 ? 18.594 13.25 12.586 1 93.75 250 ILE B C 1
ATOM 5739 O O . ILE B 1 250 ? 19.266 12.414 11.969 1 93.75 250 ILE B O 1
ATOM 5743 N N . GLU B 1 251 ? 18.812 14.555 12.438 1 96.44 251 GLU B N 1
ATOM 5744 C CA . GLU B 1 251 ? 19.812 15.078 11.523 1 96.44 251 GLU B CA 1
ATOM 5745 C C . GLU B 1 251 ? 21.203 14.547 11.859 1 96.44 251 GLU B C 1
ATOM 5747 O O . GLU B 1 251 ? 21.969 14.195 10.969 1 96.44 251 GLU B O 1
ATOM 5752 N N . THR B 1 252 ? 21.484 14.492 13.125 1 95.81 252 THR B N 1
ATOM 5753 C CA . THR B 1 252 ? 22.797 14.016 13.57 1 95.81 252 THR B CA 1
ATOM 5754 C C . THR B 1 252 ? 22.922 12.508 13.359 1 95.81 252 THR B C 1
ATOM 5756 O O . THR B 1 252 ? 23.938 12.031 12.883 1 95.81 252 THR B O 1
ATOM 5759 N N . MET B 1 253 ? 21.891 11.805 13.719 1 95.38 253 MET B N 1
ATOM 5760 C CA . MET B 1 253 ? 21.891 10.352 13.656 1 95.38 253 MET B CA 1
ATOM 5761 C C . MET B 1 253 ? 22.094 9.867 12.219 1 95.38 253 MET B C 1
ATOM 5763 O O . MET B 1 253 ? 22.797 8.891 11.984 1 95.38 253 MET B O 1
ATOM 5767 N N . PHE B 1 254 ? 21.516 10.539 11.242 1 98.06 254 PHE B N 1
ATOM 5768 C CA . PHE B 1 254 ? 21.5 10.039 9.867 1 98.06 254 PHE B CA 1
ATOM 5769 C C . PHE B 1 254 ? 22.312 10.953 8.961 1 98.06 254 PHE B C 1
ATOM 5771 O O . PHE B 1 254 ? 22.516 10.648 7.777 1 98.06 254 PHE B O 1
ATOM 5778 N N . ASP B 1 255 ? 22.812 12.109 9.484 1 97.62 255 ASP B N 1
ATOM 5779 C CA . ASP B 1 255 ? 23.531 13.102 8.688 1 97.62 255 ASP B CA 1
ATOM 5780 C C . ASP B 1 255 ? 22.734 13.469 7.43 1 97.62 255 ASP B C 1
ATOM 5782 O O . ASP B 1 255 ? 23.25 13.352 6.316 1 97.62 255 ASP B O 1
ATOM 5786 N N . CYS B 1 256 ? 21.516 13.906 7.609 1 97.38 256 CYS B N 1
ATOM 5787 C CA . CYS B 1 256 ? 20.625 14.234 6.504 1 97.38 256 CYS B CA 1
ATOM 5788 C C . CYS B 1 256 ? 19.766 15.438 6.844 1 97.38 256 CYS B C 1
ATOM 5790 O O . CYS B 1 256 ? 19.766 15.914 7.98 1 97.38 256 CYS B O 1
ATOM 5792 N N . GLU B 1 257 ? 19.109 15.992 5.859 1 96.75 257 GLU B N 1
ATOM 5793 C CA . GLU B 1 257 ? 18.109 17.031 6.09 1 96.75 257 GLU B CA 1
ATOM 5794 C C . GLU B 1 257 ? 16.797 16.438 6.574 1 96.75 257 GLU B C 1
ATOM 5796 O O . GLU B 1 257 ? 16.469 15.297 6.246 1 96.75 257 GLU B O 1
ATOM 5801 N N . VAL B 1 258 ? 16.062 17.172 7.375 1 96.81 258 VAL B N 1
ATOM 5802 C CA . VAL B 1 258 ? 14.781 16.75 7.926 1 96.81 258 VAL B CA 1
ATOM 5803 C C . VAL B 1 258 ? 13.695 17.734 7.527 1 96.81 258 VAL B C 1
ATOM 5805 O O . VAL B 1 258 ? 13.867 18.953 7.66 1 96.81 258 VAL B O 1
ATOM 5808 N N . VAL B 1 259 ? 12.586 17.25 7.027 1 97.75 259 VAL B N 1
ATOM 5809 C CA . VAL B 1 259 ? 11.477 18.094 6.613 1 97.75 259 VAL B CA 1
ATOM 5810 C C . VAL B 1 259 ? 10.188 17.625 7.301 1 97.75 259 VAL B C 1
ATOM 5812 O O . VAL B 1 259 ? 9.859 16.438 7.277 1 97.75 259 VAL B O 1
ATOM 5815 N N . ASP B 1 260 ? 9.5 18.547 7.883 1 96.19 260 ASP B N 1
ATOM 5816 C CA . ASP B 1 260 ? 8.195 18.312 8.5 1 96.19 260 ASP B CA 1
ATOM 5817 C C . ASP B 1 260 ? 7.062 18.641 7.535 1 96.19 260 ASP B C 1
ATOM 5819 O O . ASP B 1 260 ? 7.125 19.625 6.805 1 96.19 260 ASP B O 1
ATOM 5823 N N . GLN B 1 261 ? 6.094 17.734 7.551 1 96.94 261 GLN B N 1
ATOM 5824 C CA . GLN B 1 261 ? 4.926 17.922 6.699 1 96.94 261 GLN B CA 1
ATOM 5825 C C . GLN B 1 261 ? 3.646 17.5 7.418 1 96.94 261 GLN B C 1
ATOM 5827 O O . GLN B 1 261 ? 3.689 16.672 8.328 1 96.94 261 GLN B O 1
ATOM 5832 N N . GLY B 1 262 ? 2.547 18.125 6.984 1 93.88 262 GLY B N 1
ATOM 5833 C CA . GLY B 1 262 ? 1.303 17.531 7.449 1 93.88 262 GLY B CA 1
ATOM 5834 C C . GLY B 1 262 ? 0.188 18.531 7.629 1 93.88 262 GLY B C 1
ATOM 5835 O O . GLY B 1 262 ? 0.442 19.703 7.965 1 93.88 262 GLY B O 1
ATOM 5836 N N . SER B 1 263 ? -0.979 18.094 7.461 1 93.44 263 SER B N 1
ATOM 5837 C CA . SER B 1 263 ? -2.234 18.75 7.797 1 93.44 263 SER B CA 1
ATOM 5838 C C . SER B 1 263 ? -3.213 17.797 8.453 1 93.44 263 SER B C 1
ATOM 5840 O O . SER B 1 263 ? -3.086 17.484 9.641 1 93.44 263 SER B O 1
ATOM 5842 N N . MET B 1 264 ? -4.137 17.266 7.598 1 90.31 264 MET B N 1
ATOM 5843 C CA . MET B 1 264 ? -5.113 16.281 8.055 1 90.31 264 MET B CA 1
ATOM 5844 C C . MET B 1 264 ? -5.375 15.242 6.969 1 90.31 264 MET B C 1
ATOM 5846 O O . MET B 1 264 ? -5.242 15.531 5.781 1 90.31 264 MET B O 1
ATOM 5850 N N . ALA B 1 265 ? -5.711 14.031 7.504 1 89.06 265 ALA B N 1
ATOM 5851 C CA . ALA B 1 265 ? -6.105 13 6.551 1 89.06 265 ALA B CA 1
ATOM 5852 C C . ALA B 1 265 ? -7.285 13.461 5.699 1 89.06 265 ALA B C 1
ATOM 5854 O O . ALA B 1 265 ? -7.363 13.141 4.512 1 89.06 265 ALA B O 1
ATOM 5855 N N . GLU B 1 266 ? -8.164 14.258 6.297 1 91.69 266 GLU B N 1
ATOM 5856 C CA . GLU B 1 266 ? -9.359 14.742 5.617 1 91.69 266 GLU B CA 1
ATOM 5857 C C . GLU B 1 266 ? -9 15.719 4.5 1 91.69 266 GLU B C 1
ATOM 5859 O O . GLU B 1 266 ? -9.773 15.922 3.566 1 91.69 266 GLU B O 1
ATOM 5864 N N . MET B 1 267 ? -7.77 16.234 4.703 1 92 267 MET B N 1
ATOM 5865 C CA . MET B 1 267 ? -7.352 17.281 3.775 1 92 267 MET B CA 1
ATOM 5866 C C . MET B 1 267 ? -6.297 16.766 2.807 1 92 267 MET B C 1
ATOM 5868 O O . MET B 1 267 ? -5.113 17.078 2.945 1 92 267 MET B O 1
ATOM 5872 N N . THR B 1 268 ? -6.609 16 1.841 1 85.5 268 THR B N 1
ATOM 5873 C CA . THR B 1 268 ? -5.664 15.586 0.813 1 85.5 268 THR B CA 1
ATOM 5874 C C . THR B 1 268 ? -5.695 16.547 -0.374 1 85.5 268 THR B C 1
ATOM 5876 O O . THR B 1 268 ? -6.758 16.812 -0.936 1 85.5 268 THR B O 1
ATOM 5879 N N . PRO B 1 269 ? -4.391 17.078 -0.869 1 95.5 269 PRO B N 1
ATOM 5880 C CA . PRO B 1 269 ? -3.047 16.688 -0.433 1 95.5 269 PRO B CA 1
ATOM 5881 C C . PRO B 1 269 ? -2.742 17.141 0.997 1 95.5 269 PRO B C 1
ATOM 5883 O O . PRO B 1 269 ? -2.834 18.328 1.314 1 95.5 269 PRO B O 1
ATOM 5886 N N . TRP B 1 270 ? -2.312 16.109 1.771 1 94.25 270 TRP B N 1
ATOM 5887 C CA . TRP B 1 270 ? -2.076 16.375 3.188 1 94.25 270 TRP B CA 1
ATOM 5888 C C . TRP B 1 270 ? -0.732 17.062 3.398 1 94.25 270 TRP B C 1
ATOM 5890 O O . TRP B 1 270 ? -0.464 17.594 4.477 1 94.25 270 TRP B O 1
ATOM 5900 N N . MET B 1 271 ? 0.114 17.141 2.393 1 97 271 MET B N 1
ATOM 5901 C CA . MET B 1 271 ? 1.419 17.797 2.477 1 97 271 MET B CA 1
ATOM 5902 C C . MET B 1 271 ? 1.283 19.312 2.348 1 97 271 MET B C 1
ATOM 5904 O O . MET B 1 271 ? 2.285 20.031 2.299 1 97 271 MET B O 1
ATOM 5908 N N . SER B 1 272 ? 0.127 19.875 2.334 1 97.25 272 SER B N 1
ATOM 5909 C CA . SER B 1 272 ? -0.079 21.281 2.055 1 97.25 272 SER B CA 1
ATOM 5910 C C . SER B 1 272 ? 0.633 22.156 3.082 1 97.25 272 SER B C 1
ATOM 5912 O O . SER B 1 272 ? 0.801 23.359 2.871 1 97.25 272 SER B O 1
ATOM 5914 N N . ASN B 1 273 ? 0.949 21.688 4.215 1 97.75 273 ASN B N 1
ATOM 5915 C CA . ASN B 1 273 ? 1.969 22.25 5.094 1 97.75 273 ASN B CA 1
ATOM 5916 C C . ASN B 1 273 ? 3.273 21.469 5.016 1 97.75 273 ASN B C 1
ATOM 5918 O O . ASN B 1 273 ? 3.289 20.25 5.254 1 97.75 273 ASN B O 1
ATOM 5922 N N . SER B 1 274 ? 4.297 22.156 4.637 1 98.25 274 SER B N 1
ATOM 5923 C CA . SER B 1 274 ? 5.535 21.422 4.414 1 98.25 274 SER B CA 1
ATOM 5924 C C . SER B 1 274 ? 6.754 22.312 4.578 1 98.25 274 SER B C 1
ATOM 5926 O O . SER B 1 274 ? 6.746 23.469 4.152 1 98.25 274 SER B O 1
ATOM 5928 N N . GLY B 1 275 ? 7.77 21.75 5.242 1 97.44 275 GLY B N 1
ATOM 5929 C CA . GLY B 1 275 ? 9.07 22.391 5.105 1 97.44 275 GLY B CA 1
ATOM 5930 C C . GLY B 1 275 ? 9.633 22.281 3.701 1 97.44 275 GLY B C 1
ATOM 5931 O O . GLY B 1 275 ? 8.984 21.766 2.799 1 97.44 275 GLY B O 1
ATOM 5932 N N . CYS B 1 276 ? 10.727 22.938 3.434 1 97.38 276 CYS B N 1
ATOM 5933 C CA . CYS B 1 276 ? 11.516 22.812 2.215 1 97.38 276 CYS B CA 1
ATOM 5934 C C . CYS B 1 276 ? 12.984 22.578 2.541 1 97.38 276 CYS B C 1
ATOM 5936 O O . CYS B 1 276 ? 13.367 22.547 3.711 1 97.38 276 CYS B O 1
ATOM 5938 N N . ARG B 1 277 ? 13.75 22.406 1.552 1 95.31 277 ARG B N 1
ATOM 5939 C CA . ARG B 1 277 ? 15.148 22.062 1.773 1 95.31 277 ARG B CA 1
ATOM 5940 C C . ARG B 1 277 ? 15.914 23.219 2.398 1 95.31 277 ARG B C 1
ATOM 5942 O O . ARG B 1 277 ? 17.016 23.031 2.918 1 95.31 277 ARG B O 1
ATOM 5949 N N . HIS B 1 278 ? 15.344 24.375 2.42 1 95.19 278 HIS B N 1
ATOM 5950 C CA . HIS B 1 278 ? 16.047 25.562 2.895 1 95.19 278 HIS B CA 1
ATOM 5951 C C . HIS B 1 278 ? 15.516 26.016 4.25 1 95.19 278 HIS B C 1
ATOM 5953 O O . HIS B 1 278 ? 16.156 26.797 4.945 1 95.19 278 HIS B O 1
ATOM 5959 N N . LEU B 1 279 ? 14.336 25.609 4.57 1 93.31 279 LEU B N 1
ATOM 5960 C CA . LEU B 1 279 ? 13.68 26.078 5.789 1 93.31 279 LEU B CA 1
ATOM 5961 C C . LEU B 1 279 ? 14.242 25.375 7.016 1 93.31 279 LEU B C 1
ATOM 5963 O O . LEU B 1 279 ? 14.18 24.141 7.113 1 93.31 279 LEU B O 1
ATOM 5967 N N . GLU B 1 280 ? 14.773 26.031 7.953 1 87 280 GLU B N 1
ATOM 5968 C CA . GLU B 1 280 ? 15.438 25.453 9.117 1 87 280 GLU B CA 1
ATOM 5969 C C . GLU B 1 280 ? 14.43 24.812 10.062 1 87 280 GLU B C 1
ATOM 5971 O O . GLU B 1 280 ? 14.742 23.828 10.734 1 87 280 GLU B O 1
ATOM 5976 N N . ASN B 1 281 ? 13.289 25.453 10.156 1 88.69 281 ASN B N 1
ATOM 5977 C CA . ASN B 1 281 ? 12.242 24.938 11.031 1 88.69 281 ASN B CA 1
ATOM 5978 C C . ASN B 1 281 ? 10.852 25.328 10.531 1 88.69 281 ASN B C 1
ATOM 5980 O O . ASN B 1 281 ? 10.688 26.344 9.859 1 88.69 281 ASN B O 1
ATOM 5984 N N . GLY B 1 282 ? 9.984 24.391 10.883 1 93.69 282 GLY B N 1
ATOM 5985 C CA . GLY B 1 282 ? 8.602 24.719 10.57 1 93.69 282 GLY B CA 1
ATOM 5986 C C . GLY B 1 282 ? 8.188 24.281 9.18 1 93.69 282 GLY B C 1
ATOM 5987 O O . GLY B 1 282 ? 8.703 23.297 8.648 1 93.69 282 GLY B O 1
ATOM 5988 N N . MET B 1 283 ? 7.117 24.953 8.664 1 96.94 283 MET B N 1
ATOM 5989 C CA . MET B 1 283 ? 6.477 24.547 7.418 1 96.94 283 MET B CA 1
ATOM 5990 C C . MET B 1 283 ? 6.004 25.766 6.629 1 96.94 283 MET B C 1
ATOM 5992 O O . MET B 1 283 ? 5.582 26.766 7.211 1 96.94 283 MET B O 1
ATOM 5996 N N . HIS B 1 284 ? 6.18 25.75 5.32 1 98.06 284 HIS B N 1
ATOM 5997 C CA . HIS B 1 284 ? 5.41 26.641 4.457 1 98.06 284 HIS B CA 1
ATOM 5998 C C . HIS B 1 284 ? 3.947 26.219 4.387 1 98.06 284 HIS B C 1
ATOM 6000 O O . HIS B 1 284 ? 3.643 25.016 4.414 1 98.06 284 HIS B O 1
ATOM 6006 N N . VAL B 1 285 ? 3.053 27.172 4.309 1 98.19 285 VAL B N 1
ATOM 6007 C CA . VAL B 1 285 ? 1.631 26.906 4.109 1 98.19 285 VAL B CA 1
ATOM 6008 C C . VAL B 1 285 ? 1.268 27.125 2.643 1 98.19 285 VAL B C 1
ATOM 6010 O O . VAL B 1 285 ? 1.126 28.25 2.189 1 98.19 285 VAL B O 1
ATOM 6013 N N . TRP B 1 286 ? 1.096 26.047 1.907 1 98.06 286 TRP B N 1
ATOM 6014 C CA . TRP B 1 286 ? 0.733 26.141 0.497 1 98.06 286 TRP B CA 1
ATOM 6015 C C . TRP B 1 286 ? -0.745 26.484 0.336 1 98.06 286 TRP B C 1
ATOM 6017 O O . TRP B 1 286 ? -1.534 25.641 -0.109 1 98.06 286 TRP B O 1
ATOM 6027 N N . ASN B 1 287 ? -1.08 27.719 0.58 1 97.06 287 ASN B N 1
ATOM 6028 C CA . ASN B 1 287 ? -2.449 28.188 0.765 1 97.06 287 ASN B CA 1
ATOM 6029 C C . ASN B 1 287 ? -3.215 28.219 -0.555 1 97.06 287 ASN B C 1
ATOM 6031 O O . ASN B 1 287 ? -4.445 28.297 -0.562 1 97.06 287 ASN B O 1
ATOM 6035 N N . ASP B 1 288 ? -2.564 28.156 -1.665 1 97.12 288 ASP B N 1
ATOM 6036 C CA . ASP B 1 288 ? -3.258 28.141 -2.949 1 97.12 288 ASP B CA 1
ATOM 6037 C C . ASP B 1 288 ? -3.58 26.719 -3.385 1 97.12 288 ASP B C 1
ATOM 6039 O O . ASP B 1 288 ? -4.215 26.5 -4.418 1 97.12 288 ASP B O 1
ATOM 6043 N N . ILE B 1 289 ? -3.109 25.719 -2.625 1 96.75 289 ILE B N 1
ATOM 6044 C CA . ILE B 1 289 ? -3.465 24.328 -2.826 1 96.75 289 ILE B CA 1
ATOM 6045 C C . ILE B 1 289 ? -4.574 23.922 -1.855 1 96.75 289 ILE B C 1
ATOM 6047 O O . ILE B 1 289 ? -5.637 23.469 -2.273 1 96.75 289 ILE B O 1
ATOM 6051 N N . VAL B 1 290 ? -4.312 24.125 -0.591 1 98.31 290 VAL B N 1
ATOM 6052 C CA . VAL B 1 290 ? -5.293 24.062 0.487 1 98.31 290 VAL B CA 1
ATOM 6053 C C . VAL B 1 290 ? -5.289 25.375 1.267 1 98.31 290 VAL B C 1
ATOM 6055 O O . VAL B 1 290 ? -4.266 25.75 1.844 1 98.31 290 VAL B O 1
ATOM 6058 N N . TYR B 1 291 ? -6.41 25.984 1.233 1 98.5 291 TYR B N 1
ATOM 6059 C CA . TYR B 1 291 ? -6.473 27.266 1.919 1 98.5 291 TYR B CA 1
ATOM 6060 C C . TYR B 1 291 ? -6.531 27.078 3.43 1 98.5 291 TYR B C 1
ATOM 6062 O O . TYR B 1 291 ? -7.27 26.234 3.928 1 98.5 291 TYR B O 1
ATOM 6070 N N . THR B 1 292 ? -5.766 27.906 4.145 1 98.12 292 THR B N 1
ATOM 6071 C CA . THR B 1 292 ? -5.668 27.781 5.594 1 98.12 292 THR B CA 1
ATOM 6072 C C . THR B 1 292 ? -6.074 29.094 6.27 1 98.12 292 THR B C 1
ATOM 6074 O O . THR B 1 292 ? -5.555 30.156 5.93 1 98.12 292 THR B O 1
ATOM 6077 N N . GLU B 1 293 ? -7.012 29.016 7.137 1 97.75 293 GLU B N 1
ATOM 6078 C CA . GLU B 1 293 ? -7.32 30.047 8.117 1 97.75 293 GLU B CA 1
ATOM 6079 C C . GLU B 1 293 ? -6.746 29.703 9.484 1 97.75 293 GLU B C 1
ATOM 6081 O O . GLU B 1 293 ? -6.676 28.531 9.852 1 97.75 293 GLU B O 1
ATOM 6086 N N . LEU B 1 294 ? -6.27 30.672 10.094 1 97.69 294 LEU B N 1
ATOM 6087 C CA . LEU B 1 294 ? -5.992 30.484 11.516 1 97.69 294 LEU B CA 1
ATOM 6088 C C . LEU B 1 294 ? -7.074 31.141 12.375 1 97.69 294 LEU B C 1
ATOM 6090 O O . LEU B 1 294 ? -7.277 32.344 12.312 1 97.69 294 LEU B O 1
ATOM 6094 N N . LEU B 1 295 ? -7.703 30.297 13.195 1 97.31 295 LEU B N 1
ATOM 6095 C CA . LEU B 1 295 ? -8.859 30.797 13.938 1 97.31 295 LEU B CA 1
ATOM 6096 C C . LEU B 1 295 ? -8.609 30.719 15.445 1 97.31 295 LEU B C 1
ATOM 6098 O O . LEU B 1 295 ? -7.887 29.828 15.914 1 97.31 295 LEU B O 1
ATOM 6102 N N . ASP B 1 296 ? -9.242 31.594 16.094 1 94.75 296 ASP B N 1
ATOM 6103 C CA . ASP B 1 296 ? -9.234 31.562 17.562 1 94.75 296 ASP B CA 1
ATOM 6104 C C . ASP B 1 296 ? -10 30.359 18.094 1 94.75 296 ASP B C 1
ATOM 6106 O O . ASP B 1 296 ? -11.125 30.078 17.641 1 94.75 296 ASP B O 1
ATOM 6110 N N . PRO B 1 297 ? -9.422 29.625 18.969 1 90.31 297 PRO B N 1
ATOM 6111 C CA . PRO B 1 297 ? -10.07 28.391 19.438 1 90.31 297 PRO B CA 1
ATOM 6112 C C . PRO B 1 297 ? -11.383 28.656 20.172 1 90.31 297 PRO B C 1
ATOM 6114 O O . PRO B 1 297 ? -12.25 27.781 20.219 1 90.31 297 PRO B O 1
ATOM 6117 N N . ASP B 1 298 ? -11.578 29.859 20.734 1 87.19 298 ASP B N 1
ATOM 6118 C CA . ASP B 1 298 ? -12.766 30.172 21.516 1 87.19 298 ASP B CA 1
ATOM 6119 C C . ASP B 1 298 ? -13.82 30.891 20.672 1 87.19 298 ASP B C 1
ATOM 6121 O O . ASP B 1 298 ? -14.992 30.531 20.688 1 87.19 298 ASP B O 1
ATOM 6125 N N . THR B 1 299 ? -13.336 31.875 19.922 1 93 299 THR B N 1
ATOM 6126 C CA . THR B 1 299 ? -14.289 32.75 19.234 1 93 299 THR B CA 1
ATOM 6127 C C . THR B 1 299 ? -14.469 32.281 17.781 1 93 299 THR B C 1
ATOM 6129 O O . THR B 1 299 ? -15.414 32.688 17.109 1 93 299 THR B O 1
ATOM 6132 N N . GLU B 1 300 ? -13.484 31.469 17.281 1 94.25 300 GLU B N 1
ATOM 6133 C CA . GLU B 1 300 ? -13.477 30.969 15.914 1 94.25 300 GLU B CA 1
ATOM 6134 C C . GLU B 1 300 ? -13.336 32.125 14.906 1 94.25 300 GLU B C 1
ATOM 6136 O O . GLU B 1 300 ? -13.727 31.984 13.75 1 94.25 300 GLU B O 1
ATOM 6141 N N . GLU B 1 301 ? -12.852 33.219 15.406 1 94.56 301 GLU B N 1
ATOM 6142 C CA . GLU B 1 301 ? -12.578 34.344 14.531 1 94.56 301 GLU B CA 1
ATOM 6143 C C . GLU B 1 301 ? -11.172 34.25 13.945 1 94.56 301 GLU B C 1
ATOM 6145 O O . GLU B 1 301 ? -10.273 33.656 14.547 1 94.56 301 GLU B O 1
ATOM 6150 N N . SER B 1 302 ? -11.055 34.844 12.766 1 96.19 302 SER B N 1
ATOM 6151 C CA . SER B 1 302 ? -9.766 34.844 12.086 1 96.19 302 SER B CA 1
ATOM 6152 C C . SER B 1 302 ? -8.711 35.562 12.898 1 96.19 302 SER B C 1
ATOM 6154 O O . SER B 1 302 ? -8.992 36.625 13.5 1 96.19 302 SER B O 1
ATOM 6156 N N . LEU B 1 303 ? -7.523 35.031 12.883 1 96.69 303 LEU B N 1
ATOM 6157 C CA . LEU B 1 303 ? -6.398 35.594 13.609 1 96.69 303 LEU B CA 1
ATOM 6158 C C . LEU B 1 303 ? -5.348 36.156 12.641 1 96.69 303 LEU B C 1
ATOM 6160 O O . LEU B 1 303 ? -5.137 35.562 11.562 1 96.69 303 LEU B O 1
ATOM 6164 N N . GLU B 1 304 ? -4.742 37.188 13.047 1 94.56 304 GLU B N 1
ATOM 6165 C CA . GLU B 1 304 ? -3.668 37.781 12.25 1 94.56 304 GLU B CA 1
ATOM 6166 C C . GLU B 1 304 ? -2.379 36.969 12.383 1 94.56 304 GLU B C 1
ATOM 6168 O O . GLU B 1 304 ? -2.25 36.156 13.289 1 94.56 304 GLU B O 1
ATOM 6173 N N . TYR B 1 305 ? -1.467 37.188 11.445 1 95.12 305 TYR B N 1
ATOM 6174 C CA . TYR B 1 305 ? -0.147 36.562 11.555 1 95.12 305 TYR B CA 1
ATOM 6175 C C . TYR B 1 305 ? 0.5 36.906 12.891 1 95.12 305 TYR B C 1
ATOM 6177 O O . TYR B 1 305 ? 0.338 38 13.414 1 95.12 305 TYR B O 1
ATOM 6185 N N . GLY B 1 306 ? 1.189 35.969 13.375 1 94.19 306 GLY B N 1
ATOM 6186 C CA . GLY B 1 306 ? 1.824 36.094 14.68 1 94.19 306 GLY B CA 1
ATOM 6187 C C . GLY B 1 306 ? 1.02 35.469 15.805 1 94.19 306 GLY B C 1
ATOM 6188 O O . GLY B 1 306 ? 1.557 35.188 16.875 1 94.19 306 GLY B O 1
ATOM 6189 N N . ALA B 1 307 ? -0.23 35.219 15.578 1 94.06 307 ALA B N 1
ATOM 6190 C CA . ALA B 1 307 ? -1.122 34.688 16.594 1 94.06 307 ALA B CA 1
ATOM 6191 C C . ALA B 1 307 ? -1.03 33.156 16.656 1 94.06 307 ALA B C 1
ATOM 6193 O O . ALA B 1 307 ? -0.505 32.531 15.727 1 94.06 307 ALA B O 1
ATOM 6194 N N . GLU B 1 308 ? -1.417 32.625 17.781 1 92.81 308 GLU B N 1
ATOM 6195 C CA . GLU B 1 308 ? -1.605 31.188 17.984 1 92.81 308 GLU B CA 1
ATOM 6196 C C . GLU B 1 308 ? -3.076 30.797 17.844 1 92.81 308 GLU B C 1
ATOM 6198 O O . GLU B 1 308 ? -3.953 31.469 18.391 1 92.81 308 GLU B O 1
ATOM 6203 N N . GLY B 1 309 ? -3.346 29.781 17.125 1 95 309 GLY B N 1
ATOM 6204 C CA . GLY B 1 309 ? -4.727 29.359 16.938 1 95 309 GLY B CA 1
ATOM 6205 C C . GLY B 1 309 ? -4.859 28.016 16.266 1 95 309 GLY B C 1
ATOM 6206 O O . GLY B 1 309 ? -3.939 27.188 16.312 1 95 309 GLY B O 1
ATOM 6207 N N . VAL B 1 310 ? -6.039 27.75 15.75 1 95.38 310 VAL B N 1
ATOM 6208 C CA . VAL B 1 310 ? -6.383 26.469 15.156 1 95.38 310 VAL B CA 1
ATOM 6209 C C . VAL B 1 310 ? -6.438 26.609 13.633 1 95.38 310 VAL B C 1
ATOM 6211 O O . VAL B 1 310 ? -7.293 27.312 13.102 1 95.38 310 VAL B O 1
ATOM 6214 N N . PRO B 1 311 ? -5.477 25.953 12.969 1 97.19 311 PRO B N 1
ATOM 6215 C CA . PRO B 1 311 ? -5.621 25.953 11.508 1 97.19 311 PRO B CA 1
ATOM 6216 C C . PRO B 1 311 ? -6.926 25.328 11.039 1 97.19 311 PRO B C 1
ATOM 6218 O O . PRO B 1 311 ? -7.309 24.25 11.531 1 97.19 311 PRO B O 1
ATOM 6221 N N . THR B 1 312 ? -7.617 25.969 10.219 1 98.06 312 THR B N 1
ATOM 6222 C CA . THR B 1 312 ? -8.859 25.547 9.578 1 98.06 312 THR B CA 1
ATOM 6223 C C . THR B 1 312 ? -8.703 25.531 8.055 1 98.06 312 THR B C 1
ATOM 6225 O O . THR B 1 312 ? -8.312 26.547 7.461 1 98.06 312 THR B O 1
ATOM 6228 N N . TYR B 1 313 ? -9.008 24.406 7.469 1 98.5 313 TYR B N 1
ATOM 6229 C CA . TYR B 1 313 ? -8.562 24.172 6.098 1 98.5 313 TYR B CA 1
ATOM 6230 C C . TYR B 1 313 ? -9.75 24.141 5.141 1 98.5 313 TYR B C 1
ATOM 6232 O O . TYR B 1 313 ? -10.836 23.688 5.508 1 98.5 313 TYR B O 1
ATOM 6240 N N . THR B 1 314 ? -9.539 24.562 3.93 1 98.75 314 THR B N 1
ATOM 6241 C CA . THR B 1 314 ? -10.508 24.484 2.84 1 98.75 314 THR B CA 1
ATOM 6242 C C . THR B 1 314 ? -9.859 23.906 1.586 1 98.75 314 THR B C 1
ATOM 6244 O O . THR B 1 314 ? -8.844 24.422 1.109 1 98.75 314 THR B O 1
ATOM 6247 N N . HIS B 1 315 ? -10.406 22.797 1.095 1 98.19 315 HIS B N 1
ATOM 6248 C CA . HIS B 1 315 ? -10.016 22.359 -0.244 1 98.19 315 HIS B CA 1
ATOM 6249 C C . HIS B 1 315 ? -10.344 23.422 -1.282 1 98.19 315 HIS B C 1
ATOM 6251 O O . HIS B 1 315 ? -11.422 24.031 -1.247 1 98.19 315 HIS B O 1
ATOM 6257 N N . LEU B 1 316 ? -9.43 23.578 -2.244 1 98.19 316 LEU B N 1
ATOM 6258 C CA . LEU B 1 316 ? -9.672 24.578 -3.271 1 98.19 316 LEU B CA 1
ATOM 6259 C C . LEU B 1 316 ? -10.07 23.922 -4.59 1 98.19 316 LEU B C 1
ATOM 6261 O O . LEU B 1 316 ? -10.664 24.562 -5.457 1 98.19 316 LEU B O 1
ATOM 6265 N N . GLU B 1 317 ? -9.742 22.656 -4.746 1 97 317 GLU B N 1
ATOM 6266 C CA . GLU B 1 317 ? -10 22 -6.02 1 97 317 GLU B CA 1
ATOM 6267 C C . GLU B 1 317 ? -10.414 20.531 -5.812 1 97 317 GLU B C 1
ATOM 6269 O O . GLU B 1 317 ? -9.961 19.656 -6.539 1 97 317 GLU B O 1
ATOM 6274 N N . ARG B 1 318 ? -11.156 20.25 -4.844 1 97.56 318 ARG B N 1
ATOM 6275 C CA . ARG B 1 318 ? -11.664 18.906 -4.574 1 97.56 318 ARG B CA 1
ATOM 6276 C C . ARG B 1 318 ? -13.078 18.734 -5.129 1 97.56 318 ARG B C 1
ATOM 6278 O O . ARG B 1 318 ? -13.984 19.469 -4.762 1 97.56 318 ARG B O 1
ATOM 6285 N N . THR B 1 319 ? -13.273 17.719 -5.957 1 97.38 319 THR B N 1
ATOM 6286 C CA . THR B 1 319 ? -14.586 17.531 -6.578 1 97.38 319 THR B CA 1
ATOM 6287 C C . THR B 1 319 ? -15.312 16.344 -5.965 1 97.38 319 THR B C 1
ATOM 6289 O O . THR B 1 319 ? -16.547 16.281 -6 1 97.38 319 THR B O 1
ATOM 6292 N N . SER B 1 320 ? -14.617 15.391 -5.363 1 97.5 320 SER B N 1
ATOM 6293 C CA . SER B 1 320 ? -15.258 14.172 -4.879 1 97.5 320 SER B CA 1
ATOM 6294 C C . SER B 1 320 ? -15.93 14.406 -3.529 1 97.5 320 SER B C 1
ATOM 6296 O O . SER B 1 320 ? -17.156 14.273 -3.408 1 97.5 320 SER B O 1
ATOM 6298 N N . GLN B 1 321 ? -15.172 14.773 -2.582 1 96.81 321 GLN B N 1
ATOM 6299 C CA . GLN B 1 321 ? -15.625 14.992 -1.212 1 96.81 321 GLN B CA 1
ATOM 6300 C C . GLN B 1 321 ? -14.922 16.188 -0.584 1 96.81 321 GLN B C 1
ATOM 6302 O O . GLN B 1 321 ? -14.07 16.031 0.292 1 96.81 321 GLN B O 1
ATOM 6307 N N . PRO B 1 322 ? -15.398 17.375 -0.856 1 97.38 322 PRO B N 1
ATOM 6308 C CA . PRO B 1 322 ? -14.695 18.578 -0.395 1 97.38 322 PRO B CA 1
ATOM 6309 C C . PRO B 1 322 ? -14.914 18.859 1.091 1 97.38 322 PRO B C 1
ATOM 6311 O O . PRO B 1 322 ? -16.016 18.625 1.608 1 97.38 322 PRO B O 1
ATOM 6314 N N . MET B 1 323 ? -13.945 19.297 1.726 1 97.56 323 MET B N 1
ATOM 6315 C CA . MET B 1 323 ? -13.984 19.875 3.062 1 97.56 323 MET B CA 1
ATOM 6316 C C . MET B 1 323 ? -13.766 21.391 3.006 1 97.56 323 MET B C 1
ATOM 6318 O O . MET B 1 323 ? -12.766 21.844 2.455 1 97.56 323 MET B O 1
ATOM 6322 N N . ILE B 1 324 ? -14.734 22.094 3.523 1 98.5 324 ILE B N 1
ATOM 6323 C CA . ILE B 1 324 ? -14.695 23.562 3.486 1 98.5 324 ILE B CA 1
ATOM 6324 C C . ILE B 1 324 ? -14.734 24.109 4.91 1 98.5 324 ILE B C 1
ATOM 6326 O O . ILE B 1 324 ? -15.672 23.828 5.664 1 98.5 324 ILE B O 1
ATOM 6330 N N . ARG B 1 325 ? -13.695 24.891 5.219 1 98.5 325 ARG B N 1
ATOM 6331 C CA . ARG B 1 325 ? -13.492 25.422 6.559 1 98.5 325 ARG B CA 1
ATOM 6332 C C . ARG B 1 325 ? -13.523 24.312 7.609 1 98.5 325 ARG B C 1
ATOM 6334 O O . ARG B 1 325 ? -14.281 24.391 8.578 1 98.5 325 ARG B O 1
ATOM 6341 N N . TYR B 1 326 ? -12.742 23.344 7.395 1 97.94 326 TYR B N 1
ATOM 6342 C CA . TYR B 1 326 ? -12.672 22.188 8.273 1 97.94 326 TYR B CA 1
ATOM 6343 C C . TYR B 1 326 ? -11.766 22.453 9.469 1 97.94 326 TYR B C 1
ATOM 6345 O O . TYR B 1 326 ? -10.57 22.719 9.305 1 97.94 326 TYR B O 1
ATOM 6353 N N . TRP B 1 327 ? -12.336 22.328 10.617 1 96.69 327 TRP B N 1
ATOM 6354 C CA . TRP B 1 327 ? -11.648 22.547 11.883 1 96.69 327 TRP B CA 1
ATOM 6355 C C . TRP B 1 327 ? -10.672 21.406 12.172 1 96.69 327 TRP B C 1
ATOM 6357 O O . TRP B 1 327 ? -11.078 20.25 12.305 1 96.69 327 TRP B O 1
ATOM 6367 N N . SER B 1 328 ? -9.391 21.75 12.281 1 94.69 328 SER B N 1
ATOM 6368 C CA . SER B 1 328 ? -8.398 20.688 12.438 1 94.69 328 SER B CA 1
ATOM 6369 C C . SER B 1 328 ? -8.305 20.219 13.883 1 94.69 328 SER B C 1
ATOM 6371 O O . SER B 1 328 ? -7.969 19.062 14.148 1 94.69 328 SER B O 1
ATOM 6373 N N . GLY B 1 329 ? -8.547 21.172 14.75 1 90.38 329 GLY B N 1
ATOM 6374 C CA . GLY B 1 329 ? -8.305 20.906 16.156 1 90.38 329 GLY B CA 1
ATOM 6375 C C . GLY B 1 329 ? -6.832 20.938 16.531 1 90.38 329 GLY B C 1
ATOM 6376 O O . GLY B 1 329 ? -6.473 20.766 17.688 1 90.38 329 GLY B O 1
ATOM 6377 N N . ASP B 1 330 ? -5.969 21.234 15.609 1 90.06 330 ASP B N 1
ATOM 6378 C CA . ASP B 1 330 ? -4.535 21.391 15.836 1 90.06 330 ASP B CA 1
ATOM 6379 C C . ASP B 1 330 ? -4.203 22.781 16.344 1 90.06 330 ASP B C 1
ATOM 6381 O O . ASP B 1 330 ? -5.016 23.703 16.234 1 90.06 330 ASP B O 1
ATOM 6385 N N . ILE B 1 331 ? -3.051 22.906 16.922 1 89.69 331 ILE B N 1
ATOM 6386 C CA . ILE B 1 331 ? -2.59 24.203 17.375 1 89.69 331 ILE B CA 1
ATOM 6387 C C . ILE B 1 331 ? -1.269 24.562 16.703 1 89.69 331 ILE B C 1
ATOM 6389 O O . ILE B 1 331 ? -0.376 23.719 16.594 1 89.69 331 ILE B O 1
ATOM 6393 N N . THR B 1 332 ? -1.191 25.781 16.219 1 93.31 332 THR B N 1
ATOM 6394 C CA . THR B 1 332 ? 0.034 26.281 15.609 1 93.31 332 THR B CA 1
ATOM 6395 C C . THR B 1 332 ? 0.104 27.812 15.688 1 93.31 332 THR B C 1
ATOM 6397 O O . THR B 1 332 ? -0.787 28.438 16.25 1 93.31 332 THR B O 1
ATOM 6400 N N . THR B 1 333 ? 1.206 28.375 15.352 1 93.75 333 THR B N 1
ATOM 6401 C CA . THR B 1 333 ? 1.381 29.797 15.055 1 93.75 333 THR B CA 1
ATOM 6402 C C . THR B 1 333 ? 1.734 30 13.578 1 93.75 333 THR B C 1
ATOM 6404 O O . THR B 1 333 ? 2.252 29.078 12.93 1 93.75 333 THR B O 1
ATOM 6407 N N . TRP B 1 334 ? 1.378 31.078 13.016 1 96.19 334 TRP B N 1
ATOM 6408 C CA . TRP B 1 334 ? 1.758 31.328 11.625 1 96.19 334 TRP B CA 1
ATOM 6409 C C . TRP B 1 334 ? 2.363 32.719 11.461 1 96.19 334 TRP B C 1
ATOM 6411 O O . TRP B 1 334 ? 2.162 33.594 12.305 1 96.19 334 TRP B O 1
ATOM 6421 N N . GLU B 1 335 ? 3.146 32.875 10.484 1 95.88 335 GLU B N 1
ATOM 6422 C CA . GLU B 1 335 ? 3.83 34.125 10.148 1 95.88 335 GLU B CA 1
ATOM 6423 C C . GLU B 1 335 ? 3.748 34.406 8.648 1 95.88 335 GLU B C 1
ATOM 6425 O O . GLU B 1 335 ? 3.555 33.469 7.848 1 95.88 335 GLU B O 1
ATOM 6430 N N . ARG B 1 336 ? 3.914 35.656 8.359 1 93.69 336 ARG B N 1
ATOM 6431 C CA . ARG B 1 336 ? 4.004 36.062 6.957 1 93.69 336 ARG B CA 1
ATOM 6432 C C . ARG B 1 336 ? 5.305 35.562 6.332 1 93.69 336 ARG B C 1
ATOM 6434 O O . ARG B 1 336 ? 6.289 35.344 7.035 1 93.69 336 ARG B O 1
ATOM 6441 N N . HIS B 1 337 ? 5.246 35.469 4.961 1 88.56 337 HIS B N 1
ATOM 6442 C CA . HIS B 1 337 ? 6.406 34.938 4.258 1 88.56 337 HIS B CA 1
ATOM 6443 C C . HIS B 1 337 ? 7.645 35.781 4.516 1 88.56 337 HIS B C 1
ATOM 6445 O O . HIS B 1 337 ? 8.766 35.281 4.523 1 88.56 337 HIS B O 1
ATOM 6451 N N . ASP B 1 338 ? 7.469 37.094 4.703 1 87.94 338 ASP B N 1
ATOM 6452 C CA . ASP B 1 338 ? 8.602 38 4.848 1 87.94 338 ASP B CA 1
ATOM 6453 C C . ASP B 1 338 ? 9.086 38.062 6.293 1 87.94 338 ASP B C 1
ATOM 6455 O O . ASP B 1 338 ? 10.047 38.75 6.609 1 87.94 338 ASP B O 1
ATOM 6459 N N . GLU B 1 339 ? 8.383 37.312 7.109 1 84.56 339 GLU B N 1
ATOM 6460 C CA . GLU B 1 339 ? 8.781 37.25 8.516 1 84.56 339 GLU B CA 1
ATOM 6461 C C . GLU B 1 339 ? 9.602 36.031 8.812 1 84.56 339 GLU B C 1
ATOM 6463 O O . GLU B 1 339 ? 10.156 35.875 9.906 1 84.56 339 GLU B O 1
ATOM 6468 N N . THR B 1 340 ? 9.578 35.125 7.93 1 81.5 340 THR B N 1
ATOM 6469 C CA . THR B 1 340 ? 10.383 33.906 8.062 1 81.5 340 THR B CA 1
ATOM 6470 C C . THR B 1 340 ? 11.547 33.906 7.07 1 81.5 340 THR B C 1
ATOM 6472 O O . THR B 1 340 ? 11.359 34.219 5.887 1 81.5 340 THR B O 1
ATOM 6475 N N . ASP B 1 341 ? 12.633 33.594 7.617 1 83.44 341 ASP B N 1
ATOM 6476 C CA . ASP B 1 341 ? 13.828 33.562 6.777 1 83.44 341 ASP B CA 1
ATOM 6477 C C . ASP B 1 341 ? 13.977 32.219 6.09 1 83.44 341 ASP B C 1
ATOM 6479 O O . ASP B 1 341 ? 14.25 31.203 6.746 1 83.44 341 ASP B O 1
ATOM 6483 N N . CYS B 1 342 ? 13.727 32.125 4.891 1 93.19 342 CYS B N 1
ATOM 6484 C CA . CYS B 1 342 ? 13.969 30.953 4.047 1 93.19 342 CYS B CA 1
ATOM 6485 C C . CYS B 1 342 ? 14.602 31.359 2.723 1 93.19 342 CYS B C 1
ATOM 6487 O O . CYS B 1 342 ? 14.102 32.25 2.037 1 93.19 342 CYS B O 1
ATOM 6489 N N . GLU B 1 343 ? 15.625 30.703 2.334 1 94 343 GLU B N 1
ATOM 6490 C CA . GLU B 1 343 ? 16.391 31.062 1.146 1 94 343 GLU B CA 1
ATOM 6491 C C . GLU B 1 343 ? 15.695 30.609 -0.126 1 94 343 GLU B C 1
ATOM 6493 O O . GLU B 1 343 ? 16.125 30.938 -1.233 1 94 343 GLU B O 1
ATOM 6498 N N . CYS B 1 344 ? 14.57 29.953 0.022 1 95.25 344 CYS B N 1
ATOM 6499 C CA . CYS B 1 344 ? 13.977 29.297 -1.134 1 95.25 344 CYS B CA 1
ATOM 6500 C C . CYS B 1 344 ? 13.266 30.297 -2.033 1 95.25 344 CYS B C 1
ATOM 6502 O O . CYS B 1 344 ? 13.008 30.016 -3.203 1 95.25 344 CYS B O 1
ATOM 6504 N N . GLY B 1 345 ? 12.906 31.438 -1.551 1 95.69 345 GLY B N 1
ATOM 6505 C CA . GLY B 1 345 ? 12.281 32.469 -2.365 1 95.69 345 GLY B CA 1
ATOM 6506 C C . GLY B 1 345 ? 10.773 32.312 -2.471 1 95.69 345 GLY B C 1
ATOM 6507 O O . GLY B 1 345 ? 10.094 33.156 -3.062 1 95.69 345 GLY B O 1
ATOM 6508 N N . ARG B 1 346 ? 10.195 31.297 -1.888 1 97.25 346 ARG B N 1
ATOM 6509 C CA . ARG B 1 346 ? 8.75 31.094 -1.931 1 97.25 346 ARG B CA 1
ATOM 6510 C C . ARG B 1 346 ? 8.039 32.125 -1.051 1 97.25 346 ARG B C 1
ATOM 6512 O O . ARG B 1 346 ? 8.539 32.5 0.012 1 97.25 346 ARG B O 1
ATOM 6519 N N . THR B 1 347 ? 6.82 32.5 -1.461 1 97.44 347 THR B N 1
ATOM 6520 C CA . THR B 1 347 ? 6.152 33.625 -0.8 1 97.44 347 THR B CA 1
ATOM 6521 C C . THR B 1 347 ? 4.949 33.125 0.004 1 97.44 347 THR B C 1
ATOM 6523 O O . THR B 1 347 ? 3.965 33.844 0.159 1 97.44 347 THR B O 1
ATOM 6526 N N . TYR B 1 348 ? 4.973 31.906 0.446 1 97.88 348 TYR B N 1
ATOM 6527 C CA . TYR B 1 348 ? 3.918 31.344 1.277 1 97.88 348 TYR B CA 1
ATOM 6528 C C . TYR B 1 348 ? 4.086 31.766 2.732 1 97.88 348 TYR B C 1
ATOM 6530 O O . TYR B 1 348 ? 5.211 31.906 3.219 1 97.88 348 TYR B O 1
ATOM 6538 N N . PRO B 1 349 ? 2.953 31.953 3.484 1 97.38 349 PRO B N 1
ATOM 6539 C CA . PRO B 1 349 ? 3.1 32.031 4.941 1 97.38 349 PRO B CA 1
ATOM 6540 C C . PRO B 1 349 ? 3.744 30.797 5.543 1 97.38 349 PRO B C 1
ATOM 6542 O O . PRO B 1 349 ? 3.902 29.781 4.852 1 97.38 349 PRO B O 1
ATOM 6545 N N . THR B 1 350 ? 4.133 30.906 6.793 1 97.19 350 THR B N 1
ATOM 6546 C CA . THR B 1 350 ? 4.816 29.781 7.41 1 97.19 350 THR B CA 1
ATOM 6547 C C . THR B 1 350 ? 4.211 29.453 8.773 1 97.19 350 THR B C 1
ATOM 6549 O O . THR B 1 350 ? 3.527 30.297 9.367 1 97.19 350 THR B O 1
ATOM 6552 N N . LEU B 1 351 ? 4.309 28.25 9.141 1 96.81 351 LEU B N 1
ATOM 6553 C CA . LEU B 1 351 ? 4.152 27.766 10.516 1 96.81 351 LEU B CA 1
ATOM 6554 C C . LEU B 1 351 ? 5.516 27.531 11.156 1 96.81 351 LEU B C 1
ATOM 6556 O O . LEU B 1 351 ? 6.027 26.406 11.133 1 96.81 351 LEU B O 1
ATOM 6560 N N . PRO B 1 352 ? 6.07 28.531 11.789 1 93.81 352 PRO B N 1
ATOM 6561 C CA . PRO B 1 352 ? 7.473 28.453 12.195 1 93.81 352 PRO B CA 1
ATOM 6562 C C . PRO B 1 352 ? 7.727 27.344 13.211 1 93.81 352 PRO B C 1
ATOM 6564 O O . PRO B 1 352 ? 8.844 26.812 13.289 1 93.81 352 PRO B O 1
ATOM 6567 N N . LYS B 1 353 ? 6.688 26.938 13.953 1 89.38 353 LYS B N 1
ATOM 6568 C CA . LYS B 1 353 ? 6.836 25.875 14.961 1 89.38 353 LYS B CA 1
ATOM 6569 C C . LYS B 1 353 ? 6.145 24.594 14.508 1 89.38 353 LYS B C 1
ATOM 6571 O O . LYS B 1 353 ? 5.965 23.672 15.305 1 89.38 353 LYS B O 1
ATOM 6576 N N . GLY B 1 354 ? 5.734 24.547 13.266 1 93.19 354 GLY B N 1
ATOM 6577 C CA . GLY B 1 354 ? 4.93 23.422 12.828 1 93.19 354 GLY B CA 1
ATOM 6578 C C . GLY B 1 354 ? 3.623 23.297 13.594 1 93.19 354 GLY B C 1
ATOM 6579 O O . GLY B 1 354 ? 3.104 24.281 14.117 1 93.19 354 GLY B O 1
ATOM 6580 N N . ILE B 1 355 ? 3.008 22.172 13.438 1 89.56 355 ILE B N 1
ATOM 6581 C CA . ILE B 1 355 ? 1.856 21.797 14.258 1 89.56 355 ILE B CA 1
ATOM 6582 C C . ILE B 1 355 ? 2.332 21.125 15.547 1 89.56 355 ILE B C 1
ATOM 6584 O O . ILE B 1 355 ? 2.98 20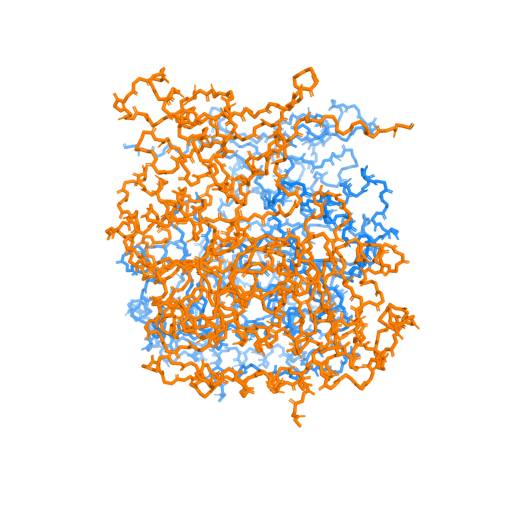.078 15.508 1 89.56 355 ILE B O 1
ATOM 6588 N N . TYR B 1 356 ? 2.086 21.672 16.641 1 80.19 356 TYR B N 1
ATOM 6589 C CA . TYR B 1 356 ? 2.791 21.188 17.828 1 80.19 356 TYR B CA 1
ATOM 6590 C C . TYR B 1 356 ? 1.812 20.672 18.875 1 80.19 356 TYR B C 1
ATOM 6592 O O . TYR B 1 356 ? 2.221 20.219 19.938 1 80.19 356 TYR B O 1
ATOM 6600 N N . GLY B 1 357 ? 0.524 20.688 18.547 1 76.19 357 GLY B N 1
ATOM 6601 C CA . GLY B 1 357 ? -0.427 20.125 19.5 1 76.19 357 GLY B CA 1
ATOM 6602 C C . GLY B 1 357 ? -1.848 20.094 18.969 1 76.19 357 GLY B C 1
ATOM 6603 O O . GLY B 1 357 ? -2.109 20.547 17.859 1 76.19 357 GLY B O 1
ATOM 6604 N N . ARG B 1 358 ? -2.66 19.328 19.719 1 75 358 ARG B N 1
ATOM 6605 C CA . ARG B 1 358 ? -4.098 19.312 19.453 1 75 358 ARG B CA 1
ATOM 6606 C C . ARG B 1 358 ? -4.852 20.125 20.516 1 75 358 ARG B C 1
ATOM 6608 O O . ARG B 1 358 ? -4.492 20.094 21.688 1 75 358 ARG B O 1
ATOM 6615 N N . ALA B 1 359 ? -5.777 20.734 19.984 1 65.38 359 ALA B N 1
ATOM 6616 C CA . ALA B 1 359 ? -6.594 21.516 20.906 1 65.38 359 ALA B CA 1
ATOM 6617 C C . ALA B 1 359 ? -7.227 20.609 21.969 1 65.38 359 ALA B C 1
ATOM 6619 O O . ALA B 1 359 ? -7.32 21 23.141 1 65.38 359 ALA B O 1
ATOM 6620 N N . ASP B 1 360 ? -7.516 19.375 21.406 1 61.25 360 ASP B N 1
ATOM 6621 C CA . ASP B 1 360 ? -8.188 18.438 22.297 1 61.25 360 ASP B CA 1
ATOM 6622 C C . ASP B 1 360 ? -7.18 17.703 23.188 1 61.25 360 ASP B C 1
ATOM 6624 O O . ASP B 1 360 ? -7.547 17.141 24.219 1 61.25 360 ASP B O 1
ATOM 6628 N N . ASP B 1 361 ? -5.93 17.672 22.703 1 61.03 361 ASP B N 1
ATOM 6629 C CA . ASP B 1 361 ? -4.906 16.938 23.438 1 61.03 361 ASP B CA 1
ATOM 6630 C C . ASP B 1 361 ? -4.199 17.828 24.438 1 61.03 361 ASP B C 1
ATOM 6632 O O . ASP B 1 361 ? -3.338 17.375 25.188 1 61.03 361 ASP B O 1
ATOM 6636 N N . MET B 1 362 ? -4.488 18.969 24.312 1 59.38 362 MET B N 1
ATOM 6637 C CA . MET B 1 362 ? -3.939 19.922 25.266 1 59.38 362 MET B CA 1
ATOM 6638 C C . MET B 1 362 ? -4.352 19.578 26.688 1 59.38 362 MET B C 1
ATOM 6640 O O . MET B 1 362 ? -5.523 19.281 26.953 1 59.38 362 MET B O 1
ATOM 6644 N N . LEU B 1 363 ? -3.354 19.188 27.406 1 65.25 363 LEU B N 1
ATOM 6645 C CA . LEU B 1 363 ? -3.611 18.859 28.812 1 65.25 363 LEU B CA 1
ATOM 6646 C C . LEU B 1 363 ? -3.746 20.125 29.641 1 65.25 363 LEU B C 1
ATOM 6648 O O . LEU B 1 363 ? -2.881 21 29.594 1 65.25 363 LEU B O 1
ATOM 6652 N N . VAL B 1 364 ? -4.934 20.359 30.172 1 62.38 364 VAL B N 1
ATOM 6653 C CA . VAL B 1 364 ? -5.098 21.453 31.141 1 62.38 364 VAL B CA 1
ATOM 6654 C C . VAL B 1 364 ? -4.816 20.938 32.562 1 62.38 364 VAL B C 1
ATOM 6656 O O . VAL B 1 364 ? -5.594 20.141 33.094 1 62.38 364 VAL B O 1
ATOM 6659 N N . ILE B 1 365 ? -3.652 21.219 33 1 70.06 365 ILE B N 1
ATOM 6660 C CA . ILE B 1 365 ? -3.254 20.828 34.344 1 70.06 365 ILE B CA 1
ATOM 6661 C C . ILE B 1 365 ? -3.072 22.062 35.219 1 70.06 365 ILE B C 1
ATOM 6663 O O . ILE B 1 365 ? -2.203 22.906 34.938 1 70.06 365 ILE B O 1
ATOM 6667 N N . ARG B 1 366 ? -3.898 22.125 36.281 1 69.12 366 ARG B N 1
ATOM 6668 C CA . ARG B 1 366 ? -3.852 23.234 37.219 1 69.12 366 ARG B CA 1
ATOM 6669 C C . ARG B 1 366 ? -3.955 24.578 36.5 1 69.12 366 ARG B C 1
ATOM 6671 O O . ARG B 1 366 ? -3.168 25.484 36.75 1 69.12 366 ARG B O 1
ATOM 6678 N N . GLY B 1 367 ? -4.809 24.625 35.562 1 61.81 367 GLY B N 1
ATOM 6679 C CA . GLY B 1 367 ? -5.109 25.859 34.844 1 61.81 367 GLY B CA 1
ATOM 6680 C C . GLY B 1 367 ? -4.121 26.172 33.75 1 61.81 367 GLY B C 1
ATOM 6681 O O . GLY B 1 367 ? -4.227 27.203 33.094 1 61.81 367 GLY B O 1
ATOM 6682 N N . LYS B 1 368 ? -3.154 25.359 33.594 1 70.56 368 LYS B N 1
ATOM 6683 C CA . LYS B 1 368 ? -2.154 25.562 32.531 1 70.56 368 LYS B CA 1
ATOM 6684 C C . LYS B 1 368 ? -2.377 24.609 31.375 1 70.56 368 LYS B C 1
ATOM 6686 O O . LYS B 1 368 ? -2.707 23.438 31.562 1 70.56 368 LYS B O 1
ATOM 6691 N N . ASN B 1 369 ? -2.279 25.203 30.172 1 69.19 369 ASN B N 1
ATOM 6692 C CA . ASN B 1 369 ? -2.357 24.406 28.953 1 69.19 369 ASN B CA 1
ATOM 6693 C C . ASN B 1 369 ? -1.004 23.797 28.594 1 69.19 369 ASN B C 1
ATOM 6695 O O . ASN B 1 369 ? -0.032 24.531 28.375 1 69.19 369 ASN B O 1
ATOM 6699 N N . ILE B 1 370 ? -0.975 22.547 28.641 1 75.19 370 ILE B N 1
ATOM 6700 C CA . ILE B 1 370 ? 0.275 21.828 28.375 1 75.19 370 ILE B CA 1
ATOM 6701 C C . ILE B 1 370 ? 0.113 20.922 27.172 1 75.19 370 ILE B C 1
ATOM 6703 O O . ILE B 1 370 ? -0.787 20.078 27.125 1 75.19 370 ILE B O 1
ATOM 6707 N N . PHE B 1 371 ? 0.904 21.219 26.203 1 75.31 371 PHE B N 1
ATOM 6708 C CA . PHE B 1 371 ? 0.928 20.297 25.062 1 75.31 371 PHE B CA 1
ATOM 6709 C C . PHE B 1 371 ? 1.994 19.219 25.266 1 75.31 371 PHE B C 1
ATOM 6711 O O . PHE B 1 371 ? 3.117 19.531 25.672 1 75.31 371 PHE B O 1
ATOM 6718 N N . PRO B 1 372 ? 1.629 17.969 24.922 1 78.06 372 PRO B N 1
ATOM 6719 C CA . PRO B 1 372 ? 2.611 16.891 25.062 1 78.06 372 PRO B CA 1
ATOM 6720 C C . PRO B 1 372 ? 3.91 17.172 24.312 1 78.06 372 PRO B C 1
ATOM 6722 O O . PRO B 1 372 ? 4.992 16.812 24.781 1 78.06 372 PRO B O 1
ATOM 6725 N N . SER B 1 373 ? 3.904 17.891 23.234 1 75.12 373 SER B N 1
ATOM 6726 C CA . SER B 1 373 ? 5.086 18.203 22.438 1 75.12 373 SER B CA 1
ATOM 6727 C C . SER B 1 373 ? 6.055 19.094 23.203 1 75.12 373 SER B C 1
ATOM 6729 O O . SER B 1 373 ? 7.266 19.047 22.969 1 75.12 373 SER B O 1
ATOM 6731 N N . GLN B 1 374 ? 5.559 19.938 24 1 76.44 374 GLN B N 1
ATOM 6732 C CA . GLN B 1 374 ? 6.398 20.797 24.844 1 76.44 374 GLN B CA 1
ATOM 6733 C C . GLN B 1 374 ? 7.234 19.953 25.812 1 76.44 374 GLN B C 1
ATOM 6735 O O . GLN B 1 374 ? 8.414 20.234 26.016 1 76.44 374 GLN B O 1
ATOM 6740 N N . ILE B 1 375 ? 6.57 18.906 26.312 1 81.38 375 ILE B N 1
ATOM 6741 C CA . ILE B 1 375 ? 7.258 17.984 27.203 1 81.38 375 ILE B CA 1
ATOM 6742 C C . ILE B 1 375 ? 8.312 17.203 26.422 1 81.38 375 ILE B C 1
ATOM 6744 O O . ILE B 1 375 ? 9.453 17.062 26.875 1 81.38 375 ILE B O 1
ATOM 6748 N N . GLU B 1 376 ? 7.871 16.797 25.312 1 79.75 376 GLU B N 1
ATOM 6749 C CA . GLU B 1 376 ? 8.773 16.047 24.453 1 79.75 376 GLU B CA 1
ATOM 6750 C C . GLU B 1 376 ? 10.031 16.844 24.125 1 79.75 376 GLU B C 1
ATOM 6752 O O . GLU B 1 376 ? 11.141 16.328 24.203 1 79.75 376 GLU B O 1
ATOM 6757 N N . ASP B 1 377 ? 9.898 18.094 23.75 1 79.44 377 ASP B N 1
ATOM 6758 C CA . ASP B 1 377 ? 11.008 18.969 23.391 1 79.44 377 ASP B CA 1
ATOM 6759 C C . ASP B 1 377 ? 11.984 19.125 24.562 1 79.44 377 ASP B C 1
ATOM 6761 O O . ASP B 1 377 ? 13.203 19.062 24.375 1 79.44 377 ASP B O 1
ATOM 6765 N N . GLN B 1 378 ? 11.469 19.312 25.719 1 82.81 378 GLN B N 1
ATOM 6766 C CA . GLN B 1 378 ? 12.312 19.484 26.906 1 82.81 378 GLN B CA 1
ATOM 6767 C C . GLN B 1 378 ? 13.078 18.203 27.219 1 82.81 378 GLN B C 1
ATOM 6769 O O . GLN B 1 378 ? 14.258 18.266 27.594 1 82.81 378 GLN B O 1
ATOM 6774 N N . LEU B 1 379 ? 12.406 17.078 27.094 1 88.12 379 LEU B N 1
ATOM 6775 C CA . LEU B 1 379 ? 13.047 15.812 27.406 1 88.12 379 LEU B CA 1
ATOM 6776 C C . LEU B 1 379 ? 14.156 15.508 26.391 1 88.12 379 LEU B C 1
ATOM 6778 O O . LEU B 1 379 ? 15.25 15.094 26.781 1 88.12 379 LEU B O 1
ATOM 6782 N N . HIS B 1 380 ? 13.883 15.758 25.188 1 85.5 380 HIS B N 1
ATOM 6783 C CA . HIS B 1 380 ? 14.844 15.469 24.125 1 85.5 380 HIS B CA 1
ATOM 6784 C C . HIS B 1 380 ? 16.062 16.391 24.219 1 85.5 380 HIS B C 1
ATOM 6786 O O . HIS B 1 380 ? 17.125 16.062 23.688 1 85.5 380 HIS B O 1
ATOM 6792 N N . ALA B 1 381 ? 15.945 17.5 24.844 1 82.38 381 ALA B N 1
ATOM 6793 C CA . ALA B 1 381 ? 17.047 18.453 25.016 1 82.38 381 ALA B CA 1
ATOM 6794 C C . ALA B 1 381 ? 17.984 18.016 26.125 1 82.38 381 ALA B C 1
ATOM 6796 O O . ALA B 1 381 ? 19.078 18.562 26.266 1 82.38 381 ALA B O 1
ATOM 6797 N N . LEU B 1 382 ? 17.578 17.016 26.875 1 87.44 382 LEU B N 1
ATOM 6798 C CA . LEU B 1 382 ? 18.406 16.531 27.984 1 87.44 382 LEU B CA 1
ATOM 6799 C C . LEU B 1 382 ? 19.359 15.445 27.516 1 87.44 382 LEU B C 1
ATOM 6801 O O . LEU B 1 382 ? 18.938 14.461 26.891 1 87.44 382 LEU B O 1
ATOM 6805 N N . ASP B 1 383 ? 20.531 15.586 27.828 1 85.38 383 ASP B N 1
ATOM 6806 C CA . ASP B 1 383 ? 21.578 14.68 27.375 1 85.38 383 ASP B CA 1
ATOM 6807 C C . ASP B 1 383 ? 21.344 13.258 27.875 1 85.38 383 ASP B C 1
ATOM 6809 O O . ASP B 1 383 ? 21.594 12.289 27.156 1 85.38 383 ASP B O 1
ATOM 6813 N N . ASP B 1 384 ? 20.828 13.117 29.047 1 90 384 ASP B N 1
ATOM 6814 C CA . ASP B 1 384 ? 20.734 11.812 29.688 1 90 384 ASP B CA 1
ATOM 6815 C C . ASP B 1 384 ? 19.359 11.18 29.438 1 90 384 ASP B C 1
ATOM 6817 O O . ASP B 1 384 ? 19.031 10.156 30.031 1 90 384 ASP B O 1
ATOM 6821 N N . TYR B 1 385 ? 18.656 11.883 28.562 1 90.38 385 TYR B N 1
ATOM 6822 C CA . TYR B 1 385 ? 17.344 11.336 28.234 1 90.38 385 TYR B CA 1
ATOM 6823 C C . TYR B 1 385 ? 17.469 10.047 27.438 1 90.38 385 TYR B C 1
ATOM 6825 O O . TYR B 1 385 ? 18.266 9.977 26.484 1 90.38 385 TYR B O 1
ATOM 6833 N N . GLY B 1 386 ? 16.875 9.023 27.797 1 82.5 386 GLY B N 1
ATOM 6834 C CA . GLY B 1 386 ? 16.953 7.738 27.109 1 82.5 386 GLY B CA 1
ATOM 6835 C C . GLY B 1 386 ? 16.281 7.746 25.75 1 82.5 386 GLY B C 1
ATOM 6836 O O . GLY B 1 386 ? 16.938 8.008 24.734 1 82.5 386 GLY B O 1
ATOM 6837 N N . ASP B 1 387 ? 14.961 7.484 25.5 1 77.56 387 ASP B N 1
ATOM 6838 C CA . ASP B 1 387 ? 14.359 7.508 24.172 1 77.56 387 ASP B CA 1
ATOM 6839 C C . ASP B 1 387 ? 12.836 7.562 24.25 1 77.56 387 ASP B C 1
ATOM 6841 O O . ASP B 1 387 ? 12.164 7.879 23.266 1 77.56 387 ASP B O 1
ATOM 6845 N N . GLU B 1 388 ? 12.453 7.191 25.375 1 84.94 388 GLU B N 1
ATOM 6846 C CA . GLU B 1 388 ? 11 7.07 25.453 1 84.94 388 GLU B CA 1
ATOM 6847 C C . GLU B 1 388 ? 10.461 7.695 26.734 1 84.94 388 GLU B C 1
ATOM 6849 O O . GLU B 1 388 ? 11.156 7.738 27.75 1 84.94 388 GLU B O 1
ATOM 6854 N N . PHE B 1 389 ? 9.242 8.234 26.734 1 87.75 389 PHE B N 1
ATOM 6855 C CA . PHE B 1 389 ? 8.523 8.766 27.891 1 87.75 389 PHE B CA 1
ATOM 6856 C C . PHE B 1 389 ? 7.027 8.531 27.75 1 87.75 389 PHE B C 1
ATOM 6858 O O . PHE B 1 389 ? 6.547 8.172 26.672 1 87.75 389 PHE B O 1
ATOM 6865 N N . ARG B 1 390 ? 6.359 8.578 28.859 1 88.88 390 ARG B N 1
ATOM 6866 C CA . ARG B 1 390 ? 4.898 8.531 28.922 1 88.88 390 ARG B CA 1
ATOM 6867 C C . ARG B 1 390 ? 4.355 9.656 29.797 1 88.88 390 ARG B C 1
ATOM 6869 O O . ARG B 1 390 ? 4.953 10.008 30.812 1 88.88 390 ARG B O 1
ATOM 6876 N N . ILE B 1 391 ? 3.283 10.188 29.297 1 86.12 391 ILE B N 1
ATOM 6877 C CA . ILE B 1 391 ? 2.562 11.195 30.062 1 86.12 391 ILE B CA 1
ATOM 6878 C C . ILE B 1 391 ? 1.277 10.594 30.625 1 86.12 391 ILE B C 1
ATOM 6880 O O . ILE B 1 391 ? 0.455 10.062 29.875 1 86.12 391 ILE B O 1
ATOM 6884 N N . VAL B 1 392 ? 1.252 10.57 31.859 1 82.94 392 VAL B N 1
ATOM 6885 C CA . VAL B 1 392 ? 0.03 10.117 32.5 1 82.94 392 VAL B CA 1
ATOM 6886 C C . VAL B 1 392 ? -0.619 11.281 33.25 1 82.94 392 VAL B C 1
ATOM 6888 O O . VAL B 1 392 ? 0.038 11.961 34.062 1 82.94 392 VAL B O 1
ATOM 6891 N N . VAL B 1 393 ? -1.761 11.547 32.875 1 78.31 393 VAL B N 1
ATOM 6892 C CA . VAL B 1 393 ? -2.502 12.578 33.594 1 78.31 393 VAL B CA 1
ATOM 6893 C C . VAL B 1 393 ? -3.537 11.938 34.5 1 78.31 393 VAL B C 1
ATOM 6895 O O . VAL B 1 393 ? -4.305 11.07 34.062 1 78.31 393 VAL B O 1
ATOM 6898 N N . GLU B 1 394 ? -3.393 12.211 35.719 1 75.25 394 GLU B N 1
ATOM 6899 C CA . GLU B 1 394 ? -4.312 11.656 36.719 1 75.25 394 GLU B CA 1
ATOM 6900 C C . GLU B 1 394 ? -4.848 12.742 37.656 1 75.25 394 GLU B C 1
ATOM 6902 O O . GLU B 1 394 ? -4.258 13.82 37.75 1 75.25 394 GLU B O 1
ATOM 6907 N N . ARG B 1 395 ? -6.074 12.531 38.094 1 66.44 395 ARG B N 1
ATOM 6908 C CA . ARG B 1 395 ? -6.672 13.414 39.094 1 66.44 395 ARG B CA 1
ATOM 6909 C C . ARG B 1 395 ? -6.344 12.953 40.5 1 66.44 395 ARG B C 1
ATOM 6911 O O . ARG B 1 395 ? -6.551 11.781 40.844 1 66.44 395 ARG B O 1
ATOM 6918 N N . GLU B 1 396 ? -5.492 13.625 41.188 1 58.06 396 GLU B N 1
ATOM 6919 C CA . GLU B 1 396 ? -5.211 13.375 42.594 1 58.06 396 GLU B CA 1
ATOM 6920 C C . GLU B 1 396 ? -6.012 14.32 43.5 1 58.06 396 GLU B C 1
ATOM 6922 O O . GLU B 1 396 ? -5.656 15.492 43.656 1 58.06 396 GLU B O 1
ATOM 6927 N N . GLY B 1 397 ? -7.078 13.867 44.125 1 56.56 397 GLY B N 1
ATOM 6928 C CA . GLY B 1 397 ? -7.992 14.727 44.844 1 56.56 397 GLY B CA 1
ATOM 6929 C C . GLY B 1 397 ? -8.711 15.727 43.938 1 56.56 397 GLY B C 1
ATOM 6930 O O . GLY B 1 397 ? -9.398 15.336 43 1 56.56 397 GLY B O 1
ATOM 6931 N N . ALA B 1 398 ? -8.555 17.109 44.312 1 55.81 398 ALA B N 1
ATOM 6932 C CA . ALA B 1 398 ? -9.219 18.156 43.531 1 55.81 398 ALA B CA 1
ATOM 6933 C C . ALA B 1 398 ? -8.32 18.688 42.438 1 55.81 398 ALA B C 1
ATOM 6935 O O . ALA B 1 398 ? -8.758 19.469 41.594 1 55.81 398 ALA B O 1
ATOM 6936 N N . LEU B 1 399 ? -7 18.141 42.375 1 61.34 399 LEU B N 1
ATOM 6937 C CA . LEU B 1 399 ? -6.066 18.734 41.438 1 61.34 399 LEU B CA 1
ATOM 6938 C C . LEU B 1 399 ? -5.59 17.703 40.406 1 61.34 399 LEU B C 1
ATOM 6940 O O . LEU B 1 399 ? -5.371 16.547 40.75 1 61.34 399 LEU B O 1
ATOM 6944 N N . ASP B 1 400 ? -5.531 18.078 39.219 1 73.44 400 ASP B N 1
ATOM 6945 C CA . ASP B 1 400 ? -4.934 17.266 38.156 1 73.44 400 ASP B CA 1
ATOM 6946 C C . ASP B 1 400 ? -3.416 17.203 38.312 1 73.44 400 ASP B C 1
ATOM 6948 O O . ASP B 1 400 ? -2.781 18.203 38.688 1 73.44 400 ASP B O 1
ATOM 6952 N N . SER B 1 401 ? -2.949 15.945 38.25 1 79.62 401 SER B N 1
ATOM 6953 C CA . SER B 1 401 ? -1.503 15.773 38.344 1 79.62 401 SER B CA 1
ATOM 6954 C C . SER B 1 401 ? -0.92 15.227 37.031 1 79.62 401 SER B C 1
ATOM 6956 O O . SER B 1 401 ? -1.59 14.492 36.312 1 79.62 401 SER B O 1
ATOM 6958 N N . LEU B 1 402 ? 0.225 15.711 36.688 1 84.88 402 LEU B N 1
ATOM 6959 C CA . LEU B 1 402 ? 0.998 15.273 35.531 1 84.88 402 LEU B CA 1
ATOM 6960 C C . LEU B 1 402 ? 2.08 14.281 35.969 1 84.88 402 LEU B C 1
ATOM 6962 O O . LEU B 1 402 ? 3.012 14.641 36.688 1 84.88 402 LEU B O 1
ATOM 6966 N N . GLN B 1 403 ? 1.806 13.031 35.562 1 87.94 403 GLN B N 1
ATOM 6967 C CA . GLN B 1 403 ? 2.834 12.023 35.781 1 87.94 403 GLN B CA 1
ATOM 6968 C C . GLN B 1 403 ? 3.641 11.781 34.5 1 87.94 403 GLN B C 1
ATOM 6970 O O . GLN B 1 403 ? 3.076 11.703 33.406 1 87.94 403 GLN B O 1
ATOM 6975 N N . LEU B 1 404 ? 4.879 11.844 34.75 1 91.81 404 LEU B N 1
ATOM 6976 C CA . LEU B 1 404 ? 5.797 11.617 33.625 1 91.81 404 LEU B CA 1
ATOM 6977 C C . LEU B 1 404 ? 6.703 10.422 33.906 1 91.81 404 LEU B C 1
ATOM 6979 O O . LEU B 1 404 ? 7.441 10.414 34.906 1 91.81 404 LEU B O 1
ATOM 6983 N N . VAL B 1 405 ? 6.496 9.43 33.094 1 91.75 405 VAL B N 1
ATOM 6984 C CA . VAL B 1 405 ? 7.426 8.312 33.156 1 91.75 405 VAL B CA 1
ATOM 6985 C C . VAL B 1 405 ? 8.484 8.469 32.062 1 91.75 405 VAL B C 1
ATOM 6987 O O . VAL B 1 405 ? 8.148 8.531 30.875 1 91.75 405 VAL B O 1
ATOM 6990 N N . VAL B 1 406 ? 9.734 8.57 32.469 1 93.56 406 VAL B N 1
ATOM 6991 C CA . VAL B 1 406 ? 10.773 8.93 31.516 1 93.56 406 VAL B CA 1
ATOM 6992 C C . VAL B 1 406 ? 11.922 7.926 31.609 1 93.56 406 VAL B C 1
ATOM 6994 O O . VAL B 1 406 ? 12.352 7.562 32.688 1 93.56 406 VAL B O 1
ATOM 6997 N N . GLU B 1 407 ? 12.398 7.586 30.438 1 91.5 407 GLU B N 1
ATOM 6998 C CA . GLU B 1 407 ? 13.578 6.719 30.406 1 91.5 407 GLU B CA 1
ATOM 6999 C C . GLU B 1 407 ? 14.859 7.523 30.547 1 91.5 407 GLU B C 1
ATOM 7001 O O . GLU B 1 407 ? 14.992 8.609 29.984 1 91.5 407 GLU B O 1
ATOM 7006 N N . VAL B 1 408 ? 15.766 6.984 31.359 1 92.62 408 VAL B N 1
ATOM 7007 C CA . VAL B 1 408 ? 17.125 7.523 31.422 1 92.62 408 VAL B CA 1
ATOM 7008 C C . VAL B 1 408 ? 18.078 6.645 30.625 1 92.62 408 VAL B C 1
ATOM 7010 O O . VAL B 1 408 ? 17.938 5.418 30.609 1 92.62 408 VAL B O 1
ATOM 7013 N N . ALA B 1 409 ? 18.984 7.328 29.938 1 91.25 409 ALA B N 1
ATOM 7014 C CA . ALA B 1 409 ? 19.938 6.617 29.094 1 91.25 409 ALA B CA 1
ATOM 7015 C C . ALA B 1 409 ? 20.797 5.672 29.922 1 91.25 409 ALA B C 1
ATOM 7017 O O . ALA B 1 409 ? 21.172 5.988 31.062 1 91.25 409 ALA B O 1
ATOM 7018 N N . ASP B 1 410 ? 21.188 4.543 29.344 1 87.75 410 ASP B N 1
ATOM 7019 C CA . ASP B 1 410 ? 22.031 3.559 30.031 1 87.75 410 ASP B CA 1
ATOM 7020 C C . ASP B 1 410 ? 23.391 4.148 30.391 1 87.75 410 ASP B C 1
ATOM 7022 O O . ASP B 1 410 ? 23.969 3.801 31.422 1 87.75 410 ASP B O 1
ATOM 7026 N N . ASP B 1 411 ? 23.797 5.008 29.578 1 86.19 411 ASP B N 1
ATOM 7027 C CA . ASP B 1 411 ? 25.125 5.582 29.766 1 86.19 411 ASP B CA 1
ATOM 7028 C C . ASP B 1 411 ? 25.031 6.973 30.391 1 86.19 411 ASP B C 1
ATOM 7030 O O . ASP B 1 411 ? 25.938 7.797 30.219 1 86.19 411 ASP B O 1
ATOM 7034 N N . ALA B 1 412 ? 23.922 7.207 31.031 1 89 412 ALA B N 1
ATOM 7035 C CA . ALA B 1 412 ? 23.719 8.523 31.641 1 89 412 ALA B CA 1
ATOM 7036 C C . ALA B 1 412 ? 24.812 8.836 32.656 1 89 412 ALA B C 1
ATOM 7038 O O . ALA B 1 412 ? 25.266 7.949 33.375 1 89 412 ALA B O 1
ATOM 7039 N N . GLU B 1 413 ? 25.266 10 32.625 1 85 413 GLU B N 1
ATOM 7040 C CA . GLU B 1 413 ? 26.281 10.445 33.562 1 85 413 GLU B CA 1
ATOM 7041 C C . GLU B 1 413 ? 25.688 10.789 34.906 1 85 413 GLU B C 1
ATOM 7043 O O . GLU B 1 413 ? 26.344 10.672 35.938 1 85 413 GLU B O 1
ATOM 7048 N N . THR B 1 414 ? 24.469 11.148 34.781 1 83.62 414 THR B N 1
ATOM 7049 C CA . THR B 1 414 ? 23.797 11.531 36.031 1 83.62 414 THR B CA 1
ATOM 7050 C C . THR B 1 414 ? 23.031 10.352 36.594 1 83.62 414 THR B C 1
ATOM 7052 O O . THR B 1 414 ? 22.516 9.508 35.844 1 83.62 414 THR B O 1
ATOM 7055 N N . GLY B 1 415 ? 23.016 10.219 37.938 1 85.56 415 GLY B N 1
ATOM 7056 C CA . GLY B 1 415 ? 22.203 9.195 38.594 1 85.56 415 GLY B CA 1
ATOM 7057 C C . GLY B 1 415 ? 20.719 9.391 38.375 1 85.56 415 GLY B C 1
ATOM 7058 O O . GLY B 1 415 ? 20.266 10.484 38.031 1 85.56 415 GLY B O 1
ATOM 7059 N N . PRO B 1 416 ? 19.922 8.328 38.562 1 89.12 416 PRO B N 1
ATOM 7060 C CA . PRO B 1 416 ? 18.469 8.398 38.344 1 89.12 416 PRO B CA 1
ATOM 7061 C C . PRO B 1 416 ? 17.812 9.5 39.188 1 89.12 416 PRO B C 1
ATOM 7063 O O . PRO B 1 416 ? 16.875 10.148 38.719 1 89.12 416 PRO B O 1
ATOM 7066 N N . ASP B 1 417 ? 18.297 9.727 40.438 1 90.31 417 ASP B N 1
ATOM 7067 C CA . ASP B 1 417 ? 17.719 10.758 41.281 1 90.31 417 ASP B CA 1
ATOM 7068 C C . ASP B 1 417 ? 18.016 12.156 40.75 1 90.31 417 ASP B C 1
ATOM 7070 O O . ASP B 1 417 ? 17.141 13.023 40.75 1 90.31 417 ASP B O 1
ATOM 7074 N N . GLU B 1 418 ? 19.219 12.305 40.344 1 90.94 418 GLU B N 1
ATOM 7075 C CA . GLU B 1 418 ? 19.594 13.594 39.75 1 90.94 418 GLU B CA 1
ATOM 7076 C C . GLU B 1 418 ? 18.844 13.852 38.438 1 90.94 418 GLU B C 1
ATOM 7078 O O . GLU B 1 418 ? 18.422 14.977 38.188 1 90.94 418 GLU B O 1
ATOM 7083 N N . PHE B 1 419 ? 18.781 12.859 37.656 1 93.81 419 PHE B N 1
ATOM 7084 C CA . PHE B 1 419 ? 18.031 12.969 36.406 1 93.81 419 PHE B CA 1
ATOM 7085 C C . PHE B 1 419 ? 16.562 13.289 36.688 1 93.81 419 PHE B C 1
ATOM 7087 O O . PHE B 1 419 ? 15.969 14.117 36 1 93.81 419 PHE B O 1
ATOM 7094 N N . HIS B 1 420 ? 16.047 12.617 37.656 1 93.94 420 HIS B N 1
ATOM 7095 C CA . HIS B 1 420 ? 14.688 12.883 38.125 1 93.94 420 HIS B CA 1
ATOM 7096 C C . HIS B 1 420 ? 14.492 14.367 38.406 1 93.94 420 HIS B C 1
ATOM 7098 O O . HIS B 1 420 ? 13.539 14.984 37.938 1 93.94 420 HIS B O 1
ATOM 7104 N N . ASP B 1 421 ? 15.344 14.906 39.188 1 92.12 421 ASP B N 1
ATOM 7105 C CA . ASP B 1 421 ? 15.234 16.297 39.594 1 92.12 421 ASP B CA 1
ATOM 7106 C C . ASP B 1 421 ? 15.414 17.25 38.406 1 92.12 421 ASP B C 1
ATOM 7108 O O . ASP B 1 421 ? 14.75 18.281 38.312 1 92.12 421 ASP B O 1
ATOM 7112 N N . LEU B 1 422 ? 16.312 16.844 37.562 1 92.38 422 LEU B N 1
ATOM 7113 C CA . LEU B 1 422 ? 16.547 17.625 36.375 1 92.38 422 LEU B CA 1
ATOM 7114 C C . LEU B 1 422 ? 15.305 17.688 35.5 1 92.38 422 LEU B C 1
ATOM 7116 O O . LEU B 1 422 ? 14.906 18.766 35.031 1 92.38 422 LEU B O 1
ATOM 7120 N N . VAL B 1 423 ? 14.695 16.594 35.188 1 94.19 423 VAL B N 1
ATOM 7121 C CA . VAL B 1 423 ? 13.484 16.516 34.406 1 94.19 423 VAL B CA 1
ATOM 7122 C C . VAL B 1 423 ? 12.383 17.344 35.031 1 94.19 423 VAL B C 1
ATOM 7124 O O . VAL B 1 423 ? 11.719 18.141 34.375 1 94.19 423 VAL B O 1
ATOM 7127 N N . ARG B 1 424 ? 12.242 17.125 36.312 1 92.62 424 ARG B N 1
ATOM 7128 C CA . ARG B 1 424 ? 11.219 17.828 37.062 1 92.62 424 ARG B CA 1
ATOM 7129 C C . ARG B 1 424 ? 11.391 19.344 36.938 1 92.62 424 ARG B C 1
ATOM 7131 O O . ARG B 1 424 ? 10.414 20.062 36.688 1 92.62 424 ARG B O 1
ATOM 7138 N N . GLN B 1 425 ? 12.562 19.828 37.062 1 89.75 425 GLN B N 1
ATOM 7139 C CA . GLN B 1 425 ? 12.859 21.266 36.969 1 89.75 425 GLN B CA 1
ATOM 7140 C C . GLN B 1 425 ? 12.641 21.797 35.562 1 89.75 425 GLN B C 1
ATOM 7142 O O . GLN B 1 425 ? 12.031 22.859 35.406 1 89.75 425 GLN B O 1
ATOM 7147 N N . GLU B 1 426 ? 13.148 21.125 34.594 1 90.75 426 GLU B N 1
ATOM 7148 C CA . GLU B 1 426 ? 13.062 21.578 33.219 1 90.75 426 GLU B CA 1
ATOM 7149 C C . GLU B 1 426 ? 11.609 21.641 32.75 1 90.75 426 GLU B C 1
ATOM 7151 O O . GLU B 1 426 ? 11.211 22.594 32.062 1 90.75 426 GLU B O 1
ATOM 7156 N N . ILE B 1 427 ? 10.883 20.641 33.125 1 90.19 427 ILE B N 1
ATOM 7157 C CA . ILE B 1 427 ? 9.484 20.609 32.688 1 90.19 427 ILE B CA 1
ATOM 7158 C C . ILE B 1 427 ? 8.703 21.688 33.438 1 90.19 427 ILE B C 1
ATOM 7160 O O . ILE B 1 427 ? 7.875 22.375 32.812 1 90.19 427 ILE B O 1
ATOM 7164 N N . LYS B 1 428 ? 8.945 21.859 34.688 1 86.06 428 LYS B N 1
ATOM 7165 C CA . LYS B 1 428 ? 8.305 22.938 35.469 1 86.06 428 LYS B CA 1
ATOM 7166 C C . LYS B 1 428 ? 8.586 24.297 34.844 1 86.06 428 LYS B C 1
ATOM 7168 O O . LYS B 1 428 ? 7.684 25.125 34.688 1 86.06 428 LYS B O 1
ATOM 7173 N N . SER B 1 429 ? 9.773 24.484 34.469 1 86.62 429 SER B N 1
ATOM 7174 C CA . SER B 1 429 ? 10.188 25.766 33.875 1 86.62 429 SER B CA 1
ATOM 7175 C C . SER B 1 429 ? 9.492 26 32.531 1 86.62 429 SER B C 1
ATOM 7177 O O . SER B 1 429 ? 9.133 27.125 32.219 1 86.62 429 SER B O 1
ATOM 7179 N N . GLU B 1 430 ? 9.328 24.953 31.844 1 83.19 430 GLU B N 1
ATOM 7180 C CA . GLU B 1 430 ? 8.781 25.062 30.484 1 83.19 430 GLU B CA 1
ATOM 7181 C C . GLU B 1 430 ? 7.258 25.188 30.516 1 83.19 430 GLU B C 1
ATOM 7183 O O . GLU B 1 430 ? 6.684 26.031 29.844 1 83.19 430 GLU B O 1
ATOM 7188 N N . VAL B 1 431 ? 6.672 24.281 31.359 1 80.56 431 VAL B N 1
ATOM 7189 C CA . VAL B 1 431 ? 5.219 24.188 31.219 1 80.56 431 VAL B CA 1
ATOM 7190 C C . VAL B 1 431 ? 4.543 24.781 32.469 1 80.56 431 VAL B C 1
ATOM 7192 O O . VAL B 1 431 ? 3.32 24.938 32.5 1 80.56 431 VAL B O 1
ATOM 7195 N N . GLY B 1 432 ? 5.199 25.109 33.469 1 76.44 432 GLY B N 1
ATOM 7196 C CA . GLY B 1 432 ? 4.68 25.828 34.625 1 76.44 432 GLY B CA 1
ATOM 7197 C C . GLY B 1 432 ? 4.016 24.906 35.625 1 76.44 432 GLY B C 1
ATOM 7198 O O . GLY B 1 432 ? 3.418 25.375 36.625 1 76.44 432 GLY B O 1
ATOM 7199 N N . VAL B 1 433 ? 3.986 23.609 35.344 1 81.19 433 VAL B N 1
ATOM 7200 C CA . VAL B 1 433 ? 3.443 22.609 36.281 1 81.19 433 VAL B CA 1
ATOM 7201 C C . VAL B 1 433 ? 4.535 21.625 36.656 1 81.19 433 VAL B C 1
ATOM 7203 O O . VAL B 1 433 ? 5.312 21.172 35.812 1 81.19 433 VAL B O 1
ATOM 7206 N N . THR B 1 434 ? 4.656 21.391 37.969 1 85.5 434 THR B N 1
ATOM 7207 C CA . THR B 1 434 ? 5.633 20.422 38.438 1 85.5 434 THR B CA 1
ATOM 7208 C C . THR B 1 434 ? 5.141 19 38.188 1 85.5 434 THR B C 1
ATOM 7210 O O . THR B 1 434 ? 4.145 18.562 38.781 1 85.5 434 THR B O 1
ATOM 7213 N N . PRO B 1 435 ? 5.758 18.25 37.312 1 89.88 435 PRO B N 1
ATOM 7214 C CA . PRO B 1 435 ? 5.332 16.875 37.094 1 89.88 435 PRO B CA 1
ATOM 7215 C C . PRO B 1 435 ? 5.816 15.914 38.188 1 89.88 435 PRO B C 1
ATOM 7217 O O . PRO B 1 435 ? 6.809 16.188 38.844 1 89.88 435 PRO B O 1
ATOM 7220 N N . ASP B 1 436 ? 5.023 14.898 38.469 1 90.44 436 ASP B N 1
ATOM 7221 C CA . ASP B 1 436 ? 5.531 13.727 39.188 1 90.44 436 ASP B CA 1
ATOM 7222 C C . ASP B 1 436 ? 6.312 12.812 38.25 1 90.44 436 ASP B C 1
ATOM 7224 O O . ASP B 1 436 ? 5.73 12.141 37.375 1 90.44 436 ASP B O 1
ATOM 7228 N N . VAL B 1 437 ? 7.617 12.773 38.438 1 93.94 437 VAL B N 1
ATOM 7229 C CA . VAL B 1 437 ? 8.484 12.102 37.469 1 93.94 437 VAL B CA 1
ATOM 7230 C C . VAL B 1 437 ? 8.891 10.734 38 1 93.94 437 VAL B C 1
ATOM 7232 O O . VAL B 1 437 ? 9.289 10.609 39.156 1 93.94 437 VAL B O 1
ATOM 7235 N N . THR B 1 438 ? 8.695 9.719 37.219 1 92.88 438 THR B N 1
ATOM 7236 C CA . THR B 1 438 ? 9.242 8.391 37.438 1 92.88 438 THR B CA 1
ATOM 7237 C C . THR B 1 438 ? 10.297 8.047 36.406 1 92.88 438 THR B C 1
ATOM 7239 O O . THR B 1 438 ? 10.016 8.047 35.188 1 92.88 438 THR B O 1
ATOM 7242 N N . VAL B 1 439 ? 11.516 7.824 36.938 1 94.25 439 VAL B N 1
ATOM 7243 C CA . VAL B 1 439 ? 12.609 7.48 36.031 1 94.25 439 VAL B CA 1
ATOM 7244 C C . VAL B 1 439 ? 12.734 5.965 35.938 1 94.25 439 VAL B C 1
ATOM 7246 O O . VAL B 1 439 ? 12.781 5.266 36.938 1 94.25 439 VAL B O 1
ATOM 7249 N N . VAL B 1 440 ? 12.672 5.523 34.688 1 92.75 440 VAL B N 1
ATOM 7250 C CA . VAL B 1 440 ? 12.828 4.09 34.438 1 92.75 440 VAL B CA 1
ATOM 7251 C C . VAL B 1 440 ? 14.031 3.85 33.531 1 92.75 440 VAL B C 1
ATOM 7253 O O . VAL B 1 440 ? 14.602 4.793 33 1 92.75 440 VAL B O 1
ATOM 7256 N N . LYS B 1 441 ? 14.414 2.572 33.469 1 90.31 441 LYS B N 1
ATOM 7257 C CA . LYS B 1 441 ? 15.586 2.223 32.656 1 90.31 441 LYS B CA 1
ATOM 7258 C C . LYS B 1 441 ? 15.273 2.318 31.156 1 90.31 441 LYS B C 1
ATOM 7260 O O . LYS B 1 441 ? 14.125 2.16 30.75 1 90.31 441 LYS B O 1
ATOM 7265 N N . GLN B 1 442 ? 16.281 2.676 30.438 1 88.69 442 GLN B N 1
ATOM 7266 C CA . GLN B 1 442 ? 16.156 2.691 28.984 1 88.69 442 GLN B CA 1
ATOM 7267 C C . GLN B 1 442 ? 15.633 1.354 28.469 1 88.69 442 GLN B C 1
ATOM 7269 O O . GLN B 1 442 ? 16.094 0.294 28.891 1 88.69 442 GLN B O 1
ATOM 7274 N N . GLY B 1 443 ? 14.602 1.378 27.609 1 83.94 443 GLY B N 1
ATOM 7275 C CA . GLY B 1 443 ? 14.047 0.171 27.016 1 83.94 443 GLY B CA 1
ATOM 7276 C C . GLY B 1 443 ? 12.859 -0.377 27.781 1 83.94 443 GLY B C 1
ATOM 7277 O O . GLY B 1 443 ? 12.203 -1.319 27.344 1 83.94 443 GLY B O 1
ATOM 7278 N N . GLU B 1 444 ? 12.609 0.106 28.969 1 83.75 444 GLU B N 1
ATOM 7279 C CA . GLU B 1 444 ? 11.508 -0.378 29.797 1 83.75 444 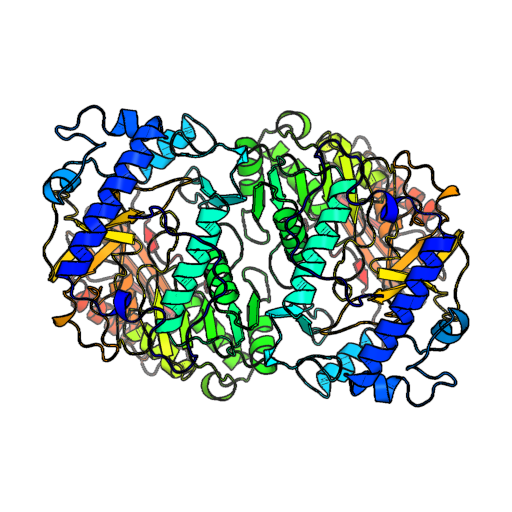GLU B CA 1
ATOM 7280 C C . GLU B 1 444 ? 10.156 -0.006 29.188 1 83.75 444 GLU B C 1
ATOM 7282 O O . GLU B 1 444 ? 9.188 -0.752 29.328 1 83.75 444 GLU B O 1
ATOM 7287 N N . LEU B 1 445 ? 10.133 1.116 28.531 1 84.5 445 LEU B N 1
ATOM 7288 C CA . LEU B 1 445 ? 8.891 1.538 27.891 1 84.5 445 LEU B CA 1
ATOM 7289 C C . LEU B 1 445 ? 8.805 1.021 26.453 1 84.5 445 LEU B C 1
ATOM 7291 O O . LEU B 1 445 ? 9.812 1 25.734 1 84.5 445 LEU B O 1
ATOM 7295 N N . ASP B 1 446 ? 7.625 0.57 26.094 1 75.06 446 ASP B N 1
ATOM 7296 C CA . ASP B 1 446 ? 7.41 0.039 24.75 1 75.06 446 ASP B CA 1
ATOM 7297 C C . ASP B 1 446 ? 7.719 1.092 23.688 1 75.06 446 ASP B C 1
ATOM 7299 O O . ASP B 1 446 ? 7.32 2.252 23.828 1 75.06 446 ASP B O 1
ATOM 7303 N N . ARG B 1 447 ? 8.555 0.701 22.844 1 65.44 447 ARG B N 1
ATOM 7304 C CA . ARG B 1 447 ? 8.844 1.583 21.719 1 65.44 447 ARG B CA 1
ATOM 7305 C C . ARG B 1 447 ? 7.715 1.562 20.688 1 65.44 447 ARG B C 1
ATOM 7307 O O . ARG B 1 447 ? 7.086 0.524 20.469 1 65.44 447 ARG B O 1
ATOM 7314 N N . THR B 1 448 ? 7.324 2.676 20.297 1 59.88 448 THR B N 1
ATOM 7315 C CA . THR B 1 448 ? 6.223 2.742 19.344 1 59.88 448 THR B CA 1
ATOM 7316 C C . THR B 1 448 ? 6.742 2.656 17.906 1 59.88 448 THR B C 1
ATOM 7318 O O . THR B 1 448 ? 7.645 3.402 17.531 1 59.88 448 THR B O 1
ATOM 7321 N N . GLN B 1 449 ? 6.465 1.631 17.219 1 52.62 449 GLN B N 1
ATOM 7322 C CA . GLN B 1 449 ? 6.891 1.422 15.836 1 52.62 449 GLN B CA 1
ATOM 7323 C C . GLN B 1 449 ? 6.051 2.25 14.867 1 52.62 449 GLN B C 1
ATOM 7325 O O . GLN B 1 449 ? 6.262 2.201 13.656 1 52.62 449 GLN B O 1
ATOM 7330 N N . PHE B 1 450 ? 5.07 2.945 15.312 1 57.47 450 PHE B N 1
ATOM 7331 C CA . PHE B 1 450 ? 4.242 3.867 14.547 1 57.47 450 PHE B CA 1
ATOM 7332 C C . PHE B 1 450 ? 3.922 5.117 15.359 1 57.47 450 PHE B C 1
ATOM 7334 O O . PHE B 1 450 ? 4.73 5.551 16.188 1 57.47 450 PHE B O 1
ATOM 7341 N N . LYS B 1 451 ? 2.746 5.711 15.07 1 54.69 451 LYS B N 1
ATOM 7342 C CA . LYS B 1 451 ? 2.381 6.93 15.789 1 54.69 451 LYS B CA 1
ATOM 7343 C C . LYS B 1 451 ? 2.432 6.719 17.297 1 54.69 451 LYS B C 1
ATOM 7345 O O . LYS B 1 451 ? 1.819 5.781 17.812 1 54.69 451 LYS B O 1
ATOM 7350 N N . ALA B 1 452 ? 3.332 7.383 18.047 1 50.84 452 ALA B N 1
ATOM 7351 C CA . ALA B 1 452 ? 3.516 7.242 19.484 1 50.84 452 ALA B CA 1
ATOM 7352 C C . ALA B 1 452 ? 2.273 7.703 20.234 1 50.84 452 ALA B C 1
ATOM 7354 O O . ALA B 1 452 ? 1.729 8.773 19.969 1 50.84 452 ALA B O 1
ATOM 7355 N N . ASP B 1 453 ? 1.72 6.68 20.969 1 63.69 453 ASP B N 1
ATOM 7356 C CA . ASP B 1 453 ? 0.72 7.051 21.969 1 63.69 453 ASP B CA 1
ATOM 7357 C C . ASP B 1 453 ? 1.364 7.277 23.344 1 63.69 453 ASP B C 1
ATOM 7359 O O . ASP B 1 453 ? 1.494 6.344 24.141 1 63.69 453 ASP B O 1
ATOM 7363 N N . ARG B 1 454 ? 1.698 8.594 23.594 1 74.94 454 ARG B N 1
ATOM 7364 C CA . ARG B 1 454 ? 2.508 8.859 24.781 1 74.94 454 ARG B CA 1
ATOM 7365 C C . ARG B 1 454 ? 1.654 9.422 25.906 1 74.94 454 ARG B C 1
ATOM 7367 O O . ARG B 1 454 ? 2.143 9.625 27.031 1 74.94 454 ARG B O 1
ATOM 7374 N N . VAL B 1 455 ? 0.434 9.664 25.734 1 74.81 455 VAL B N 1
ATOM 7375 C CA . VAL B 1 455 ? -0.382 10.328 26.75 1 74.81 455 VAL B CA 1
ATOM 7376 C C . VAL B 1 455 ? -1.485 9.383 27.219 1 74.81 455 VAL B C 1
ATOM 7378 O O . VAL B 1 455 ? -2.213 8.812 26.391 1 74.81 455 VAL B O 1
ATOM 7381 N N . LYS B 1 456 ? -1.421 9.039 28.391 1 75.19 456 LYS B N 1
ATOM 7382 C CA . LYS B 1 456 ? -2.535 8.359 29.047 1 75.19 456 LYS B CA 1
ATOM 7383 C C . LYS B 1 456 ? -3.266 9.305 30 1 75.19 456 LYS B C 1
ATOM 7385 O O . LYS B 1 456 ? -2.744 9.641 31.062 1 75.19 456 LYS B O 1
ATOM 7390 N N . ASP B 1 457 ? -4.352 9.75 29.562 1 63.97 457 ASP B N 1
ATOM 7391 C CA . ASP B 1 457 ? -5.16 10.609 30.422 1 63.97 457 ASP B CA 1
ATOM 7392 C C . ASP B 1 457 ? -6.129 9.789 31.266 1 63.97 457 ASP B C 1
ATOM 7394 O O . ASP B 1 457 ? -7.133 9.281 30.766 1 63.97 457 ASP B O 1
ATOM 7398 N N . LYS B 1 458 ? -5.781 9.477 32.469 1 62.53 458 LYS B N 1
ATOM 7399 C CA . LYS B 1 458 ? -6.555 8.641 33.375 1 62.53 458 LYS B CA 1
ATOM 7400 C C . LYS B 1 458 ? -7.602 9.461 34.125 1 62.53 458 LYS B C 1
ATOM 7402 O O . LYS B 1 458 ? -8.203 8.984 35.094 1 62.53 458 LYS B O 1
ATOM 7407 N N . ARG B 1 459 ? -7.809 10.75 33.906 1 56.78 459 ARG B N 1
ATOM 7408 C CA . ARG B 1 459 ? -8.797 11.555 34.594 1 56.78 459 ARG B CA 1
ATOM 7409 C C . ARG B 1 459 ? -10.211 11.086 34.281 1 56.78 459 ARG B C 1
ATOM 7411 O O . ARG B 1 459 ? -10.484 10.602 33.188 1 56.78 459 ARG B O 1
ATOM 7418 N N . GLU B 1 460 ? -10.898 10.258 35.031 1 46.84 460 GLU B N 1
ATOM 7419 C CA . GLU B 1 460 ? -12.297 9.844 34.969 1 46.84 460 GLU B CA 1
ATOM 7420 C C . GLU B 1 460 ? -13.133 10.859 34.188 1 46.84 460 GLU B C 1
ATOM 7422 O O . GLU B 1 460 ? -13.195 12.039 34.562 1 46.84 460 GLU B O 1
ATOM 7427 N N . LEU B 1 461 ? -13.141 11.031 32.938 1 39 461 LEU B N 1
ATOM 7428 C CA . LEU B 1 461 ? -14.352 11.805 32.656 1 39 461 LEU B CA 1
ATOM 7429 C C . LEU B 1 461 ? -15.547 11.219 33.406 1 39 461 LEU B C 1
ATOM 7431 O O . LEU B 1 461 ? -15.844 10.031 33.281 1 39 461 LEU B O 1
ATOM 7435 N N . ALA B 1 462 ? -15.859 11.75 34.531 1 30.78 462 ALA B N 1
ATOM 7436 C CA . ALA B 1 462 ? -17.172 11.602 35.156 1 30.78 462 ALA B CA 1
ATOM 7437 C C . ALA B 1 462 ? -18.281 11.719 34.125 1 30.78 462 ALA B C 1
ATOM 7439 O O . ALA B 1 462 ? -18.719 12.828 33.781 1 30.78 462 ALA B O 1
ATOM 7440 N N . ILE B 1 463 ? -18.234 11.234 32.938 1 26.62 463 ILE B N 1
ATOM 7441 C CA . ILE B 1 463 ? -19.578 11.258 32.406 1 26.62 463 ILE B CA 1
ATOM 7442 C C . ILE B 1 463 ? -20.5 10.406 33.281 1 26.62 463 ILE B C 1
ATOM 7444 O O . ILE B 1 463 ? -20.109 9.344 33.75 1 26.62 463 ILE B O 1
ATOM 7448 N N . ASP B 1 464 ? -21.719 11.078 33.688 1 22.59 464 ASP B N 1
ATOM 7449 C CA . ASP B 1 464 ? -23 10.516 34.094 1 22.59 464 ASP B CA 1
ATOM 7450 C C . ASP B 1 464 ? -23.328 9.258 33.281 1 22.59 464 ASP B C 1
ATOM 7452 O O . ASP B 1 464 ? -23.234 9.258 32.062 1 22.59 464 ASP B O 1
ATOM 7456 N N . VAL B 1 465 ? -23.5 8.281 33.938 1 17.92 465 VAL B N 1
ATOM 7457 C CA . VAL B 1 465 ? -24.516 7.324 33.531 1 17.92 465 VAL B CA 1
ATOM 7458 C C . VAL B 1 465 ? -25.891 7.996 33.5 1 17.92 465 VAL B C 1
ATOM 7460 O O . VAL B 1 465 ? -26.281 8.633 34.5 1 17.92 465 VAL B O 1
#

Foldseek 3Di:
DDFPDFFDDLDADDLPDLARDCCLFQPAPVVLQQLLQVLQLVQQLLQCVQFPLSVVQCVPFPDDSNGRRDPVSQLRRDAAEPVNQVVQCVVPPDQGSLFRDDLVQFPDKAWDPQPPHDIHIDGAGPRRLRVLLCVLLRQVSLQVDALAFEEEEAAADHNDVQLVSNVSNNVSRNHRYHDLHDDDPCSLVVVLVCQLVVQGQEYEAALLLLLVSLVSNVVVPDQQQPSHNYAEYEYEDDPQCQLLLSVVSSCVSNVYHYKYAADDPLDGVGRQWIDGNFANHFTFHNCSQKNWFFAAPVPRHGDDAPDKGWIFIWGSRGNTRTRHRYTRQWIFGKHFQVVGDGPSSGGGITGRRYGQAGNVQFDQFPNFTDGVSLLVSLLSPDPQFARAKAWEWEDDDPGIATEMETEGHPPGPDDQVVVQVVSQVSCCVRGVHRHHYHYDHHPPDDRDNHNDPRYHYPYPPPPDD/DDFPDFFDDLDADDLPDLARDCCLFQPAPVVLQQLLQVLQLVQQLLQCVQFPLSVVQCVPFPDDSNGRRDPVSQLRRDAAEPVNQVVQCVVPPDQGSLFRDDLVQFPDKAWDPQPPHDIHIDGAGPRRLRVLLCVLLRQVSLQVDALAFEEEEAAADHNDVQLVSNVSNNVSRNHRYHDQHDDDPCSLVVVLVCQLVVQGQEYEAALLLLVVSLVSNVVVPDQQQPSHNYAEYEYEDDPQCQLLLSVVVSCVSNVYHYKYAADDPLDGVGRQWIDGNFANHFTFHNCSQKNWFFAAPVPRHGDDAPDKGWIFIWGSRGRTRTRGRYTRQWIFGKHFQVVGDGPSSGGGITGRRYGQAGNVQFDQFPNFTDGVSLLVSLLSPDPQFARAKAWEWEDDDPGIATEMETEGHPPGPDDQVVVQVVSQVSCCVRGVHRHHYHYDHRPPDDRDNHNDPRYHYPYPPPDDD

Nearest PDB structures (foldseek):
  6hdx-assembly1_A  TM=9.610E-01  e=2.322E-60  Aquincola tertiaricarbonis
  6hdw-assembly1_A-2  TM=9.621E-01  e=1.018E-59  Aquincola tertiaricarbonis
  6he0-assembly1_A-2  TM=7.722E-01  e=1.270E-58  Aquincola tertiaricarbonis
  6he2-assembly1_A  TM=7.968E-01  e=2.381E-56  Aquincola tertiaricarbonis
  6he2-assembly1_B  TM=8.748E-01  e=8.897E-52  Aquincola tertiaricarbonis

Solvent-accessible surface area (backbone atoms only — not comparable to full-atom values): 48196 Å² total; per-residue (Å²): 131,78,76,60,70,86,54,74,75,84,79,74,55,64,85,84,48,78,44,66,51,55,68,76,49,45,39,57,57,68,63,49,51,56,52,38,41,53,32,42,20,52,34,44,23,49,43,41,75,44,10,66,42,45,42,59,70,52,62,86,46,94,60,56,62,73,64,35,80,42,70,72,56,51,67,62,53,72,74,35,45,66,64,55,52,45,52,39,22,68,78,34,67,54,56,23,47,48,44,41,55,58,78,71,55,25,34,38,45,50,36,50,81,28,90,90,52,77,52,50,54,43,55,34,21,55,62,46,52,38,36,28,12,49,52,34,21,43,52,40,32,41,48,64,58,48,38,76,37,32,35,36,33,54,34,40,44,37,55,39,54,66,38,56,49,50,49,37,6,42,54,62,48,46,18,23,35,27,64,48,19,48,68,48,88,66,42,66,64,49,47,43,53,49,39,57,58,64,46,36,32,27,41,39,34,35,53,64,32,53,52,50,47,47,52,51,26,43,74,71,72,39,50,40,43,75,59,30,61,35,57,34,37,41,31,32,89,56,71,34,50,34,31,67,38,50,32,50,51,49,27,61,51,32,57,30,46,69,29,23,34,46,74,40,82,86,41,74,53,31,56,38,24,25,26,30,67,54,38,88,55,14,18,36,37,41,42,80,60,38,31,69,44,39,18,32,84,84,79,63,41,82,52,62,74,70,40,70,27,24,48,23,36,22,51,36,63,53,60,27,52,59,44,58,41,30,52,62,46,34,30,33,40,36,35,48,32,88,73,49,85,50,82,74,62,56,42,41,34,27,20,60,53,24,60,47,39,36,62,82,59,38,40,72,43,82,89,31,80,35,38,66,48,63,53,50,34,58,46,56,65,37,86,44,41,36,86,50,62,37,36,34,32,37,60,58,88,98,42,56,40,45,33,34,40,35,22,34,29,87,79,35,86,59,52,68,68,56,46,39,52,48,53,32,50,54,43,21,70,72,57,72,46,73,46,50,67,42,72,42,57,53,79,72,61,85,77,48,82,52,81,71,85,43,68,44,72,62,49,70,75,78,68,80,127,131,77,76,61,69,87,54,75,76,87,79,70,56,62,84,85,49,78,45,67,50,56,67,75,48,45,40,57,57,70,62,50,50,56,51,36,41,52,32,42,18,52,35,44,24,51,43,42,76,44,10,67,42,46,44,60,71,52,61,85,46,97,59,58,61,74,65,35,80,42,67,72,57,52,70,61,53,72,75,36,45,67,64,56,53,46,52,40,22,67,78,35,67,56,56,25,48,48,42,41,53,60,77,71,54,26,33,37,42,50,38,49,81,28,91,89,50,78,52,49,54,42,54,34,21,55,62,48,52,37,38,29,13,48,52,33,22,42,51,39,32,41,49,64,58,48,39,76,37,32,35,36,32,53,34,40,44,38,55,39,56,67,39,55,49,50,49,37,7,43,56,62,47,47,19,24,35,26,64,50,19,52,69,49,86,67,42,64,65,49,47,44,54,49,39,57,58,65,46,35,32,28,40,37,33,35,54,62,31,52,53,50,49,46,54,51,27,44,75,70,73,40,50,40,45,76,58,30,60,35,57,35,36,41,29,33,88,56,70,34,49,33,32,66,40,50,31,50,52,50,26,62,51,32,55,32,46,68,30,25,35,47,74,39,83,85,43,74,51,32,56,37,25,25,26,30,69,54,38,86,54,14,17,37,36,41,41,79,60,38,32,69,42,39,19,31,85,85,79,63,40,82,53,62,73,70,39,71,26,24,48,22,36,21,50,36,62,53,61,25,52,59,42,57,41,28,51,62,45,34,29,34,39,36,35,48,34,90,73,50,86,49,83,74,62,55,40,40,33,27,20,61,54,24,61,47,38,36,63,80,60,38,38,70,43,81,88,33,78,35,38,66,49,61,52,50,38,56,46,55,65,36,86,44,42,36,86,51,61,35,38,34,34,36,60,58,86,97,42,55,38,45,34,34,40,35,21,33,30,88,81,36,86,60,53,67,67,57,46,37,50,49,52,30,49,54,44,21,70,72,57,73,47,74,45,51,66,42,72,42,59,52,79,71,60,84,78,48,84,52,82,71,84,42,69,45,74,63,48,71,74,77,67,82,128